Protein AF-0000000076650455 (afdb_homodimer)

pLDDT: mean 88.96, std 13.29, range [21.72, 98.88]

Nearest PDB structures (foldseek):
  3hbx-assembly1_E  TM=9.247E-01  e=4.577E-44  Arabidopsis thaliana
  5gp4-assembly1_A  TM=9.483E-01  e=1.034E-40  Levilactobacillus brevis
  1xey-assembly1_B  TM=9.179E-01  e=3.571E-39  Escherichia coli
  7x51-assembly1_D  TM=9.325E-01  e=7.750E-38  Bacteroides thetaiotaomicron VPI-5482
  2dgl-assembly1_E  TM=9.317E-01  e=2.122E-36  Escherichia coli

InterPro domains:
  IPR002129 Pyridoxal phosphate-dependent decarboxylase, major domain [PF00282] (63-373)
  IPR010107 Glutamate decarboxylase [PTHR43321] (23-439)
  IPR015421 Pyridoxal phosphate-dependent transferase, major domain [G3DSA:3.40.640.10] (55-348)
  IPR015424 Pyridoxal phosphate-dependent transferase [SSF53383] (16-439)

Structure (mmCIF, N/CA/C/O backbone):
data_AF-0000000076650455-model_v1
#
loop_
_entity.id
_entity.type
_entity.pdbx_description
1 polymer 'glutamate decarboxylase'
#
loop_
_atom_site.group_PDB
_atom_site.id
_atom_site.type_symbol
_atom_site.label_atom_id
_atom_site.label_alt_id
_atom_site.label_comp_id
_atom_site.label_asym_id
_atom_site.label_entity_id
_atom_site.label_seq_id
_atom_site.pdbx_PDB_ins_code
_atom_site.Cartn_x
_atom_site.Cartn_y
_atom_site.Cartn_z
_atom_site.occupancy
_atom_site.B_iso_or_equiv
_atom_site.auth_seq_id
_atom_site.auth_comp_id
_atom_site.auth_asym_id
_atom_site.auth_atom_id
_atom_site.pdbx_PDB_model_num
ATOM 1 N N . MET A 1 1 ? 2.299 28.578 -38.406 1 21.72 1 MET A N 1
ATOM 2 C CA . MET A 1 1 ? 2.998 27.344 -38.031 1 21.72 1 MET A CA 1
ATOM 3 C C . MET A 1 1 ? 3.658 27.469 -36.688 1 21.72 1 MET A C 1
ATOM 5 O O . MET A 1 1 ? 4.5 28.344 -36.469 1 21.72 1 MET A O 1
ATOM 9 N N . ASP A 1 2 ? 3.059 27.141 -35.5 1 27.44 2 ASP A N 1
ATOM 10 C CA . ASP A 1 2 ? 3.389 27.672 -34.188 1 27.44 2 ASP A CA 1
ATOM 11 C C . ASP A 1 2 ? 4.789 27.25 -33.75 1 27.44 2 ASP A C 1
ATOM 13 O O . ASP A 1 2 ? 5.141 26.078 -33.844 1 27.44 2 ASP A O 1
ATOM 17 N N . PRO A 1 3 ? 5.766 27.984 -33.781 1 31.8 3 PRO A N 1
ATOM 18 C CA . PRO A 1 3 ? 7.203 27.719 -33.656 1 31.8 3 PRO A CA 1
ATOM 19 C C . PRO A 1 3 ? 7.531 26.75 -32.531 1 31.8 3 PRO A C 1
ATOM 21 O O . PRO A 1 3 ? 8.625 26.172 -32.5 1 31.8 3 PRO A O 1
ATOM 24 N N . ASP A 1 4 ? 6.887 26.859 -31.406 1 34.94 4 ASP A N 1
ATOM 25 C CA . ASP A 1 4 ? 7.125 26.078 -30.203 1 34.94 4 ASP A CA 1
ATOM 26 C C . ASP A 1 4 ? 6.93 24.578 -30.469 1 34.94 4 ASP A C 1
ATOM 28 O O . ASP A 1 4 ? 7.02 23.766 -29.547 1 34.94 4 ASP A O 1
ATOM 32 N N . SER A 1 5 ? 6.492 24.094 -31.641 1 39.56 5 SER A N 1
ATOM 33 C CA . SER A 1 5 ? 6.184 22.797 -32.25 1 39.56 5 SER A CA 1
ATOM 34 C C . SER A 1 5 ? 7.453 21.984 -32.469 1 39.56 5 SER A C 1
ATOM 36 O O . SER A 1 5 ? 7.391 20.766 -32.625 1 39.56 5 SER A O 1
ATOM 38 N N . TYR A 1 6 ? 8.594 22.594 -33.031 1 38 6 TYR A N 1
ATOM 39 C CA . TYR A 1 6 ? 9.664 21.797 -33.625 1 38 6 TYR A CA 1
ATOM 40 C C . TYR A 1 6 ? 10.789 21.562 -32.625 1 38 6 TYR A C 1
ATOM 42 O O . TYR A 1 6 ? 11.969 21.594 -33 1 38 6 TYR A O 1
ATOM 50 N N . GLN A 1 7 ? 10.648 21.812 -31.359 1 46.34 7 GLN A N 1
ATOM 51 C CA . GLN A 1 7 ? 11.82 21.406 -30.594 1 46.34 7 GLN A CA 1
ATOM 52 C C . GLN A 1 7 ? 12.094 19.922 -30.75 1 46.34 7 GLN A C 1
ATOM 54 O O . GLN A 1 7 ? 11.188 19.094 -30.641 1 46.34 7 GLN A O 1
ATOM 59 N N . SER A 1 8 ? 13.281 19.469 -31.266 1 50.91 8 SER A N 1
ATOM 60 C CA . SER A 1 8 ? 13.688 18.078 -31.484 1 50.91 8 SER A CA 1
ATOM 61 C C . SER A 1 8 ? 13.523 17.266 -30.203 1 50.91 8 SER A C 1
ATOM 63 O O . SER A 1 8 ? 13.562 17.812 -29.109 1 50.91 8 SER A O 1
ATOM 65 N N . SER A 1 9 ? 12.914 15.984 -30.359 1 54.88 9 SER A N 1
ATOM 66 C CA . SER A 1 9 ? 12.805 15.008 -29.281 1 54.88 9 SER A CA 1
ATOM 67 C C . SER A 1 9 ? 14.016 15.047 -28.375 1 54.88 9 SER A C 1
ATOM 69 O O . SER A 1 9 ? 13.891 14.906 -27.156 1 54.88 9 SER A O 1
ATOM 71 N N . GLU A 1 10 ? 15.133 15.344 -28.953 1 58.38 10 GLU A N 1
ATOM 72 C CA . GLU A 1 10 ? 16.391 15.352 -28.203 1 58.38 10 GLU A CA 1
ATOM 73 C C . GLU A 1 10 ? 16.469 16.562 -27.281 1 58.38 10 GLU A C 1
ATOM 75 O O . GLU A 1 10 ? 16.938 16.469 -26.156 1 58.38 10 GLU A O 1
ATOM 80 N N . GLU A 1 11 ? 16.094 17.625 -27.812 1 56.72 11 GLU A N 1
ATOM 81 C CA . GLU A 1 11 ? 16.141 18.844 -27.0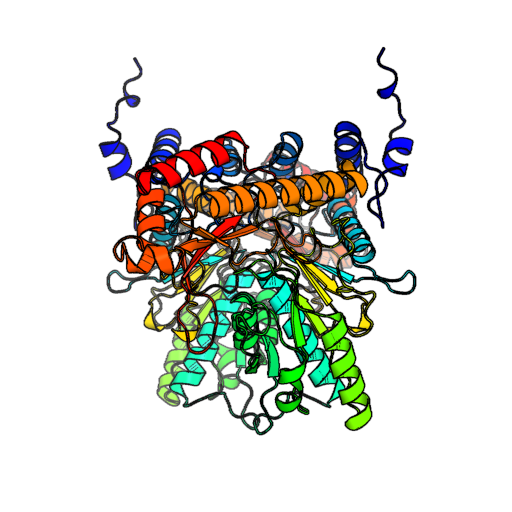31 1 56.72 11 GLU A CA 1
ATOM 82 C C . GLU A 1 11 ? 15.133 18.797 -25.875 1 56.72 11 GLU A C 1
ATOM 84 O O . GLU A 1 11 ? 15.422 19.25 -24.781 1 56.72 11 GLU A O 1
ATOM 89 N N . ILE A 1 12 ? 14.055 18.25 -26.203 1 60.34 12 ILE A N 1
ATOM 90 C CA . ILE A 1 12 ? 13.008 18.094 -25.188 1 60.34 12 ILE A CA 1
ATOM 91 C C . ILE A 1 12 ? 13.523 17.219 -24.047 1 60.34 12 ILE A C 1
ATOM 93 O O . ILE A 1 12 ? 13.328 17.547 -22.875 1 60.34 12 ILE A O 1
ATOM 97 N N . PHE A 1 13 ? 14.188 16.156 -24.469 1 67.69 13 PHE A N 1
ATOM 98 C CA . PHE A 1 13 ? 14.656 15.195 -23.484 1 67.69 13 PHE A CA 1
ATOM 99 C C . PHE A 1 13 ? 15.75 15.797 -22.609 1 67.69 13 PHE A C 1
ATOM 101 O O . PHE A 1 13 ? 15.781 15.562 -21.406 1 67.69 13 PHE A O 1
ATOM 108 N N . ALA A 1 14 ? 16.5 16.656 -23.297 1 71.25 14 ALA A N 1
ATOM 109 C CA . ALA A 1 14 ? 17.656 17.203 -22.578 1 71.25 14 ALA A CA 1
ATOM 110 C C . ALA A 1 14 ? 17.219 18.188 -21.5 1 71.25 14 ALA A C 1
ATOM 112 O O . ALA A 1 14 ? 17.938 18.422 -20.531 1 71.25 14 ALA A O 1
ATOM 113 N N . GLY A 1 15 ? 16 18.484 -21.516 1 83.75 15 GLY A N 1
ATOM 114 C CA . GLY A 1 15 ? 15.555 19.5 -20.578 1 83.75 15 GLY A CA 1
ATOM 115 C C . GLY A 1 15 ? 14.781 18.938 -19.391 1 83.75 15 GLY A C 1
ATOM 116 O O . GLY A 1 15 ? 14.539 19.641 -18.406 1 83.75 15 GLY A O 1
ATOM 117 N N . LEU A 1 16 ? 14.445 17.609 -19.469 1 93.12 16 LEU A N 1
ATOM 118 C CA . LEU A 1 16 ? 13.695 17 -18.375 1 93.12 16 LEU A CA 1
ATOM 119 C C . LEU A 1 16 ? 14.562 16.875 -17.125 1 93.12 16 LEU A C 1
ATOM 121 O O . LEU A 1 16 ? 15.719 16.453 -17.219 1 93.12 16 LEU A O 1
ATOM 125 N N . PRO A 1 17 ? 14.031 17.281 -16 1 94.81 17 PRO A N 1
ATOM 126 C CA . PRO A 1 17 ? 14.836 17.203 -14.781 1 94.81 17 PRO A CA 1
ATOM 127 C C . PRO A 1 17 ? 15.234 15.781 -14.414 1 94.81 17 PRO A C 1
ATOM 129 O O . PRO A 1 17 ? 14.43 14.859 -14.562 1 94.81 17 PRO A O 1
ATOM 132 N N . THR A 1 18 ? 16.469 15.594 -13.945 1 93.06 18 THR A N 1
ATOM 133 C CA . THR A 1 18 ? 17 14.281 -13.562 1 93.06 18 THR A CA 1
ATOM 134 C C . THR A 1 18 ? 17.359 14.258 -12.086 1 93.06 18 THR A C 1
ATOM 136 O O . THR A 1 18 ? 17.125 13.258 -11.398 1 93.06 18 THR A O 1
ATOM 139 N N . ASP A 1 19 ? 17.922 15.414 -11.578 1 91.25 19 ASP A N 1
ATOM 140 C CA . ASP A 1 19 ? 18.438 15.375 -10.219 1 91.25 19 ASP A CA 1
ATOM 141 C C . ASP A 1 19 ? 18.109 16.672 -9.469 1 91.25 19 ASP A C 1
ATOM 143 O O . ASP A 1 19 ? 18.5 16.844 -8.312 1 91.25 19 ASP A O 1
ATOM 147 N N . ASN A 1 20 ? 17.453 17.531 -10.141 1 91.44 20 ASN A N 1
ATOM 148 C CA . ASN A 1 20 ? 16.969 18.781 -9.547 1 91.44 20 ASN A CA 1
ATOM 149 C C . ASN A 1 20 ? 15.68 19.25 -10.195 1 91.44 20 ASN A C 1
ATOM 151 O O . ASN A 1 20 ? 15.266 18.719 -11.227 1 91.44 20 ASN A O 1
ATOM 155 N N . LEU A 1 21 ? 14.781 20.156 -9.664 1 90.81 21 LEU A N 1
ATOM 156 C CA . LEU A 1 21 ? 13.461 20.562 -10.133 1 90.81 21 LEU A CA 1
ATOM 157 C C . LEU A 1 21 ? 13.578 21.484 -11.344 1 90.81 21 LEU A C 1
ATOM 159 O O . LEU A 1 21 ? 12.664 21.562 -12.164 1 90.81 21 LEU A O 1
ATOM 163 N N . GLY A 1 22 ? 14.633 22.094 -11.57 1 87.94 22 GLY A N 1
ATOM 164 C CA . GLY A 1 22 ? 14.766 23.062 -12.648 1 87.94 22 GLY A CA 1
ATOM 165 C C . GLY A 1 22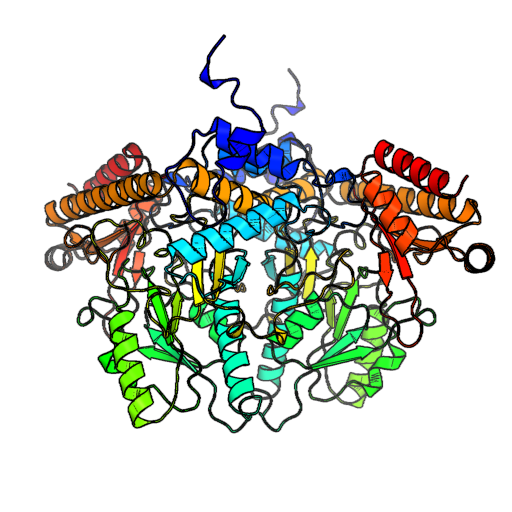 ? 13.766 24.188 -12.562 1 87.94 22 GLY A C 1
ATOM 166 O O . GLY A 1 22 ? 13.273 24.516 -11.477 1 87.94 22 GLY A O 1
ATOM 167 N N . ASN A 1 23 ? 13.398 24.875 -13.789 1 89.56 23 ASN A N 1
ATOM 168 C CA . ASN A 1 23 ? 12.594 26.094 -13.812 1 89.56 23 ASN A CA 1
ATOM 169 C C . ASN A 1 23 ? 11.172 25.797 -14.312 1 89.56 23 ASN A C 1
ATOM 171 O O . ASN A 1 23 ? 10.398 26.734 -14.555 1 89.56 23 ASN A O 1
ATOM 175 N N . GLY A 1 24 ? 10.867 24.578 -14.414 1 93.5 24 GLY A N 1
ATOM 176 C CA . GLY A 1 24 ? 9.555 24.25 -14.945 1 93.5 24 GLY A CA 1
ATOM 177 C C . GLY A 1 24 ? 9.531 24.141 -16.453 1 93.5 24 GLY A C 1
ATOM 178 O O . GLY A 1 24 ? 10.359 24.75 -17.141 1 93.5 24 GLY A O 1
ATOM 179 N N . LEU A 1 25 ? 8.672 23.297 -17 1 94.25 25 LEU A N 1
ATOM 180 C CA . LEU A 1 25 ? 8.516 23.047 -18.422 1 94.25 25 LEU A CA 1
ATOM 181 C C . LEU A 1 25 ? 7.039 23.031 -18.812 1 94.25 25 LEU A C 1
ATOM 183 O O . LEU A 1 25 ? 6.18 22.734 -17.984 1 94.25 25 LEU A O 1
ATOM 187 N N . PRO A 1 26 ? 6.746 23.469 -20.047 1 93.31 26 PRO A N 1
ATOM 188 C CA . PRO A 1 26 ? 5.355 23.359 -20.5 1 93.31 26 PRO A CA 1
ATOM 189 C C . PRO A 1 26 ? 4.812 21.938 -20.391 1 93.31 26 PRO A C 1
ATOM 191 O O . PRO A 1 26 ? 5.543 20.984 -20.641 1 93.31 26 PRO A O 1
ATOM 194 N N . ALA A 1 27 ? 3.51 21.859 -20.125 1 93.69 27 ALA A N 1
ATOM 195 C CA . ALA A 1 27 ? 2.842 20.578 -19.875 1 93.69 27 ALA A CA 1
ATOM 196 C C . ALA A 1 27 ? 3.049 19.625 -21.047 1 93.69 27 ALA A C 1
ATOM 198 O O . ALA A 1 27 ? 3.346 18.453 -20.859 1 93.69 27 ALA A O 1
ATOM 199 N N . SER A 1 28 ? 2.906 20.062 -22.219 1 91.88 28 SER A N 1
ATOM 200 C CA . SER A 1 28 ? 2.992 19.219 -23.422 1 91.88 28 SER A CA 1
ATOM 201 C C . SER A 1 28 ? 4.398 18.656 -23.594 1 91.88 28 SER A C 1
ATOM 203 O O . SER A 1 28 ? 4.566 17.531 -24.031 1 91.88 28 SER A O 1
ATOM 205 N N . ILE A 1 29 ? 5.387 19.453 -23.219 1 93.12 29 ILE A N 1
ATOM 206 C CA . ILE A 1 29 ? 6.777 19.031 -23.328 1 93.12 29 ILE A CA 1
ATOM 207 C C . ILE A 1 29 ? 7.066 17.938 -22.312 1 93.12 29 ILE A C 1
ATOM 209 O O . ILE A 1 29 ? 7.703 16.922 -22.641 1 93.12 29 ILE A O 1
ATOM 213 N N . VAL A 1 30 ? 6.582 18.172 -21.141 1 95.75 30 VAL A N 1
ATOM 214 C CA . VAL A 1 30 ? 6.812 17.172 -20.078 1 95.75 30 VAL A CA 1
ATOM 215 C C . VAL A 1 30 ? 6.105 15.875 -20.438 1 95.75 30 VAL A C 1
ATOM 217 O O . VAL A 1 30 ? 6.684 14.789 -20.312 1 95.75 30 VAL A O 1
ATOM 220 N N . LYS A 1 31 ? 4.797 15.953 -20.906 1 95.44 31 LYS A N 1
ATOM 221 C CA . LYS A 1 31 ? 4.051 14.758 -21.297 1 95.44 31 LYS A CA 1
ATOM 222 C C . LYS A 1 31 ? 4.762 14 -22.406 1 95.44 31 LYS A C 1
ATOM 224 O O . LYS A 1 31 ? 4.883 12.773 -22.359 1 95.44 31 LYS A O 1
ATOM 229 N N . SER A 1 32 ? 5.281 14.703 -23.422 1 94.12 32 SER A N 1
ATOM 230 C CA . SER A 1 32 ? 6.02 14.086 -24.516 1 94.12 32 SER A CA 1
ATOM 231 C C . SER A 1 32 ? 7.309 13.445 -24.016 1 94.12 32 SER A C 1
ATOM 233 O O . SER A 1 32 ? 7.707 12.383 -24.5 1 94.12 32 SER A O 1
ATOM 235 N N . GLY A 1 33 ? 7.961 14.164 -23.125 1 94.94 33 GLY A N 1
ATOM 236 C CA . GLY A 1 33 ? 9.164 13.617 -22.531 1 94.94 33 GLY A CA 1
ATOM 237 C C . GLY A 1 33 ? 8.922 12.32 -21.781 1 94.94 33 GLY A C 1
ATOM 238 O O . GLY A 1 33 ? 9.703 11.375 -21.906 1 94.94 33 GLY A O 1
ATOM 239 N N . ILE A 1 34 ? 7.875 12.242 -21 1 96.5 34 ILE A N 1
ATOM 240 C CA . ILE A 1 34 ? 7.508 11.031 -20.266 1 96.5 34 ILE A CA 1
ATOM 241 C C . ILE A 1 34 ? 7.219 9.898 -21.25 1 96.5 34 ILE A C 1
ATOM 243 O O . ILE A 1 34 ? 7.691 8.773 -21.062 1 96.5 34 ILE A O 1
ATOM 247 N N . ASP A 1 35 ? 6.465 10.211 -22.312 1 95.19 35 ASP A N 1
ATOM 248 C CA . ASP A 1 35 ? 6.168 9.211 -23.328 1 95.19 35 ASP A CA 1
ATOM 249 C C . ASP A 1 35 ? 7.449 8.656 -23.938 1 95.19 35 ASP A C 1
ATOM 251 O O . ASP A 1 35 ? 7.547 7.453 -24.203 1 95.19 35 ASP A O 1
ATOM 255 N N . HIS A 1 36 ? 8.398 9.516 -24.172 1 94.5 36 HIS A N 1
ATOM 256 C CA . HIS A 1 36 ? 9.68 9.102 -24.734 1 94.5 36 HIS A CA 1
ATOM 257 C C . HIS A 1 36 ? 10.43 8.18 -23.781 1 94.5 36 HIS A C 1
ATOM 259 O O . HIS A 1 36 ? 11.008 7.18 -24.203 1 94.5 36 HIS A O 1
ATOM 265 N N . LEU A 1 37 ? 10.469 8.555 -22.531 1 94.94 37 LEU A N 1
ATOM 266 C CA . LEU A 1 37 ? 11.141 7.734 -21.516 1 94.94 37 LEU A CA 1
ATOM 267 C C . LEU A 1 37 ? 10.516 6.344 -21.453 1 94.94 37 LEU A C 1
ATOM 269 O O . LEU A 1 37 ? 11.211 5.359 -21.188 1 94.94 37 LEU A O 1
ATOM 273 N N . LEU A 1 38 ? 9.172 6.254 -21.75 1 96 38 LEU A N 1
ATOM 274 C CA . LEU A 1 38 ? 8.445 5 -21.594 1 96 38 LEU A CA 1
ATOM 275 C C . LEU A 1 38 ? 8.484 4.188 -22.891 1 96 38 LEU A C 1
ATOM 277 O O . LEU A 1 38 ? 7.957 3.074 -22.938 1 96 38 LEU A O 1
ATOM 281 N N . GLU A 1 39 ? 9.117 4.695 -23.906 1 93.44 39 GLU A N 1
ATOM 282 C CA . GLU A 1 39 ? 9.062 4.141 -25.25 1 93.44 39 GLU A CA 1
ATOM 283 C C . GLU A 1 39 ? 9.594 2.709 -25.281 1 93.44 39 GLU A C 1
ATOM 285 O O . GLU A 1 39 ? 9.117 1.879 -26.047 1 93.44 39 GLU A O 1
ATOM 290 N N . HIS A 1 40 ? 10.547 2.428 -24.406 1 92.62 40 HIS A N 1
ATOM 291 C CA . HIS A 1 40 ? 11.188 1.12 -24.469 1 92.62 40 HIS A CA 1
ATOM 292 C C . HIS A 1 40 ? 10.609 0.166 -23.438 1 92.62 40 HIS A C 1
ATOM 294 O O . HIS A 1 40 ? 11.086 -0.963 -23.297 1 92.62 40 HIS A O 1
ATOM 300 N N . ASP A 1 41 ? 9.648 0.579 -22.703 1 95.19 41 ASP A N 1
ATOM 301 C CA . ASP A 1 41 ? 8.938 -0.335 -21.812 1 95.19 41 ASP A CA 1
ATOM 302 C C . ASP A 1 41 ? 8.203 -1.415 -22.609 1 95.19 41 ASP A C 1
ATOM 304 O O . ASP A 1 41 ? 7.652 -1.142 -23.672 1 95.19 41 ASP A O 1
ATOM 308 N N . ILE A 1 42 ? 8.203 -2.664 -22.047 1 94.31 42 ILE A N 1
ATOM 309 C CA . ILE A 1 42 ? 7.406 -3.736 -22.641 1 94.31 42 ILE A CA 1
ATOM 310 C C . ILE A 1 42 ? 5.922 -3.393 -22.531 1 94.31 42 ILE A C 1
ATOM 312 O O . ILE A 1 42 ? 5.477 -2.852 -21.516 1 94.31 42 ILE A O 1
ATOM 316 N N . GLU A 1 43 ? 5.195 -3.613 -23.672 1 93.31 43 GLU A N 1
ATOM 317 C CA . GLU A 1 43 ? 3.748 -3.48 -23.562 1 93.31 43 GLU A CA 1
ATOM 318 C C . GLU A 1 43 ? 3.188 -4.406 -22.5 1 93.31 43 GLU A C 1
ATOM 320 O O . GLU A 1 43 ? 3.535 -5.59 -22.438 1 93.31 43 GLU A O 1
ATOM 325 N N . PRO A 1 44 ? 2.371 -3.83 -21.625 1 92 44 PRO A N 1
ATOM 326 C CA . PRO A 1 44 ? 1.875 -4.633 -20.5 1 92 44 PRO A CA 1
ATOM 327 C C . PRO A 1 44 ? 1.28 -5.969 -20.953 1 92 44 PRO A C 1
ATOM 329 O O . PRO A 1 44 ? 1.443 -6.98 -20.266 1 92 44 PRO A O 1
ATOM 332 N N . GLU A 1 45 ? 0.662 -6.039 -22.047 1 91.44 45 GLU A N 1
ATOM 333 C CA . GLU A 1 45 ? 0.068 -7.273 -22.562 1 91.44 45 GLU A CA 1
ATOM 334 C C . GLU A 1 45 ? 1.143 -8.281 -22.938 1 91.44 45 GLU A C 1
ATOM 336 O O . GLU A 1 45 ? 0.879 -9.484 -23 1 91.44 45 GLU A O 1
ATOM 341 N N . HIS A 1 46 ? 2.342 -7.793 -23.234 1 95.12 46 HIS A N 1
ATOM 342 C CA . HIS A 1 46 ? 3.443 -8.648 -23.656 1 95.12 46 HIS A CA 1
ATOM 343 C C . HIS A 1 46 ? 4.281 -9.094 -22.469 1 95.12 46 HIS A C 1
ATOM 345 O O . HIS A 1 46 ? 5.219 -9.875 -22.609 1 95.12 46 HIS A O 1
ATOM 351 N N . ASN A 1 47 ? 3.986 -8.562 -21.328 1 94.19 47 ASN A N 1
ATOM 352 C CA . ASN A 1 47 ? 4.578 -9.086 -20.094 1 94.19 47 ASN A CA 1
ATOM 353 C C . ASN A 1 47 ? 3.92 -10.391 -19.656 1 94.19 47 ASN A C 1
ATOM 355 O O . ASN A 1 47 ? 3.102 -10.398 -18.734 1 94.19 47 ASN A O 1
ATOM 359 N N . LEU A 1 48 ? 4.355 -11.508 -20.203 1 95.19 48 LEU A N 1
ATOM 360 C CA . LEU A 1 48 ? 3.635 -12.773 -20.141 1 95.19 48 LEU A CA 1
ATOM 361 C C . LEU A 1 48 ? 3.896 -13.477 -18.812 1 95.19 48 LEU A C 1
ATOM 363 O O . LEU A 1 48 ? 3.197 -14.43 -18.469 1 95.19 48 LEU A O 1
ATOM 367 N N . GLY A 1 49 ? 4.887 -13.023 -18.062 1 92.69 49 GLY A N 1
ATOM 368 C CA . GLY A 1 49 ? 5.199 -13.633 -16.781 1 92.69 49 GLY A CA 1
ATOM 369 C C . GLY A 1 49 ? 4.422 -13.031 -15.625 1 92.69 49 GLY A C 1
ATOM 370 O O . GLY A 1 49 ? 4.379 -13.609 -14.531 1 92.69 49 GLY A O 1
ATOM 371 N N . SER A 1 50 ? 3.758 -11.953 -15.844 1 90.75 50 SER A N 1
ATOM 372 C CA . SER A 1 50 ? 3.094 -11.219 -14.766 1 90.75 50 SER A CA 1
ATOM 373 C C . SER A 1 50 ? 1.732 -11.828 -14.445 1 90.75 50 SER A C 1
ATOM 375 O O . SER A 1 50 ? 0.987 -12.211 -15.344 1 90.75 50 SER A O 1
ATOM 377 N N . PHE A 1 51 ? 1.44 -11.938 -13.109 1 91.31 51 PHE A N 1
ATOM 378 C CA . PHE A 1 51 ? 0.119 -12.352 -12.656 1 91.31 51 PHE A CA 1
ATOM 379 C C . PHE A 1 51 ? -0.843 -11.164 -12.633 1 91.31 51 PHE A C 1
ATOM 381 O O . PHE A 1 51 ? -2.059 -11.352 -12.555 1 91.31 51 PHE A O 1
ATOM 388 N N . VAL A 1 52 ? -0.305 -9.953 -12.648 1 87.25 52 VAL A N 1
ATOM 389 C CA . VAL A 1 52 ? -1.09 -8.742 -12.445 1 87.25 52 VAL A CA 1
ATOM 390 C C . VAL A 1 52 ? -1.956 -8.469 -13.672 1 87.25 52 VAL A C 1
ATOM 392 O O . VAL A 1 52 ? -1.491 -8.602 -14.812 1 87.25 52 VAL A O 1
ATOM 395 N N . SER A 1 53 ? -3.154 -8.086 -13.328 1 79.12 53 SER A N 1
ATOM 396 C CA . SER A 1 53 ? -4.078 -7.734 -14.398 1 79.12 53 SER A CA 1
ATOM 397 C C . SER A 1 53 ? -3.615 -6.488 -15.141 1 79.12 53 SER A C 1
ATOM 399 O O . SER A 1 53 ? -3.215 -5.5 -14.523 1 79.12 53 SER A O 1
ATOM 401 N N . THR A 1 54 ? -3.711 -6.551 -16.406 1 72.25 54 THR A N 1
ATOM 402 C CA . THR A 1 54 ? -3.174 -5.453 -17.203 1 72.25 54 THR A CA 1
ATOM 403 C C . THR A 1 54 ? -4.289 -4.754 -17.984 1 72.25 54 THR A C 1
ATOM 405 O O . THR A 1 54 ? -4.035 -4.125 -19 1 72.25 54 THR A O 1
ATOM 408 N N . GLY A 1 55 ? -5.492 -4.941 -17.438 1 79.5 55 GLY A N 1
ATOM 409 C CA . GLY A 1 55 ? -6.535 -4.227 -18.156 1 79.5 55 GLY A CA 1
ATOM 410 C C . GLY A 1 55 ? -7.852 -4.184 -17.391 1 79.5 55 GLY A C 1
ATOM 411 O O . GLY A 1 55 ? -8.156 -5.094 -16.625 1 79.5 55 GLY A O 1
ATOM 412 N N . LEU A 1 56 ? -8.531 -3.045 -17.609 1 86.81 56 LEU A N 1
ATOM 413 C CA . LEU A 1 56 ? -9.906 -2.861 -17.141 1 86.81 56 LEU A CA 1
ATOM 414 C C . LEU A 1 56 ? -10.852 -2.658 -18.312 1 86.81 56 LEU A C 1
ATOM 416 O O . LEU A 1 56 ? -10.422 -2.248 -19.406 1 86.81 56 LEU A O 1
ATOM 420 N N . ASN A 1 57 ? -12.078 -3.105 -18.188 1 89.56 57 ASN A N 1
ATOM 421 C CA . ASN A 1 57 ? -13.07 -2.717 -19.188 1 89.56 57 ASN A CA 1
ATOM 422 C C . ASN A 1 57 ? -13.461 -1.248 -19.047 1 89.56 57 ASN A C 1
ATOM 424 O O . ASN A 1 57 ? -12.945 -0.546 -18.172 1 89.56 57 ASN A O 1
ATOM 428 N N . ASP A 1 58 ? -14.32 -0.793 -19.875 1 92 58 ASP A N 1
ATOM 429 C CA . ASP A 1 58 ? -14.688 0.619 -19.922 1 92 58 ASP A CA 1
ATOM 430 C C . ASP A 1 58 ? -15.258 1.087 -18.594 1 92 58 ASP A C 1
ATOM 432 O O . ASP A 1 58 ? -14.914 2.166 -18.109 1 92 58 ASP A O 1
ATOM 436 N N . ILE A 1 59 ? -16.141 0.304 -18.031 1 93.88 59 ILE A N 1
ATOM 437 C CA . ILE A 1 59 ? -16.75 0.68 -16.766 1 93.88 59 ILE A CA 1
ATOM 438 C C . ILE A 1 59 ? -15.703 0.673 -15.648 1 93.88 59 ILE A C 1
ATOM 440 O O . ILE A 1 59 ? -15.727 1.528 -14.766 1 93.88 59 ILE A O 1
ATOM 444 N N . GLY A 1 60 ? -14.805 -0.329 -15.695 1 92.81 60 GLY A N 1
ATOM 445 C CA . GLY A 1 60 ? -13.695 -0.353 -14.75 1 92.81 60 GLY A CA 1
ATOM 446 C C . GLY A 1 60 ? -12.844 0.898 -14.797 1 92.81 60 GLY A C 1
ATOM 447 O O . GLY A 1 60 ? -12.484 1.459 -13.758 1 92.81 60 GLY A O 1
ATOM 448 N N . GLU A 1 61 ? -12.5 1.376 -15.992 1 93.56 61 GLU A N 1
ATOM 449 C CA . GLU A 1 61 ? -11.695 2.582 -16.141 1 93.56 61 GLU A CA 1
ATOM 450 C C . GLU A 1 61 ? -12.461 3.824 -15.703 1 93.56 61 GLU A C 1
ATOM 452 O O . GLU A 1 61 ? -11.883 4.754 -15.141 1 93.56 61 GLU A O 1
ATOM 457 N N . ARG A 1 62 ? -13.727 3.854 -15.969 1 94.56 62 ARG A N 1
ATOM 458 C CA . ARG A 1 62 ? -14.57 4.953 -15.5 1 94.56 62 ARG A CA 1
ATOM 459 C C . ARG A 1 62 ? -14.594 5.016 -13.977 1 94.56 62 ARG A C 1
ATOM 461 O O . ARG A 1 62 ? -14.492 6.098 -13.398 1 94.56 62 ARG A O 1
ATOM 468 N N . LEU A 1 63 ? -14.781 3.83 -13.359 1 95.31 63 LEU A N 1
ATOM 469 C CA . LEU A 1 63 ? -14.789 3.777 -11.898 1 95.31 63 LEU A CA 1
ATOM 470 C C . LEU A 1 63 ? -13.453 4.242 -11.336 1 95.31 63 LEU A C 1
ATOM 472 O O . LEU A 1 63 ? -13.406 4.879 -10.281 1 95.31 63 LEU A O 1
ATOM 476 N N . LEU A 1 64 ? -12.383 3.877 -12.055 1 93.69 64 LEU A N 1
ATOM 477 C CA . LEU A 1 64 ? -11.055 4.312 -11.648 1 93.69 64 LEU A CA 1
ATOM 478 C C . LEU A 1 64 ? -10.969 5.836 -11.594 1 93.69 64 LEU A C 1
ATOM 480 O O . LEU A 1 64 ? -10.562 6.402 -10.586 1 93.69 64 LEU A O 1
ATOM 484 N N . ILE A 1 65 ? -11.438 6.523 -12.562 1 92.62 65 ILE A N 1
ATOM 485 C CA . ILE A 1 65 ? -11.344 7.973 -12.711 1 92.62 65 ILE A CA 1
ATOM 486 C C . ILE A 1 65 ? -12.297 8.656 -11.734 1 92.62 65 ILE A C 1
ATOM 488 O O . ILE A 1 65 ? -11.969 9.695 -11.156 1 92.62 65 ILE A O 1
ATOM 492 N N . GLU A 1 66 ? -13.406 8.047 -11.523 1 92.44 66 GLU A N 1
ATOM 493 C CA . GLU A 1 66 ? -14.445 8.68 -10.719 1 92.44 66 GLU A CA 1
ATOM 494 C C . GLU A 1 66 ? -14.125 8.578 -9.227 1 92.44 66 GLU A C 1
ATOM 496 O O . GLU A 1 66 ? -14.609 9.383 -8.43 1 92.44 66 GLU A O 1
ATOM 501 N N . SER A 1 67 ? -13.281 7.656 -8.867 1 92.69 67 SER A N 1
ATOM 502 C CA . SER A 1 67 ? -13.25 7.355 -7.438 1 92.69 67 SER A CA 1
ATOM 503 C C . SER A 1 67 ? -11.828 7.473 -6.883 1 92.69 67 SER A C 1
ATOM 505 O O . SER A 1 67 ? -11.617 7.297 -5.684 1 92.69 67 SER A O 1
ATOM 507 N N . TYR A 1 68 ? -10.828 7.809 -7.723 1 91.56 68 TYR A N 1
ATOM 508 C CA . TYR A 1 68 ? -9.461 7.887 -7.227 1 91.56 68 TYR A CA 1
ATOM 509 C C . TYR A 1 68 ? -9.328 8.977 -6.168 1 91.56 68 TYR A C 1
ATOM 511 O O . TYR A 1 68 ? -8.391 8.953 -5.367 1 91.56 68 TYR A O 1
ATOM 519 N N . LYS A 1 69 ? -10.32 9.891 -6.051 1 90.75 69 LYS A N 1
ATOM 520 C CA . LYS A 1 69 ? -10.266 11.023 -5.133 1 90.75 69 LYS A CA 1
ATOM 521 C C . LYS A 1 69 ? -10.742 10.617 -3.738 1 90.75 69 LYS A C 1
ATOM 523 O O . LYS A 1 69 ? -10.539 11.359 -2.771 1 90.75 69 LYS A O 1
ATOM 528 N N . LYS A 1 70 ? -11.344 9.531 -3.633 1 92.56 70 LYS A N 1
ATOM 529 C CA . LYS A 1 70 ? -11.891 9.102 -2.35 1 92.56 70 LYS A CA 1
ATOM 530 C C . LYS A 1 70 ? -10.93 8.164 -1.625 1 92.56 70 LYS A C 1
ATOM 532 O O . LYS A 1 70 ? -10.656 7.059 -2.098 1 92.56 70 LYS A O 1
ATOM 537 N N . ASN A 1 71 ? -10.461 8.641 -0.519 1 90.56 71 ASN A N 1
ATOM 538 C CA . ASN A 1 71 ? -9.57 7.863 0.332 1 90.56 71 ASN A CA 1
ATOM 539 C C . ASN A 1 71 ? -10.336 6.812 1.131 1 90.56 71 ASN A C 1
ATOM 541 O O . ASN A 1 71 ? -11.25 7.145 1.883 1 90.56 71 ASN A O 1
ATOM 545 N N . LEU A 1 72 ? -9.938 5.586 1.012 1 90.06 72 LEU A N 1
ATOM 546 C CA . LEU A 1 72 ? -10.617 4.469 1.668 1 90.06 72 LEU A CA 1
ATOM 547 C C . LEU A 1 72 ? -10.633 4.66 3.182 1 90.06 72 LEU A C 1
ATOM 549 O O . LEU A 1 72 ? -11.586 4.246 3.85 1 90.06 72 LEU A O 1
ATOM 553 N N . ALA A 1 73 ? -9.68 5.332 3.689 1 85.19 73 ALA A N 1
ATOM 554 C CA . ALA A 1 73 ? -9.531 5.516 5.129 1 85.19 73 ALA A CA 1
ATOM 555 C C . ALA A 1 73 ? -10.602 6.453 5.68 1 85.19 73 ALA A C 1
ATOM 557 O O . ALA A 1 73 ? -10.875 6.457 6.883 1 85.19 73 ALA A O 1
ATOM 558 N N . CYS A 1 74 ? -11.156 7.305 4.84 1 87.38 74 CYS A N 1
ATOM 559 C CA . CYS A 1 74 ? -12.148 8.289 5.27 1 87.38 74 CYS A CA 1
ATOM 560 C C . CYS A 1 74 ? -13.531 7.66 5.355 1 87.38 74 CYS A C 1
ATOM 562 O O . CYS A 1 74 ? -14.461 8.109 4.68 1 87.38 74 CYS A O 1
ATOM 564 N N . GLN A 1 75 ? -13.719 6.773 6.258 1 86.56 75 GLN A N 1
ATOM 565 C CA . GLN A 1 75 ? -14.914 5.941 6.344 1 86.56 75 GLN A CA 1
ATOM 566 C C . GLN A 1 75 ? -16.141 6.762 6.75 1 86.56 75 GLN A C 1
ATOM 568 O O . GLN A 1 75 ? -17.266 6.461 6.344 1 86.56 75 GLN A O 1
ATOM 573 N N . ASN A 1 76 ? -15.906 7.781 7.516 1 87.38 76 ASN A N 1
ATOM 574 C CA . ASN A 1 76 ? -17.016 8.625 7.926 1 87.38 76 ASN A CA 1
ATOM 575 C C . ASN A 1 76 ? -17.516 9.508 6.781 1 87.38 76 ASN A C 1
ATOM 577 O O . ASN A 1 76 ? -18.719 9.719 6.629 1 87.38 76 ASN A O 1
ATOM 581 N N . GLU A 1 77 ? -16.594 10.023 6.059 1 92.06 77 GLU A N 1
ATOM 582 C CA . GLU A 1 77 ? -16.922 10.922 4.957 1 92.06 77 GLU A CA 1
ATOM 583 C C . GLU A 1 77 ? -17.469 10.156 3.76 1 92.06 77 GLU A C 1
ATOM 585 O O . GLU A 1 77 ? -18.25 10.703 2.971 1 92.06 77 GLU A O 1
ATOM 590 N N . TYR A 1 78 ? -17.047 8.867 3.688 1 93.44 78 TYR A N 1
ATOM 591 C CA . TYR A 1 78 ? -17.453 8.062 2.539 1 93.44 78 TYR A CA 1
ATOM 592 C C . TYR A 1 78 ? -18.125 6.773 2.988 1 93.44 78 TYR A C 1
ATOM 594 O O . TYR A 1 78 ? -17.641 5.676 2.721 1 93.44 78 TYR A O 1
ATOM 602 N N . PRO A 1 79 ? -19.344 6.91 3.576 1 94.06 79 PRO A N 1
ATOM 603 C CA . PRO A 1 79 ? -20.047 5.734 4.078 1 94.06 79 PRO A CA 1
ATOM 604 C C . PRO A 1 79 ? -20.422 4.746 2.969 1 94.06 79 PRO A C 1
ATOM 606 O O . PRO A 1 79 ? -20.484 3.539 3.213 1 94.06 79 PRO A O 1
ATOM 609 N N . GLY A 1 80 ? -20.703 5.223 1.743 1 96.5 80 GLY A N 1
ATOM 610 C CA . GLY A 1 80 ? -20.969 4.34 0.616 1 96.5 80 GLY A CA 1
ATOM 611 C C . GLY A 1 80 ? -19.766 3.467 0.262 1 96.5 80 GLY A C 1
ATOM 612 O O . GLY A 1 80 ? -19.938 2.275 -0.012 1 96.5 80 GLY A O 1
ATOM 613 N N . VAL A 1 81 ? -18.594 4.07 0.235 1 96.06 81 VAL A N 1
ATOM 614 C CA . VAL A 1 81 ? -17.359 3.322 -0.01 1 96.06 81 VAL A CA 1
ATOM 615 C C . VAL A 1 81 ? -17.188 2.254 1.066 1 96.06 81 VAL A C 1
ATOM 617 O O . VAL A 1 81 ? -16.844 1.11 0.764 1 96.06 81 VAL A O 1
ATOM 620 N N . ARG A 1 82 ? -17.422 2.637 2.293 1 93.69 82 ARG A N 1
ATOM 621 C CA . ARG A 1 82 ? -17.312 1.699 3.406 1 93.69 82 ARG A CA 1
ATOM 622 C C . ARG A 1 82 ? -18.266 0.521 3.227 1 93.69 82 ARG A C 1
ATOM 624 O O . ARG A 1 82 ? -17.891 -0.63 3.443 1 93.69 82 ARG A O 1
ATOM 631 N N . GLU A 1 83 ? -19.453 0.833 2.848 1 95.75 83 GLU A N 1
ATOM 632 C CA . GLU A 1 83 ? -20.438 -0.215 2.629 1 95.75 83 GLU A CA 1
ATOM 633 C C . GLU A 1 83 ? -19.984 -1.185 1.541 1 95.75 83 GLU A C 1
ATOM 635 O O . GLU A 1 83 ? -20.109 -2.402 1.697 1 95.75 83 GLU A O 1
ATOM 640 N N . ILE A 1 84 ? -19.5 -0.676 0.512 1 97.25 84 ILE A N 1
ATOM 641 C CA . ILE A 1 84 ? -19.047 -1.499 -0.601 1 97.25 84 ILE A CA 1
ATOM 642 C C . ILE A 1 84 ? -17.859 -2.355 -0.153 1 97.25 84 ILE A C 1
ATOM 644 O O . ILE A 1 84 ? -17.781 -3.541 -0.488 1 97.25 84 ILE A O 1
ATOM 648 N N . HIS A 1 85 ? -16.922 -1.728 0.59 1 96 85 HIS A N 1
ATOM 649 C CA . HIS A 1 85 ? -15.812 -2.463 1.174 1 96 85 HIS A CA 1
ATOM 650 C C . HIS A 1 85 ? -16.312 -3.641 2.01 1 96 85 HIS A C 1
ATOM 652 O O . HIS A 1 85 ? -15.828 -4.766 1.849 1 96 85 HIS A O 1
ATOM 658 N N . ASP A 1 86 ? -17.25 -3.402 2.861 1 94.56 86 ASP A N 1
ATOM 659 C CA . ASP A 1 86 ? -17.766 -4.426 3.768 1 94.56 86 ASP A CA 1
ATOM 660 C C . ASP A 1 86 ? -18.469 -5.543 2.996 1 94.56 86 ASP A C 1
ATOM 662 O O . ASP A 1 86 ? -18.359 -6.715 3.367 1 94.56 86 ASP A O 1
ATOM 666 N N . ARG A 1 87 ? -19.172 -5.172 1.952 1 96.25 87 ARG A N 1
ATOM 667 C CA . ARG A 1 87 ? -19.812 -6.172 1.094 1 96.25 87 ARG A CA 1
ATOM 668 C C . ARG A 1 87 ? -18.766 -7.086 0.464 1 96.25 87 ARG A C 1
ATOM 670 O O . ARG A 1 87 ? -18.953 -8.297 0.387 1 96.25 87 ARG A O 1
ATOM 677 N N . CYS A 1 88 ? -17.672 -6.512 0.018 1 97.69 88 CYS A N 1
ATOM 678 C CA . CYS A 1 88 ? -16.609 -7.32 -0.566 1 97.69 88 CYS A CA 1
ATOM 679 C C . CYS A 1 88 ? -16.062 -8.32 0.448 1 97.69 88 CYS A C 1
ATOM 681 O O . CYS A 1 88 ? -15.844 -9.484 0.119 1 97.69 88 CYS A O 1
ATOM 683 N N . VAL A 1 89 ? -15.828 -7.863 1.679 1 95.88 89 VAL A N 1
ATOM 684 C CA . VAL A 1 89 ? -15.297 -8.719 2.736 1 95.88 89 VAL A CA 1
ATOM 685 C C . VAL A 1 89 ? -16.25 -9.883 2.986 1 95.88 89 VAL A C 1
ATOM 687 O O . VAL A 1 89 ? -15.82 -11.039 3.055 1 95.88 89 VAL A O 1
ATOM 690 N N . GLU A 1 90 ? -17.5 -9.609 3.051 1 95.62 90 GLU A N 1
ATOM 691 C CA . GLU A 1 90 ? -18.5 -10.633 3.318 1 95.62 90 GLU A CA 1
ATOM 692 C C . GLU A 1 90 ? -18.609 -11.617 2.156 1 95.62 90 GLU A C 1
ATOM 694 O O . GLU A 1 90 ? -18.672 -12.828 2.367 1 95.62 90 GLU A O 1
ATOM 699 N N . ILE A 1 91 ? -18.641 -11.102 0.997 1 97.06 91 ILE A N 1
ATOM 700 C CA . ILE A 1 91 ? -18.766 -11.938 -0.194 1 97.06 91 ILE A CA 1
ATOM 701 C C . ILE A 1 91 ? -17.578 -12.883 -0.29 1 97.06 91 ILE A C 1
ATOM 703 O O . ILE A 1 91 ? -17.734 -14.086 -0.48 1 97.06 91 ILE A O 1
ATOM 707 N N . LEU A 1 92 ? -16.375 -12.359 -0.146 1 97.94 92 LEU A N 1
ATOM 708 C CA . LEU A 1 92 ? -15.172 -13.18 -0.247 1 97.94 92 LEU A CA 1
ATOM 709 C C . LEU A 1 92 ? -15.102 -14.188 0.894 1 97.94 92 LEU A C 1
ATOM 711 O O . LEU A 1 92 ? -14.672 -15.328 0.696 1 97.94 92 LEU A O 1
ATOM 715 N N . GLY A 1 93 ? -15.461 -13.703 2.119 1 96.69 93 GLY A N 1
ATOM 716 C CA . GLY A 1 93 ? -15.547 -14.648 3.221 1 96.69 93 GLY A CA 1
ATOM 717 C C . GLY A 1 93 ? -16.422 -15.852 2.906 1 96.69 93 GLY A C 1
ATOM 718 O O . GLY A 1 93 ? -16.016 -16.984 3.156 1 96.69 93 GLY A O 1
ATOM 719 N N . THR A 1 94 ? -17.516 -15.594 2.303 1 95.62 94 THR A N 1
ATOM 720 C CA . THR A 1 94 ? -18.438 -16.656 1.93 1 95.62 94 THR A CA 1
ATOM 721 C C . THR A 1 94 ? -17.875 -17.516 0.806 1 95.62 94 THR A C 1
ATOM 723 O O . THR A 1 94 ? -17.938 -18.734 0.855 1 95.62 94 THR A O 1
ATOM 726 N N . VAL A 1 95 ? -17.328 -16.859 -0.142 1 96.5 95 VAL A N 1
ATOM 727 C CA . VAL A 1 95 ? -16.719 -17.547 -1.275 1 96.5 95 VAL A CA 1
ATOM 728 C C . VAL A 1 95 ? -15.617 -18.484 -0.782 1 96.5 95 VAL A C 1
ATOM 730 O O . VAL A 1 95 ? -15.422 -19.562 -1.334 1 96.5 95 VAL A O 1
ATOM 733 N N . TRP A 1 96 ? -14.922 -18.047 0.282 1 97.56 96 TRP A N 1
ATOM 734 C CA . TRP A 1 96 ? -13.812 -18.828 0.817 1 97.56 96 TRP A CA 1
ATOM 735 C C . TRP A 1 96 ? -14.273 -19.734 1.948 1 97.56 96 TRP A C 1
ATOM 737 O O . TRP A 1 96 ? -13.492 -20.094 2.83 1 97.56 96 TRP A O 1
ATOM 747 N N . GLY A 1 97 ? -15.508 -20.016 2.082 1 95.38 97 GLY A N 1
ATOM 748 C CA . GLY A 1 97 ? -16.031 -21.141 2.85 1 95.38 97 GLY A CA 1
ATOM 749 C C . GLY A 1 97 ? -16.344 -20.781 4.293 1 95.38 97 GLY A C 1
ATOM 750 O O . GLY A 1 97 ? -16.453 -21.656 5.145 1 95.38 97 GLY A O 1
ATOM 751 N N . ALA A 1 98 ? -16.359 -19.5 4.613 1 92.88 98 ALA A N 1
ATOM 752 C CA . ALA A 1 98 ? -16.766 -19.156 5.969 1 92.88 98 ALA A CA 1
ATOM 753 C C . ALA A 1 98 ? -18.203 -19.625 6.254 1 92.88 98 ALA A C 1
ATOM 755 O O . ALA A 1 98 ? -19.078 -19.516 5.391 1 92.88 98 ALA A O 1
ATOM 756 N N . SER A 1 99 ? -18.438 -20.203 7.445 1 88.06 99 SER A N 1
ATOM 757 C CA . SER A 1 99 ? -19.75 -20.703 7.801 1 88.06 99 SER A CA 1
ATOM 758 C C . SER A 1 99 ? -20.688 -19.578 8.203 1 88.06 99 SER A C 1
ATOM 760 O O . SER A 1 99 ? -20.25 -18.453 8.445 1 88.06 99 SER A O 1
ATOM 762 N N . CYS A 1 100 ? -21.922 -19.891 8.266 1 81.06 100 CYS A N 1
ATOM 763 C CA . CYS A 1 100 ? -22.938 -18.906 8.609 1 81.06 100 CYS A CA 1
ATOM 764 C C . CYS A 1 100 ? -22.766 -18.438 10.055 1 81.06 100 CYS A C 1
ATOM 766 O O . CYS A 1 100 ? -23.219 -17.344 10.422 1 81.06 100 CYS A O 1
ATOM 768 N N . ASN A 1 101 ? -22.125 -19.25 10.859 1 84.19 101 ASN A N 1
ATOM 769 C CA . ASN A 1 101 ? -21.938 -18.906 12.273 1 84.19 101 ASN A CA 1
ATOM 770 C C . ASN A 1 101 ? -20.688 -18.062 12.484 1 84.19 101 ASN A C 1
ATOM 772 O O . ASN A 1 101 ? -20.438 -17.578 13.594 1 84.19 101 ASN A O 1
ATOM 776 N N . GLU A 1 102 ? -19.969 -18.062 11.477 1 85.25 102 GLU A N 1
ATOM 777 C CA . GLU A 1 102 ? -18.766 -17.234 11.539 1 85.25 102 GLU A CA 1
ATOM 778 C C . GLU A 1 102 ? -18.984 -15.875 10.898 1 85.25 102 GLU A C 1
ATOM 780 O O . GLU A 1 102 ? -19.797 -15.742 9.984 1 85.25 102 GLU A O 1
ATOM 785 N N . LYS A 1 103 ? -18.453 -14.867 11.469 1 88.38 103 LYS A N 1
ATOM 786 C CA . LYS A 1 103 ? -18.484 -13.531 10.883 1 88.38 103 LYS A CA 1
ATOM 787 C C . LYS A 1 103 ? -17.094 -13.117 10.398 1 88.38 103 LYS A C 1
ATOM 789 O O . LYS A 1 103 ? -16.328 -12.523 11.141 1 88.38 103 LYS A O 1
ATOM 794 N N . PRO A 1 104 ? -16.891 -13.469 9.062 1 91.81 104 PRO A N 1
ATOM 795 C CA . PRO A 1 104 ? -15.578 -13.102 8.516 1 91.81 104 PRO A CA 1
ATOM 796 C C . PRO A 1 104 ? -15.25 -11.625 8.703 1 91.81 104 PRO A C 1
ATOM 798 O O . PRO A 1 104 ? -16.141 -10.773 8.586 1 91.81 104 PRO A O 1
ATOM 801 N N . THR A 1 105 ? -14.094 -11.336 9.102 1 92 105 THR A N 1
ATOM 802 C CA . THR A 1 105 ? -13.57 -9.984 9.266 1 92 105 THR A CA 1
ATOM 803 C C . THR A 1 105 ? -12.32 -9.773 8.406 1 92 105 THR A C 1
ATOM 805 O O . THR A 1 105 ? -11.477 -10.672 8.305 1 92 105 THR A O 1
ATOM 808 N N . GLY A 1 106 ? -12.328 -8.703 7.75 1 92.88 106 GLY A N 1
ATOM 809 C CA . GLY A 1 106 ? -11.188 -8.5 6.871 1 92.88 106 GLY A CA 1
ATOM 810 C C . GLY A 1 106 ? -11.039 -7.066 6.395 1 92.88 106 GLY A C 1
ATOM 811 O O . GLY A 1 106 ? -11.758 -6.18 6.859 1 92.88 106 GLY A O 1
ATOM 812 N N . TRP A 1 107 ? -10.055 -6.875 5.523 1 92.31 107 TRP A N 1
ATOM 813 C CA . TRP A 1 107 ? -9.766 -5.531 5.043 1 92.31 107 TRP A CA 1
ATOM 814 C C . TRP A 1 107 ? -9.055 -5.574 3.695 1 92.31 107 TRP A C 1
ATOM 816 O O . TRP A 1 107 ? -8.383 -6.555 3.371 1 92.31 107 TRP A O 1
ATOM 826 N N . ALA A 1 108 ? -9.344 -4.484 2.951 1 94.06 108 ALA A N 1
ATOM 827 C CA . ALA A 1 108 ? -8.594 -4.25 1.718 1 94.06 108 ALA A CA 1
ATOM 828 C C . ALA A 1 108 ? -7.184 -3.762 2.014 1 94.06 108 ALA A C 1
ATOM 830 O O . ALA A 1 108 ? -6.988 -2.889 2.863 1 94.06 108 ALA A O 1
ATOM 831 N N . THR A 1 109 ? -6.188 -4.41 1.367 1 92.56 109 THR A N 1
ATOM 832 C CA . THR A 1 109 ? -4.785 -4.031 1.529 1 92.56 109 THR A CA 1
ATOM 833 C C . THR A 1 109 ? -4.172 -3.637 0.189 1 92.56 109 THR A C 1
ATOM 835 O O . THR A 1 109 ? -4.789 -3.828 -0.862 1 92.56 109 THR A O 1
ATOM 838 N N . SER A 1 110 ? -3.006 -3.01 0.253 1 88.25 110 SER A N 1
ATOM 839 C CA . SER A 1 110 ? -2.295 -2.637 -0.967 1 88.25 110 SER A CA 1
ATOM 840 C C . SER A 1 110 ? -1.552 -3.83 -1.56 1 88.25 110 SER A C 1
ATOM 842 O O . SER A 1 110 ? -0.339 -3.77 -1.771 1 88.25 110 SER A O 1
ATOM 844 N N . GLY A 1 111 ? -2.277 -4.914 -1.782 1 91.06 111 GLY A N 1
ATOM 845 C CA . GLY A 1 111 ? -1.716 -6.148 -2.312 1 91.06 111 GLY A CA 1
ATOM 846 C C . GLY A 1 111 ? -1.595 -7.246 -1.271 1 91.06 111 GLY A C 1
ATOM 847 O O . GLY A 1 111 ? -1.808 -7.004 -0.08 1 91.06 111 GLY A O 1
ATOM 848 N N . SER A 1 11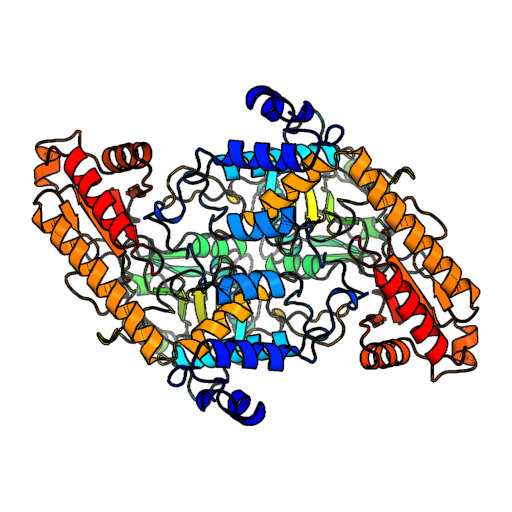2 ? -1.203 -8.398 -1.719 1 94.12 112 SER A N 1
ATOM 849 C CA . SER A 1 112 ? -1.104 -9.555 -0.834 1 94.12 112 SER A CA 1
ATOM 850 C C . SER A 1 112 ? 0.133 -9.469 0.052 1 94.12 112 SER A C 1
ATOM 852 O O . SER A 1 112 ? 0.177 -10.07 1.125 1 94.12 112 SER A O 1
ATOM 854 N N . SER A 1 113 ? 1.165 -8.742 -0.389 1 91.75 113 SER A N 1
ATOM 855 C CA . SER A 1 113 ? 2.346 -8.594 0.456 1 91.75 113 SER A CA 1
ATOM 856 C C . SER A 1 113 ? 1.982 -8.008 1.814 1 91.75 113 SER A C 1
ATOM 858 O O . SER A 1 113 ? 2.404 -8.516 2.852 1 91.75 113 SER A O 1
ATOM 860 N N . GLU A 1 114 ? 1.181 -6.969 1.771 1 90.81 114 GLU A N 1
ATOM 861 C CA . GLU A 1 114 ? 0.721 -6.375 3.023 1 90.81 114 GLU A CA 1
ATOM 862 C C . GLU A 1 114 ? -0.198 -7.328 3.781 1 90.81 114 GLU A C 1
ATOM 864 O O . GLU A 1 114 ? -0.126 -7.426 5.008 1 90.81 114 GLU A O 1
ATOM 869 N N . ALA A 1 115 ? -1.061 -7.996 3.088 1 94.44 115 ALA A N 1
ATOM 870 C CA . ALA A 1 115 ? -2 -8.93 3.701 1 94.44 115 ALA A CA 1
ATOM 871 C C . ALA A 1 115 ? -1.263 -10.031 4.449 1 94.44 115 ALA A C 1
ATOM 873 O O . ALA A 1 115 ? -1.64 -10.391 5.57 1 94.44 115 ALA A O 1
ATOM 874 N N . ILE A 1 116 ? -0.217 -10.555 3.834 1 95.69 116 ILE A N 1
ATOM 875 C CA . ILE A 1 116 ? 0.585 -11.617 4.434 1 95.69 116 ILE A CA 1
ATOM 876 C C . ILE A 1 116 ? 1.266 -11.094 5.699 1 95.69 116 ILE A C 1
ATOM 878 O O . ILE A 1 116 ? 1.313 -11.789 6.719 1 95.69 116 ILE A O 1
ATOM 882 N N . PHE A 1 117 ? 1.812 -9.898 5.664 1 91.56 117 PHE A N 1
ATOM 883 C CA . PHE A 1 117 ? 2.438 -9.281 6.824 1 91.56 117 PHE A CA 1
ATOM 884 C C . PHE A 1 117 ? 1.465 -9.227 8 1 91.56 117 PHE A C 1
ATOM 886 O O . PHE A 1 117 ? 1.817 -9.594 9.125 1 91.56 117 PHE A O 1
ATOM 893 N N . LEU A 1 118 ? 0.243 -8.75 7.699 1 91.69 118 LEU A N 1
ATOM 894 C CA . LEU A 1 118 ? -0.771 -8.609 8.734 1 91.69 118 LEU A CA 1
ATOM 895 C C . LEU A 1 118 ? -1.17 -9.977 9.289 1 91.69 118 LEU A C 1
ATOM 897 O O . LEU A 1 118 ? -1.426 -10.117 10.484 1 91.69 118 LEU A O 1
ATOM 901 N N . ALA A 1 119 ? -1.283 -10.953 8.43 1 95.38 119 ALA A N 1
ATOM 902 C CA . ALA A 1 119 ? -1.633 -12.305 8.859 1 95.38 119 ALA A CA 1
ATOM 903 C C . ALA A 1 119 ? -0.588 -12.859 9.828 1 95.38 119 ALA A C 1
ATOM 905 O O . ALA A 1 119 ? -0.932 -13.422 10.867 1 95.38 119 ALA A O 1
ATOM 906 N N . ILE A 1 120 ? 0.675 -12.703 9.477 1 94.25 120 ILE A N 1
ATOM 907 C CA . ILE A 1 120 ? 1.766 -13.219 10.297 1 94.25 120 ILE A CA 1
ATOM 908 C C . ILE A 1 120 ? 1.83 -12.438 11.609 1 94.25 120 ILE A C 1
ATOM 910 O O . ILE A 1 120 ? 2.018 -13.031 12.68 1 94.25 120 ILE A O 1
ATOM 914 N N . LEU A 1 121 ? 1.668 -11.133 11.5 1 90.38 121 LEU A N 1
ATOM 915 C CA . LEU A 1 121 ? 1.626 -10.312 12.711 1 90.38 121 LEU A CA 1
ATOM 916 C C . LEU A 1 121 ? 0.508 -10.773 13.641 1 90.38 121 LEU A C 1
ATOM 918 O O . LEU A 1 121 ? 0.7 -10.859 14.852 1 90.38 121 LEU A O 1
ATOM 922 N N . ALA A 1 122 ? -0.666 -11.031 13.102 1 91.94 122 ALA A N 1
ATOM 923 C CA . ALA A 1 122 ? -1.805 -11.484 13.898 1 91.94 122 ALA A CA 1
ATOM 924 C C . ALA A 1 122 ? -1.504 -12.82 14.57 1 91.94 122 ALA A C 1
ATOM 926 O O . ALA A 1 122 ? -1.842 -13.023 15.742 1 91.94 122 ALA A O 1
ATOM 927 N N . MET A 1 123 ? -0.892 -13.758 13.859 1 94.69 123 MET A N 1
ATOM 928 C CA . MET A 1 123 ? -0.527 -15.047 14.43 1 94.69 123 MET A CA 1
ATOM 929 C C . MET A 1 123 ? 0.489 -14.875 15.555 1 94.69 123 MET A C 1
ATOM 931 O O . MET A 1 123 ? 0.408 -15.555 16.578 1 94.69 123 MET A O 1
ATOM 935 N N . LYS A 1 124 ? 1.479 -13.984 15.32 1 91.75 124 LYS A N 1
ATOM 936 C CA . LYS A 1 124 ? 2.473 -13.688 16.344 1 91.75 124 LYS A CA 1
ATOM 937 C C . LYS A 1 124 ? 1.807 -13.18 17.625 1 91.75 124 LYS A C 1
ATOM 939 O O . LYS A 1 124 ? 2.07 -13.695 18.719 1 91.75 124 LYS A O 1
ATOM 944 N N . ARG A 1 125 ? 0.957 -12.164 17.469 1 87.94 125 ARG A N 1
ATOM 945 C CA . ARG A 1 125 ? 0.295 -11.547 18.609 1 87.94 125 ARG A CA 1
ATOM 946 C C . ARG A 1 125 ? -0.607 -12.547 19.328 1 87.94 125 ARG A C 1
ATOM 948 O O . ARG A 1 125 ? -0.683 -12.555 20.562 1 87.94 125 ARG A O 1
ATOM 955 N N . LYS A 1 126 ? -1.356 -13.312 18.578 1 89.44 126 LYS A N 1
ATOM 956 C CA . LYS A 1 126 ? -2.203 -14.352 19.172 1 89.44 126 LYS A CA 1
ATOM 957 C C . LYS A 1 126 ? -1.38 -15.328 20 1 89.44 126 LYS A C 1
ATOM 959 O O . LYS A 1 126 ? -1.758 -15.656 21.125 1 89.44 126 LYS A O 1
ATOM 964 N N . TRP A 1 127 ? -0.27 -15.82 19.453 1 91.5 127 TRP A N 1
ATOM 965 C CA . TRP A 1 127 ? 0.61 -16.734 20.156 1 91.5 127 TRP A CA 1
ATOM 966 C C . TRP A 1 127 ? 1.128 -16.109 21.453 1 91.5 127 TRP A C 1
ATOM 968 O O . TRP A 1 127 ? 1.146 -16.75 22.5 1 91.5 127 TRP A O 1
ATOM 978 N N . GLN A 1 128 ? 1.531 -14.836 21.359 1 86.69 128 GLN A N 1
ATOM 979 C CA . GLN A 1 128 ? 2.062 -14.125 22.516 1 86.69 128 GLN A CA 1
ATOM 980 C C . GLN A 1 128 ? 1.007 -13.984 23.609 1 86.69 128 GLN A C 1
ATOM 982 O O . GLN A 1 128 ? 1.309 -14.133 24.781 1 86.69 128 GLN A O 1
ATOM 987 N N . THR A 1 129 ? -0.173 -13.68 23.219 1 84.44 129 THR A N 1
ATOM 988 C CA . THR A 1 129 ? -1.269 -13.523 24.172 1 84.44 129 THR A CA 1
ATOM 989 C C . THR A 1 129 ? -1.579 -14.852 24.859 1 84.44 129 THR A C 1
ATOM 991 O O . THR A 1 129 ? -1.803 -14.891 26.062 1 84.44 129 THR A O 1
ATOM 994 N N . GLU A 1 130 ? -1.574 -15.93 24.141 1 86.19 130 GLU A N 1
ATOM 995 C CA . GLU A 1 130 ? -1.946 -17.25 24.656 1 86.19 130 GLU A CA 1
ATOM 996 C C . GLU A 1 130 ? -0.821 -17.844 25.484 1 86.19 130 GLU A C 1
ATOM 998 O O . GLU A 1 130 ? -1.064 -18.703 26.344 1 86.19 130 GLU A O 1
ATOM 1003 N N . ASN A 1 131 ? 0.396 -17.438 25.297 1 83.44 131 ASN A N 1
ATOM 1004 C CA . ASN A 1 131 ? 1.533 -18.078 25.938 1 83.44 131 ASN A CA 1
ATOM 1005 C C . ASN A 1 131 ? 2.258 -17.109 26.875 1 83.44 131 ASN A C 1
ATOM 1007 O O . ASN A 1 131 ? 3.393 -17.375 27.281 1 83.44 131 ASN A O 1
ATOM 1011 N N . GLY A 1 132 ? 1.419 -16.125 27.422 1 67.44 132 GLY A N 1
ATOM 1012 C CA . GLY A 1 132 ? 1.836 -15.266 28.516 1 67.44 132 GLY A CA 1
ATOM 1013 C C . GLY A 1 132 ? 2.906 -14.266 28.109 1 67.44 132 GLY A C 1
ATOM 1014 O O . GLY A 1 132 ? 3.709 -13.844 28.953 1 67.44 132 GLY A O 1
ATOM 1015 N N . GLY A 1 133 ? 3.043 -13.867 26.938 1 61.28 133 GLY A N 1
ATOM 1016 C CA . GLY A 1 133 ? 3.867 -12.688 26.703 1 61.28 133 GLY A CA 1
ATOM 1017 C C . GLY A 1 133 ? 4.812 -12.844 25.516 1 61.28 133 GLY A C 1
ATOM 1018 O O . GLY A 1 133 ? 4.684 -13.789 24.734 1 61.28 133 GLY A O 1
ATOM 1019 N N . VAL A 1 134 ? 5.574 -11.664 25.312 1 55.41 134 VAL A N 1
ATOM 1020 C CA . VAL A 1 134 ? 6.574 -11.578 24.266 1 55.41 134 VAL A CA 1
ATOM 1021 C C . VAL A 1 134 ? 7.633 -12.664 24.453 1 55.41 134 VAL A C 1
ATOM 1023 O O . VAL A 1 134 ? 8.07 -12.906 25.578 1 55.41 134 VAL A O 1
ATOM 1026 N N . ALA A 1 135 ? 7.504 -13.758 23.453 1 46.66 135 ALA A N 1
ATOM 1027 C CA . ALA A 1 135 ? 8.539 -14.789 23.531 1 46.66 135 ALA A CA 1
ATOM 1028 C C . ALA A 1 135 ? 9.836 -14.227 24.109 1 46.66 135 ALA A C 1
ATOM 1030 O O . ALA A 1 135 ? 10.227 -13.102 23.781 1 46.66 135 ALA A O 1
ATOM 1031 N N . SER A 1 136 ? 10.234 -14.688 25.234 1 43 136 SER A N 1
ATOM 1032 C CA . SER A 1 136 ? 11.414 -14.305 26 1 43 136 SER A CA 1
ATOM 1033 C C . SER A 1 136 ? 12.641 -14.188 25.109 1 43 136 SER A C 1
ATOM 1035 O O . SER A 1 136 ? 12.75 -14.898 24.109 1 43 136 SER A O 1
ATOM 1037 N N . PHE A 1 137 ? 13.359 -13.094 25.172 1 41.22 137 PHE A N 1
ATOM 1038 C CA . PHE A 1 137 ? 14.633 -12.844 24.5 1 41.22 137 PHE A CA 1
ATOM 1039 C C . PHE A 1 137 ? 15.492 -14.102 24.5 1 41.22 137 PHE A C 1
ATOM 1041 O O . PHE A 1 137 ? 16.219 -14.359 23.531 1 41.22 137 PHE A O 1
ATOM 1048 N N . ASN A 1 138 ? 15.461 -14.859 25.641 1 42.38 138 ASN A N 1
ATOM 1049 C CA . ASN A 1 138 ? 16.234 -16.094 25.75 1 42.38 138 ASN A CA 1
ATOM 1050 C C . ASN A 1 138 ? 15.445 -17.297 25.234 1 42.38 138 ASN A C 1
ATOM 1052 O O . ASN A 1 138 ? 15.891 -18.438 25.359 1 42.38 138 ASN A O 1
ATOM 1056 N N . GLY A 1 139 ? 14.328 -16.953 24.906 1 50.44 139 GLY A N 1
ATOM 1057 C CA . GLY A 1 139 ? 13.523 -18.078 24.469 1 50.44 139 GLY A CA 1
ATOM 1058 C C . GLY A 1 139 ? 13.586 -18.312 22.969 1 50.44 139 GLY A C 1
ATOM 1059 O O . GLY A 1 139 ? 14.242 -17.562 22.25 1 50.44 139 GLY A O 1
ATOM 1060 N N . PRO A 1 140 ? 13.148 -19.422 22.641 1 57.69 140 PRO A N 1
ATOM 1061 C CA . PRO A 1 140 ? 13.188 -19.797 21.234 1 57.69 140 PRO A CA 1
ATOM 1062 C C . PRO A 1 140 ? 12.484 -18.781 20.328 1 57.69 140 PRO A C 1
ATOM 1064 O O . PRO A 1 140 ? 11.469 -18.203 20.719 1 57.69 140 PRO A O 1
ATOM 1067 N N . THR A 1 141 ? 13.125 -18.359 19.406 1 82.31 141 THR A N 1
ATOM 1068 C CA . THR A 1 141 ? 12.625 -17.484 18.359 1 82.31 141 THR A CA 1
ATOM 1069 C C . THR A 1 141 ? 11.336 -18.047 17.766 1 82.31 141 THR A C 1
ATOM 1071 O O . THR A 1 141 ? 11.25 -19.234 17.453 1 82.31 141 THR A O 1
ATOM 1074 N N . LEU A 1 142 ? 10.273 -17.234 17.891 1 92.69 142 LEU A N 1
ATOM 1075 C CA . LEU A 1 142 ? 9.039 -17.641 17.219 1 92.69 142 LEU A CA 1
ATOM 1076 C C . LEU A 1 142 ? 9.305 -17.984 15.766 1 92.69 142 LEU A C 1
ATOM 1078 O O . LEU A 1 142 ? 10.227 -17.438 15.148 1 92.69 142 LEU A O 1
ATOM 1082 N N . ASN A 1 143 ? 8.602 -18.938 15.32 1 96.62 143 ASN A N 1
ATOM 1083 C CA . ASN A 1 143 ? 8.852 -19.375 13.945 1 96.62 143 ASN A CA 1
ATOM 1084 C C . ASN A 1 143 ? 7.555 -19.688 13.211 1 96.62 143 ASN A C 1
ATOM 1086 O O . ASN A 1 143 ? 6.516 -19.906 13.844 1 96.62 143 ASN A O 1
ATOM 1090 N N . ILE A 1 144 ? 7.602 -19.656 11.914 1 98.06 144 ILE A N 1
ATOM 1091 C CA . ILE A 1 144 ? 6.551 -20.172 11.039 1 98.06 144 ILE A CA 1
ATOM 1092 C C . ILE A 1 144 ? 7.121 -21.266 10.133 1 98.06 144 ILE A C 1
ATOM 1094 O O . ILE A 1 144 ? 8.32 -21.25 9.82 1 98.06 144 ILE A O 1
ATOM 1098 N N . ILE A 1 145 ? 6.27 -22.203 9.781 1 98.44 145 ILE A N 1
ATOM 1099 C CA . ILE A 1 145 ? 6.629 -23.25 8.828 1 98.44 145 ILE A CA 1
ATOM 1100 C C . ILE A 1 145 ? 6.02 -22.938 7.461 1 98.44 145 ILE A C 1
ATOM 1102 O O . ILE A 1 145 ? 4.848 -22.562 7.371 1 98.44 145 ILE A O 1
ATOM 1106 N N . THR A 1 146 ? 6.781 -22.969 6.43 1 98.12 146 THR A N 1
ATOM 1107 C CA . THR A 1 146 ? 6.312 -22.797 5.059 1 98.12 146 THR A CA 1
ATOM 1108 C C . THR A 1 146 ? 7.18 -23.594 4.086 1 98.12 146 THR A C 1
ATOM 1110 O O . THR A 1 146 ? 8.07 -24.344 4.504 1 98.12 146 THR A O 1
ATOM 1113 N N . GLY A 1 147 ? 6.824 -23.641 2.85 1 96.81 147 GLY A N 1
ATOM 1114 C CA . GLY A 1 147 ? 7.652 -24.281 1.84 1 96.81 147 GLY A CA 1
ATOM 1115 C C . GLY A 1 147 ? 8.711 -23.359 1.264 1 96.81 147 GLY A C 1
ATOM 1116 O O . GLY A 1 147 ? 8.57 -22.141 1.316 1 96.81 147 GLY A O 1
ATOM 1117 N N . SER A 1 148 ? 9.781 -23.984 0.733 1 94.5 148 SER A N 1
ATOM 1118 C CA . SER A 1 148 ? 10.836 -23.188 0.108 1 94.5 148 SER A CA 1
ATOM 1119 C C . SER A 1 148 ? 10.312 -22.422 -1.1 1 94.5 148 SER A C 1
ATOM 1121 O O . SER A 1 148 ? 10.953 -21.484 -1.568 1 94.5 148 SER A O 1
ATOM 1123 N N . HIS A 1 149 ? 9.141 -22.797 -1.536 1 94.12 149 HIS A N 1
ATOM 1124 C CA . HIS A 1 149 ? 8.547 -22.141 -2.701 1 94.12 149 HIS A CA 1
ATOM 1125 C C . HIS A 1 149 ? 7.715 -20.938 -2.293 1 94.12 149 HIS A C 1
ATOM 1127 O O . HIS A 1 149 ? 7.105 -20.281 -3.143 1 94.12 149 HIS A O 1
ATOM 1133 N N . ALA A 1 150 ? 7.602 -20.656 -0.966 1 94.69 150 ALA A N 1
ATOM 1134 C CA . ALA A 1 150 ? 6.816 -19.5 -0.518 1 94.69 150 ALA A CA 1
ATOM 1135 C C . ALA A 1 150 ? 7.305 -18.219 -1.177 1 94.69 150 ALA A C 1
ATOM 1137 O O . ALA A 1 150 ? 8.508 -18.031 -1.384 1 94.69 150 ALA A O 1
ATOM 1138 N N . HIS A 1 151 ? 6.352 -17.422 -1.551 1 91.38 151 HIS A N 1
ATOM 1139 C CA . HIS A 1 151 ? 6.688 -16.109 -2.125 1 91.38 151 HIS A CA 1
ATOM 1140 C C . HIS A 1 151 ? 7.57 -15.305 -1.179 1 91.38 151 HIS A C 1
ATOM 1142 O O . HIS A 1 151 ? 7.445 -15.422 0.043 1 91.38 151 HIS A O 1
ATOM 1148 N N . VAL A 1 152 ? 8.375 -14.445 -1.709 1 87.94 152 VAL A N 1
ATOM 1149 C CA . VAL A 1 152 ? 9.344 -13.656 -0.953 1 87.94 152 VAL A CA 1
ATOM 1150 C C . VAL A 1 152 ? 8.609 -12.766 0.05 1 87.94 152 VAL A C 1
ATOM 1152 O O . VAL A 1 152 ? 9.148 -12.445 1.114 1 87.94 152 VAL A O 1
ATOM 1155 N N . ALA A 1 153 ? 7.355 -12.391 -0.253 1 90.06 153 ALA A N 1
ATOM 1156 C CA . ALA A 1 153 ? 6.559 -11.594 0.673 1 90.06 153 ALA A CA 1
ATOM 1157 C C . ALA A 1 153 ? 6.418 -12.289 2.021 1 90.06 153 ALA A C 1
ATOM 1159 O O . ALA A 1 153 ? 6.359 -11.633 3.064 1 90.06 153 ALA A O 1
ATOM 1160 N N . VAL A 1 154 ? 6.367 -13.617 2.027 1 93.38 154 VAL A N 1
ATOM 1161 C CA . VAL A 1 154 ? 6.258 -14.375 3.268 1 93.38 154 VAL A CA 1
ATOM 1162 C C . VAL A 1 154 ? 7.555 -14.266 4.062 1 93.38 154 VAL A C 1
ATOM 1164 O O . VAL A 1 154 ? 7.535 -13.984 5.262 1 93.38 154 VAL A O 1
ATOM 1167 N N . THR A 1 155 ? 8.664 -14.438 3.404 1 89.44 155 THR A N 1
ATOM 1168 C CA . THR A 1 155 ? 9.961 -14.375 4.066 1 89.44 155 THR A CA 1
ATOM 1169 C C . THR A 1 155 ? 10.242 -12.961 4.57 1 89.44 155 THR A C 1
ATOM 1171 O O . THR A 1 155 ? 10.758 -12.773 5.676 1 89.44 155 THR A O 1
ATOM 1174 N N . ASN A 1 156 ? 9.891 -12.023 3.76 1 86.38 156 ASN A N 1
ATOM 1175 C CA . ASN A 1 156 ? 10.078 -10.633 4.16 1 86.38 156 ASN A CA 1
ATOM 1176 C C . ASN A 1 156 ? 9.219 -10.281 5.371 1 86.38 156 ASN A C 1
ATOM 1178 O O . ASN A 1 156 ? 9.68 -9.586 6.281 1 86.38 156 ASN A O 1
ATOM 1182 N N . ALA A 1 157 ? 8.023 -10.664 5.34 1 89.44 157 ALA A N 1
ATOM 1183 C CA . ALA A 1 157 ? 7.117 -10.414 6.457 1 89.44 157 ALA A CA 1
ATOM 1184 C C . ALA A 1 157 ? 7.629 -11.062 7.738 1 89.44 157 ALA A C 1
ATOM 1186 O O . ALA A 1 157 ? 7.566 -10.461 8.812 1 89.44 157 ALA A O 1
ATOM 1187 N N . ALA A 1 158 ? 8.094 -12.281 7.621 1 90.69 158 ALA A N 1
ATOM 1188 C CA . ALA A 1 158 ? 8.633 -12.984 8.781 1 90.69 158 ALA A CA 1
ATOM 1189 C C . ALA A 1 158 ? 9.844 -12.25 9.352 1 90.69 158 ALA A C 1
ATOM 1191 O O . ALA A 1 158 ? 9.945 -12.047 10.562 1 90.69 158 ALA A O 1
ATOM 1192 N N . LYS A 1 159 ? 10.703 -11.859 8.461 1 84.81 159 LYS A N 1
ATOM 1193 C CA . LYS A 1 159 ? 11.898 -11.141 8.883 1 84.81 159 LYS A CA 1
ATOM 1194 C C . LYS A 1 159 ? 11.539 -9.82 9.562 1 84.81 159 LYS A C 1
ATOM 1196 O O . LYS A 1 159 ? 12.109 -9.477 10.602 1 84.81 159 LYS A O 1
ATOM 1201 N N . ALA A 1 160 ? 10.625 -9.156 8.977 1 81.31 160 ALA A N 1
ATOM 1202 C CA . ALA A 1 160 ? 10.203 -7.871 9.531 1 81.31 160 ALA A CA 1
ATOM 1203 C C . ALA A 1 160 ? 9.562 -8.047 10.898 1 81.31 160 ALA A C 1
ATOM 1205 O O . ALA A 1 160 ? 9.648 -7.152 11.75 1 81.31 160 ALA A O 1
ATOM 1206 N N . ASN A 1 161 ? 8.969 -9.18 11.188 1 83 161 ASN A N 1
ATOM 1207 C CA . ASN A 1 161 ? 8.289 -9.461 12.453 1 83 161 ASN A CA 1
ATOM 1208 C C . ASN A 1 161 ? 9.188 -10.25 13.406 1 83 161 ASN A C 1
ATOM 1210 O O . ASN A 1 161 ? 8.719 -10.734 14.438 1 83 161 ASN A O 1
ATOM 1214 N N . ASP A 1 162 ? 10.445 -10.43 13.086 1 83.69 162 ASP A N 1
ATOM 1215 C CA . ASP A 1 162 ? 11.414 -11.164 13.891 1 83.69 162 ASP A CA 1
ATOM 1216 C C . ASP A 1 162 ? 10.961 -12.609 14.109 1 83.69 162 ASP A C 1
ATOM 1218 O O . ASP A 1 162 ? 10.992 -13.109 15.234 1 83.69 162 ASP A O 1
ATOM 1222 N N . ILE A 1 163 ? 10.445 -13.148 13.094 1 91.38 163 ILE A N 1
ATOM 1223 C CA . ILE A 1 163 ? 9.992 -14.531 13.094 1 91.38 163 ILE A CA 1
ATOM 1224 C C . ILE A 1 163 ? 10.938 -15.383 12.242 1 91.38 163 ILE A C 1
ATOM 1226 O O . ILE A 1 163 ? 11.297 -15 11.133 1 91.38 163 ILE A O 1
ATOM 1230 N N . GLU A 1 164 ? 11.367 -16.453 12.781 1 94.12 164 GLU A N 1
ATOM 1231 C CA . GLU A 1 164 ? 12.195 -17.406 12.039 1 94.12 164 GLU A CA 1
ATOM 1232 C C . GLU A 1 164 ? 11.367 -18.188 11.031 1 94.12 164 GLU A C 1
ATOM 1234 O O . GLU A 1 164 ? 10.25 -18.609 11.336 1 94.12 164 GLU A O 1
ATOM 1239 N N . ILE A 1 165 ? 11.938 -18.406 9.859 1 95.12 165 ILE A N 1
ATOM 1240 C CA . ILE A 1 165 ? 11.289 -19.234 8.859 1 95.12 165 ILE A CA 1
ATOM 1241 C C . ILE A 1 165 ? 11.906 -20.641 8.875 1 95.12 165 ILE A C 1
ATOM 1243 O O . ILE A 1 165 ? 13.125 -20.781 8.75 1 95.12 165 ILE A O 1
ATOM 1247 N N . ARG A 1 166 ? 11.156 -21.578 9.109 1 97 166 ARG A N 1
ATOM 1248 C CA . ARG A 1 166 ? 11.523 -22.969 8.914 1 97 166 ARG A CA 1
ATOM 1249 C C . ARG A 1 166 ? 10.875 -23.547 7.66 1 97 166 ARG A C 1
ATOM 1251 O O . ARG A 1 166 ? 9.648 -23.703 7.602 1 97 166 ARG A O 1
ATOM 1258 N N . SER A 1 167 ? 11.664 -23.906 6.691 1 95.38 167 SER A N 1
ATOM 1259 C CA . SER A 1 167 ? 11.164 -24.219 5.355 1 95.38 167 SER A CA 1
ATOM 1260 C C . SER A 1 167 ? 11.25 -25.703 5.062 1 95.38 167 SER A C 1
ATOM 1262 O O . SER A 1 167 ? 12.266 -26.344 5.34 1 95.38 167 SER A O 1
ATOM 1264 N N . VAL A 1 168 ? 10.18 -26.266 4.578 1 96.25 168 VAL A N 1
ATOM 1265 C CA . VAL A 1 168 ? 10.188 -27.578 3.949 1 96.25 168 VAL A CA 1
ATOM 1266 C C . VAL A 1 168 ? 10.633 -27.453 2.492 1 96.25 168 VAL A C 1
ATOM 1268 O O . VAL A 1 168 ? 10.008 -26.719 1.71 1 96.25 168 VAL A O 1
ATOM 1271 N N . ASP A 1 169 ? 11.656 -28.141 2.156 1 93.38 169 ASP A N 1
ATOM 1272 C CA . ASP A 1 169 ? 12.141 -28.078 0.78 1 93.38 169 ASP A CA 1
ATOM 1273 C C . ASP A 1 169 ? 11.148 -28.734 -0.178 1 93.38 169 ASP A C 1
ATOM 1275 O O . ASP A 1 169 ? 10.672 -29.844 0.078 1 93.38 169 ASP A O 1
ATOM 1279 N N . VAL A 1 170 ? 10.867 -28.016 -1.235 1 93.38 170 VAL A N 1
ATOM 1280 C CA . VAL A 1 170 ? 9.984 -28.578 -2.256 1 93.38 170 VAL A CA 1
ATOM 1281 C C . VAL A 1 170 ? 10.812 -29.062 -3.439 1 93.38 170 VAL A C 1
ATOM 1283 O O . VAL A 1 170 ? 11.961 -28.672 -3.609 1 93.38 170 VAL A O 1
ATOM 1286 N N . GLY A 1 171 ? 10.273 -29.984 -4.199 1 90.38 171 GLY A N 1
ATOM 1287 C CA . GLY A 1 171 ? 10.945 -30.547 -5.359 1 90.38 171 GLY A CA 1
ATOM 1288 C C . GLY A 1 171 ? 10.047 -31.438 -6.203 1 90.38 171 GLY A C 1
ATOM 1289 O O . GLY A 1 171 ? 8.828 -31.438 -6.016 1 90.38 171 GLY A O 1
ATOM 1290 N N . PRO A 1 172 ? 10.711 -32.094 -7.18 1 88.56 172 PRO A N 1
ATOM 1291 C CA . PRO A 1 172 ? 9.93 -32.969 -8.055 1 88.56 172 PRO A CA 1
ATOM 1292 C C . PRO A 1 172 ? 9.18 -34.031 -7.285 1 88.56 172 PRO A C 1
ATOM 1294 O O . PRO A 1 172 ? 8.086 -34.438 -7.684 1 88.56 172 PRO A O 1
ATOM 1297 N N . GLU A 1 173 ? 9.742 -34.469 -6.156 1 88.94 173 GLU A N 1
ATOM 1298 C CA . GLU A 1 173 ? 9.148 -35.562 -5.379 1 88.94 173 GLU A CA 1
ATOM 1299 C C . GLU A 1 173 ? 7.848 -35.125 -4.715 1 88.94 173 GLU A C 1
ATOM 1301 O O . GLU A 1 173 ? 6.969 -35.938 -4.441 1 88.94 173 GLU A O 1
ATOM 1306 N N . SER A 1 174 ? 7.699 -33.875 -4.43 1 90.12 174 SER A N 1
ATOM 1307 C CA . SER A 1 174 ? 6.488 -33.344 -3.816 1 90.12 174 SER A CA 1
ATOM 1308 C C . SER A 1 174 ? 5.668 -32.531 -4.824 1 90.12 174 SER A C 1
ATOM 1310 O O . SER A 1 174 ? 4.855 -31.703 -4.441 1 90.12 174 SER A O 1
ATOM 1312 N N . ASN A 1 175 ? 5.992 -32.75 -6.164 1 88.25 175 ASN A N 1
ATOM 1313 C CA . ASN A 1 175 ? 5.352 -31.969 -7.227 1 88.25 175 ASN A CA 1
ATOM 1314 C C . ASN A 1 175 ? 5.504 -30.469 -7.004 1 88.25 175 ASN A C 1
ATOM 1316 O O . ASN A 1 175 ? 4.551 -29.719 -7.195 1 88.25 175 ASN A O 1
ATOM 1320 N N . TYR A 1 176 ? 6.641 -30.094 -6.434 1 90.62 176 TYR A N 1
ATOM 1321 C CA . TYR A 1 176 ? 7.051 -28.703 -6.215 1 90.62 176 TYR A CA 1
ATOM 1322 C C . TYR A 1 176 ? 6.082 -28 -5.273 1 90.62 176 TYR A C 1
ATOM 1324 O O . TYR A 1 176 ? 5.848 -26.797 -5.402 1 90.62 176 TYR A O 1
ATOM 1332 N N . SER A 1 177 ? 5.395 -28.75 -4.469 1 93.44 177 SER A N 1
ATOM 1333 C CA . SER A 1 177 ? 4.484 -28.203 -3.461 1 93.44 177 SER A CA 1
ATOM 1334 C C . SER A 1 177 ? 4.902 -28.641 -2.057 1 93.44 177 SER A C 1
ATOM 1336 O O . SER A 1 177 ? 5.848 -29.406 -1.894 1 93.44 177 SER A O 1
ATOM 1338 N N . PHE A 1 178 ? 4.242 -28.094 -1.102 1 96.88 178 PHE A N 1
ATOM 1339 C CA . PHE A 1 178 ? 4.547 -28.359 0.298 1 96.88 178 PHE A CA 1
ATOM 1340 C C . PHE A 1 178 ? 4.336 -29.828 0.625 1 96.88 178 PHE A C 1
ATOM 1342 O O . PHE A 1 178 ? 3.314 -30.406 0.252 1 96.88 178 PHE A O 1
ATOM 1349 N N . ASP A 1 179 ? 5.305 -30.484 1.277 1 96.5 179 ASP A N 1
ATOM 1350 C CA . ASP A 1 179 ? 5.207 -31.859 1.711 1 96.5 179 ASP A CA 1
ATOM 1351 C C . ASP A 1 179 ? 4.883 -31.953 3.201 1 96.5 179 ASP A C 1
ATOM 1353 O O . ASP A 1 179 ? 5.77 -31.828 4.043 1 96.5 179 ASP A O 1
ATOM 1357 N N . PRO A 1 180 ? 3.646 -32.281 3.525 1 97 180 PRO A N 1
ATOM 1358 C CA . PRO A 1 180 ? 3.246 -32.312 4.934 1 97 180 PRO A CA 1
ATOM 1359 C C . PRO A 1 180 ? 4.051 -33.312 5.75 1 97 180 PRO A C 1
ATOM 1361 O O . PRO A 1 180 ? 4.234 -33.156 6.957 1 97 180 PRO A O 1
ATOM 1364 N N . SER A 1 181 ? 4.566 -34.375 5.152 1 95.12 181 SER A N 1
ATOM 1365 C CA . SER A 1 181 ? 5.27 -35.438 5.867 1 95.12 181 SER A CA 1
ATOM 1366 C C . SER A 1 181 ? 6.605 -34.938 6.41 1 95.12 181 SER A C 1
ATOM 1368 O O . SER A 1 181 ? 7.168 -35.531 7.328 1 95.12 181 SER A O 1
ATOM 1370 N N . LYS A 1 182 ? 7.051 -33.875 5.922 1 95.25 182 LYS A N 1
ATOM 1371 C CA . LYS A 1 182 ? 8.375 -33.375 6.289 1 95.25 182 LYS A CA 1
ATOM 1372 C C . LYS A 1 182 ? 8.273 -32.25 7.312 1 95.25 182 LYS A C 1
ATOM 1374 O O . LYS A 1 182 ? 9.289 -31.688 7.727 1 95.25 182 LYS A O 1
ATOM 1379 N N . MET A 1 183 ? 7.086 -31.938 7.793 1 95.56 183 MET A N 1
ATOM 1380 C CA . MET A 1 183 ? 6.941 -30.734 8.602 1 95.56 183 MET A CA 1
ATOM 1381 C C . MET A 1 183 ? 7 -31.062 10.086 1 95.56 183 MET A C 1
ATOM 1383 O O . MET A 1 183 ? 7.234 -30.188 10.914 1 95.56 183 MET A O 1
ATOM 1387 N N . GLN A 1 184 ? 6.805 -32.344 10.492 1 91.81 184 GLN A N 1
ATOM 1388 C CA . GLN A 1 184 ? 6.641 -32.719 11.898 1 91.81 184 GLN A CA 1
ATOM 1389 C C . GLN A 1 184 ? 7.879 -32.344 12.711 1 91.81 184 GLN A C 1
ATOM 1391 O O . GLN A 1 184 ? 7.766 -31.812 13.812 1 91.81 184 GLN A O 1
ATOM 1396 N N . GLY A 1 185 ? 9.023 -32.625 12.18 1 93.25 185 GLY A N 1
ATOM 1397 C CA . GLY A 1 185 ? 10.266 -32.344 12.891 1 93.25 185 GLY A CA 1
ATOM 1398 C C . GLY A 1 185 ? 10.57 -30.875 13.031 1 93.25 185 GLY A C 1
ATOM 1399 O O . GLY A 1 185 ? 11.43 -30.484 13.828 1 93.25 185 GLY A O 1
ATOM 1400 N N . LEU A 1 186 ? 9.852 -30.062 12.344 1 96.38 186 LEU A N 1
ATOM 1401 C CA . LEU A 1 186 ? 10.102 -28.625 12.352 1 96.38 186 LEU A CA 1
ATOM 1402 C C . LEU A 1 186 ? 9.203 -27.922 13.367 1 96.38 186 LEU A C 1
ATOM 1404 O O . LEU A 1 186 ? 9.438 -26.766 13.711 1 96.38 186 LEU A O 1
ATOM 1408 N N . LEU A 1 187 ? 8.211 -28.578 13.875 1 96.38 187 LEU A N 1
ATOM 1409 C CA . LEU A 1 187 ? 7.234 -28 14.789 1 96.38 187 LEU A CA 1
ATOM 1410 C C . LEU A 1 187 ? 7.762 -28 16.219 1 96.38 187 LEU A C 1
ATOM 1412 O O . LEU A 1 187 ? 8.461 -28.938 16.625 1 96.38 187 LEU A O 1
ATOM 1416 N N . ASP A 1 188 ? 7.52 -26.953 16.938 1 94.25 188 ASP A N 1
ATOM 1417 C CA . ASP A 1 188 ? 7.82 -26.906 18.359 1 94.25 188 ASP A CA 1
ATOM 1418 C C . ASP A 1 188 ? 6.895 -25.922 19.078 1 94.25 188 ASP A C 1
ATOM 1420 O O . ASP A 1 188 ? 5.859 -25.531 18.531 1 94.25 188 ASP A O 1
ATOM 1424 N N . ASN A 1 189 ? 7.227 -25.578 20.297 1 92.12 189 ASN A N 1
ATOM 1425 C CA . ASN A 1 189 ? 6.355 -24.75 21.125 1 92.12 189 ASN A CA 1
ATOM 1426 C C . ASN A 1 189 ? 6.355 -23.297 20.656 1 92.12 189 ASN A C 1
ATOM 1428 O O . ASN A 1 189 ? 5.465 -22.531 21.016 1 92.12 189 ASN A O 1
ATOM 1432 N N . SER A 1 190 ? 7.363 -22.953 19.859 1 93.44 190 SER A N 1
ATOM 1433 C CA . SER A 1 190 ? 7.492 -21.562 19.406 1 93.44 190 SER A CA 1
ATOM 1434 C C . SER A 1 190 ? 6.949 -21.391 18 1 93.44 190 SER A C 1
ATOM 1436 O O . SER A 1 190 ? 7.07 -20.312 17.406 1 93.44 190 SER A O 1
ATOM 1438 N N . THR A 1 191 ? 6.316 -22.453 17.469 1 96.5 191 THR A N 1
ATOM 1439 C CA . THR A 1 191 ? 5.707 -22.328 16.156 1 96.5 191 THR A CA 1
ATOM 1440 C C . THR A 1 191 ? 4.371 -21.594 16.234 1 96.5 191 THR A C 1
ATOM 1442 O O . THR A 1 191 ? 3.438 -22.062 16.891 1 96.5 191 THR A O 1
ATOM 1445 N N . ILE A 1 192 ? 4.277 -20.469 15.539 1 96.44 192 ILE A N 1
ATOM 1446 C CA . ILE A 1 192 ? 3.098 -19.625 15.688 1 96.44 192 ILE A CA 1
ATOM 1447 C C . ILE A 1 192 ? 2.064 -19.984 14.625 1 96.44 192 ILE A C 1
ATOM 1449 O O . ILE A 1 192 ? 0.901 -19.578 14.719 1 96.44 192 ILE A O 1
ATOM 1453 N N . GLY A 1 193 ? 2.48 -20.688 13.57 1 98.19 193 GLY A N 1
ATOM 1454 C CA . GLY A 1 193 ? 1.569 -21.062 12.5 1 98.19 193 GLY A CA 1
ATOM 1455 C C . GLY A 1 193 ? 2.273 -21.672 11.297 1 98.19 193 GLY A C 1
ATOM 1456 O O . GLY A 1 193 ? 3.506 -21.719 11.25 1 98.19 193 GLY A O 1
ATOM 1457 N N . VAL A 1 194 ? 1.51 -22.25 10.398 1 98.69 194 VAL A N 1
ATOM 1458 C CA . VAL A 1 194 ? 1.975 -22.75 9.109 1 98.69 194 VAL A CA 1
ATOM 1459 C C . VAL A 1 194 ? 1.396 -21.891 7.98 1 98.69 194 VAL A C 1
ATOM 1461 O O . VAL A 1 194 ? 0.195 -21.609 7.961 1 98.69 194 VAL A O 1
ATOM 1464 N N . VAL A 1 195 ? 2.229 -21.422 7.102 1 98.75 195 VAL A N 1
ATOM 1465 C CA . VAL A 1 195 ? 1.803 -20.625 5.949 1 98.75 195 VAL A CA 1
ATOM 1466 C C . VAL A 1 195 ? 1.881 -21.484 4.688 1 98.75 195 VAL A C 1
ATOM 1468 O O . VAL A 1 195 ? 2.963 -21.938 4.297 1 98.75 195 VAL A O 1
ATOM 1471 N N . LEU A 1 196 ? 0.769 -21.734 4.094 1 98.75 196 LEU A N 1
ATOM 1472 C CA . LEU A 1 196 ? 0.69 -22.562 2.893 1 98.75 196 LEU A CA 1
ATOM 1473 C C . LEU A 1 196 ? 0.266 -21.734 1.687 1 98.75 196 LEU A C 1
ATOM 1475 O O . LEU A 1 196 ? -0.413 -20.719 1.835 1 98.75 196 LEU A O 1
ATOM 1479 N N . VAL A 1 197 ? 0.686 -22.156 0.516 1 98.12 197 VAL A N 1
ATOM 1480 C CA . VAL A 1 197 ? 0.497 -21.359 -0.693 1 98.12 197 VAL A CA 1
ATOM 1481 C C . VAL A 1 197 ? -0.526 -22.047 -1.602 1 98.12 197 VAL A C 1
ATOM 1483 O O . VAL A 1 197 ? -0.385 -23.219 -1.938 1 98.12 197 VAL A O 1
ATOM 1486 N N . LEU A 1 198 ? -1.558 -21.344 -1.927 1 97.75 198 LEU A N 1
ATOM 1487 C CA . LEU A 1 198 ? -2.543 -21.812 -2.895 1 97.75 198 LEU A CA 1
ATOM 1488 C C . LEU A 1 198 ? -2.246 -21.25 -4.285 1 97.75 198 LEU A C 1
ATOM 1490 O O . LEU A 1 198 ? -2.846 -20.266 -4.703 1 97.75 198 LEU A O 1
ATOM 1494 N N . GLY A 1 199 ? -1.435 -22 -5.059 1 95.19 199 GLY A N 1
ATOM 1495 C CA . GLY A 1 199 ? -0.964 -21.516 -6.348 1 95.19 199 GLY A CA 1
ATOM 1496 C C . GLY A 1 199 ? 0.373 -20.812 -6.262 1 95.19 199 GLY A C 1
ATOM 1497 O O . GLY A 1 199 ? 0.437 -19.578 -6.355 1 95.19 199 GLY A O 1
ATOM 1498 N N . ASN A 1 200 ? 1.438 -21.578 -6.109 1 91.44 200 ASN A N 1
ATOM 1499 C CA . ASN A 1 200 ? 2.74 -20.953 -5.91 1 91.44 200 ASN A CA 1
ATOM 1500 C C . ASN A 1 200 ? 3.229 -20.266 -7.184 1 91.44 200 ASN A C 1
ATOM 1502 O O . ASN A 1 200 ? 2.916 -20.703 -8.289 1 91.44 200 ASN A O 1
ATOM 1506 N N . THR A 1 201 ? 3.955 -19.266 -7.023 1 89.81 201 THR A N 1
ATOM 1507 C CA . THR A 1 201 ? 4.363 -18.344 -8.078 1 89.81 201 THR A CA 1
ATOM 1508 C C . THR A 1 201 ? 5.285 -19.031 -9.078 1 89.81 201 THR A C 1
ATOM 1510 O O . THR A 1 201 ? 5.367 -18.625 -10.234 1 89.81 201 THR A O 1
ATOM 1513 N N . TYR A 1 202 ? 5.902 -20.047 -8.758 1 91.81 202 TYR A N 1
ATOM 1514 C CA . TYR A 1 202 ? 6.902 -20.703 -9.602 1 91.81 202 TYR A CA 1
ATOM 1515 C C . TYR A 1 202 ? 6.242 -21.672 -10.57 1 91.81 202 TYR A C 1
ATOM 1517 O O . TYR A 1 202 ? 6.539 -21.656 -11.773 1 91.81 202 TYR A O 1
ATOM 1525 N N . THR A 1 203 ? 5.32 -22.5 -9.992 1 93.19 203 THR A N 1
ATOM 1526 C CA . THR A 1 203 ? 4.852 -23.609 -10.82 1 93.19 203 THR A CA 1
ATOM 1527 C C . THR A 1 203 ? 3.326 -23.609 -10.898 1 93.19 203 THR A C 1
ATOM 1529 O O . THR A 1 203 ? 2.744 -24.359 -11.688 1 93.19 203 THR A O 1
ATOM 1532 N N . GLY A 1 204 ? 2.682 -22.844 -10.094 1 94.19 204 GLY A N 1
ATOM 1533 C CA . GLY A 1 204 ? 1.232 -22.734 -10.156 1 94.19 204 GLY A CA 1
ATOM 1534 C C . GLY A 1 204 ? 0.518 -23.781 -9.32 1 94.19 204 GLY A C 1
ATOM 1535 O O . GLY A 1 204 ? -0.706 -23.734 -9.172 1 94.19 204 GLY A O 1
ATOM 1536 N N . HIS A 1 205 ? 1.202 -24.688 -8.664 1 94.25 205 HIS A N 1
ATOM 1537 C CA . HIS A 1 205 ? 0.625 -25.781 -7.902 1 94.25 205 HIS A CA 1
ATOM 1538 C C . HIS A 1 205 ? 0.039 -25.297 -6.582 1 94.25 205 HIS A C 1
ATOM 1540 O O . HIS A 1 205 ? 0.491 -24.281 -6.035 1 94.25 205 HIS A O 1
ATOM 1546 N N . PHE A 1 206 ? -1.008 -26 -6.09 1 95.94 206 PHE A N 1
ATOM 1547 C CA . PHE A 1 206 ? -1.603 -25.734 -4.785 1 95.94 206 PHE A CA 1
ATOM 1548 C C . PHE A 1 206 ? -0.96 -26.594 -3.709 1 95.94 206 PHE A C 1
ATOM 1550 O O . PHE A 1 206 ? -0.715 -27.797 -3.928 1 95.94 206 PHE A O 1
ATOM 1557 N N . ASP A 1 207 ? -0.596 -26 -2.584 1 97.12 207 ASP A N 1
ATOM 1558 C CA . ASP A 1 207 ? -0.213 -26.812 -1.434 1 97.12 207 ASP A CA 1
ATOM 1559 C C . ASP A 1 207 ? -1.381 -27.672 -0.955 1 97.12 207 ASP A C 1
ATOM 1561 O O . ASP A 1 207 ? -2.543 -27.297 -1.104 1 97.12 207 ASP A O 1
ATOM 1565 N N . PRO A 1 208 ? -1.094 -28.875 -0.437 1 96.69 208 PRO A N 1
ATOM 1566 C CA . PRO A 1 208 ? -2.148 -29.75 0.087 1 96.69 208 PRO A CA 1
ATOM 1567 C C . PRO A 1 208 ? -2.604 -29.344 1.488 1 96.69 208 PRO A C 1
ATOM 1569 O O . PRO A 1 208 ? -2.301 -30.031 2.463 1 96.69 208 PRO A O 1
ATOM 1572 N N . ILE A 1 209 ? -3.412 -28.328 1.647 1 98.06 209 ILE A N 1
ATOM 1573 C CA . ILE A 1 209 ? -3.779 -27.688 2.902 1 98.06 209 ILE A CA 1
ATOM 1574 C C . ILE A 1 209 ? -4.539 -28.672 3.789 1 98.06 209 ILE A C 1
ATOM 1576 O O . ILE A 1 209 ? -4.316 -28.719 5 1 98.06 209 ILE A O 1
ATOM 1580 N N . GLU A 1 210 ? -5.438 -29.453 3.227 1 97.25 210 GLU A N 1
ATOM 1581 C CA . GLU A 1 210 ? -6.199 -30.438 3.988 1 97.25 210 GLU A CA 1
ATOM 1582 C C . GLU A 1 210 ? -5.277 -31.484 4.625 1 97.25 210 GLU A C 1
ATOM 1584 O O . GLU A 1 210 ? -5.48 -31.875 5.773 1 97.25 210 GLU A O 1
ATOM 1589 N N . ASN A 1 211 ? -4.324 -31.953 3.852 1 97 211 ASN A N 1
ATOM 1590 C CA . ASN A 1 211 ? -3.359 -32.906 4.383 1 97 211 ASN A CA 1
ATOM 1591 C C . ASN A 1 211 ? -2.545 -32.312 5.523 1 97 211 ASN A C 1
ATOM 1593 O O . ASN A 1 211 ? -2.234 -33 6.5 1 97 211 ASN A O 1
ATOM 1597 N N . VAL A 1 212 ? -2.141 -31.062 5.371 1 98.19 212 VAL A N 1
ATOM 1598 C CA . VAL A 1 212 ? -1.399 -30.375 6.43 1 98.19 212 VAL A CA 1
ATOM 1599 C C . VAL A 1 212 ? -2.264 -30.281 7.688 1 98.19 212 VAL A C 1
ATOM 1601 O O . VAL A 1 212 ? -1.778 -30.484 8.797 1 98.19 212 VAL A O 1
ATOM 1604 N N . ASN A 1 213 ? -3.512 -29.906 7.508 1 98 213 ASN A N 1
ATOM 1605 C CA . ASN A 1 213 ? -4.457 -29.891 8.617 1 98 213 ASN A CA 1
ATOM 1606 C C . ASN A 1 213 ? -4.453 -31.203 9.383 1 98 213 ASN A C 1
ATOM 1608 O O . ASN A 1 213 ? -4.418 -31.219 10.617 1 98 213 ASN A O 1
ATOM 1612 N N . THR A 1 214 ? -4.473 -32.344 8.703 1 97 214 THR A N 1
ATOM 1613 C CA . THR A 1 214 ? -4.492 -33.656 9.312 1 97 214 THR A CA 1
ATOM 1614 C C . THR A 1 214 ? -3.23 -33.875 10.133 1 97 214 THR A C 1
ATOM 1616 O O . THR A 1 214 ? -3.301 -34.406 11.258 1 97 214 THR A O 1
ATOM 1619 N N . VAL A 1 215 ? -2.121 -33.531 9.547 1 97.12 215 VAL A N 1
ATOM 1620 C CA . VAL A 1 215 ? -0.853 -33.688 10.258 1 97.12 215 VAL A CA 1
ATOM 1621 C C . VAL A 1 215 ? -0.866 -32.875 11.539 1 97.12 215 VAL A C 1
ATOM 1623 O O . VAL A 1 215 ? -0.399 -33.312 12.586 1 97.12 215 VAL A O 1
ATOM 1626 N N . LEU A 1 216 ? -1.375 -31.641 11.484 1 97.94 216 LEU A N 1
ATOM 1627 C CA . LEU A 1 216 ? -1.407 -30.734 12.641 1 97.94 216 LEU A CA 1
ATOM 1628 C C . LEU A 1 216 ? -2.4 -31.234 13.688 1 97.94 216 LEU A C 1
ATOM 1630 O O . LEU A 1 216 ? -2.188 -31.047 14.883 1 97.94 216 LEU A O 1
ATOM 1634 N N . ASP A 1 217 ? -3.473 -31.906 13.258 1 97.31 217 ASP A N 1
ATOM 1635 C CA . ASP A 1 217 ? -4.402 -32.562 14.188 1 97.31 217 ASP A CA 1
ATOM 1636 C C . ASP A 1 217 ? -3.707 -33.625 15 1 97.31 217 ASP A C 1
ATOM 1638 O O . ASP A 1 217 ? -3.879 -33.719 16.219 1 97.31 217 ASP A O 1
ATOM 1642 N N . ASN A 1 218 ? -3.016 -34.438 14.281 1 96.56 218 ASN A N 1
ATOM 1643 C CA . ASN A 1 218 ? -2.262 -35.5 14.953 1 96.56 218 ASN A CA 1
ATOM 1644 C C . ASN A 1 218 ? -1.247 -34.906 15.938 1 96.56 218 ASN A C 1
ATOM 1646 O O . ASN A 1 218 ? -1.082 -35.438 17.047 1 96.56 218 ASN A O 1
ATOM 1650 N N . TYR A 1 219 ? -0.557 -33.875 15.492 1 96.62 219 TYR A N 1
ATOM 1651 C CA . TYR A 1 219 ? 0.416 -33.219 16.344 1 96.62 219 TYR A CA 1
ATOM 1652 C C . TYR A 1 219 ? -0.247 -32.688 17.609 1 96.62 219 TYR A C 1
ATOM 1654 O O . TYR A 1 219 ? 0.313 -32.781 18.703 1 96.62 219 TYR A O 1
ATOM 1662 N N . GLU A 1 220 ? -1.387 -32.094 17.484 1 96.75 220 GLU A N 1
ATOM 1663 C CA . GLU A 1 220 ? -2.125 -31.562 18.625 1 96.75 220 GLU A CA 1
ATOM 1664 C C . GLU A 1 220 ? -2.539 -32.656 19.578 1 96.75 220 GLU A C 1
ATOM 1666 O O . GLU A 1 220 ? -2.516 -32.5 20.797 1 96.75 220 GLU A O 1
ATOM 1671 N N . GLN A 1 221 ? -2.914 -33.75 19.078 1 96.56 221 GLN A N 1
ATOM 1672 C CA . GLN A 1 221 ? -3.285 -34.906 19.906 1 96.56 221 GLN A CA 1
ATOM 1673 C C . GLN A 1 221 ? -2.102 -35.375 20.734 1 96.56 221 GLN A C 1
ATOM 1675 O O . GLN A 1 221 ? -2.268 -35.781 21.891 1 96.56 221 GLN A O 1
ATOM 1680 N N . LEU A 1 222 ? -0.996 -35.312 20.156 1 95.56 222 LEU A N 1
ATOM 1681 C CA . LEU A 1 222 ? 0.203 -35.844 20.797 1 95.56 222 LEU A CA 1
ATOM 1682 C C . LEU A 1 222 ? 0.796 -34.844 21.766 1 95.56 222 LEU A C 1
ATOM 1684 O O . LEU A 1 222 ? 1.304 -35.188 22.828 1 95.56 222 LEU A O 1
ATOM 1688 N N . TYR A 1 223 ? 0.746 -33.531 21.375 1 94.31 223 TYR A N 1
ATOM 1689 C CA . TYR A 1 223 ? 1.528 -32.562 22.109 1 94.31 223 TYR A CA 1
ATOM 1690 C C . TYR A 1 223 ? 0.632 -31.469 22.688 1 94.31 223 TYR A C 1
ATOM 1692 O O . TYR A 1 223 ? 1.094 -30.609 23.453 1 94.31 223 TYR A O 1
ATOM 1700 N N . GLY A 1 224 ? -0.642 -31.422 22.297 1 93.75 224 GLY A N 1
ATOM 1701 C CA . GLY A 1 224 ? -1.611 -30.5 22.875 1 93.75 224 GLY A CA 1
ATOM 1702 C C . GLY A 1 224 ? -1.491 -29.094 22.328 1 93.75 224 GLY A C 1
ATOM 1703 O O . GLY A 1 224 ? -1.97 -28.141 22.953 1 93.75 224 GLY A O 1
ATOM 1704 N N . ARG A 1 225 ? -0.844 -28.969 21.219 1 93.12 225 ARG A N 1
ATOM 1705 C CA . ARG A 1 225 ? -0.621 -27.641 20.672 1 93.12 225 ARG A CA 1
ATOM 1706 C C . ARG A 1 225 ? -1.476 -27.406 19.438 1 93.12 225 ARG A C 1
ATOM 1708 O O . ARG A 1 225 ? -1.398 -28.172 18.469 1 93.12 225 ARG A O 1
ATOM 1715 N N . ASN A 1 226 ? -2.305 -26.406 19.531 1 95 226 ASN A N 1
ATOM 1716 C CA . ASN A 1 226 ? -3.135 -26.016 18.391 1 95 226 ASN A CA 1
ATOM 1717 C C . ASN A 1 226 ? -2.432 -25 17.516 1 95 226 ASN A C 1
ATOM 1719 O O . ASN A 1 226 ? -2.41 -23.797 17.828 1 95 226 ASN A O 1
ATOM 1723 N N . ILE A 1 227 ? -1.86 -25.375 16.406 1 97.44 227 ILE A N 1
ATOM 1724 C CA . ILE A 1 227 ? -1.115 -24.531 15.484 1 97.44 227 ILE A CA 1
ATOM 1725 C C . ILE A 1 227 ? -2.002 -24.141 14.305 1 97.44 227 ILE A C 1
ATOM 1727 O O . ILE A 1 227 ? -2.51 -25.016 13.594 1 97.44 227 ILE A O 1
ATOM 1731 N N . PRO A 1 228 ? -2.248 -22.828 14.062 1 98.12 228 PRO A N 1
ATOM 1732 C CA . PRO A 1 228 ? -3.139 -22.391 12.984 1 98.12 228 PRO A CA 1
ATOM 1733 C C . PRO A 1 228 ? -2.467 -22.422 11.609 1 98.12 228 PRO A C 1
ATOM 1735 O O . PRO A 1 228 ? -1.242 -22.562 11.523 1 98.12 228 PRO A O 1
ATOM 1738 N N . ILE A 1 229 ? -3.32 -22.359 10.562 1 98.75 229 ILE A N 1
ATOM 1739 C CA . ILE A 1 229 ? -2.863 -22.297 9.18 1 98.75 229 ILE A CA 1
ATOM 1740 C C . ILE A 1 229 ? -3.297 -20.969 8.562 1 98.75 229 ILE A C 1
ATOM 1742 O O . ILE A 1 229 ? -4.453 -20.562 8.695 1 98.75 229 ILE A O 1
ATOM 1746 N N . HIS A 1 230 ? -2.404 -20.25 8 1 98.81 230 HIS A N 1
ATOM 1747 C CA . HIS A 1 230 ? -2.703 -19.156 7.074 1 98.81 230 HIS A CA 1
ATOM 1748 C C . HIS A 1 230 ? -2.521 -19.609 5.625 1 98.81 230 HIS A C 1
ATOM 1750 O O . HIS A 1 230 ? -1.519 -20.25 5.289 1 98.81 230 HIS A O 1
ATOM 1756 N N . VAL A 1 231 ? -3.457 -19.281 4.785 1 98.88 231 VAL A N 1
ATOM 1757 C CA . VAL A 1 231 ? -3.365 -19.656 3.373 1 98.88 231 VAL A CA 1
ATOM 1758 C C . VAL A 1 231 ? -3.055 -18.406 2.539 1 98.88 231 VAL A C 1
ATOM 1760 O O . VAL A 1 231 ? -3.867 -17.484 2.463 1 98.88 231 VAL A O 1
ATOM 1763 N N . ASP A 1 232 ? -1.848 -18.391 1.992 1 98.69 232 ASP A N 1
ATOM 1764 C CA . ASP A 1 232 ? -1.519 -17.391 0.977 1 98.69 232 ASP A CA 1
ATOM 1765 C C . ASP A 1 232 ? -2.127 -17.766 -0.374 1 98.69 232 ASP A C 1
ATOM 1767 O O . ASP A 1 232 ? -1.505 -18.484 -1.165 1 98.69 232 ASP A O 1
ATOM 1771 N N . ALA A 1 233 ? -3.258 -17.203 -0.642 1 98.5 233 ALA A N 1
ATOM 1772 C CA . ALA A 1 233 ? -3.98 -17.453 -1.886 1 98.5 233 ALA A CA 1
ATOM 1773 C C . ALA A 1 233 ? -3.908 -16.234 -2.816 1 98.5 233 ALA A C 1
ATOM 1775 O O . ALA A 1 233 ? -4.887 -15.914 -3.492 1 98.5 233 ALA A O 1
ATOM 1776 N N . ALA A 1 234 ? -2.746 -15.586 -2.83 1 97.31 234 ALA A N 1
ATOM 1777 C CA . ALA A 1 234 ? -2.584 -14.398 -3.666 1 97.31 234 ALA A CA 1
ATOM 1778 C C . ALA A 1 234 ? -3.07 -14.656 -5.09 1 97.31 234 ALA A C 1
ATOM 1780 O O . ALA A 1 234 ? -3.793 -13.844 -5.664 1 97.31 234 ALA A O 1
ATOM 1781 N N . SER A 1 235 ? -2.705 -15.789 -5.641 1 96.06 235 SER A N 1
ATOM 1782 C CA . SER A 1 235 ? -3.105 -16.141 -7 1 96.06 235 SER A CA 1
ATOM 1783 C C . SER A 1 235 ? -4.273 -17.109 -7 1 96.06 235 SER A C 1
ATOM 1785 O O . SER A 1 235 ? -5.145 -17.062 -7.875 1 96.06 235 SER A O 1
ATOM 1787 N N . GLY A 1 236 ? -4.355 -17.922 -6.035 1 97.06 236 GLY A N 1
ATOM 1788 C CA . GLY A 1 236 ? -5.312 -19.016 -6.066 1 97.06 236 GLY A CA 1
ATOM 1789 C C . GLY A 1 236 ? -6.668 -18.641 -5.5 1 97.06 236 GLY A C 1
ATOM 1790 O O . GLY A 1 236 ? -7.656 -19.344 -5.723 1 97.06 236 GLY A O 1
ATOM 1791 N N . GLY A 1 237 ? -6.789 -17.578 -4.742 1 97.75 237 GLY A N 1
ATOM 1792 C CA . GLY A 1 237 ? -8 -17.203 -4.035 1 97.75 237 GLY A CA 1
ATOM 1793 C C . GLY A 1 237 ? -9.156 -16.859 -4.965 1 97.75 237 GLY A C 1
ATOM 1794 O O . GLY A 1 237 ? -10.32 -16.891 -4.559 1 97.75 237 GLY A O 1
ATOM 1795 N N . PHE A 1 238 ? -8.859 -16.484 -6.203 1 97.06 238 PHE A N 1
ATOM 1796 C CA . PHE A 1 238 ? -9.891 -16.188 -7.188 1 97.06 238 PHE A CA 1
ATOM 1797 C C . PHE A 1 238 ? -9.898 -17.234 -8.289 1 97.06 238 PHE A C 1
ATOM 1799 O O . PHE A 1 238 ? -10.555 -17.062 -9.32 1 97.06 238 PHE A O 1
ATOM 1806 N N . VAL A 1 239 ? -9.164 -18.312 -8.102 1 96.5 239 VAL A N 1
ATOM 1807 C CA . VAL A 1 239 ? -9.125 -19.391 -9.086 1 96.5 239 VAL A CA 1
ATOM 1808 C C . VAL A 1 239 ? -9.758 -20.656 -8.5 1 96.5 239 VAL A C 1
ATOM 1810 O O . VAL A 1 239 ? -10.734 -21.172 -9.055 1 96.5 239 VAL A O 1
ATOM 1813 N N . ALA A 1 240 ? -9.32 -21.016 -7.352 1 96.75 240 ALA A N 1
ATOM 1814 C CA . ALA A 1 240 ? -9.719 -22.297 -6.746 1 96.75 240 ALA A CA 1
ATOM 1815 C C . ALA A 1 240 ? -11.219 -22.344 -6.512 1 96.75 240 ALA A C 1
ATOM 1817 O O . ALA A 1 240 ? -11.867 -23.359 -6.809 1 96.75 240 ALA A O 1
ATOM 1818 N N . PRO A 1 241 ? -11.859 -21.25 -5.98 1 96.25 241 PRO A N 1
ATOM 1819 C CA . PRO A 1 241 ? -13.297 -21.344 -5.715 1 96.25 241 PRO A CA 1
ATOM 1820 C C . PRO A 1 241 ? -14.125 -21.484 -6.988 1 96.25 241 PRO A C 1
ATOM 1822 O O . PRO A 1 241 ? -15.289 -21.906 -6.934 1 96.25 241 PRO A O 1
ATOM 1825 N N . PHE A 1 242 ? -13.523 -21.125 -8.109 1 95.62 242 PHE A N 1
ATOM 1826 C CA . PHE A 1 242 ? -14.289 -21.047 -9.344 1 95.62 242 PHE A CA 1
ATOM 1827 C C . PHE A 1 242 ? -13.828 -22.125 -10.336 1 95.62 242 PHE A C 1
ATOM 1829 O O . PHE A 1 242 ? -14.211 -22.094 -11.5 1 95.62 242 PHE A O 1
ATOM 1836 N N . ASN A 1 243 ? -12.914 -22.891 -9.875 1 92.69 243 ASN A N 1
ATOM 1837 C CA . ASN A 1 243 ? -12.477 -24.047 -10.656 1 92.69 243 ASN A CA 1
ATOM 1838 C C . ASN A 1 243 ? -13.477 -25.188 -10.57 1 92.69 243 ASN A C 1
ATOM 1840 O O . ASN A 1 243 ? -13.68 -25.766 -9.5 1 92.69 243 ASN A O 1
ATOM 1844 N N . CYS A 1 244 ? -14.031 -25.578 -11.586 1 80.81 244 CYS A N 1
ATOM 1845 C CA . CYS A 1 244 ? -15.094 -26.578 -11.617 1 80.81 244 CYS A CA 1
ATOM 1846 C C . CYS A 1 244 ? -14.516 -27.984 -11.547 1 80.81 244 CYS A C 1
ATOM 1848 O O . CYS A 1 244 ? -15.258 -28.969 -11.5 1 80.81 244 CYS A O 1
ATOM 1850 N N . GLY A 1 245 ? -13.258 -28.125 -11.5 1 77.75 245 GLY A N 1
ATOM 1851 C CA . GLY A 1 245 ? -12.609 -29.422 -11.438 1 77.75 245 GLY A CA 1
ATOM 1852 C C . GLY A 1 245 ? -12.516 -29.984 -10.031 1 77.75 245 GLY A C 1
ATOM 1853 O O . GLY A 1 245 ? -11.781 -30.938 -9.789 1 77.75 245 GLY A O 1
ATOM 1854 N N . ASN A 1 246 ? -13.172 -29.375 -9.117 1 78.56 246 ASN A N 1
ATOM 1855 C CA . ASN A 1 246 ? -13.266 -29.812 -7.727 1 78.56 246 ASN A CA 1
ATOM 1856 C C . ASN A 1 246 ? -11.906 -29.797 -7.035 1 78.56 246 ASN A C 1
ATOM 1858 O O . ASN A 1 246 ? -11.398 -30.828 -6.629 1 78.56 246 ASN A O 1
ATOM 1862 N N . PRO A 1 247 ? -11.383 -28.781 -6.844 1 83.69 247 PRO A N 1
ATOM 1863 C CA . PRO A 1 247 ? -10.117 -28.688 -6.109 1 83.69 247 PRO A CA 1
ATOM 1864 C C . PRO A 1 247 ? -10.211 -29.25 -4.695 1 83.69 247 PRO A C 1
ATOM 1866 O O . PRO A 1 247 ? -11.312 -29.391 -4.152 1 83.69 247 PRO A O 1
ATOM 1869 N N . SER A 1 248 ? -9.047 -29.703 -4.133 1 89 248 SER A N 1
ATOM 1870 C CA . SER A 1 248 ? -8.992 -30.094 -2.729 1 89 248 SER A CA 1
ATOM 1871 C C . SER A 1 248 ? -9.398 -28.938 -1.813 1 89 248 SER A C 1
ATOM 1873 O O . SER A 1 248 ? -9.305 -27.781 -2.195 1 89 248 SER A O 1
ATOM 1875 N N . ARG A 1 249 ? -9.898 -29.406 -0.597 1 95.06 249 ARG A N 1
ATOM 1876 C CA . ARG A 1 249 ? -10.273 -28.391 0.383 1 95.06 249 ARG A CA 1
ATOM 1877 C C . ARG A 1 249 ? -9.07 -27.531 0.762 1 95.06 249 ARG A C 1
ATOM 1879 O O . ARG A 1 249 ? -7.965 -28.031 0.927 1 95.06 249 ARG A O 1
ATOM 1886 N N . TRP A 1 250 ? -9.258 -26.188 0.872 1 97.75 250 TRP A N 1
ATOM 1887 C CA . TRP A 1 250 ? -8.125 -25.297 1.095 1 97.75 250 TRP A CA 1
ATOM 1888 C C . TRP A 1 250 ? -8.516 -24.125 1.987 1 97.75 250 TRP A C 1
ATOM 1890 O O . TRP A 1 250 ? -7.652 -23.422 2.518 1 97.75 250 TRP A O 1
ATOM 1900 N N . ASP A 1 251 ? -9.734 -23.906 2.199 1 97.81 251 ASP A N 1
ATOM 1901 C CA . ASP A 1 251 ? -10.25 -22.625 2.67 1 97.81 251 ASP A CA 1
ATOM 1902 C C . ASP A 1 251 ? -10.82 -22.75 4.082 1 97.81 251 ASP A C 1
ATOM 1904 O O . ASP A 1 251 ? -10.391 -23.609 4.859 1 97.81 251 ASP A O 1
ATOM 1908 N N . PHE A 1 252 ? -11.781 -21.844 4.465 1 97.81 252 PHE A N 1
ATOM 1909 C CA . PHE A 1 252 ? -12.258 -21.75 5.84 1 97.81 252 PHE A CA 1
ATOM 1910 C C . PHE A 1 252 ? -13.086 -22.984 6.211 1 97.81 252 PHE A C 1
ATOM 1912 O O . PHE A 1 252 ? -13.43 -23.172 7.379 1 97.81 252 PHE A O 1
ATOM 1919 N N . THR A 1 253 ? -13.414 -23.875 5.254 1 96.75 253 THR A N 1
ATOM 1920 C CA . THR A 1 253 ? -14.07 -25.125 5.598 1 96.75 253 THR A CA 1
ATOM 1921 C C . THR A 1 253 ? -13.141 -26.016 6.426 1 96.75 253 THR A C 1
ATOM 1923 O O . THR A 1 253 ? -13.594 -26.938 7.105 1 96.75 253 THR A O 1
ATOM 1926 N N . ILE A 1 254 ? -11.859 -25.812 6.266 1 97.56 254 ILE A N 1
ATOM 1927 C CA . ILE A 1 254 ? -10.875 -26.453 7.121 1 97.56 254 ILE A CA 1
ATOM 1928 C C . ILE A 1 254 ? -10.758 -25.688 8.438 1 97.56 254 ILE A C 1
ATOM 1930 O O . ILE A 1 254 ? -10.398 -24.5 8.453 1 97.56 254 ILE A O 1
ATOM 1934 N N . PRO A 1 255 ? -10.969 -26.297 9.562 1 94.62 255 PRO A N 1
ATOM 1935 C CA . PRO A 1 255 ? -11.062 -25.594 10.844 1 94.62 255 PRO A CA 1
ATOM 1936 C C . PRO A 1 255 ? -9.766 -24.875 11.219 1 94.62 255 PRO A C 1
ATOM 1938 O O . PRO A 1 255 ? -9.797 -23.812 11.844 1 94.62 255 PRO A O 1
ATOM 1941 N N . ARG A 1 256 ? -8.648 -25.375 10.82 1 97.19 256 ARG A N 1
ATOM 1942 C CA . ARG A 1 256 ? -7.371 -24.812 11.242 1 97.19 256 ARG A CA 1
ATOM 1943 C C . ARG A 1 256 ? -7.004 -23.594 10.414 1 97.19 256 ARG A C 1
ATOM 1945 O O . ARG A 1 256 ? -6.113 -22.828 10.789 1 97.19 256 ARG A O 1
ATOM 1952 N N . VAL A 1 257 ? -7.664 -23.391 9.281 1 98.38 257 VAL A N 1
ATOM 1953 C CA . VAL A 1 257 ? -7.414 -22.203 8.484 1 98.38 257 VAL A CA 1
ATOM 1954 C C . VAL A 1 257 ? -8.047 -20.984 9.156 1 98.38 257 VAL A C 1
ATOM 1956 O O . VAL A 1 257 ? -9.273 -20.875 9.219 1 98.38 257 VAL A O 1
ATOM 1959 N N . ILE A 1 258 ? -7.234 -20.047 9.57 1 97.31 258 ILE A N 1
ATOM 1960 C CA . ILE A 1 258 ? -7.785 -18.953 10.375 1 97.31 258 ILE A CA 1
ATOM 1961 C C . ILE A 1 258 ? -7.805 -17.672 9.562 1 97.31 258 ILE A C 1
ATOM 1963 O O . ILE A 1 258 ? -8.531 -16.719 9.891 1 97.31 258 ILE A O 1
ATOM 1967 N N . SER A 1 259 ? -6.977 -17.578 8.547 1 98.12 259 SER A N 1
ATOM 1968 C CA . SER A 1 259 ? -6.926 -16.391 7.695 1 98.12 259 SER A CA 1
ATOM 1969 C C . SER A 1 259 ? -6.504 -16.75 6.273 1 98.12 259 SER A C 1
ATOM 1971 O O . SER A 1 259 ? -5.816 -17.766 6.059 1 98.12 259 SER A O 1
ATOM 1973 N N . ILE A 1 260 ? -7.012 -16.031 5.324 1 98.75 260 ILE A N 1
ATOM 1974 C CA . ILE A 1 260 ? -6.723 -16.172 3.904 1 98.75 260 ILE A CA 1
ATOM 1975 C C . ILE A 1 260 ? -6.469 -14.805 3.279 1 98.75 260 ILE A C 1
ATOM 1977 O O . ILE A 1 260 ? -7.168 -13.844 3.582 1 98.75 260 ILE A O 1
ATOM 1981 N N . ASN A 1 261 ? -5.418 -14.68 2.496 1 98.38 261 ASN A N 1
ATOM 1982 C CA . ASN A 1 261 ? -5.246 -13.477 1.696 1 98.38 261 ASN A CA 1
ATOM 1983 C C . ASN A 1 261 ? -5.367 -13.766 0.203 1 98.38 261 ASN A C 1
ATOM 1985 O O . ASN A 1 261 ? -5.168 -14.906 -0.227 1 98.38 261 ASN A O 1
ATOM 1989 N N . ALA A 1 262 ? -5.707 -12.766 -0.586 1 98.12 262 ALA A N 1
ATOM 1990 C CA . ALA A 1 262 ? -5.734 -12.867 -2.043 1 98.12 262 ALA A CA 1
ATOM 1991 C C . ALA A 1 262 ? -5.461 -11.523 -2.697 1 98.12 262 ALA A C 1
ATOM 1993 O O . ALA A 1 262 ? -5.719 -10.469 -2.102 1 98.12 262 ALA A O 1
ATOM 1994 N N . SER A 1 263 ? -4.867 -11.602 -3.873 1 96.62 263 SER A N 1
ATOM 1995 C CA . SER A 1 263 ? -4.68 -10.398 -4.676 1 96.62 263 SER A CA 1
ATOM 1996 C C . SER A 1 263 ? -5.859 -10.172 -5.613 1 96.62 263 SER A C 1
ATOM 1998 O O . SER A 1 263 ? -6.051 -10.922 -6.57 1 96.62 263 SER A O 1
ATOM 2000 N N . GLY A 1 264 ? -6.574 -9.086 -5.332 1 96.06 264 GLY A N 1
ATOM 2001 C CA . GLY A 1 264 ? -7.664 -8.727 -6.23 1 96.06 264 GLY A CA 1
ATOM 2002 C C . GLY A 1 264 ? -7.188 -8.328 -7.613 1 96.06 264 GLY A C 1
ATOM 2003 O O . GLY A 1 264 ? -7.922 -8.484 -8.594 1 96.06 264 GLY A O 1
ATOM 2004 N N . HIS A 1 265 ? -5.973 -7.863 -7.75 1 93.69 265 HIS A N 1
ATOM 2005 C CA . HIS A 1 265 ? -5.457 -7.332 -9.008 1 93.69 265 HIS A CA 1
ATOM 2006 C C . HIS A 1 265 ? -4.809 -8.43 -9.844 1 93.69 265 HIS A C 1
ATOM 2008 O O . HIS A 1 265 ? -4.098 -8.133 -10.805 1 93.69 265 HIS A O 1
ATOM 2014 N N . LYS A 1 266 ? -4.918 -9.672 -9.484 1 94.94 266 LYS A N 1
ATOM 2015 C CA . LYS A 1 266 ? -4.543 -10.82 -10.305 1 94.94 266 LYS A CA 1
ATOM 2016 C C . LYS A 1 266 ? -5.766 -11.438 -10.984 1 94.94 266 LYS A C 1
ATOM 2018 O O . LYS A 1 266 ? -6.41 -10.789 -11.812 1 94.94 266 LYS A O 1
ATOM 2023 N N . PHE A 1 267 ? -6.262 -12.547 -10.5 1 96.12 267 PHE A N 1
ATOM 2024 C CA . PHE A 1 267 ? -7.398 -13.203 -11.141 1 96.12 267 PHE A CA 1
ATOM 2025 C C . PHE A 1 267 ? -8.711 -12.648 -10.602 1 96.12 267 PHE A C 1
ATOM 2027 O O . PHE A 1 267 ? -9.789 -13.094 -11 1 96.12 267 PHE A O 1
ATOM 2034 N N . GLY A 1 268 ? -8.625 -11.641 -9.664 1 95.31 268 GLY A N 1
ATOM 2035 C CA . GLY A 1 268 ? -9.797 -10.93 -9.188 1 95.31 268 GLY A CA 1
ATOM 2036 C C . GLY A 1 268 ? -10.242 -9.82 -10.117 1 95.31 268 GLY A C 1
ATOM 2037 O O . GLY A 1 268 ? -11.273 -9.188 -9.891 1 95.31 268 GLY A O 1
ATOM 2038 N N . LEU A 1 269 ? -9.508 -9.508 -11.094 1 93.56 269 LEU A N 1
ATOM 2039 C CA . LEU A 1 269 ? -9.875 -8.719 -12.266 1 93.56 269 LEU A CA 1
ATOM 2040 C C . LEU A 1 269 ? -9.891 -7.23 -11.938 1 93.56 269 LEU A C 1
ATOM 2042 O O . LEU A 1 269 ? -10.562 -6.449 -12.609 1 93.56 269 LEU A O 1
ATOM 2046 N N . THR A 1 270 ? -9.234 -6.812 -10.914 1 92.56 270 THR A N 1
ATOM 2047 C CA . THR A 1 270 ? -9.148 -5.391 -10.586 1 92.56 270 THR A CA 1
ATOM 2048 C C . THR A 1 270 ? -7.762 -4.848 -10.922 1 92.56 270 THR A C 1
ATOM 2050 O O . THR A 1 270 ? -6.891 -5.59 -11.383 1 92.56 270 THR A O 1
ATOM 2053 N N . ALA A 1 271 ? -7.641 -3.547 -10.812 1 86.31 271 ALA A N 1
ATOM 2054 C CA . ALA A 1 271 ? -6.367 -2.889 -11.094 1 86.31 271 ALA A CA 1
ATOM 2055 C C . ALA A 1 271 ? -5.422 -2.998 -9.898 1 86.31 271 ALA A C 1
ATOM 2057 O O . ALA A 1 271 ? -5.871 -3.094 -8.75 1 86.31 271 ALA A O 1
ATOM 2058 N N . ALA A 1 272 ? -4.117 -3.023 -10.234 1 83.88 272 ALA A N 1
ATOM 2059 C CA . ALA A 1 272 ? -3.135 -2.955 -9.156 1 83.88 272 ALA A CA 1
ATOM 2060 C C . ALA A 1 272 ? -3.154 -1.586 -8.484 1 83.88 272 ALA A C 1
ATOM 2062 O O . ALA A 1 272 ? -3.346 -0.563 -9.148 1 83.88 272 ALA A O 1
ATOM 2063 N N . ALA A 1 273 ? -3.115 -1.559 -7.137 1 87.81 273 ALA A N 1
ATOM 2064 C CA . ALA A 1 273 ? -2.816 -2.664 -6.23 1 87.81 273 ALA A CA 1
ATOM 2065 C C . ALA A 1 273 ? -3.963 -2.898 -5.254 1 87.81 273 ALA A C 1
ATOM 2067 O O . ALA A 1 273 ? -4.438 -1.96 -4.609 1 87.81 273 ALA A O 1
ATOM 2068 N N . LEU A 1 274 ? -4.512 -4.09 -5.215 1 94.19 274 LEU A N 1
ATOM 2069 C CA . LEU A 1 274 ? -5.52 -4.48 -4.234 1 94.19 274 LEU A CA 1
ATOM 2070 C C . LEU A 1 274 ? -5.25 -5.883 -3.699 1 94.19 274 LEU A C 1
ATOM 2072 O O . LEU A 1 274 ? -5.047 -6.816 -4.477 1 94.19 274 LEU A O 1
ATOM 2076 N N . GLY A 1 275 ? -5.141 -5.977 -2.432 1 95 275 GLY A N 1
ATOM 2077 C CA . GLY A 1 275 ? -5.137 -7.246 -1.723 1 95 275 GLY A CA 1
ATOM 2078 C C . GLY A 1 275 ? -6.25 -7.359 -0.7 1 95 275 GLY A C 1
ATOM 2079 O O . GLY A 1 275 ? -6.863 -6.355 -0.325 1 95 275 GLY A O 1
ATOM 2080 N N . TRP A 1 276 ? -6.629 -8.531 -0.351 1 96.88 276 TRP A N 1
ATOM 2081 C CA . TRP A 1 276 ? -7.594 -8.812 0.707 1 96.88 276 TRP A CA 1
ATOM 2082 C C . TRP A 1 276 ? -6.98 -9.703 1.785 1 96.88 276 TRP A C 1
ATOM 2084 O O . TRP A 1 276 ? -6.262 -10.656 1.477 1 96.88 276 TRP A O 1
ATOM 2094 N N . ILE A 1 277 ? -7.148 -9.352 3 1 97 277 ILE A N 1
ATOM 2095 C CA . ILE A 1 277 ? -6.914 -10.242 4.129 1 97 277 ILE A CA 1
ATOM 2096 C C . ILE A 1 277 ? -8.227 -10.5 4.863 1 97 277 ILE A C 1
ATOM 2098 O O . ILE A 1 277 ? -8.93 -9.555 5.238 1 97 277 ILE A O 1
ATOM 2102 N N . ILE A 1 278 ? -8.617 -11.719 5.008 1 97 278 ILE A N 1
ATOM 2103 C CA . ILE A 1 278 ? -9.852 -12.086 5.691 1 97 278 ILE A CA 1
ATOM 2104 C C . ILE A 1 278 ? -9.555 -13.117 6.773 1 97 278 ILE A C 1
ATOM 2106 O O . ILE A 1 278 ? -8.867 -14.109 6.52 1 97 278 ILE A O 1
ATOM 2110 N N . TRP A 1 279 ? -9.898 -12.82 7.992 1 95.94 279 TRP A N 1
ATOM 2111 C CA . TRP A 1 279 ? -9.93 -13.789 9.086 1 95.94 279 TRP A CA 1
ATOM 2112 C C . TRP A 1 279 ? -11.297 -14.445 9.195 1 95.94 279 TRP A C 1
ATOM 2114 O O . TRP A 1 279 ? -12.328 -13.789 9.008 1 95.94 279 TRP A O 1
ATOM 2124 N N . ARG A 1 280 ? -11.312 -15.734 9.469 1 94 280 ARG A N 1
ATOM 2125 C CA . ARG A 1 280 ? -12.562 -16.484 9.539 1 94 280 ARG A CA 1
ATOM 2126 C C . ARG A 1 280 ? -13.516 -15.859 10.562 1 94 280 ARG A C 1
ATOM 2128 O O . ARG A 1 280 ? -14.734 -15.969 10.422 1 94 280 ARG A O 1
ATOM 2135 N N . ASP A 1 281 ? -12.836 -15.352 11.617 1 89.5 281 ASP A N 1
ATOM 2136 C CA . ASP A 1 281 ? -13.594 -14.727 12.703 1 89.5 281 ASP A CA 1
ATOM 2137 C C . ASP A 1 281 ? -12.766 -13.648 13.398 1 89.5 281 ASP A C 1
ATOM 2139 O O . ASP A 1 281 ? -11.531 -13.641 13.305 1 89.5 281 ASP A O 1
ATOM 2143 N N . GLN A 1 282 ? -13.516 -12.711 14.086 1 86.06 282 GLN A N 1
ATOM 2144 C CA . GLN A 1 282 ? -12.867 -11.602 14.773 1 86.06 282 GLN A CA 1
ATOM 2145 C C . GLN A 1 282 ? -11.922 -12.109 15.859 1 86.06 282 GLN A C 1
ATOM 2147 O O . GLN A 1 282 ? -10.922 -11.453 16.188 1 86.06 282 GLN A O 1
ATOM 2152 N N . ARG A 1 283 ? -12.156 -13.312 16.453 1 86.56 283 ARG A N 1
ATOM 2153 C CA . ARG A 1 283 ? -11.359 -13.867 17.547 1 86.56 283 ARG A CA 1
ATOM 2154 C C . ARG A 1 283 ? -9.914 -14.078 17.125 1 86.56 283 ARG A C 1
ATOM 2156 O O . ARG A 1 283 ? -9.023 -14.203 17.969 1 86.56 283 ARG A O 1
ATOM 2163 N N . PHE A 1 284 ? -9.641 -14.102 15.789 1 86.81 284 PHE A N 1
ATOM 2164 C CA . PHE A 1 284 ? -8.297 -14.375 15.297 1 86.81 284 PHE A CA 1
ATOM 2165 C C . PHE A 1 284 ? -7.582 -13.078 14.93 1 86.81 284 PHE A C 1
ATOM 2167 O O . PHE A 1 284 ? -6.434 -13.102 14.477 1 86.81 284 PHE A O 1
ATOM 2174 N N . LEU A 1 285 ? -8.227 -11.969 15.039 1 85.12 285 LEU A N 1
ATOM 2175 C CA . LEU A 1 285 ? -7.629 -10.648 14.867 1 85.12 285 LEU A CA 1
ATOM 2176 C C . LEU A 1 285 ? -7.426 -9.969 16.219 1 85.12 285 LEU A C 1
ATOM 2178 O O . LEU A 1 285 ? -8.383 -9.477 16.828 1 85.12 285 LEU A O 1
ATOM 2182 N N . PRO A 1 286 ? -6.199 -9.93 16.609 1 79.56 286 PRO A N 1
ATOM 2183 C CA . PRO A 1 286 ? -5.949 -9.312 17.922 1 79.56 286 PRO A CA 1
ATOM 2184 C C . PRO A 1 286 ? -6.379 -7.852 17.969 1 79.56 286 PRO A C 1
ATOM 2186 O O . PRO A 1 286 ? -6.195 -7.113 17 1 79.56 286 PRO A O 1
ATOM 2189 N N . SER A 1 287 ? -6.859 -7.461 19.125 1 71.56 287 SER A N 1
ATOM 2190 C CA . SER A 1 287 ? -7.41 -6.121 19.312 1 71.56 287 SER A CA 1
ATOM 2191 C C . SER A 1 287 ? -6.324 -5.055 19.188 1 71.56 287 SER A C 1
ATOM 2193 O O . SER A 1 287 ? -6.602 -3.924 18.781 1 71.56 287 SER A O 1
ATOM 2195 N N . ASP A 1 288 ? -5.168 -5.453 19.516 1 70.06 288 ASP A N 1
ATOM 2196 C CA . ASP A 1 288 ? -4.082 -4.48 19.5 1 70.06 288 ASP A CA 1
ATOM 2197 C C . ASP A 1 288 ? -3.68 -4.133 18.078 1 70.06 288 ASP A C 1
ATOM 2199 O O . ASP A 1 288 ? -2.961 -3.158 17.844 1 70.06 288 ASP A O 1
ATOM 2203 N N . MET A 1 289 ? -4.176 -4.906 17.188 1 70.81 289 MET A N 1
ATOM 2204 C CA . MET A 1 289 ? -3.902 -4.598 15.789 1 70.81 289 MET A CA 1
ATOM 2205 C C . MET A 1 289 ? -4.938 -3.623 15.234 1 70.81 289 MET A C 1
ATOM 2207 O O . MET A 1 289 ? -4.762 -3.084 14.141 1 70.81 289 MET A O 1
ATOM 2211 N N . LEU A 1 290 ? -5.914 -3.465 16 1 60.72 290 LEU A N 1
ATOM 2212 C CA . LEU A 1 290 ? -6.961 -2.531 15.609 1 60.72 290 LEU A CA 1
ATOM 2213 C C . LEU A 1 290 ? -6.645 -1.122 16.094 1 60.72 290 LEU A C 1
ATOM 2215 O O . LEU A 1 290 ? -6.418 -0.913 17.297 1 60.72 290 LEU A O 1
ATOM 2219 N N . HIS A 1 291 ? -6.371 -0.327 15.133 1 60.41 291 HIS A N 1
ATOM 2220 C CA . HIS A 1 291 ? -5.949 1.024 15.484 1 60.41 291 HIS A CA 1
ATOM 2221 C C . HIS A 1 291 ? -7.121 1.998 15.43 1 60.41 291 HIS A C 1
ATOM 2223 O O . HIS A 1 291 ? -7.992 1.883 14.562 1 60.41 291 HIS A O 1
ATOM 2229 N N . GLN A 1 292 ? -7.207 2.684 16.609 1 54 292 GLN A N 1
ATOM 2230 C CA . GLN A 1 292 ? -8.219 3.736 16.656 1 54 292 GLN A CA 1
ATOM 2231 C C . GLN A 1 292 ? -7.625 5.086 16.266 1 54 292 GLN A C 1
ATOM 2233 O O . GLN A 1 292 ? -6.516 5.43 16.672 1 54 292 GLN A O 1
ATOM 2238 N N . SER A 1 293 ? -8.164 5.668 15.164 1 52.09 293 SER A N 1
ATOM 2239 C CA . SER A 1 293 ? -7.703 7.004 14.805 1 52.09 293 SER A CA 1
ATOM 2240 C C . SER A 1 293 ? -8.516 8.078 15.516 1 52.09 293 SER A C 1
ATOM 2242 O O . SER A 1 293 ? -9.742 8.117 15.406 1 52.09 293 SER A O 1
ATOM 2244 N N . SER A 1 294 ? -7.898 8.852 16.375 1 49.41 294 SER A N 1
ATOM 2245 C CA . SER A 1 294 ? -8.57 9.938 17.062 1 49.41 294 SER A CA 1
ATOM 2246 C C . SER A 1 294 ? -8.766 11.148 16.156 1 49.41 294 SER A C 1
ATOM 2248 O O . SER A 1 294 ? -9.578 12.023 16.453 1 49.41 294 SER A O 1
ATOM 2250 N N . TYR A 1 295 ? -7.984 11.148 15.062 1 47.16 295 TYR A N 1
ATOM 2251 C CA . TYR A 1 295 ? -8.031 12.391 14.297 1 47.16 295 TYR A CA 1
ATOM 2252 C C . TYR A 1 295 ? -9.086 12.312 13.195 1 47.16 295 TYR A C 1
ATOM 2254 O O . TYR A 1 295 ? -9.477 13.336 12.633 1 47.16 295 TYR A O 1
ATOM 2262 N N . LEU A 1 296 ? -9.43 11.055 12.844 1 46.88 296 LEU A N 1
ATOM 2263 C CA . LEU A 1 296 ? -10.492 10.922 11.844 1 46.88 296 LEU A CA 1
ATOM 2264 C C . LEU A 1 296 ? -11.859 10.953 12.508 1 46.88 296 LEU A C 1
ATOM 2266 O O . LEU A 1 296 ? -12.008 10.547 13.664 1 46.88 296 LEU A O 1
ATOM 2270 N N . SER A 1 297 ? -12.703 11.688 11.82 1 47.31 297 SER A N 1
ATOM 2271 C CA . SER A 1 297 ? -14.078 11.68 12.32 1 47.31 297 SER A CA 1
ATOM 2272 C C . SER A 1 297 ? -14.617 10.266 12.461 1 47.31 297 SER A C 1
ATOM 2274 O O . SER A 1 297 ? -14.492 9.453 11.539 1 47.31 297 SER A O 1
ATOM 2276 N N . GLY A 1 298 ? -14.93 9.781 13.641 1 47.03 298 GLY A N 1
ATOM 2277 C CA . GLY A 1 298 ? -15.539 8.484 13.914 1 47.03 298 GLY A CA 1
ATOM 2278 C C . GLY A 1 298 ? -14.539 7.449 14.391 1 47.03 298 GLY A C 1
ATOM 2279 O O . GLY A 1 298 ? -13.328 7.656 14.297 1 47.03 298 GLY A O 1
ATOM 2280 N N . HIS A 1 299 ? -14.852 6.656 15.375 1 47.47 299 HIS A N 1
ATOM 2281 C CA . HIS A 1 299 ? -14.023 5.609 15.953 1 47.47 299 HIS A CA 1
ATOM 2282 C C . HIS A 1 299 ? -13.898 4.418 15.008 1 47.47 299 HIS A C 1
ATOM 2284 O O . HIS A 1 299 ? -14.859 3.68 14.797 1 47.47 299 HIS A O 1
ATOM 2290 N N . HIS A 1 300 ? -13.047 4.59 13.961 1 54.19 300 HIS A N 1
ATOM 2291 C CA . HIS A 1 300 ? -12.922 3.383 13.148 1 54.19 300 HIS A CA 1
ATOM 2292 C C . HIS A 1 300 ? -11.633 2.629 13.477 1 54.19 300 HIS A C 1
ATOM 2294 O O . HIS A 1 300 ? -10.594 3.242 13.695 1 54.19 300 HIS A O 1
ATOM 2300 N N . GLU A 1 301 ? -11.844 1.405 13.906 1 58.44 301 GLU A N 1
ATOM 2301 C CA . GLU A 1 301 ? -10.711 0.512 14.141 1 58.44 301 GLU A CA 1
ATOM 2302 C C . GLU A 1 301 ? -10.258 -0.162 12.852 1 58.44 301 GLU A C 1
ATOM 2304 O O . GLU A 1 301 ? -11.07 -0.747 12.133 1 58.44 301 GLU A O 1
ATOM 2309 N N . LEU A 1 302 ? -9.148 0.28 12.406 1 59.97 302 LEU A N 1
ATOM 2310 C CA . LEU A 1 302 ? -8.641 -0.358 11.195 1 59.97 302 LEU A CA 1
ATOM 2311 C C . LEU A 1 302 ? -7.465 -1.276 11.523 1 59.97 302 LEU A C 1
ATOM 2313 O O . LEU A 1 302 ? -6.562 -0.898 12.273 1 59.97 302 LEU A O 1
ATOM 2317 N N . PRO A 1 303 ? -7.566 -2.443 11.039 1 56.22 303 PRO A N 1
ATOM 2318 C CA . PRO A 1 303 ? -6.465 -3.375 11.281 1 56.22 303 PRO A CA 1
ATOM 2319 C C . PRO A 1 303 ? -5.258 -3.105 10.383 1 56.22 303 PRO A C 1
ATOM 2321 O O . PRO A 1 303 ? -4.379 -3.961 10.258 1 56.22 303 PRO A O 1
ATOM 2324 N N . THR A 1 304 ? -5.176 -1.936 9.852 1 62.09 304 THR A N 1
ATOM 2325 C CA . THR A 1 304 ? -4.156 -1.773 8.82 1 62.09 304 THR A CA 1
ATOM 2326 C C . THR A 1 304 ? -3.027 -0.874 9.32 1 62.09 304 THR A C 1
ATOM 2328 O O . THR A 1 304 ? -3.213 -0.1 10.258 1 62.09 304 THR A O 1
ATOM 2331 N N . LEU A 1 305 ? -1.871 -1.183 8.688 1 68.12 305 LEU A N 1
ATOM 2332 C CA . LEU A 1 305 ? -0.698 -0.35 8.93 1 68.12 305 LEU A CA 1
ATOM 2333 C C . LEU A 1 305 ? -0.705 0.876 8.023 1 68.12 305 LEU A C 1
ATOM 2335 O O . LEU A 1 305 ? 0.08 1.806 8.227 1 68.12 305 LEU A O 1
ATOM 2339 N N . ARG A 1 306 ? -1.741 0.883 7.176 1 74.69 306 ARG A N 1
ATOM 2340 C CA . ARG A 1 306 ? -1.761 1.968 6.199 1 74.69 306 ARG A CA 1
ATOM 2341 C C . ARG A 1 306 ? -3.08 2.73 6.258 1 74.69 306 ARG A C 1
ATOM 2343 O O . ARG A 1 306 ? -4.137 2.141 6.488 1 74.69 306 ARG A O 1
ATOM 2350 N N . TYR A 1 307 ? -2.928 3.988 5.902 1 70.56 307 TYR A N 1
ATOM 2351 C CA . TYR A 1 307 ? -4.129 4.809 6.004 1 70.56 307 TYR A CA 1
ATOM 2352 C C . TYR A 1 307 ? -4.598 5.266 4.625 1 70.56 307 TYR A C 1
ATOM 2354 O O . TYR A 1 307 ? -5.707 4.938 4.199 1 70.56 307 TYR A O 1
ATOM 2362 N N . SER A 1 308 ? -3.686 5.773 3.893 1 80 308 SER A N 1
ATOM 2363 C CA . SER A 1 308 ? -4.133 6.281 2.598 1 80 308 SER A CA 1
ATOM 2364 C C . SER A 1 308 ? -4.168 5.172 1.552 1 80 308 SER A C 1
ATOM 2366 O O . SER A 1 308 ? -3.182 4.453 1.365 1 80 308 SER A O 1
ATOM 2368 N N . GLN A 1 309 ? -5.289 4.961 0.977 1 86.44 309 GLN A N 1
ATOM 2369 C CA . GLN A 1 309 ? -5.52 4.027 -0.123 1 86.44 309 GLN A CA 1
ATOM 2370 C C . GLN A 1 309 ? -6.699 4.469 -0.981 1 86.44 309 GLN A C 1
ATOM 2372 O O . GLN A 1 309 ? -7.742 4.871 -0.455 1 86.44 309 GLN A O 1
ATOM 2377 N N . SER A 1 310 ? -6.488 4.465 -2.273 1 89.25 310 SER A N 1
ATOM 2378 C CA . SER A 1 310 ? -7.598 4.801 -3.162 1 89.25 310 SER A CA 1
ATOM 2379 C C . SER A 1 310 ? -8.734 3.795 -3.033 1 89.25 310 SER A C 1
ATOM 2381 O O . SER A 1 310 ? -8.5 2.594 -2.902 1 89.25 310 SER A O 1
ATOM 2383 N N . SER A 1 311 ? -9.977 4.301 -3.146 1 93.44 311 SER A N 1
ATOM 2384 C CA . SER A 1 311 ? -11.141 3.432 -3.066 1 93.44 311 SER A CA 1
ATOM 2385 C C . SER A 1 311 ? -11.43 2.76 -4.406 1 93.44 311 SER A C 1
ATOM 2387 O O . SER A 1 311 ? -12.266 1.857 -4.488 1 93.44 311 SER A O 1
ATOM 2389 N N . SER A 1 312 ? -10.727 3.148 -5.48 1 93.81 312 SER A N 1
ATOM 2390 C CA . SER A 1 312 ? -11.055 2.736 -6.84 1 93.81 312 SER A CA 1
ATOM 2391 C C . SER A 1 312 ? -11.016 1.218 -6.984 1 93.81 312 SER A C 1
ATOM 2393 O O . SER A 1 312 ? -11.938 0.618 -7.543 1 93.81 312 SER A O 1
ATOM 2395 N N . SER A 1 313 ? -9.961 0.637 -6.484 1 93.94 313 SER A N 1
ATOM 2396 C CA . SER A 1 313 ? -9.789 -0.797 -6.691 1 93.94 313 SER A CA 1
ATOM 2397 C C . SER A 1 313 ? -10.859 -1.597 -5.957 1 93.94 313 SER A C 1
ATOM 2399 O O . SER A 1 313 ? -11.273 -2.66 -6.422 1 93.94 313 SER A O 1
ATOM 2401 N N . VAL A 1 314 ? -11.312 -1.091 -4.789 1 96.5 314 VAL A N 1
ATOM 2402 C CA . VAL A 1 314 ? -12.367 -1.746 -4.027 1 96.5 314 VAL A CA 1
ATOM 2403 C C . VAL A 1 314 ? -13.688 -1.667 -4.797 1 96.5 314 VAL A C 1
ATOM 2405 O O . VAL A 1 314 ? -14.414 -2.656 -4.891 1 96.5 314 VAL A O 1
ATOM 2408 N N . LEU A 1 315 ? -13.984 -0.485 -5.363 1 97.5 315 LEU A N 1
ATOM 2409 C CA . LEU A 1 315 ? -15.203 -0.307 -6.137 1 97.5 315 LEU A CA 1
ATOM 2410 C C . LEU A 1 315 ? -15.188 -1.179 -7.387 1 97.5 315 LEU A C 1
ATOM 2412 O O . LEU A 1 315 ? -16.203 -1.78 -7.742 1 97.5 315 LEU A O 1
ATOM 2416 N N . ILE A 1 316 ? -14.055 -1.249 -8.023 1 96.94 316 ILE A N 1
ATOM 2417 C CA . ILE A 1 316 ? -13.922 -2.057 -9.227 1 96.94 316 ILE A CA 1
ATOM 2418 C C . ILE A 1 316 ? -14.078 -3.535 -8.883 1 96.94 316 ILE A C 1
ATOM 2420 O O . ILE A 1 316 ? -14.711 -4.289 -9.625 1 96.94 316 ILE A O 1
ATOM 2424 N N . GLN A 1 317 ? -13.469 -3.98 -7.77 1 97.44 317 GLN A N 1
ATOM 2425 C CA . GLN A 1 317 ? -13.633 -5.363 -7.328 1 97.44 317 GLN A CA 1
ATOM 2426 C C . GLN A 1 317 ? -15.109 -5.695 -7.129 1 97.44 317 GLN A C 1
ATOM 2428 O O . GLN A 1 317 ? -15.594 -6.723 -7.613 1 97.44 317 GLN A O 1
ATOM 2433 N N . TYR A 1 318 ? -15.828 -4.824 -6.406 1 97.56 318 TYR A N 1
ATOM 2434 C CA . TYR A 1 318 ? -17.25 -5.062 -6.16 1 97.56 318 TYR A CA 1
ATOM 2435 C C . TYR A 1 318 ? -18.016 -5.121 -7.473 1 97.56 318 TYR A C 1
ATOM 2437 O O . TYR A 1 318 ? -18.922 -5.949 -7.633 1 97.56 318 TYR A O 1
ATOM 2445 N N . TYR A 1 319 ? -17.688 -4.234 -8.375 1 97.44 319 TYR A N 1
ATOM 2446 C CA . TYR A 1 319 ? -18.312 -4.23 -9.695 1 97.44 319 TYR A CA 1
ATOM 2447 C C . TYR A 1 319 ? -18.203 -5.598 -10.359 1 97.44 319 TYR A C 1
ATOM 2449 O O . TYR A 1 319 ? -19.188 -6.141 -10.844 1 97.44 319 TYR A O 1
ATOM 2457 N N . HIS A 1 320 ? -17.031 -6.184 -10.352 1 96.75 320 HIS A N 1
ATOM 2458 C CA . HIS A 1 320 ? -16.812 -7.473 -11.008 1 96.75 320 HIS A CA 1
ATOM 2459 C C . HIS A 1 320 ? -17.531 -8.594 -10.25 1 96.75 320 HIS A C 1
ATOM 2461 O O . HIS A 1 320 ? -18.078 -9.508 -10.867 1 96.75 320 HIS A O 1
ATOM 2467 N N . LEU A 1 321 ? -17.453 -8.516 -8.898 1 97.62 321 LEU A N 1
ATOM 2468 C CA . LEU A 1 321 ? -18.141 -9.531 -8.109 1 97.62 321 LEU A CA 1
ATOM 2469 C C . LEU A 1 321 ? -19.641 -9.531 -8.43 1 97.62 321 LEU A C 1
ATOM 2471 O O . LEU A 1 321 ? -20.219 -10.594 -8.641 1 97.62 321 LEU A O 1
ATOM 2475 N N . ALA A 1 322 ? -20.188 -8.344 -8.5 1 96.62 322 ALA A N 1
ATOM 2476 C CA . ALA A 1 322 ? -21.625 -8.211 -8.719 1 96.62 322 ALA A CA 1
ATOM 2477 C C . ALA A 1 322 ? -21.984 -8.539 -10.164 1 96.62 322 ALA A C 1
ATOM 2479 O O . ALA A 1 322 ? -23 -9.203 -10.422 1 96.62 322 ALA A O 1
ATOM 2480 N N . ARG A 1 323 ? -21.266 -8.078 -11.094 1 95.88 323 ARG A N 1
ATOM 2481 C CA . ARG A 1 323 ? -21.547 -8.227 -12.523 1 95.88 323 ARG A CA 1
ATOM 2482 C C . ARG A 1 323 ? -21.422 -9.68 -12.961 1 95.88 323 ARG A C 1
ATOM 2484 O O . ARG A 1 323 ? -22.266 -10.18 -13.711 1 95.88 323 ARG A O 1
ATOM 2491 N N . LEU A 1 324 ? -20.359 -10.375 -12.531 1 96.06 324 LEU A N 1
ATOM 2492 C CA . LEU A 1 324 ? -20.047 -11.719 -13.016 1 96.06 324 LEU A CA 1
ATOM 2493 C C . LEU A 1 324 ? -20.812 -12.773 -12.219 1 96.06 324 LEU A C 1
ATOM 2495 O O . LEU A 1 324 ? -21.234 -13.781 -12.773 1 96.06 324 LEU A O 1
ATOM 2499 N N . GLY A 1 325 ? -20.953 -12.477 -10.867 1 96.31 325 GLY A N 1
ATOM 2500 C CA . GLY A 1 325 ? -21.484 -13.539 -10.031 1 96.31 325 GLY A CA 1
ATOM 2501 C C . GLY A 1 325 ? -20.641 -14.805 -10.055 1 96.31 325 GLY A C 1
ATOM 2502 O O . GLY A 1 325 ? -19.5 -14.789 -10.523 1 96.31 325 GLY A O 1
ATOM 2503 N N . ARG A 1 326 ? -21.203 -15.859 -9.492 1 95.88 326 ARG A N 1
ATOM 2504 C CA . ARG A 1 326 ? -20.469 -17.125 -9.422 1 95.88 326 ARG A CA 1
ATOM 2505 C C . ARG A 1 326 ? -20.234 -17.703 -10.812 1 95.88 326 ARG A C 1
ATOM 2507 O O . ARG A 1 326 ? -19.094 -18.047 -11.156 1 95.88 326 ARG A O 1
ATOM 2514 N N . GLN A 1 327 ? -21.219 -17.75 -11.578 1 96.06 327 GLN A N 1
ATOM 2515 C CA . GLN A 1 327 ? -21.141 -18.359 -12.898 1 96.06 327 GLN A CA 1
ATOM 2516 C C . GLN A 1 327 ? -20.172 -17.594 -13.805 1 96.06 327 GLN A C 1
ATOM 2518 O O . GLN A 1 327 ? -19.438 -18.203 -14.586 1 96.06 327 GLN A O 1
ATOM 2523 N N . GLY A 1 328 ? -20.266 -16.281 -13.734 1 96.44 328 GLY A N 1
ATOM 2524 C CA . GLY A 1 328 ? -19.375 -15.477 -14.539 1 96.44 328 GLY A CA 1
ATOM 2525 C C . GLY A 1 328 ? -17.906 -15.734 -14.227 1 96.44 328 GLY A C 1
ATOM 2526 O O . GLY A 1 328 ? -17.094 -15.875 -15.141 1 96.44 328 GLY A O 1
ATOM 2527 N N . PHE A 1 329 ? -17.578 -15.828 -12.961 1 96.69 329 PHE A N 1
ATOM 2528 C CA . PHE A 1 329 ? -16.203 -16.125 -12.562 1 96.69 329 PHE A CA 1
ATOM 2529 C C . PHE A 1 329 ? -15.82 -17.531 -12.992 1 96.69 329 PHE A C 1
ATOM 2531 O O . PHE A 1 329 ? -14.703 -17.75 -13.484 1 96.69 329 PHE A O 1
ATOM 2538 N N . GLU A 1 330 ? -16.719 -18.484 -12.82 1 96.25 330 GLU A N 1
ATOM 2539 C CA . GLU A 1 330 ? -16.453 -19.844 -13.234 1 96.25 330 GLU A CA 1
ATOM 2540 C C . GLU A 1 330 ? -16.141 -19.922 -14.727 1 96.25 330 GLU A C 1
ATOM 2542 O O . GLU A 1 330 ? -15.219 -20.625 -15.141 1 96.25 330 GLU A O 1
ATOM 2547 N N . ASN A 1 331 ? -16.922 -19.234 -15.531 1 96.31 331 ASN A N 1
ATOM 2548 C CA . ASN A 1 331 ? -16.703 -19.203 -16.969 1 96.31 331 ASN A CA 1
ATOM 2549 C C . ASN A 1 331 ? -15.312 -18.672 -17.328 1 96.31 331 ASN A C 1
ATOM 2551 O O . ASN A 1 331 ? -14.625 -19.219 -18.172 1 96.31 331 ASN A O 1
ATOM 2555 N N . ILE A 1 332 ? -14.945 -17.625 -16.703 1 95.69 332 ILE A N 1
ATOM 2556 C CA . ILE A 1 332 ? -13.664 -16.984 -16.969 1 95.69 332 ILE A CA 1
ATOM 2557 C C . ILE A 1 332 ? -12.523 -17.922 -16.594 1 95.69 332 ILE A C 1
ATOM 2559 O O . ILE A 1 332 ? -11.609 -18.156 -17.391 1 95.69 332 ILE A O 1
ATOM 2563 N N . ILE A 1 333 ? -12.57 -18.484 -15.391 1 95.5 333 ILE A N 1
ATOM 2564 C CA . ILE A 1 333 ? -11.484 -19.312 -14.883 1 95.5 333 ILE A CA 1
ATOM 2565 C C . ILE A 1 333 ? -11.383 -20.594 -15.719 1 95.5 333 ILE A C 1
ATOM 2567 O O . ILE A 1 333 ? -10.281 -21.047 -16.047 1 95.5 333 ILE A O 1
ATOM 2571 N N . GLN A 1 334 ? -12.508 -21.156 -16.109 1 94.88 334 GLN A N 1
ATOM 2572 C CA . GLN A 1 334 ? -12.492 -22.328 -16.953 1 94.88 334 GLN A CA 1
ATOM 2573 C C . GLN A 1 334 ? -11.836 -22.031 -18.297 1 94.88 334 GLN A C 1
ATOM 2575 O O . GLN A 1 334 ? -11.047 -22.844 -18.812 1 94.88 334 GLN A O 1
ATOM 2580 N N . ASP A 1 335 ? -12.211 -20.922 -18.828 1 95 335 ASP A N 1
ATOM 2581 C CA . ASP A 1 335 ? -11.609 -20.516 -20.094 1 95 335 ASP A CA 1
ATOM 2582 C C . ASP A 1 335 ? -10.094 -20.375 -19.969 1 95 335 ASP A C 1
ATOM 2584 O O . ASP A 1 335 ? -9.344 -20.828 -20.844 1 95 335 ASP A O 1
ATOM 2588 N N . LEU A 1 336 ? -9.641 -19.766 -18.938 1 95.38 336 LEU A N 1
ATOM 2589 C CA . LEU A 1 336 ? -8.211 -19.562 -18.703 1 95.38 336 LEU A CA 1
ATOM 2590 C C . LEU A 1 336 ? -7.492 -20.891 -18.547 1 95.38 336 LEU A C 1
ATOM 2592 O O . LEU A 1 336 ? -6.395 -21.078 -19.078 1 95.38 336 LEU A O 1
ATOM 2596 N N . LEU A 1 337 ? -8.055 -21.781 -17.797 1 94.88 337 LEU A N 1
ATOM 2597 C CA . LEU A 1 337 ? -7.465 -23.109 -17.578 1 94.88 337 LEU A CA 1
ATOM 2598 C C . LEU A 1 337 ? -7.395 -23.891 -18.891 1 94.88 337 LEU A C 1
ATOM 2600 O O . LEU A 1 337 ? -6.41 -24.578 -19.141 1 94.88 337 LEU A O 1
ATOM 2604 N N . GLN A 1 338 ? -8.406 -23.75 -19.703 1 94.56 338 GLN A N 1
ATOM 2605 C CA . GLN A 1 338 ? -8.406 -24.406 -21.016 1 94.56 338 GLN A CA 1
ATOM 2606 C C . GLN A 1 338 ? -7.305 -23.859 -21.906 1 94.56 338 GLN A C 1
ATOM 2608 O O . GLN A 1 338 ? -6.617 -24.625 -22.594 1 94.56 338 GLN A O 1
ATOM 2613 N N . ARG A 1 339 ? -7.172 -22.562 -21.922 1 95.06 339 ARG A N 1
ATOM 2614 C CA . ARG A 1 339 ? -6.133 -21.922 -22.719 1 95.06 339 ARG A CA 1
ATOM 2615 C C . ARG A 1 339 ? -4.742 -22.328 -22.25 1 95.06 339 ARG A C 1
ATOM 2617 O O . ARG A 1 339 ? -3.85 -22.578 -23.062 1 95.06 339 ARG A O 1
ATOM 2624 N N . SER A 1 340 ? -4.57 -22.344 -20.969 1 95.94 340 SER A N 1
ATOM 2625 C CA . SER A 1 340 ? -3.287 -22.781 -20.422 1 95.94 340 SER A CA 1
ATOM 2626 C C . SER A 1 340 ? -2.992 -24.234 -20.781 1 95.94 340 SER A C 1
ATOM 2628 O O . SER A 1 340 ? -1.854 -24.578 -21.094 1 95.94 340 SER A O 1
ATOM 2630 N N . SER A 1 341 ? -4.027 -25.062 -20.672 1 95.38 341 SER A N 1
ATOM 2631 C CA . SER A 1 341 ? -3.902 -26.453 -21.062 1 95.38 341 SER A CA 1
ATOM 2632 C C . SER A 1 341 ? -3.496 -26.594 -22.531 1 95.38 341 SER A C 1
ATOM 2634 O O . SER A 1 341 ? -2.607 -27.391 -22.859 1 95.38 341 SER A O 1
ATOM 2636 N N . ALA A 1 342 ? -4.137 -25.828 -23.344 1 95.56 342 ALA A N 1
ATOM 2637 C CA . ALA A 1 342 ? -3.85 -25.875 -24.766 1 95.56 342 ALA A CA 1
ATOM 2638 C C . ALA A 1 342 ? -2.41 -25.453 -25.047 1 95.56 342 ALA A C 1
ATOM 2640 O O . ALA A 1 342 ? -1.732 -26.062 -25.891 1 95.56 342 ALA A O 1
ATOM 2641 N N . LEU A 1 343 ? -1.963 -24.438 -24.422 1 96.44 343 LEU A N 1
ATOM 2642 C CA . LEU A 1 343 ? -0.589 -23.984 -24.609 1 96.44 343 LEU A CA 1
ATOM 2643 C C . LEU A 1 343 ? 0.403 -25.047 -24.156 1 96.44 343 LEU A C 1
ATOM 2645 O O . LEU A 1 343 ? 1.407 -25.297 -24.828 1 96.44 343 LEU A O 1
ATOM 2649 N N . GLY A 1 344 ? 0.147 -25.625 -22.984 1 96.31 344 GLY A N 1
ATOM 2650 C CA . GLY A 1 344 ? 1.005 -26.688 -22.5 1 96.31 344 GLY A CA 1
ATOM 2651 C C . GLY A 1 344 ? 1.123 -27.844 -23.484 1 96.31 344 GLY A C 1
ATOM 2652 O O . GLY A 1 344 ? 2.225 -28.344 -23.734 1 96.31 344 GLY A O 1
ATOM 2653 N N . LYS A 1 345 ? 0.006 -28.234 -24.047 1 96.19 345 LYS A N 1
ATOM 2654 C CA . LYS A 1 345 ? -0.012 -29.328 -25.031 1 96.19 345 LYS A CA 1
ATOM 2655 C C . LYS A 1 345 ? 0.775 -28.938 -26.281 1 96.19 345 LYS A C 1
ATOM 2657 O O . LYS A 1 345 ? 1.508 -29.766 -26.844 1 96.19 345 LYS A O 1
ATOM 2662 N N . THR A 1 346 ? 0.574 -27.734 -26.672 1 95.19 346 THR A N 1
ATOM 2663 C CA . THR A 1 346 ? 1.282 -27.25 -27.859 1 95.19 346 THR A CA 1
ATOM 2664 C C . THR A 1 346 ? 2.791 -27.281 -27.625 1 95.19 346 THR A C 1
ATOM 2666 O O . THR A 1 346 ? 3.541 -27.75 -28.484 1 95.19 346 THR A O 1
ATOM 2669 N N . LEU A 1 347 ? 3.232 -26.797 -26.547 1 95.94 347 LEU A N 1
ATOM 2670 C CA . LEU A 1 347 ? 4.656 -26.75 -26.234 1 95.94 347 LEU A CA 1
ATOM 2671 C C . LEU A 1 347 ? 5.242 -28.156 -26.141 1 95.94 347 LEU A C 1
ATOM 2673 O O . LEU A 1 347 ? 6.293 -28.438 -26.734 1 95.94 347 LEU A O 1
ATOM 2677 N N . GLU A 1 348 ? 4.574 -29.047 -25.484 1 95.62 348 GLU A N 1
ATOM 2678 C CA . GLU A 1 348 ? 5.062 -30.422 -25.375 1 95.62 348 GLU A CA 1
ATOM 2679 C C . GLU A 1 348 ? 5.012 -31.141 -26.719 1 95.62 348 GLU A C 1
ATOM 2681 O O . GLU A 1 348 ? 5.844 -32 -27 1 95.62 348 GLU A O 1
ATOM 2686 N N . GLY A 1 349 ? 4.055 -30.75 -27.438 1 94.25 349 GLY A N 1
ATOM 2687 C CA . GLY A 1 349 ? 3.895 -31.344 -28.766 1 94.25 349 GLY A CA 1
ATOM 2688 C C . GLY A 1 349 ? 5.059 -31.047 -29.688 1 94.25 349 GLY A C 1
ATOM 2689 O O . GLY A 1 349 ? 5.309 -31.812 -30.641 1 94.25 349 GLY A O 1
ATOM 2690 N N . THR A 1 350 ? 5.801 -30.031 -29.438 1 93.5 350 THR A N 1
ATOM 2691 C CA . THR A 1 350 ? 6.961 -29.688 -30.25 1 93.5 350 THR A CA 1
ATOM 2692 C C . THR A 1 350 ? 8.078 -30.703 -30.047 1 93.5 350 THR A C 1
ATOM 2694 O O . THR A 1 350 ? 8.992 -30.812 -30.875 1 93.5 350 THR A O 1
ATOM 2697 N N . GLY A 1 351 ? 8.047 -31.359 -28.906 1 93.56 351 GLY A N 1
ATOM 2698 C CA . GLY A 1 351 ? 9.141 -32.25 -28.531 1 93.56 351 GLY A CA 1
ATOM 2699 C C . GLY A 1 351 ? 10.344 -31.516 -27.969 1 93.56 351 GLY A C 1
ATOM 2700 O O . GLY A 1 351 ? 11.266 -32.125 -27.453 1 93.56 351 GLY A O 1
ATOM 2701 N N . ILE A 1 352 ? 10.328 -30.266 -28 1 94.69 352 ILE A N 1
ATOM 2702 C CA . ILE A 1 352 ? 11.453 -29.422 -27.594 1 94.69 352 ILE A CA 1
ATOM 2703 C C . ILE A 1 352 ? 11.312 -29.047 -26.125 1 94.69 352 ILE A C 1
ATOM 2705 O O . ILE A 1 352 ? 12.312 -28.906 -25.422 1 94.69 352 ILE A O 1
ATOM 2709 N N . PHE A 1 353 ? 10.07 -28.953 -25.734 1 96.25 353 PHE A N 1
ATOM 2710 C CA . PHE A 1 353 ? 9.828 -28.469 -24.375 1 96.25 353 PHE A CA 1
ATOM 2711 C C . PHE A 1 353 ? 9.117 -29.516 -23.531 1 96.25 353 PHE A C 1
ATOM 2713 O O . PHE A 1 353 ? 8.438 -30.391 -24.078 1 96.25 353 PHE A O 1
ATOM 2720 N N . THR A 1 354 ? 9.359 -29.453 -22.266 1 95.62 354 THR A N 1
ATOM 2721 C CA . THR A 1 354 ? 8.609 -30.203 -21.25 1 95.62 354 THR A CA 1
ATOM 2722 C C . THR A 1 354 ? 7.984 -29.25 -20.234 1 95.62 354 THR A C 1
ATOM 2724 O O . THR A 1 354 ? 8.602 -28.25 -19.844 1 95.62 354 THR A O 1
ATOM 2727 N N . CYS A 1 355 ? 6.793 -29.547 -19.844 1 95.56 355 CYS A N 1
ATOM 2728 C CA . CYS A 1 355 ? 6.074 -28.688 -18.891 1 95.56 355 CYS A CA 1
ATOM 2729 C C . CYS A 1 355 ? 6.223 -29.203 -17.469 1 95.56 355 CYS A C 1
ATOM 2731 O O . CYS A 1 355 ? 6.203 -30.422 -17.234 1 95.56 355 CYS A O 1
ATOM 2733 N N . ILE A 1 356 ? 6.465 -28.266 -16.562 1 93.75 356 ILE A N 1
ATOM 2734 C CA . ILE A 1 356 ? 6.453 -28.547 -15.133 1 93.75 356 ILE A CA 1
ATOM 2735 C C . ILE A 1 356 ? 5.043 -28.344 -14.578 1 93.75 356 ILE A C 1
ATOM 2737 O O . ILE A 1 356 ? 4.598 -29.109 -13.711 1 93.75 356 ILE A O 1
ATOM 2741 N N . SER A 1 357 ? 4.395 -27.25 -15.055 1 91.44 357 SER A N 1
ATOM 2742 C CA . SER A 1 357 ? 3.01 -27 -14.672 1 91.44 357 SER A CA 1
ATOM 2743 C C . SER A 1 357 ? 2.1 -28.141 -15.102 1 91.44 357 SER A C 1
ATOM 2745 O O . SER A 1 357 ? 2.441 -28.906 -16.016 1 91.44 357 SER A O 1
ATOM 2747 N N . GLU A 1 358 ? 0.91 -28.234 -14.453 1 85.75 358 GLU A N 1
ATOM 2748 C CA . GLU A 1 358 ? 0.092 -29.422 -14.68 1 85.75 358 GLU A CA 1
ATOM 2749 C C . GLU A 1 358 ? -1.272 -29.047 -15.25 1 85.75 358 GLU A C 1
ATOM 2751 O O . GLU A 1 358 ? -2.176 -29.891 -15.305 1 85.75 358 GLU A O 1
ATOM 2756 N N . SER A 1 359 ? -1.391 -27.859 -15.633 1 80.5 359 SER A N 1
ATOM 2757 C CA . SER A 1 359 ? -2.705 -27.438 -16.094 1 80.5 359 SER A CA 1
ATOM 2758 C C . SER A 1 359 ? -3.199 -28.312 -17.25 1 80.5 359 SER A C 1
ATOM 2760 O O . SER A 1 359 ? -4.406 -28.484 -17.422 1 80.5 359 SER A O 1
ATOM 2762 N N . HIS A 1 360 ? -2.328 -28.859 -18.047 1 84.38 360 HIS A N 1
ATOM 2763 C CA . HIS A 1 360 ? -2.717 -29.672 -19.188 1 84.38 360 HIS A CA 1
ATOM 2764 C C . HIS A 1 360 ? -2.961 -31.125 -18.781 1 84.38 360 HIS A C 1
ATOM 2766 O O . HIS A 1 360 ? -3.514 -31.906 -19.547 1 84.38 360 HIS A O 1
ATOM 2772 N N . ARG A 1 361 ? -2.568 -31.469 -17.641 1 84.06 361 ARG A N 1
ATOM 2773 C CA . ARG A 1 361 ? -2.756 -32.812 -17.141 1 84.06 361 ARG A CA 1
ATOM 2774 C C . ARG A 1 361 ? -3.906 -32.875 -16.141 1 84.06 361 ARG A C 1
ATOM 2776 O O . ARG A 1 361 ? -4.75 -33.781 -16.219 1 84.06 361 ARG A O 1
ATOM 2783 N N . ALA A 1 362 ? -3.855 -32.031 -15.188 1 78.69 362 ALA A N 1
ATOM 2784 C CA . ALA A 1 362 ? -4.867 -31.922 -14.141 1 78.69 362 ALA A CA 1
ATOM 2785 C C . ALA A 1 362 ? -5.25 -30.469 -13.883 1 78.69 362 ALA A C 1
ATOM 2787 O O . ALA A 1 362 ? -4.395 -29.641 -13.539 1 78.69 362 ALA A O 1
ATOM 2788 N N . THR A 1 363 ? -6.492 -30.297 -13.961 1 77.38 363 THR A N 1
ATOM 2789 C CA . THR A 1 363 ? -6.91 -28.891 -13.914 1 77.38 363 THR A CA 1
ATOM 2790 C C . THR A 1 363 ? -7.395 -28.531 -12.508 1 77.38 363 THR A C 1
ATOM 2792 O O . THR A 1 363 ? -7.551 -27.344 -12.195 1 77.38 363 THR A O 1
ATOM 2795 N N . ALA A 1 364 ? -7.465 -29.406 -11.656 1 83.06 364 ALA A N 1
ATOM 2796 C CA . ALA A 1 364 ? -8.164 -29.141 -10.406 1 83.06 364 ALA A CA 1
ATOM 2797 C C . ALA A 1 364 ? -7.297 -28.312 -9.453 1 83.06 364 ALA A C 1
ATOM 2799 O O . ALA A 1 364 ? -7.789 -27.406 -8.789 1 83.06 364 ALA A O 1
ATOM 2800 N N . ASN A 1 365 ? -6.035 -28.562 -9.375 1 89.19 365 ASN A N 1
ATOM 2801 C CA . ASN A 1 365 ? -5.203 -27.969 -8.336 1 89.19 365 ASN A CA 1
ATOM 2802 C C . ASN A 1 365 ? -4.051 -27.156 -8.938 1 89.19 365 ASN A C 1
ATOM 2804 O O . ASN A 1 365 ? -2.893 -27.359 -8.562 1 89.19 365 ASN A O 1
ATOM 2808 N N . THR A 1 366 ? -4.434 -26.312 -9.852 1 91.38 366 THR A N 1
ATOM 2809 C CA . THR A 1 366 ? -3.387 -25.531 -10.5 1 91.38 366 THR A CA 1
ATOM 2810 C C . THR A 1 366 ? -3.912 -24.156 -10.906 1 91.38 366 THR A C 1
ATOM 2812 O O . THR A 1 366 ? -5.125 -23.938 -10.953 1 91.38 366 THR A O 1
ATOM 2815 N N . LEU A 1 367 ? -3.039 -23.234 -11.062 1 95.38 367 LEU A N 1
ATOM 2816 C CA . LEU A 1 367 ? -3.322 -21.922 -11.656 1 95.38 367 LEU A CA 1
ATOM 2817 C C . LEU A 1 367 ? -3.281 -22 -13.18 1 95.38 367 LEU A C 1
ATOM 2819 O O . LEU A 1 367 ? -2.725 -22.938 -13.742 1 95.38 367 LEU A O 1
ATOM 2823 N N . PRO A 1 368 ? -3.938 -21.109 -13.875 1 95.38 368 PRO A N 1
ATOM 2824 C CA . PRO A 1 368 ? -3.789 -21.047 -15.336 1 95.38 368 PRO A CA 1
ATOM 2825 C C . PRO A 1 368 ? -2.428 -20.5 -15.758 1 95.38 368 PRO A C 1
ATOM 2827 O O . PRO A 1 368 ? -2.346 -19.438 -16.375 1 95.38 368 PRO A O 1
ATOM 2830 N N . VAL A 1 369 ? -1.411 -21.219 -15.547 1 96.19 369 VAL A N 1
ATOM 2831 C CA . VAL A 1 369 ? -0.04 -20.875 -15.914 1 96.19 369 VAL A CA 1
ATOM 2832 C C . VAL A 1 369 ? 0.613 -22.047 -16.641 1 96.19 369 VAL A C 1
ATOM 2834 O O . VAL A 1 369 ? 0.189 -23.188 -16.484 1 96.19 369 VAL A O 1
ATOM 2837 N N . VAL A 1 370 ? 1.497 -21.75 -17.469 1 97.12 370 VAL A N 1
ATOM 2838 C CA . VAL A 1 370 ? 2.312 -22.75 -18.141 1 97.12 370 VAL A CA 1
ATOM 2839 C C . VAL A 1 370 ? 3.787 -22.531 -17.812 1 97.12 370 VAL A C 1
ATOM 2841 O O . VAL A 1 370 ? 4.352 -21.484 -18.156 1 97.12 370 VAL A O 1
ATOM 2844 N N . VAL A 1 371 ? 4.328 -23.422 -17.062 1 97 371 VAL A N 1
ATOM 2845 C CA . VAL A 1 371 ? 5.742 -23.422 -16.719 1 97 371 VAL A CA 1
ATOM 2846 C C . VAL A 1 371 ? 6.469 -24.531 -17.453 1 97 371 VAL A C 1
ATOM 2848 O O . VAL A 1 371 ? 6.113 -25.703 -17.328 1 97 371 VAL A O 1
ATOM 2851 N N . PHE A 1 372 ? 7.48 -24.141 -18.219 1 97.12 372 PHE A N 1
ATOM 2852 C CA . PHE A 1 372 ? 8.102 -25.109 -19.094 1 97.12 372 PHE A CA 1
ATOM 2853 C C . PHE A 1 372 ? 9.609 -24.891 -19.188 1 97.12 372 PHE A C 1
ATOM 2855 O O . PHE A 1 372 ? 10.109 -23.859 -18.734 1 97.12 372 PHE A O 1
ATOM 2862 N N . ARG A 1 373 ? 10.281 -25.859 -19.609 1 96.38 373 ARG A N 1
ATOM 2863 C CA . ARG A 1 373 ? 11.727 -25.812 -19.828 1 96.38 373 ARG A CA 1
ATOM 2864 C C . ARG A 1 373 ? 12.125 -26.625 -21.047 1 96.38 373 ARG A C 1
ATOM 2866 O O . ARG A 1 373 ? 11.305 -27.359 -21.609 1 96.38 373 ARG A O 1
ATOM 2873 N N . VAL A 1 374 ? 13.352 -26.438 -21.484 1 96 374 VAL A N 1
ATOM 2874 C CA . VAL A 1 374 ? 13.859 -27.203 -22.609 1 96 374 VAL A CA 1
ATOM 2875 C C . VAL A 1 374 ? 14 -28.672 -22.219 1 96 374 VAL A C 1
ATOM 2877 O O . VAL A 1 374 ? 14.508 -28.984 -21.141 1 96 374 VAL A O 1
ATOM 2880 N N . ASN A 1 375 ? 13.43 -29.516 -23.047 1 95.25 375 ASN A N 1
ATOM 2881 C CA . ASN A 1 375 ? 13.594 -30.938 -22.844 1 95.25 375 ASN A CA 1
ATOM 2882 C C . ASN A 1 375 ? 15.062 -31.312 -22.656 1 95.25 375 ASN A C 1
ATOM 2884 O O . ASN A 1 375 ? 15.914 -30.938 -23.453 1 95.25 375 ASN A O 1
ATOM 2888 N N . PRO A 1 376 ? 15.336 -32.062 -21.578 1 91.88 376 PRO A N 1
ATOM 2889 C CA . PRO A 1 376 ? 16.734 -32.406 -21.312 1 91.88 376 PRO A CA 1
ATOM 2890 C C . PRO A 1 376 ? 17.406 -33.094 -22.5 1 91.88 376 PRO A C 1
ATOM 2892 O O . PRO A 1 376 ? 18.594 -32.844 -22.766 1 91.88 376 PRO A O 1
ATOM 2895 N N . ALA A 1 377 ? 16.703 -33.875 -23.203 1 92.75 377 ALA A N 1
ATOM 2896 C CA . ALA A 1 377 ? 17.266 -34.562 -24.375 1 92.75 377 ALA A CA 1
ATOM 2897 C C . ALA A 1 377 ? 17.656 -33.562 -25.453 1 92.75 377 ALA A C 1
ATOM 2899 O O . ALA A 1 377 ? 18.672 -33.75 -26.141 1 92.75 377 ALA A O 1
ATOM 2900 N N . VAL A 1 378 ? 16.859 -32.625 -25.594 1 92.38 378 VAL A N 1
ATOM 2901 C CA . VAL A 1 378 ? 17.125 -31.594 -26.562 1 92.38 378 VAL A CA 1
ATOM 2902 C C . VAL A 1 378 ? 18.266 -30.703 -26.078 1 92.38 378 VAL A C 1
ATOM 2904 O O . VAL A 1 378 ? 19.141 -30.312 -26.859 1 92.38 378 VAL A O 1
ATOM 2907 N N . GLN A 1 379 ? 18.266 -30.375 -24.812 1 91.12 379 GLN A N 1
ATOM 2908 C CA . GLN A 1 379 ? 19.312 -29.531 -24.219 1 91.12 379 GLN A CA 1
ATOM 2909 C C . GLN A 1 379 ? 20.688 -30.172 -24.375 1 91.12 379 GLN A C 1
ATOM 2911 O O . GLN A 1 379 ? 21.688 -29.484 -24.562 1 91.12 379 GLN A O 1
ATOM 2916 N N . ASP A 1 380 ? 20.781 -31.484 -24.312 1 92.44 380 ASP A N 1
ATOM 2917 C CA . ASP A 1 380 ? 22.016 -32.219 -24.484 1 92.44 380 ASP A CA 1
ATOM 2918 C C . ASP A 1 380 ? 22.562 -32.062 -25.906 1 92.44 380 ASP A C 1
ATOM 2920 O O . ASP A 1 380 ? 23.781 -31.984 -26.109 1 92.44 380 ASP A O 1
ATOM 2924 N N . GLN A 1 381 ? 21.688 -32.031 -26.859 1 92.31 381 GLN A N 1
ATOM 2925 C CA . GLN A 1 381 ? 22.062 -31.922 -28.266 1 92.31 381 GLN A CA 1
ATOM 2926 C C . GLN A 1 381 ? 22.375 -30.484 -28.641 1 92.31 381 GLN A C 1
ATOM 2928 O O . GLN A 1 381 ? 23.203 -30.234 -29.516 1 92.31 381 GLN A O 1
ATOM 2933 N N . ARG A 1 382 ? 21.719 -29.562 -27.969 1 91.5 382 ARG A N 1
ATOM 2934 C CA . ARG A 1 382 ? 21.859 -28.141 -28.234 1 91.5 382 ARG A CA 1
ATOM 2935 C C . ARG A 1 382 ? 22.047 -27.344 -26.953 1 91.5 382 ARG A C 1
ATOM 2937 O O . ARG A 1 382 ? 21.156 -26.594 -26.547 1 91.5 382 ARG A O 1
ATOM 2944 N N . PRO A 1 383 ? 23.203 -27.344 -26.375 1 91.25 383 PRO A N 1
ATOM 2945 C CA . PRO A 1 383 ? 23.453 -26.75 -25.062 1 91.25 383 PRO A CA 1
ATOM 2946 C C . PRO A 1 383 ? 23.297 -25.234 -25.078 1 91.25 383 PRO A C 1
ATOM 2948 O O . PRO A 1 383 ? 23.141 -24.609 -24.016 1 91.25 383 PRO A O 1
ATOM 2951 N N . GLU A 1 384 ? 23.266 -24.609 -26.234 1 89.25 384 GLU A N 1
ATOM 2952 C CA . GLU A 1 384 ? 23.125 -23.156 -26.344 1 89.25 384 GLU A CA 1
ATOM 2953 C C . GLU A 1 384 ? 21.688 -22.719 -26.062 1 89.25 384 GLU A C 1
ATOM 2955 O O . GLU A 1 384 ? 21.438 -21.562 -25.719 1 89.25 384 GLU A O 1
ATOM 2960 N N . PHE A 1 385 ? 20.75 -23.656 -26.234 1 91.19 385 PHE A N 1
ATOM 2961 C CA . PHE A 1 385 ? 19.328 -23.359 -26.031 1 91.19 385 PHE A CA 1
ATOM 2962 C C . PHE A 1 385 ? 18.953 -23.484 -24.562 1 91.19 385 PHE A C 1
ATOM 2964 O O . PHE A 1 385 ? 18.219 -24.375 -24.172 1 91.19 385 PHE A O 1
ATOM 2971 N N . THR A 1 386 ? 19.438 -22.484 -23.797 1 94 386 THR A N 1
ATOM 2972 C CA . THR A 1 386 ? 19.094 -22.453 -22.375 1 94 386 THR A CA 1
ATOM 2973 C C . THR A 1 386 ? 17.812 -21.641 -22.156 1 94 386 THR A C 1
ATOM 2975 O O . THR A 1 386 ? 17.422 -20.844 -23.016 1 94 386 THR A O 1
ATOM 2978 N N . GLU A 1 387 ? 17.172 -21.875 -21.016 1 96.06 387 GLU A N 1
ATOM 2979 C CA . GLU A 1 387 ? 15.984 -21.094 -20.656 1 96.06 387 GLU A CA 1
ATOM 2980 C C . GLU A 1 387 ? 16.281 -19.594 -20.641 1 96.06 387 GLU A C 1
ATOM 2982 O O . GLU A 1 387 ? 15.5 -18.797 -21.141 1 96.06 387 GLU A O 1
ATOM 2987 N N . GLN A 1 388 ? 17.453 -19.25 -20.078 1 94.56 388 GLN A N 1
ATOM 2988 C CA . GLN A 1 388 ? 17.859 -17.844 -20.016 1 94.56 388 GLN A CA 1
ATOM 2989 C C . GLN A 1 388 ? 18.047 -17.266 -21.422 1 94.56 388 GLN A C 1
ATOM 2991 O O . GLN A 1 388 ? 17.641 -16.125 -21.688 1 94.56 388 GLN A O 1
ATOM 2996 N N . TRP A 1 389 ? 18.719 -18 -22.219 1 94.94 389 TRP A N 1
ATOM 2997 C CA . TRP A 1 389 ? 18.906 -17.547 -23.594 1 94.94 389 TRP A CA 1
ATOM 2998 C C . TRP A 1 389 ? 17.578 -17.297 -24.281 1 94.94 389 TRP A C 1
ATOM 3000 O O . TRP A 1 389 ? 17.391 -16.281 -24.953 1 94.94 389 TRP A O 1
ATOM 3010 N N . ILE A 1 390 ? 16.656 -18.234 -24.172 1 96.25 390 ILE A N 1
ATOM 3011 C CA . ILE A 1 390 ? 15.328 -18.109 -24.781 1 96.25 390 ILE A CA 1
ATOM 3012 C C . ILE A 1 390 ? 14.633 -16.859 -24.234 1 96.25 390 ILE A C 1
ATOM 3014 O O . ILE A 1 390 ? 14.062 -16.078 -25 1 96.25 390 ILE A O 1
ATOM 3018 N N . SER A 1 391 ? 14.648 -16.703 -22.906 1 96.19 391 SER A N 1
ATOM 3019 C CA . SER A 1 391 ? 14.055 -15.531 -22.266 1 96.19 391 SER A CA 1
ATOM 3020 C C . SER A 1 391 ? 14.617 -14.242 -22.844 1 96.19 391 SER A C 1
ATOM 3022 O O . SER A 1 391 ? 13.867 -13.32 -23.172 1 96.19 391 SER A O 1
ATOM 3024 N N . ASP A 1 392 ? 15.922 -14.18 -23.016 1 94.88 392 ASP A N 1
ATOM 3025 C CA . ASP A 1 392 ? 16.594 -13 -23.531 1 94.88 392 ASP A CA 1
ATOM 3026 C C . ASP A 1 392 ? 16.172 -12.711 -24.969 1 94.88 392 ASP A C 1
ATOM 3028 O O . ASP A 1 392 ? 15.922 -11.562 -25.328 1 94.88 392 ASP A O 1
ATOM 3032 N N . GLN A 1 393 ? 16.125 -13.734 -25.766 1 95.75 393 GLN A N 1
ATOM 3033 C CA . GLN A 1 393 ? 15.75 -13.578 -27.156 1 95.75 393 GLN A CA 1
ATOM 3034 C C . GLN A 1 393 ? 14.312 -13.078 -27.297 1 95.75 393 GLN A C 1
ATOM 3036 O O . GLN A 1 393 ? 14.023 -12.219 -28.125 1 95.75 393 GLN A O 1
ATOM 3041 N N . LEU A 1 394 ? 13.461 -13.648 -26.531 1 96.25 394 LEU A N 1
ATOM 3042 C CA . LEU A 1 394 ? 12.062 -13.227 -26.547 1 96.25 394 LEU A CA 1
ATOM 3043 C C . LEU A 1 394 ? 11.93 -11.773 -26.094 1 96.25 394 LEU A C 1
ATOM 3045 O O . LEU A 1 394 ? 11.109 -11.023 -26.641 1 96.25 394 LEU A O 1
ATOM 3049 N N . PHE A 1 395 ? 12.719 -11.414 -25.094 1 94.81 395 PHE A N 1
ATOM 3050 C CA . PHE A 1 395 ? 12.711 -10.039 -24.594 1 94.81 395 PHE A CA 1
ATOM 3051 C C . PHE A 1 395 ? 13.094 -9.062 -25.688 1 94.81 395 PHE A C 1
ATOM 3053 O O . PHE A 1 395 ? 12.484 -8 -25.828 1 94.81 395 PHE A O 1
ATOM 3060 N N . ASP A 1 396 ? 14.055 -9.391 -26.469 1 93.81 396 ASP A N 1
ATOM 3061 C CA . ASP A 1 396 ? 14.492 -8.562 -27.578 1 93.81 396 ASP A CA 1
ATOM 3062 C C . ASP A 1 396 ? 13.391 -8.414 -28.625 1 93.81 396 ASP A C 1
ATOM 3064 O O . ASP A 1 396 ? 13.352 -7.422 -29.359 1 93.81 396 ASP A O 1
ATO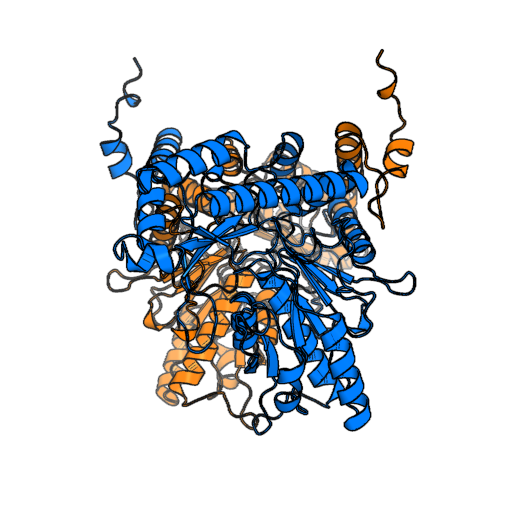M 3068 N N . LYS A 1 397 ? 12.531 -9.391 -28.625 1 94.69 397 LYS A N 1
ATOM 3069 C CA . LYS A 1 397 ? 11.422 -9.367 -29.578 1 94.69 397 LYS A CA 1
ATOM 3070 C C . LYS A 1 397 ? 10.195 -8.703 -28.969 1 94.69 397 LYS A C 1
ATOM 3072 O O . LYS A 1 397 ? 9.117 -8.711 -29.578 1 94.69 397 LYS A O 1
ATOM 3077 N N . GLY A 1 398 ? 10.273 -8.273 -27.734 1 94 398 GLY A N 1
ATOM 3078 C CA . GLY A 1 398 ? 9.211 -7.484 -27.141 1 94 398 GLY A CA 1
ATOM 3079 C C . GLY A 1 398 ? 8.32 -8.297 -26.203 1 94 398 GLY A C 1
ATOM 3080 O O . GLY A 1 398 ? 7.262 -7.828 -25.797 1 94 398 GLY A O 1
ATOM 3081 N N . TYR A 1 399 ? 8.719 -9.578 -25.922 1 95.75 399 TYR A N 1
ATOM 3082 C CA . TYR A 1 399 ? 7.969 -10.414 -25 1 95.75 399 TYR A CA 1
ATOM 3083 C C . TYR A 1 399 ? 8.766 -10.656 -23.719 1 95.75 399 TYR A C 1
ATOM 3085 O O . TYR A 1 399 ? 9.945 -11.016 -23.781 1 95.75 399 TYR A O 1
ATOM 3093 N N . SER A 1 400 ? 8.141 -10.367 -22.625 1 95.44 400 SER A N 1
ATOM 3094 C CA . SER A 1 400 ? 8.781 -10.727 -21.359 1 95.44 400 SER A CA 1
ATOM 3095 C C . SER A 1 400 ? 8.289 -12.078 -20.859 1 95.44 400 SER A C 1
ATOM 3097 O O . SER A 1 400 ? 7.129 -12.203 -20.453 1 95.44 400 SER A O 1
ATOM 3099 N N . VAL A 1 401 ? 9.086 -13.062 -20.953 1 96.12 401 VAL A N 1
ATOM 3100 C CA . VAL A 1 401 ? 8.883 -14.398 -20.391 1 96.12 401 VAL A CA 1
ATOM 3101 C C . VAL A 1 401 ? 9.992 -14.711 -19.391 1 96.12 401 VAL A C 1
ATOM 3103 O O . VAL A 1 401 ? 11.07 -15.188 -19.766 1 96.12 401 VAL A O 1
ATOM 3106 N N . PRO A 1 402 ? 9.695 -14.555 -18.156 1 93.62 402 PRO A N 1
ATOM 3107 C CA . PRO A 1 402 ? 10.766 -14.648 -17.156 1 93.62 402 PRO A CA 1
ATOM 3108 C C . PRO A 1 402 ? 11.359 -16.047 -17.047 1 93.62 402 PRO A C 1
ATOM 3110 O O . PRO A 1 402 ? 10.633 -17.047 -17.141 1 93.62 402 PRO A O 1
ATOM 3113 N N . CYS A 1 403 ? 12.68 -16.078 -16.953 1 93.94 403 CYS A N 1
ATOM 3114 C CA . CYS A 1 403 ? 13.438 -17.266 -16.578 1 93.94 403 CYS A CA 1
ATOM 3115 C C . CYS A 1 403 ? 13.766 -17.281 -15.094 1 93.94 403 CYS A C 1
ATOM 3117 O O . CYS A 1 403 ? 14.32 -16.297 -14.578 1 93.94 403 CYS A O 1
ATOM 3119 N N . SER A 1 404 ? 13.344 -18.297 -14.445 1 90.38 404 SER A N 1
ATOM 3120 C CA . SER A 1 404 ? 13.609 -18.344 -13.008 1 90.38 404 SER A CA 1
ATOM 3121 C C . SER A 1 404 ? 14.086 -19.734 -12.586 1 90.38 404 SER A C 1
ATOM 3123 O O . SER A 1 404 ? 13.773 -20.734 -13.242 1 90.38 404 SER A O 1
ATOM 3125 N N . LYS A 1 405 ? 14.875 -19.672 -11.531 1 90.75 405 LYS A N 1
ATOM 3126 C CA . LYS A 1 405 ? 15.297 -20.922 -10.914 1 90.75 405 LYS A CA 1
ATOM 3127 C C . LYS A 1 405 ? 14.258 -21.422 -9.906 1 90.75 405 LYS A C 1
ATOM 3129 O O . LYS A 1 405 ? 13.781 -20.641 -9.07 1 90.75 405 LYS A O 1
ATOM 3134 N N . LEU A 1 406 ? 13.828 -22.641 -10.055 1 91.62 406 LEU A N 1
ATOM 3135 C CA . LEU A 1 406 ? 12.883 -23.203 -9.086 1 91.62 406 LEU A CA 1
ATOM 3136 C C . LEU A 1 406 ? 13.516 -23.312 -7.703 1 91.62 406 LEU A C 1
ATOM 3138 O O . LEU A 1 406 ? 14.727 -23.531 -7.586 1 91.62 406 LEU A O 1
ATOM 3142 N N . PRO A 1 407 ? 12.727 -23.016 -6.672 1 88.38 407 PRO A N 1
ATOM 3143 C CA . PRO A 1 407 ? 13.242 -23.016 -5.301 1 88.38 407 PRO A CA 1
ATOM 3144 C C . PRO A 1 407 ? 13.43 -24.438 -4.742 1 88.38 407 PRO A C 1
ATOM 3146 O O . PRO A 1 407 ? 12.852 -24.766 -3.703 1 88.38 407 PRO A O 1
ATOM 3149 N N . THR A 1 408 ? 14.227 -25.234 -5.348 1 84.62 408 THR A N 1
ATOM 3150 C CA . THR A 1 408 ? 14.508 -26.609 -4.957 1 84.62 408 THR A CA 1
ATOM 3151 C C . THR A 1 408 ? 15.891 -26.719 -4.336 1 84.62 408 THR A C 1
ATOM 3153 O O . THR A 1 408 ? 16.734 -25.828 -4.504 1 84.62 408 THR A O 1
ATOM 3156 N N . HIS A 1 409 ? 15.961 -27.656 -3.396 1 78.06 409 HIS A N 1
ATOM 3157 C CA . HIS A 1 409 ? 17.281 -27.922 -2.824 1 78.06 409 HIS A CA 1
ATOM 3158 C C . HIS A 1 409 ? 18.078 -28.875 -3.693 1 78.06 409 HIS A C 1
ATOM 3160 O O . HIS A 1 409 ? 17.531 -29.891 -4.168 1 78.06 409 HIS A O 1
ATOM 3166 N N . GLY A 1 410 ? 19.328 -28.578 -4.105 1 68.06 410 GLY A N 1
ATOM 3167 C CA . GLY A 1 410 ? 20.266 -29.484 -4.766 1 68.06 410 GLY A CA 1
ATOM 3168 C C . GLY A 1 410 ? 20.391 -29.219 -6.254 1 68.06 410 GLY A C 1
ATOM 3169 O O . GLY A 1 410 ? 21.5 -29.188 -6.793 1 68.06 410 GLY A O 1
ATOM 3170 N N . GLU A 1 411 ? 19.219 -29.219 -6.93 1 72.81 411 GLU A N 1
ATOM 3171 C CA . GLU A 1 411 ? 19.281 -29.078 -8.383 1 72.81 411 GLU A CA 1
ATOM 3172 C C . GLU A 1 411 ? 18.812 -27.703 -8.828 1 72.81 411 GLU A C 1
ATOM 3174 O O . GLU A 1 411 ? 17.828 -27.172 -8.328 1 72.81 411 GLU A O 1
ATOM 3179 N N . ASP A 1 412 ? 19.672 -27.156 -9.656 1 84.81 412 ASP A N 1
ATOM 3180 C CA . ASP A 1 412 ? 19.281 -25.906 -10.289 1 84.81 412 ASP A CA 1
ATOM 3181 C C . ASP A 1 412 ? 18.391 -26.156 -11.508 1 84.81 412 ASP A C 1
ATOM 3183 O O . ASP A 1 412 ? 18.875 -26.656 -12.531 1 84.81 412 ASP A O 1
ATOM 3187 N N . ILE A 1 413 ? 17.141 -25.969 -11.359 1 89.75 413 ILE A N 1
ATOM 3188 C CA . ILE A 1 413 ? 16.188 -26.125 -12.461 1 89.75 413 ILE A CA 1
ATOM 3189 C C . ILE A 1 413 ? 15.68 -24.766 -12.906 1 89.75 413 ILE A C 1
ATOM 3191 O O . ILE A 1 413 ? 15.023 -24.062 -12.125 1 89.75 413 ILE A O 1
ATOM 3195 N N . GLU A 1 414 ? 16.047 -24.375 -14.117 1 93.25 414 GLU A N 1
ATOM 3196 C CA . GLU A 1 414 ? 15.555 -23.125 -14.688 1 93.25 414 GLU A CA 1
ATOM 3197 C C . GLU A 1 414 ? 14.312 -23.359 -15.531 1 93.25 414 GLU A C 1
ATOM 3199 O O . GLU A 1 414 ? 14.219 -24.359 -16.25 1 93.25 414 GLU A O 1
ATOM 3204 N N . VAL A 1 415 ? 13.422 -22.484 -15.375 1 95.5 415 VAL A N 1
ATOM 3205 C CA . VAL A 1 415 ? 12.164 -22.656 -16.094 1 95.5 415 VAL A CA 1
ATOM 3206 C C . VAL A 1 415 ? 11.727 -21.312 -16.703 1 95.5 415 VAL A C 1
ATOM 3208 O O . VAL A 1 415 ? 12.258 -20.266 -16.328 1 95.5 415 VAL A O 1
ATOM 3211 N N . LEU A 1 416 ? 10.883 -21.406 -17.703 1 96.5 416 LEU A N 1
ATOM 3212 C CA . LEU A 1 416 ? 10.156 -20.281 -18.25 1 96.5 416 LEU A CA 1
ATOM 3213 C C . LEU A 1 416 ? 8.688 -20.328 -17.844 1 96.5 416 LEU A C 1
ATOM 3215 O O . LEU A 1 416 ? 8.109 -21.406 -17.688 1 96.5 416 LEU A O 1
ATOM 3219 N N . ARG A 1 417 ? 8.109 -19.156 -17.672 1 96.38 417 ARG A N 1
ATOM 3220 C CA . ARG A 1 417 ? 6.723 -19.141 -17.203 1 96.38 417 ARG A CA 1
ATOM 3221 C C . ARG A 1 417 ? 5.879 -18.172 -18.031 1 96.38 417 ARG A C 1
ATOM 3223 O O . ARG A 1 417 ? 6.309 -17.047 -18.297 1 96.38 417 ARG A O 1
ATOM 3230 N N . VAL A 1 418 ? 4.699 -18.625 -18.406 1 96.75 418 VAL A N 1
ATOM 3231 C CA . VAL A 1 418 ? 3.666 -17.812 -19.047 1 96.75 418 VAL A CA 1
ATOM 3232 C C . VAL A 1 418 ? 2.379 -17.875 -18.219 1 96.75 418 VAL A C 1
ATOM 3234 O O . VAL A 1 418 ? 1.885 -18.969 -17.922 1 96.75 418 VAL A O 1
ATOM 3237 N N . VAL A 1 419 ? 1.88 -16.75 -17.812 1 96.25 419 VAL A N 1
ATOM 3238 C CA . VAL A 1 419 ? 0.626 -16.672 -17.078 1 96.25 419 VAL A CA 1
ATOM 3239 C C . VAL A 1 419 ? -0.517 -16.328 -18.016 1 96.25 419 VAL A C 1
ATOM 3241 O O . VAL A 1 419 ? -0.456 -15.32 -18.734 1 96.25 419 VAL A O 1
ATOM 3244 N N . ILE A 1 420 ? -1.546 -17.156 -18.031 1 95.75 420 ILE A N 1
ATOM 3245 C CA . ILE A 1 420 ? -2.717 -16.891 -18.859 1 95.75 420 ILE A CA 1
ATOM 3246 C C . ILE A 1 420 ? -3.719 -16.031 -18.078 1 95.75 420 ILE A C 1
ATOM 3248 O O . ILE A 1 420 ? -4.535 -16.562 -17.328 1 95.75 420 ILE A O 1
ATOM 3252 N N . ARG A 1 421 ? -3.703 -14.758 -18.297 1 92.94 421 ARG A N 1
ATOM 3253 C CA . ARG A 1 421 ? -4.586 -13.812 -17.625 1 92.94 421 ARG A CA 1
ATOM 3254 C C . ARG A 1 421 ? -5.801 -13.492 -18.484 1 92.94 421 ARG A C 1
ATOM 3256 O O . ARG A 1 421 ? -5.762 -13.664 -19.703 1 92.94 421 ARG A O 1
ATOM 3263 N N . PRO A 1 422 ? -6.836 -12.977 -17.875 1 87.31 422 PRO A N 1
ATOM 3264 C CA . PRO A 1 422 ? -8.016 -12.617 -18.656 1 87.31 422 PRO A CA 1
ATOM 3265 C C . PRO A 1 422 ? -7.73 -11.547 -19.703 1 87.31 422 PRO A C 1
ATOM 3267 O O . PRO A 1 422 ? -8.336 -11.555 -20.781 1 87.31 422 PRO A O 1
ATOM 3270 N N . SER A 1 423 ? -6.824 -10.719 -19.438 1 86.12 423 SER A N 1
ATOM 3271 C CA . SER A 1 423 ? -6.547 -9.594 -20.328 1 86.12 423 SER A CA 1
ATOM 3272 C C . SER A 1 423 ? -5.625 -10 -21.469 1 86.12 423 SER A C 1
ATOM 3274 O O . SER A 1 423 ? -5.406 -9.234 -22.406 1 86.12 423 SER A O 1
ATOM 3276 N N . LEU A 1 424 ? -5.016 -11.211 -21.438 1 91.38 424 LEU A N 1
ATOM 3277 C CA . LEU A 1 424 ? -4.109 -11.672 -22.484 1 91.38 424 LEU A CA 1
ATOM 3278 C C . LEU A 1 424 ? -4.883 -12.055 -23.734 1 91.38 424 LEU A C 1
ATOM 3280 O O . LEU A 1 424 ? -5.629 -13.031 -23.75 1 91.38 424 LEU A O 1
ATOM 3284 N N . LYS A 1 425 ? -4.734 -11.328 -24.781 1 89.56 425 LYS A N 1
ATOM 3285 C CA . LYS A 1 425 ? -5.426 -11.57 -26.047 1 89.56 425 LYS A CA 1
ATOM 3286 C C . LYS A 1 425 ? -4.883 -12.82 -26.734 1 89.56 425 LYS A C 1
ATOM 3288 O O . LYS A 1 425 ? -3.68 -13.078 -26.703 1 89.56 425 LYS A O 1
ATOM 3293 N N . PRO A 1 426 ? -5.781 -13.547 -27.312 1 91.81 426 PRO A N 1
ATOM 3294 C CA . PRO A 1 426 ? -5.348 -14.742 -28.047 1 91.81 426 PRO A CA 1
ATOM 3295 C C . PRO A 1 426 ? -4.32 -14.43 -29.125 1 91.81 426 PRO A C 1
ATOM 3297 O O . PRO A 1 426 ? -3.404 -15.227 -29.375 1 91.81 426 PRO A O 1
ATOM 3300 N N . THR A 1 427 ? -4.414 -13.258 -29.719 1 94.62 427 THR A N 1
ATOM 3301 C CA . THR A 1 427 ? -3.504 -12.883 -30.797 1 94.62 427 THR A CA 1
ATOM 3302 C C . THR A 1 427 ? -2.084 -12.711 -30.266 1 94.62 427 THR A C 1
ATOM 3304 O O . THR A 1 427 ? -1.115 -13.031 -30.969 1 94.62 427 THR A O 1
ATOM 3307 N N . VAL A 1 428 ? -2.006 -12.195 -29.094 1 94.12 428 VAL A N 1
ATOM 3308 C CA . VAL A 1 428 ? -0.697 -12.016 -28.469 1 94.12 428 VAL A CA 1
ATOM 3309 C C . VAL A 1 428 ? -0.087 -13.375 -28.141 1 94.12 428 VAL A C 1
ATOM 3311 O O . VAL A 1 428 ? 1.105 -13.594 -28.359 1 94.12 428 VAL A O 1
ATOM 3314 N N . LEU A 1 429 ? -0.897 -14.273 -27.641 1 94.56 429 LEU A N 1
ATOM 3315 C CA . LEU A 1 429 ? -0.433 -15.625 -27.312 1 94.56 429 LEU A CA 1
ATOM 3316 C C . LEU A 1 429 ? 0.044 -16.344 -28.578 1 94.56 429 LEU A C 1
ATOM 3318 O O . LEU A 1 429 ? 1.082 -17.016 -28.547 1 94.56 429 LEU A O 1
ATOM 3322 N N . ASP A 1 430 ? -0.678 -16.188 -29.656 1 95.19 430 ASP A N 1
ATOM 3323 C CA . ASP A 1 430 ? -0.31 -16.812 -30.922 1 95.19 430 ASP A CA 1
ATOM 3324 C C . ASP A 1 430 ? 1.011 -16.25 -31.453 1 95.19 430 ASP A C 1
ATOM 3326 O O . ASP A 1 430 ? 1.865 -17 -31.922 1 95.19 430 ASP A O 1
ATOM 3330 N N . SER A 1 431 ? 1.071 -14.945 -31.406 1 96.06 431 SER A N 1
ATOM 3331 C CA . SER A 1 431 ? 2.299 -14.297 -31.844 1 96.06 431 SER A CA 1
ATOM 3332 C C . SER A 1 431 ? 3.494 -14.734 -31.016 1 96.06 431 SER A C 1
ATOM 3334 O O . SER A 1 431 ? 4.586 -14.945 -31.547 1 96.06 431 SER A O 1
ATOM 3336 N N . PHE A 1 432 ? 3.303 -14.852 -29.75 1 96 432 PHE A N 1
ATOM 3337 C CA . PHE A 1 432 ? 4.344 -15.336 -28.859 1 96 432 PHE A CA 1
ATOM 3338 C C . PHE A 1 432 ? 4.805 -16.734 -29.266 1 96 432 PHE A C 1
ATOM 3340 O O . PHE A 1 432 ? 6.008 -16.984 -29.375 1 96 432 PHE A O 1
ATOM 3347 N N . ILE A 1 433 ? 3.869 -17.625 -29.516 1 95.44 433 ILE A N 1
ATOM 3348 C CA . ILE A 1 433 ? 4.18 -19 -29.875 1 95.44 433 ILE A CA 1
ATOM 3349 C C . ILE A 1 433 ? 4.98 -19.016 -31.172 1 95.44 433 ILE A C 1
ATOM 3351 O O . ILE A 1 433 ? 5.965 -19.75 -31.297 1 95.44 433 ILE A O 1
ATOM 3355 N N . THR A 1 434 ? 4.562 -18.219 -32.094 1 95.44 434 THR A N 1
ATOM 3356 C CA . THR A 1 434 ? 5.246 -18.125 -33.375 1 95.44 434 THR A CA 1
ATOM 3357 C C . THR A 1 434 ? 6.691 -17.672 -33.188 1 95.44 434 THR A C 1
ATOM 3359 O O . THR A 1 434 ? 7.613 -18.25 -33.75 1 95.44 434 THR A O 1
ATOM 3362 N N . GLU A 1 435 ? 6.871 -16.656 -32.375 1 95.75 435 GLU A N 1
ATOM 3363 C CA . GLU A 1 435 ? 8.211 -16.141 -32.125 1 95.75 435 GLU A CA 1
ATOM 3364 C C . GLU A 1 435 ? 9.07 -17.172 -31.391 1 95.75 435 GLU A C 1
ATOM 3366 O O . GLU A 1 435 ? 10.258 -17.312 -31.688 1 95.75 435 GLU A O 1
ATOM 3371 N N . LEU A 1 436 ? 8.477 -17.828 -30.422 1 96 436 LEU A N 1
ATOM 3372 C CA . LEU A 1 436 ? 9.18 -18.859 -29.672 1 96 436 LEU A CA 1
ATOM 3373 C C . LEU A 1 436 ? 9.672 -19.969 -30.578 1 96 436 LEU A C 1
ATOM 3375 O O . LEU A 1 436 ? 10.836 -20.375 -30.5 1 96 436 LEU A O 1
ATOM 3379 N N . LEU A 1 437 ? 8.828 -20.375 -31.438 1 92.69 437 LEU A N 1
ATOM 3380 C CA . LEU A 1 437 ? 9.164 -21.484 -32.312 1 92.69 437 LEU A CA 1
ATOM 3381 C C . LEU A 1 437 ? 10.172 -21.031 -33.375 1 92.69 437 LEU A C 1
ATOM 3383 O O . LEU A 1 437 ? 11.016 -21.828 -33.812 1 92.69 437 LEU A O 1
ATOM 3387 N N . SER A 1 438 ? 10.109 -19.812 -33.75 1 92.94 438 SER A N 1
ATOM 3388 C CA . SER A 1 438 ? 11.062 -19.281 -34.719 1 92.94 438 SER A CA 1
ATOM 3389 C C . SER A 1 438 ? 12.477 -19.266 -34.156 1 92.94 438 SER A C 1
ATOM 3391 O O . SER A 1 438 ? 13.453 -19.359 -34.906 1 92.94 438 SER A O 1
ATOM 3393 N N . LEU A 1 439 ? 12.617 -18.984 -32.875 1 90.69 439 LEU A N 1
ATOM 3394 C CA . LEU A 1 439 ? 13.922 -19 -32.219 1 90.69 439 LEU A CA 1
ATOM 3395 C C . LEU A 1 439 ? 14.586 -20.359 -32.344 1 90.69 439 LEU A C 1
ATOM 3397 O O . LEU A 1 439 ? 15.82 -20.453 -32.375 1 90.69 439 LEU A O 1
ATOM 3401 N N . LEU A 1 440 ? 13.82 -21.359 -32.406 1 82.75 440 LEU A N 1
ATOM 3402 C CA . LEU A 1 440 ? 14.352 -22.719 -32.375 1 82.75 440 LEU A CA 1
ATOM 3403 C C . LEU A 1 440 ? 14.367 -23.328 -33.781 1 82.75 440 LEU A C 1
ATOM 3405 O O . LEU A 1 440 ? 14.719 -24.5 -33.938 1 82.75 440 LEU A O 1
ATOM 3409 N N . ASN A 1 441 ? 14.359 -22.531 -34.719 1 76.75 441 ASN A N 1
ATOM 3410 C CA . ASN A 1 441 ? 14.367 -22.906 -36.125 1 76.75 441 ASN A CA 1
ATOM 3411 C C . ASN A 1 441 ? 13.234 -23.891 -36.438 1 76.75 441 ASN A C 1
ATOM 3413 O O . ASN A 1 441 ? 13.461 -24.906 -37.094 1 76.75 441 ASN A O 1
ATOM 3417 N N . LEU A 1 442 ? 12.281 -23.641 -35.656 1 61.28 442 LEU A N 1
ATOM 3418 C CA . LEU A 1 442 ? 11.078 -24.406 -35.969 1 61.28 442 LEU A CA 1
ATOM 3419 C C . LEU A 1 442 ? 10.086 -23.578 -36.781 1 61.28 442 LEU A C 1
ATOM 3421 O O . LEU A 1 442 ? 10.023 -22.344 -36.594 1 61.28 442 LEU A O 1
ATOM 3425 N N . MET B 1 1 ? -39.031 2.977 -26.328 1 23.16 1 MET B N 1
ATOM 3426 C CA . MET B 1 1 ? -38.781 3.119 -24.906 1 23.16 1 MET B CA 1
ATOM 3427 C C . MET B 1 1 ? -38.281 1.812 -24.297 1 23.16 1 MET B C 1
ATOM 3429 O O . MET B 1 1 ? -38.969 0.797 -24.328 1 23.16 1 MET B O 1
ATOM 3433 N N . ASP B 1 2 ? -36.969 1.473 -24.172 1 27.12 2 ASP B N 1
ATOM 3434 C CA . ASP B 1 2 ? -36.406 0.141 -24 1 27.12 2 ASP B CA 1
ATOM 3435 C C . ASP B 1 2 ? -36.781 -0.456 -22.656 1 27.12 2 ASP B C 1
ATOM 3437 O O . ASP B 1 2 ? -36.688 0.212 -21.625 1 27.12 2 ASP B O 1
ATOM 3441 N N . PRO B 1 3 ? -37.531 -1.318 -22.5 1 32.72 3 PRO B N 1
ATOM 3442 C CA . PRO B 1 3 ? -38.219 -1.81 -21.297 1 32.72 3 PRO B CA 1
ATOM 3443 C C . PRO B 1 3 ? -37.281 -2.004 -20.125 1 32.72 3 PRO B C 1
ATOM 3445 O O . PRO B 1 3 ? -37.719 -2.066 -18.969 1 32.72 3 PRO B O 1
ATOM 3448 N N . ASP B 1 4 ? -36.125 -2.582 -20.312 1 36.09 4 ASP B N 1
ATOM 3449 C CA . ASP B 1 4 ? -35.125 -2.934 -19.312 1 36.09 4 ASP B CA 1
ATOM 3450 C C . ASP B 1 4 ? -34.625 -1.693 -18.578 1 36.09 4 ASP B C 1
ATOM 3452 O O . ASP B 1 4 ? -33.719 -1.779 -17.75 1 36.09 4 ASP B O 1
ATOM 3456 N N . SER B 1 5 ? -35.031 -0.45 -18.891 1 39.38 5 SER B N 1
ATOM 3457 C CA . SER B 1 5 ? -34.781 0.935 -18.5 1 39.38 5 SER B CA 1
ATOM 3458 C C . SER B 1 5 ? -35.375 1.241 -17.141 1 39.38 5 SER B C 1
ATOM 3460 O O . SER B 1 5 ? -35 2.215 -16.484 1 39.38 5 SER B O 1
ATOM 3462 N N . TYR B 1 6 ? -36.656 0.71 -16.781 1 38.22 6 TYR B N 1
ATOM 3463 C CA . TYR B 1 6 ? -37.406 1.297 -15.672 1 38.22 6 TYR B CA 1
ATOM 3464 C C . TYR B 1 6 ? -37.281 0.455 -14.406 1 38.22 6 TYR B C 1
ATOM 3466 O O . TYR B 1 6 ? -38.25 0.262 -13.664 1 38.22 6 TYR B O 1
ATOM 3474 N N . GLN B 1 7 ? -36.344 -0.454 -14.297 1 47.78 7 GLN B N 1
ATOM 3475 C CA . GLN B 1 7 ? -36.344 -1.057 -12.969 1 47.78 7 GLN B CA 1
ATOM 3476 C C . GLN B 1 7 ? -36.125 -0.001 -11.891 1 47.78 7 GLN B C 1
ATOM 3478 O O . GLN B 1 7 ? -35.219 0.848 -12.008 1 47.78 7 GLN B O 1
ATOM 3483 N N . SER B 1 8 ? -37.031 0.166 -10.906 1 51.59 8 SER B N 1
ATOM 3484 C CA . SER B 1 8 ? -36.969 1.131 -9.812 1 51.59 8 SER B CA 1
ATOM 3485 C C . SER B 1 8 ? -35.625 0.999 -9.055 1 51.59 8 SER B C 1
ATOM 3487 O O . SER B 1 8 ? -35.031 -0.071 -9.039 1 51.59 8 SER B O 1
ATOM 3489 N N . SER B 1 9 ? -34.938 2.215 -8.773 1 55.44 9 SER B N 1
ATOM 3490 C CA . SER B 1 9 ? -33.75 2.293 -7.938 1 55.44 9 SER B CA 1
ATOM 3491 C C . SER B 1 9 ? -33.812 1.269 -6.809 1 55.44 9 SER B C 1
ATOM 3493 O O . SER B 1 9 ? -32.781 0.672 -6.465 1 55.44 9 SER B O 1
ATOM 3495 N N . GLU B 1 10 ? -35 1 -6.371 1 59.12 10 GLU B N 1
ATOM 3496 C CA . GLU B 1 10 ? -35.156 0.086 -5.246 1 59.12 10 GLU B CA 1
ATOM 3497 C C . GLU B 1 10 ? -34.938 -1.361 -5.668 1 59.12 10 GLU B C 1
ATOM 3499 O O . GLU B 1 10 ? -34.344 -2.145 -4.926 1 59.12 10 GLU B O 1
ATOM 3504 N N . GLU B 1 11 ? -35.438 -1.672 -6.77 1 57.53 11 GLU B N 1
ATOM 3505 C CA . GLU B 1 11 ? -35.281 -3.035 -7.266 1 57.53 11 GLU B CA 1
ATOM 3506 C C . GLU B 1 11 ? -33.844 -3.328 -7.625 1 57.53 11 GLU B C 1
ATOM 3508 O O . GLU B 1 11 ? -33.344 -4.426 -7.367 1 57.53 11 GLU B O 1
ATOM 3513 N N . ILE B 1 12 ? -33.25 -2.361 -8.156 1 60.94 12 ILE B N 1
ATOM 3514 C CA . ILE B 1 12 ? -31.844 -2.475 -8.531 1 60.94 12 ILE B CA 1
ATOM 3515 C C . ILE B 1 12 ? -31 -2.73 -7.281 1 60.94 12 ILE B C 1
ATOM 3517 O O . ILE B 1 12 ? -30.141 -3.613 -7.277 1 60.94 12 ILE B O 1
ATOM 3521 N N . PHE B 1 13 ? -31.328 -1.987 -6.262 1 67.5 13 PHE B N 1
ATOM 3522 C CA . PHE B 1 13 ? -30.547 -2.064 -5.027 1 67.5 13 PHE B CA 1
ATOM 3523 C C . PHE B 1 13 ? -30.734 -3.418 -4.355 1 67.5 13 PHE B C 1
ATOM 3525 O O . PHE B 1 13 ? -29.766 -3.994 -3.834 1 67.5 13 PHE B O 1
ATOM 3532 N N . ALA B 1 14 ? -31.938 -3.85 -4.527 1 70.69 14 ALA B N 1
ATOM 3533 C CA . ALA B 1 14 ? -32.281 -5.09 -3.83 1 70.69 14 ALA B CA 1
ATOM 3534 C C . ALA B 1 14 ? -31.562 -6.281 -4.465 1 70.69 14 ALA B C 1
ATOM 3536 O O . ALA B 1 14 ? -31.344 -7.305 -3.812 1 70.69 14 ALA B O 1
ATOM 3537 N N . GLY B 1 15 ? -31.016 -6.059 -5.547 1 84.5 15 GLY B N 1
ATOM 3538 C CA . GLY B 1 15 ? -30.422 -7.188 -6.234 1 84.5 15 GLY B CA 1
ATOM 3539 C C . GLY B 1 15 ? -28.906 -7.215 -6.129 1 84.5 15 GLY B C 1
ATOM 3540 O O . GLY B 1 15 ? -28.266 -8.219 -6.453 1 84.5 15 GLY B O 1
ATOM 3541 N N . LEU B 1 16 ? -28.312 -6.133 -5.613 1 93.31 16 LEU B N 1
ATOM 3542 C CA . LEU B 1 16 ? -26.859 -6.086 -5.496 1 93.31 16 LEU B CA 1
ATOM 3543 C C . LEU B 1 16 ? -26.375 -7.035 -4.406 1 93.31 16 LEU B C 1
ATOM 3545 O O . LEU B 1 16 ? -26.938 -7.086 -3.316 1 93.31 16 LEU B O 1
ATOM 3549 N N . PRO B 1 17 ? -25.359 -7.812 -4.73 1 94.94 17 PRO B N 1
ATOM 3550 C CA . PRO B 1 17 ? -24.875 -8.773 -3.738 1 94.94 17 PRO B CA 1
ATOM 3551 C C . PRO B 1 17 ? -24.328 -8.102 -2.48 1 94.94 17 PRO B C 1
ATOM 3553 O O . PRO B 1 17 ? -23.672 -7.066 -2.57 1 94.94 17 PRO B O 1
ATOM 3556 N N . THR B 1 18 ? -24.609 -8.672 -1.306 1 93.19 18 THR B N 1
ATOM 3557 C CA . THR B 1 18 ? -24.156 -8.133 -0.026 1 93.19 18 THR B CA 1
ATOM 3558 C C . THR B 1 18 ? -23.25 -9.125 0.69 1 93.19 18 THR B C 1
ATOM 3560 O O . THR B 1 18 ? -22.25 -8.734 1.298 1 93.19 18 THR B O 1
ATOM 3563 N N . ASP B 1 19 ? -23.562 -10.461 0.568 1 91.44 19 ASP B N 1
ATOM 3564 C CA . ASP B 1 19 ? -22.828 -11.43 1.367 1 91.44 19 ASP B CA 1
ATOM 3565 C C . ASP B 1 19 ? -22.531 -12.695 0.568 1 91.44 19 ASP B C 1
ATOM 3567 O O . ASP B 1 19 ? -21.938 -13.641 1.084 1 91.44 19 ASP B O 1
ATOM 3571 N N . ASN B 1 20 ? -22.984 -12.688 -0.642 1 91.69 20 ASN B N 1
ATOM 3572 C CA . ASN B 1 20 ? -22.703 -13.773 -1.571 1 91.69 20 ASN B CA 1
ATOM 3573 C C . ASN B 1 20 ? -22.625 -13.273 -3.012 1 91.69 20 ASN B C 1
ATOM 3575 O O . ASN B 1 20 ? -22.984 -12.133 -3.297 1 91.69 20 ASN B O 1
ATOM 3579 N N . LEU B 1 21 ? -22.031 -13.938 -4.059 1 91.06 21 LEU B N 1
ATOM 3580 C CA . LEU B 1 21 ? -21.781 -13.492 -5.426 1 91.06 21 LEU B CA 1
ATOM 3581 C C . LEU B 1 21 ? -23.062 -13.469 -6.234 1 91.06 21 LEU B C 1
ATOM 3583 O O . LEU B 1 21 ? -23.188 -12.695 -7.188 1 91.06 21 LEU B O 1
ATOM 3587 N N . GLY B 1 22 ? -24.047 -14.156 -5.887 1 88.44 22 GLY B N 1
ATOM 3588 C CA . GLY B 1 22 ? -25.266 -14.25 -6.676 1 88.44 22 GLY B CA 1
ATOM 3589 C C . GLY B 1 22 ? -25.031 -14.781 -8.078 1 88.44 22 GLY B C 1
ATOM 3590 O O . GLY B 1 22 ? -24.062 -15.5 -8.32 1 88.44 22 GLY B O 1
ATOM 3591 N N . ASN B 1 23 ? -25.969 -14.398 -9.109 1 90.06 23 ASN B N 1
ATOM 3592 C CA . ASN B 1 23 ? -25.953 -14.984 -10.445 1 90.06 23 ASN B CA 1
ATOM 3593 C C . ASN B 1 23 ? -25.438 -13.992 -11.484 1 90.06 23 ASN B C 1
ATOM 3595 O O . ASN B 1 23 ? -25.5 -14.25 -12.688 1 90.06 23 ASN B O 1
ATOM 3599 N N . GLY B 1 24 ? -24.906 -12.945 -11.016 1 93.69 24 GLY B N 1
ATOM 3600 C CA . GLY B 1 24 ? -24.453 -11.93 -11.953 1 93.69 24 GLY B CA 1
ATOM 3601 C C . GLY B 1 24 ? -25.531 -10.938 -12.336 1 93.69 24 GLY B C 1
ATOM 3602 O O . GLY B 1 24 ? -26.719 -11.258 -12.273 1 93.69 24 GLY B O 1
ATOM 3603 N N . LEU B 1 25 ? -25.156 -9.719 -12.633 1 94.38 25 LEU B N 1
ATOM 3604 C CA . LEU B 1 25 ? -26.062 -8.633 -13.023 1 94.38 25 LEU B CA 1
ATOM 3605 C C . LEU B 1 25 ? -25.5 -7.875 -14.227 1 94.38 25 LEU B C 1
ATOM 3607 O O . LEU B 1 25 ? -24.297 -7.859 -14.453 1 94.38 25 LEU B O 1
ATOM 3611 N N . PRO B 1 26 ? -26.422 -7.344 -15.062 1 93.38 26 PRO B N 1
ATOM 3612 C CA . PRO B 1 26 ? -25.938 -6.52 -16.172 1 93.38 26 PRO B CA 1
ATOM 3613 C C . PRO B 1 26 ? -25.062 -5.359 -15.695 1 93.38 26 PRO B C 1
ATOM 3615 O O . PRO B 1 26 ? -25.328 -4.77 -14.648 1 93.38 26 PRO B O 1
ATOM 3618 N N . ALA B 1 27 ? -24.094 -5.027 -16.531 1 93.81 27 ALA B N 1
ATOM 3619 C CA . ALA B 1 27 ? -23.094 -4.016 -16.203 1 93.81 27 ALA B CA 1
ATOM 3620 C C . ALA B 1 27 ? -23.75 -2.695 -15.82 1 93.81 27 ALA B C 1
ATOM 3622 O O . ALA B 1 27 ? -23.359 -2.064 -14.836 1 93.81 27 ALA B O 1
ATOM 3623 N N . SER B 1 28 ? -24.703 -2.244 -16.516 1 91.94 28 SER B N 1
ATOM 3624 C CA . SER B 1 28 ? -25.344 -0.955 -16.297 1 91.94 28 SER B CA 1
ATOM 3625 C C . SER B 1 28 ? -26.078 -0.93 -14.961 1 91.94 28 SER B C 1
ATOM 3627 O O . SER B 1 28 ? -26.109 0.097 -14.281 1 91.94 28 SER B O 1
ATOM 3629 N N . ILE B 1 29 ? -26.641 -2.08 -14.586 1 93.12 29 ILE B N 1
ATOM 3630 C CA . ILE B 1 29 ? -27.359 -2.189 -13.32 1 93.12 29 ILE B CA 1
ATOM 3631 C C . ILE B 1 29 ? -26.375 -2.096 -12.156 1 93.12 29 ILE B C 1
ATOM 3633 O O . ILE B 1 29 ? -26.641 -1.396 -11.172 1 93.12 29 ILE B O 1
ATOM 3637 N N . VAL B 1 30 ? -25.297 -2.799 -12.312 1 95.81 30 VAL B N 1
ATOM 3638 C CA . VAL B 1 30 ? -24.312 -2.795 -11.25 1 95.81 30 VAL B CA 1
ATOM 3639 C C . VAL B 1 30 ? -23.719 -1.393 -11.102 1 95.81 30 VAL B C 1
ATOM 3641 O O . VAL B 1 30 ? -23.578 -0.891 -9.984 1 95.81 30 VAL B O 1
ATOM 3644 N N . LYS B 1 31 ? -23.359 -0.719 -12.266 1 95.44 31 LYS B N 1
ATOM 3645 C CA . LYS B 1 31 ? -22.797 0.632 -12.219 1 95.44 31 LYS B CA 1
ATOM 3646 C C . LYS B 1 31 ? -23.781 1.601 -11.555 1 95.44 31 LYS B C 1
ATOM 3648 O O . LYS B 1 31 ? -23.375 2.412 -10.719 1 95.44 31 LYS B O 1
ATOM 3653 N N . SER B 1 32 ? -25.078 1.517 -11.883 1 94.19 32 SER B N 1
ATOM 3654 C CA . SER B 1 32 ? -26.094 2.361 -11.273 1 94.19 32 SER B CA 1
ATOM 3655 C C . SER B 1 32 ? -26.234 2.082 -9.781 1 94.19 32 SER B C 1
ATOM 3657 O O . SER B 1 32 ? -26.453 3 -8.992 1 94.19 32 SER B O 1
ATOM 3659 N N . GLY B 1 33 ? -26.188 0.805 -9.477 1 95 33 GLY B N 1
ATOM 3660 C CA . GLY B 1 33 ? -26.219 0.425 -8.07 1 95 33 GLY B CA 1
ATOM 3661 C C . GLY B 1 33 ? -25.078 1 -7.262 1 95 33 GLY B C 1
ATOM 3662 O O . GLY B 1 33 ? -25.281 1.483 -6.145 1 95 33 GLY B O 1
ATOM 3663 N N . ILE B 1 34 ? -23.859 0.937 -7.77 1 96.5 34 ILE B N 1
ATOM 3664 C CA . ILE B 1 34 ? -22.688 1.501 -7.113 1 96.5 34 ILE B CA 1
ATOM 3665 C C . ILE B 1 34 ? -22.875 3.006 -6.934 1 96.5 34 ILE B C 1
ATOM 3667 O O . ILE B 1 34 ? -22.609 3.547 -5.855 1 96.5 34 ILE B O 1
ATOM 3671 N N . ASP B 1 35 ? -23.344 3.686 -7.988 1 95.19 35 ASP B N 1
ATOM 3672 C CA . ASP B 1 35 ? -23.594 5.121 -7.902 1 95.19 35 ASP B CA 1
ATOM 3673 C C . ASP B 1 35 ? -24.594 5.445 -6.789 1 95.19 35 ASP B C 1
ATOM 3675 O O . ASP B 1 35 ? -24.422 6.434 -6.07 1 95.19 35 ASP B O 1
ATOM 3679 N N . HIS B 1 36 ? -25.594 4.625 -6.656 1 94.5 36 HIS B N 1
ATOM 3680 C CA . HIS B 1 36 ? -26.609 4.82 -5.617 1 94.5 36 HIS B CA 1
ATOM 3681 C C . HIS B 1 36 ? -26 4.648 -4.227 1 94.5 36 HIS B C 1
ATOM 3683 O O . HIS B 1 36 ? -26.297 5.43 -3.318 1 94.5 36 HIS B O 1
ATOM 3689 N N . LEU B 1 37 ? -25.203 3.615 -4.059 1 95 37 LEU B N 1
ATOM 3690 C CA . LEU B 1 37 ? -24.547 3.377 -2.777 1 95 37 LEU B CA 1
ATOM 3691 C C . LEU B 1 37 ? -23.656 4.559 -2.393 1 95 37 LEU B C 1
ATOM 3693 O O . LEU B 1 37 ? -23.516 4.867 -1.209 1 95 37 LEU B O 1
ATOM 3697 N N . LEU B 1 38 ? -23.094 5.262 -3.438 1 96 38 LEU B N 1
ATOM 3698 C CA . LEU B 1 38 ? -22.141 6.328 -3.186 1 96 38 LEU B CA 1
ATOM 3699 C C . LEU B 1 38 ? -22.844 7.672 -3.041 1 96 38 LEU B C 1
ATOM 3701 O O . LEU B 1 38 ? -22.203 8.695 -2.781 1 96 38 LEU B O 1
ATOM 3705 N N . GLU B 1 39 ? -24.125 7.695 -3.154 1 93.44 39 GLU B N 1
ATOM 3706 C CA . GLU B 1 39 ? -24.906 8.922 -3.246 1 93.44 39 GLU B CA 1
ATOM 3707 C C . GLU B 1 39 ? -24.734 9.789 -2 1 93.44 39 GLU B C 1
ATOM 3709 O O . GLU B 1 39 ? -24.75 11.016 -2.084 1 93.44 39 GLU B O 1
ATOM 3714 N N . HIS B 1 40 ? -24.516 9.141 -0.87 1 92.75 40 HIS B N 1
ATOM 3715 C CA . HIS B 1 40 ? -24.484 9.898 0.375 1 92.75 40 HIS B CA 1
ATOM 3716 C C . HIS B 1 40 ? -23.047 10.172 0.81 1 92.75 40 HIS B C 1
ATOM 3718 O O . HIS B 1 40 ? -22.812 10.734 1.881 1 92.75 40 HIS B O 1
ATOM 3724 N N . ASP B 1 41 ? -22.094 9.766 0.048 1 95.25 41 ASP B N 1
ATOM 3725 C CA . ASP B 1 41 ? -20.703 10.141 0.315 1 95.25 41 ASP B CA 1
ATOM 3726 C C . ASP B 1 41 ? -20.516 11.648 0.183 1 95.25 41 ASP B C 1
ATOM 3728 O O . ASP B 1 41 ? -21.094 12.281 -0.705 1 95.25 41 ASP B O 1
ATOM 3732 N N . ILE B 1 42 ? -19.672 12.234 1.088 1 94.31 42 ILE B N 1
ATOM 3733 C CA . ILE B 1 42 ? -19.281 13.641 0.962 1 94.31 42 ILE B CA 1
ATOM 3734 C C . ILE B 1 42 ? -18.484 13.836 -0.323 1 94.31 42 ILE B C 1
ATOM 3736 O O . ILE B 1 42 ? -17.656 13 -0.687 1 94.31 42 ILE B O 1
ATOM 3740 N N . GLU B 1 43 ? -18.844 14.938 -1.056 1 93.31 43 GLU B N 1
ATOM 3741 C CA . GLU B 1 43 ? -18 15.281 -2.191 1 93.31 43 GLU B CA 1
ATOM 3742 C C . GLU B 1 43 ? -16.547 15.5 -1.75 1 93.31 43 GLU B C 1
ATOM 3744 O O . GLU B 1 43 ? -16.297 16.203 -0.771 1 93.31 43 GLU B O 1
ATOM 3749 N N . PRO B 1 44 ? -15.641 14.844 -2.459 1 92 44 PRO B N 1
ATOM 3750 C CA . PRO B 1 44 ? -14.242 14.93 -2.029 1 92 44 PRO B CA 1
ATOM 3751 C C . PRO B 1 44 ? -13.781 16.375 -1.814 1 92 44 PRO B C 1
ATOM 3753 O O . PRO B 1 44 ? -13.008 16.641 -0.892 1 92 44 PRO B O 1
ATOM 3756 N N . GLU B 1 45 ? -14.234 17.297 -2.557 1 91.44 45 GLU B N 1
ATOM 3757 C CA . GLU B 1 45 ? -13.852 18.703 -2.41 1 91.44 45 GLU B CA 1
ATOM 3758 C C . GLU B 1 45 ? -14.391 19.281 -1.112 1 91.44 45 GLU B C 1
ATOM 3760 O O . GLU B 1 45 ? -13.867 20.281 -0.612 1 91.44 45 GLU B O 1
ATOM 3765 N N . HIS B 1 46 ? -15.453 18.688 -0.588 1 95.06 46 HIS B N 1
ATOM 3766 C CA . HIS B 1 46 ? -16.094 19.172 0.63 1 95.06 46 HIS B CA 1
ATOM 3767 C C . HIS B 1 46 ? -15.516 18.5 1.865 1 95.06 46 HIS B C 1
ATOM 3769 O O . HIS B 1 46 ? -15.898 18.812 2.992 1 95.06 46 HIS B O 1
ATOM 3775 N N . ASN B 1 47 ? -14.672 17.531 1.657 1 94.12 47 ASN B N 1
ATOM 3776 C CA . ASN B 1 47 ? -13.914 16.969 2.764 1 94.12 47 ASN B CA 1
ATOM 3777 C C . ASN B 1 47 ? -12.758 17.875 3.178 1 94.12 47 ASN B C 1
ATOM 3779 O O . ASN B 1 47 ? -11.602 17.609 2.848 1 94.12 47 ASN B O 1
ATOM 3783 N N . LEU B 1 48 ? -13.031 18.859 3.994 1 95.19 48 LEU B N 1
ATOM 3784 C CA . LEU B 1 48 ? -12.141 19.984 4.23 1 95.19 48 LEU B CA 1
ATOM 3785 C C . LEU B 1 48 ? -11.047 19.625 5.227 1 95.19 48 LEU B C 1
ATOM 3787 O O . LEU B 1 48 ? -10.055 20.344 5.371 1 95.19 48 LEU B O 1
ATOM 3791 N N . GLY B 1 49 ? -11.203 18.5 5.93 1 92.75 49 GLY B N 1
ATOM 3792 C CA . GLY B 1 49 ? -10.203 18.078 6.898 1 92.75 49 GLY B CA 1
ATOM 3793 C C . GLY B 1 49 ? -9.109 17.219 6.293 1 92.75 49 GLY B C 1
ATOM 3794 O O . GLY B 1 49 ? -8.07 17 6.914 1 92.75 49 GLY B O 1
ATOM 3795 N N . SER B 1 50 ? -9.273 16.781 5.09 1 90.75 50 SER B N 1
ATOM 3796 C CA . SER B 1 50 ? -8.352 15.844 4.469 1 90.75 50 SER B CA 1
ATOM 3797 C C . SER B 1 50 ? -7.133 16.547 3.898 1 90.75 50 SER B C 1
ATOM 3799 O O . SER B 1 50 ? -7.254 17.625 3.303 1 90.75 50 SER B O 1
ATOM 3801 N N . PHE B 1 51 ? -5.934 15.938 4.129 1 91.31 51 PHE B N 1
ATOM 3802 C CA . PHE B 1 51 ? -4.703 16.422 3.518 1 91.31 51 PHE B CA 1
ATOM 3803 C C . PHE B 1 51 ? -4.555 15.883 2.1 1 91.31 51 PHE B C 1
ATOM 3805 O O . PHE B 1 51 ? -3.744 16.391 1.32 1 91.31 51 PHE B O 1
ATOM 3812 N N . VAL B 1 52 ? -5.297 14.82 1.768 1 87.5 52 VAL B N 1
ATOM 3813 C CA . VAL B 1 52 ? -5.121 14.094 0.518 1 87.5 52 VAL B CA 1
ATOM 3814 C C . VAL B 1 52 ? -5.641 14.93 -0.648 1 87.5 52 VAL B C 1
ATOM 3816 O O . VAL B 1 52 ? -6.699 15.547 -0.547 1 87.5 52 VAL B O 1
ATOM 3819 N N . SER B 1 53 ? -4.84 14.852 -1.691 1 79.5 53 SER B N 1
ATOM 3820 C CA . SER B 1 53 ? -5.242 15.555 -2.906 1 79.5 53 SER B CA 1
ATOM 3821 C C . SER B 1 53 ? -6.496 14.938 -3.512 1 79.5 53 SER B C 1
ATOM 3823 O O . SER B 1 53 ? -6.609 13.719 -3.613 1 79.5 53 SER B O 1
ATOM 3825 N N . THR B 1 54 ? -7.363 15.773 -3.898 1 72.19 54 THR B N 1
ATOM 3826 C CA . THR B 1 54 ? -8.648 15.273 -4.379 1 72.19 54 THR B CA 1
ATOM 3827 C C . THR B 1 54 ? -8.844 15.617 -5.852 1 72.19 54 THR B C 1
ATOM 3829 O O . THR B 1 54 ? -9.977 15.68 -6.336 1 72.19 54 THR B O 1
ATOM 3832 N N . GLY B 1 55 ? -7.707 15.859 -6.484 1 79.88 55 GLY B N 1
ATOM 3833 C CA . GLY B 1 55 ? -7.898 16.125 -7.902 1 79.88 55 GLY B CA 1
ATOM 3834 C C . GLY B 1 55 ? -6.605 16.109 -8.695 1 79.88 55 GLY B C 1
ATOM 3835 O O . GLY B 1 55 ? -5.539 16.406 -8.156 1 79.88 55 GLY B O 1
ATOM 3836 N N . LEU B 1 56 ? -6.77 15.656 -9.945 1 86.88 56 LEU B N 1
ATOM 3837 C CA . LEU B 1 56 ? -5.715 15.727 -10.953 1 86.88 56 LEU B CA 1
ATOM 3838 C C . LEU B 1 56 ? -6.137 16.609 -12.125 1 86.88 56 LEU B C 1
ATOM 3840 O O . LEU B 1 56 ? -7.332 16.797 -12.359 1 86.88 56 LEU B O 1
ATOM 3844 N N . ASN B 1 57 ? -5.188 17.281 -12.742 1 89.75 57 ASN B N 1
ATOM 3845 C CA . ASN B 1 57 ? -5.508 17.938 -14 1 89.75 57 ASN B CA 1
ATOM 3846 C C . ASN B 1 57 ? -5.688 16.922 -15.133 1 89.75 57 ASN B C 1
ATOM 3848 O O . ASN B 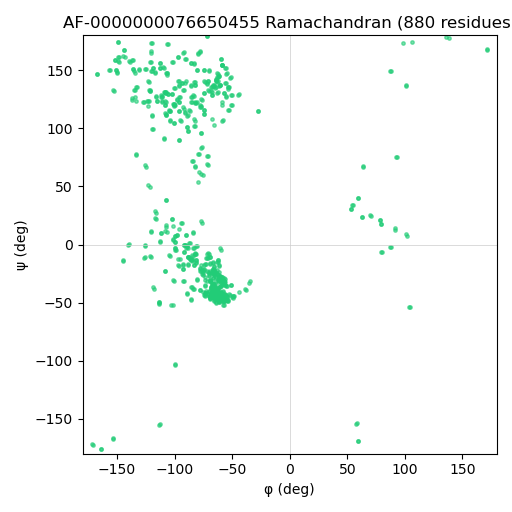1 57 ? -5.57 15.719 -14.914 1 89.75 57 ASN B O 1
ATOM 3852 N N . ASP B 1 58 ? -5.988 17.406 -16.281 1 92.19 58 ASP B N 1
ATOM 3853 C CA . ASP B 1 58 ? -6.305 16.531 -17.422 1 92.19 58 ASP B CA 1
ATOM 3854 C C . ASP B 1 58 ? -5.141 15.602 -17.734 1 92.19 58 ASP B C 1
ATOM 3856 O O . ASP B 1 58 ? -5.348 14.406 -17.984 1 92.19 58 ASP B O 1
ATOM 3860 N N . ILE B 1 59 ? -3.955 16.125 -17.766 1 94 59 ILE B N 1
ATOM 3861 C CA . ILE B 1 59 ? -2.787 15.32 -18.094 1 94 59 ILE B CA 1
ATOM 3862 C C . ILE B 1 59 ? -2.547 14.297 -16.984 1 94 59 ILE B C 1
ATOM 3864 O O . ILE B 1 59 ? -2.166 13.156 -17.25 1 94 59 ILE B O 1
ATOM 3868 N N . GLY B 1 60 ? -2.734 14.727 -15.719 1 92.88 60 GLY B N 1
ATOM 3869 C CA . GLY B 1 60 ? -2.643 13.797 -14.609 1 92.88 60 GLY B CA 1
ATOM 3870 C C . GLY B 1 60 ? -3.6 12.625 -14.727 1 92.88 60 GLY B C 1
ATOM 3871 O O . GLY B 1 60 ? -3.215 11.477 -14.508 1 92.88 60 GLY B O 1
ATOM 3872 N N . GLU B 1 61 ? -4.852 12.875 -15.102 1 93.69 61 GLU B N 1
ATOM 3873 C CA . GLU B 1 61 ? -5.84 11.812 -15.266 1 93.69 61 GLU B CA 1
ATOM 3874 C C . GLU B 1 61 ? -5.504 10.922 -16.453 1 93.69 61 GLU B C 1
ATOM 3876 O O . GLU B 1 61 ? -5.734 9.711 -16.422 1 93.69 61 GLU B O 1
ATOM 3881 N N . ARG B 1 62 ? -5 11.5 -17.5 1 94.69 62 ARG B N 1
ATOM 3882 C CA . ARG B 1 62 ? -4.559 10.719 -18.656 1 94.69 62 ARG B CA 1
ATOM 3883 C C . ARG B 1 62 ? -3.424 9.773 -18.266 1 94.69 62 ARG B C 1
ATOM 3885 O O . ARG B 1 62 ? -3.418 8.609 -18.672 1 94.69 62 ARG B O 1
ATOM 3892 N N . LEU B 1 63 ? -2.439 10.328 -17.531 1 95.38 63 LEU B N 1
ATOM 3893 C CA . LEU B 1 63 ? -1.324 9.5 -17.078 1 95.38 63 LEU B CA 1
ATOM 3894 C C . LEU B 1 63 ? -1.815 8.359 -16.188 1 95.38 63 LEU B C 1
ATOM 3896 O O . LEU B 1 63 ? -1.273 7.254 -16.234 1 95.38 63 LEU B O 1
ATOM 3900 N N . LEU B 1 64 ? -2.832 8.68 -15.391 1 93.69 64 LEU B N 1
ATOM 3901 C CA . LEU B 1 64 ? -3.428 7.66 -14.531 1 93.69 64 LEU B CA 1
ATOM 3902 C C . LEU B 1 64 ? -3.965 6.5 -15.367 1 93.69 64 LEU B C 1
ATOM 3904 O O . LEU B 1 64 ? -3.635 5.34 -15.109 1 93.69 64 LEU B O 1
ATOM 3908 N N . ILE B 1 65 ? -4.668 6.746 -16.406 1 92.62 65 ILE B N 1
ATOM 3909 C CA . ILE B 1 65 ? -5.332 5.75 -17.234 1 92.62 65 ILE B CA 1
ATOM 3910 C C . ILE B 1 65 ? -4.301 5.008 -18.078 1 92.62 65 ILE B C 1
ATOM 3912 O O . ILE B 1 65 ? -4.418 3.799 -18.297 1 92.62 65 ILE B O 1
ATOM 3916 N N . GLU B 1 66 ? -3.309 5.699 -18.484 1 92.5 66 GLU B N 1
ATOM 3917 C CA . GLU B 1 66 ? -2.334 5.125 -19.406 1 92.5 66 GLU B CA 1
ATOM 3918 C C . GLU B 1 66 ? -1.366 4.195 -18.688 1 92.5 66 GLU B C 1
ATOM 3920 O O . GLU B 1 66 ? -0.777 3.303 -19.297 1 92.5 66 GLU B O 1
ATOM 3925 N N . SER B 1 67 ? -1.254 4.355 -17.406 1 92.62 67 SER B N 1
ATOM 3926 C CA . SER B 1 67 ? -0.1 3.707 -16.781 1 92.62 67 SER B CA 1
ATOM 3927 C C . SER B 1 67 ? -0.523 2.803 -15.633 1 92.62 67 SER B C 1
ATOM 3929 O O . SER B 1 67 ? 0.314 2.139 -15.016 1 92.62 67 SER B O 1
ATOM 3931 N N . TYR B 1 68 ? -1.841 2.715 -15.32 1 91.56 68 TYR B N 1
ATOM 3932 C CA . TYR B 1 68 ? -2.27 1.89 -14.203 1 91.56 68 TYR B CA 1
ATOM 3933 C C . TYR B 1 68 ? -1.932 0.423 -14.438 1 91.56 68 TYR B C 1
ATOM 3935 O O . TYR B 1 68 ? -1.859 -0.366 -13.492 1 91.56 68 TYR B O 1
ATOM 3943 N N . LYS B 1 69 ? -1.597 0.038 -15.695 1 90.88 69 LYS B N 1
ATOM 3944 C CA . LYS B 1 69 ? -1.333 -1.35 -16.062 1 90.88 69 LYS B CA 1
ATOM 3945 C C . LYS B 1 69 ? 0.12 -1.726 -15.789 1 90.88 69 LYS B C 1
ATOM 3947 O O . LYS B 1 69 ? 0.474 -2.906 -15.797 1 90.88 69 LYS B O 1
ATOM 3952 N N . LYS B 1 70 ? 0.911 -0.793 -15.562 1 92.5 70 LYS B N 1
ATOM 3953 C CA . LYS B 1 70 ? 2.33 -1.058 -15.344 1 92.5 70 LYS B CA 1
ATOM 3954 C C . LYS B 1 70 ? 2.652 -1.152 -13.859 1 92.5 70 LYS B C 1
ATOM 3956 O O . LYS B 1 70 ? 2.533 -0.167 -13.125 1 92.5 70 LYS B O 1
ATOM 3961 N N . ASN B 1 71 ? 3.047 -2.33 -13.469 1 90.5 71 ASN B N 1
ATOM 3962 C CA . ASN B 1 71 ? 3.453 -2.582 -12.094 1 90.5 71 ASN B CA 1
ATOM 3963 C C . ASN B 1 71 ? 4.848 -2.035 -11.812 1 90.5 71 ASN B C 1
ATOM 3965 O O . ASN B 1 71 ? 5.812 -2.408 -12.484 1 90.5 71 ASN B O 1
ATOM 3969 N N . LEU B 1 72 ? 4.969 -1.203 -10.828 1 89.94 72 LEU B N 1
ATOM 3970 C CA . LEU B 1 72 ? 6.227 -0.553 -10.484 1 89.94 72 LEU B CA 1
ATOM 3971 C C . LEU B 1 72 ? 7.305 -1.586 -10.172 1 89.94 72 LEU B C 1
ATOM 3973 O O . LEU B 1 72 ? 8.484 -1.354 -10.445 1 89.94 72 LEU B O 1
ATOM 3977 N N . ALA B 1 73 ? 6.91 -2.713 -9.711 1 85 73 ALA B N 1
ATOM 3978 C CA . ALA B 1 73 ? 7.844 -3.756 -9.289 1 85 73 ALA B CA 1
ATOM 3979 C C . ALA B 1 73 ? 8.531 -4.391 -10.492 1 85 73 ALA B C 1
ATOM 3981 O O . ALA B 1 73 ? 9.594 -5.008 -10.352 1 85 73 ALA B O 1
ATOM 3982 N N . CYS B 1 74 ? 7.926 -4.309 -11.656 1 87.38 74 CYS B N 1
ATOM 3983 C CA . CYS B 1 74 ? 8.461 -4.926 -12.867 1 87.38 74 CYS B CA 1
ATOM 3984 C C . CYS B 1 74 ? 9.523 -4.043 -13.508 1 87.38 74 CYS B C 1
ATOM 3986 O O . CYS B 1 74 ? 9.391 -3.641 -14.664 1 87.38 74 CYS B O 1
ATOM 3988 N N . GLN B 1 75 ? 10.617 -3.879 -12.852 1 86.38 75 GLN B N 1
ATOM 3989 C CA . GLN B 1 75 ? 11.641 -2.908 -13.227 1 86.38 75 GLN B CA 1
ATOM 3990 C C . GLN B 1 75 ? 12.344 -3.322 -14.516 1 86.38 75 GLN B C 1
ATOM 3992 O O . GLN B 1 75 ? 12.781 -2.471 -15.297 1 86.38 75 GLN B O 1
ATOM 3997 N N . ASN B 1 76 ? 12.438 -4.59 -14.742 1 87.25 76 ASN B N 1
ATOM 3998 C CA . ASN B 1 76 ? 13.086 -5.062 -15.961 1 87.25 76 ASN B CA 1
ATOM 3999 C C . ASN B 1 76 ? 12.195 -4.84 -17.188 1 87.25 76 ASN B C 1
ATOM 4001 O O . ASN B 1 76 ? 12.688 -4.484 -18.266 1 87.25 76 ASN B O 1
ATOM 4005 N N . GLU B 1 77 ? 10.953 -5.105 -17.016 1 92.06 77 GLU B N 1
ATOM 4006 C CA . GLU B 1 77 ? 9.992 -4.984 -18.094 1 92.06 77 GLU B CA 1
ATOM 4007 C C . GLU B 1 77 ? 9.68 -3.521 -18.406 1 92.06 77 GLU B C 1
ATOM 4009 O O . GLU B 1 77 ? 9.336 -3.176 -19.531 1 92.06 77 GLU B O 1
ATOM 4014 N N . TYR B 1 78 ? 9.836 -2.691 -17.344 1 93.38 78 TYR B N 1
ATOM 4015 C CA . TYR B 1 78 ? 9.484 -1.285 -17.484 1 93.38 78 TYR B CA 1
ATOM 4016 C C . TYR B 1 78 ? 10.648 -0.386 -17.109 1 93.38 78 TYR B C 1
ATOM 4018 O O . TYR B 1 78 ? 10.547 0.4 -16.156 1 93.38 78 TYR B O 1
ATOM 4026 N N . PRO B 1 79 ? 11.734 -0.419 -17.906 1 93.94 79 PRO B N 1
ATOM 4027 C CA . PRO B 1 79 ? 12.922 0.381 -17.594 1 93.94 79 PRO B CA 1
ATOM 4028 C C . PRO B 1 79 ? 12.633 1.882 -17.609 1 93.94 79 PRO B C 1
ATOM 4030 O O . PRO B 1 79 ? 13.273 2.635 -16.859 1 93.94 79 PRO B O 1
ATOM 4033 N N . GLY B 1 80 ? 11.711 2.365 -18.453 1 96.44 80 GLY B N 1
ATOM 4034 C CA . GLY B 1 80 ? 11.32 3.766 -18.453 1 96.44 80 GLY B CA 1
ATOM 4035 C C . GLY B 1 80 ? 10.688 4.195 -17.141 1 96.44 80 GLY B C 1
ATOM 4036 O O . GLY B 1 80 ? 10.992 5.277 -16.625 1 96.44 80 GLY B O 1
ATOM 4037 N N . VAL B 1 81 ? 9.789 3.365 -16.609 1 96 81 VAL B N 1
ATOM 4038 C CA . VAL B 1 81 ? 9.172 3.627 -15.32 1 96 81 VAL B CA 1
ATOM 4039 C C . VAL B 1 81 ? 10.25 3.693 -14.242 1 96 81 VAL B C 1
ATOM 4041 O O . VAL B 1 81 ? 10.227 4.578 -13.383 1 96 81 VAL B O 1
ATOM 4044 N N . ARG B 1 82 ? 11.18 2.764 -14.305 1 93.56 82 ARG B N 1
ATOM 4045 C CA . ARG B 1 82 ? 12.281 2.738 -13.336 1 93.56 82 ARG B CA 1
ATOM 4046 C C . ARG B 1 82 ? 13.086 4.027 -13.398 1 93.56 82 ARG B C 1
ATOM 4048 O O . ARG B 1 82 ? 13.438 4.598 -12.367 1 93.56 82 ARG B O 1
ATOM 4055 N N . GLU B 1 83 ? 13.367 4.449 -14.578 1 95.62 83 GLU B N 1
ATOM 4056 C CA . GLU B 1 83 ? 14.125 5.68 -14.758 1 95.62 83 GLU B CA 1
ATOM 4057 C C . GLU B 1 83 ? 13.391 6.875 -14.148 1 95.62 83 GLU B C 1
ATOM 4059 O O . GLU B 1 83 ? 14 7.703 -13.469 1 95.62 83 GLU B O 1
ATOM 4064 N N . ILE B 1 84 ? 12.164 6.945 -14.383 1 97.19 84 ILE B N 1
ATOM 4065 C CA . ILE B 1 84 ? 11.359 8.047 -13.867 1 97.19 84 ILE B CA 1
ATOM 4066 C C . ILE B 1 84 ? 11.32 7.988 -12.336 1 97.19 84 ILE B C 1
ATOM 4068 O O . ILE B 1 84 ? 11.438 9.016 -11.672 1 97.19 84 ILE B O 1
ATOM 4072 N N . HIS B 1 85 ? 11.141 6.762 -11.805 1 95.88 85 HIS B N 1
ATOM 4073 C CA . HIS B 1 85 ? 11.203 6.559 -10.359 1 95.88 85 HIS B CA 1
ATOM 4074 C C . HIS B 1 85 ? 12.516 7.082 -9.789 1 95.88 85 HIS B C 1
ATOM 4076 O O . HIS B 1 85 ? 12.516 7.828 -8.805 1 95.88 85 HIS B O 1
ATOM 4082 N N . ASP B 1 86 ? 13.602 6.73 -10.391 1 94.38 86 ASP B N 1
ATOM 4083 C CA . ASP B 1 86 ? 14.922 7.109 -9.898 1 94.38 86 ASP B CA 1
ATOM 4084 C C . ASP B 1 86 ? 15.125 8.617 -9.984 1 94.38 86 ASP B C 1
ATOM 4086 O O . ASP B 1 86 ? 15.758 9.211 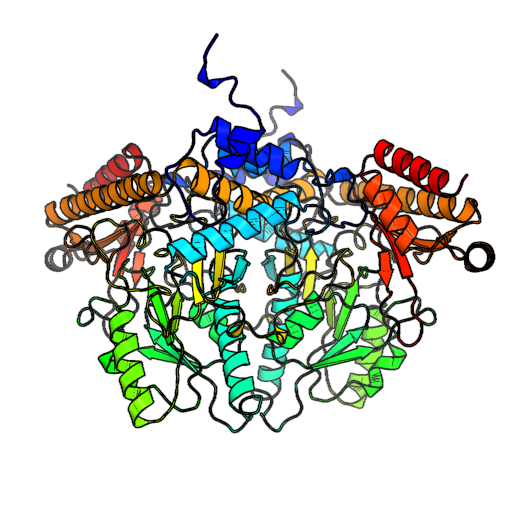-9.102 1 94.38 86 ASP B O 1
ATOM 4090 N N . ARG B 1 87 ? 14.617 9.219 -11.039 1 96.19 87 ARG B N 1
ATOM 4091 C CA . ARG B 1 87 ? 14.68 10.672 -11.156 1 96.19 87 ARG B CA 1
ATOM 4092 C C . ARG B 1 87 ? 13.938 11.352 -10.008 1 96.19 87 ARG B C 1
ATOM 4094 O O . ARG B 1 87 ? 14.414 12.344 -9.453 1 96.19 87 ARG B O 1
ATOM 4101 N N . CYS B 1 88 ? 12.789 10.82 -9.672 1 97.62 88 CYS B N 1
ATOM 4102 C CA . CYS B 1 88 ? 12.031 11.383 -8.555 1 97.62 88 CYS B CA 1
ATOM 4103 C C . CYS B 1 88 ? 12.828 11.305 -7.262 1 97.62 88 CYS B C 1
ATOM 4105 O O . CYS B 1 88 ? 12.867 12.266 -6.492 1 97.62 88 CYS B O 1
ATOM 4107 N N . VAL B 1 89 ? 13.461 10.164 -7.004 1 95.75 89 VAL B N 1
ATOM 4108 C CA . VAL B 1 89 ? 14.25 9.961 -5.793 1 95.75 89 VAL B CA 1
ATOM 4109 C C . VAL B 1 89 ? 15.383 10.992 -5.734 1 95.75 89 VAL B C 1
ATOM 4111 O O . VAL B 1 89 ? 15.594 11.633 -4.703 1 95.75 89 VAL B O 1
ATOM 4114 N N . GLU B 1 90 ? 16.047 11.188 -6.812 1 95.44 90 GLU B N 1
ATOM 4115 C CA . GLU B 1 90 ? 17.172 12.117 -6.871 1 95.44 90 GLU B CA 1
ATOM 4116 C C . GLU B 1 90 ? 16.703 13.562 -6.699 1 95.44 90 GLU B C 1
ATOM 4118 O O . GLU B 1 90 ? 17.312 14.328 -5.961 1 95.44 90 GLU B O 1
ATOM 4123 N N . ILE B 1 91 ? 15.672 13.891 -7.363 1 97.06 91 ILE B N 1
ATOM 4124 C CA . ILE B 1 91 ? 15.141 15.25 -7.301 1 97.06 91 ILE B CA 1
ATOM 4125 C C . ILE B 1 91 ? 14.719 15.57 -5.867 1 97.06 91 ILE B C 1
ATOM 4127 O O . ILE B 1 91 ? 15.094 16.625 -5.328 1 97.06 91 ILE B O 1
ATOM 4131 N N . LEU B 1 92 ? 13.969 14.695 -5.25 1 97.94 92 LEU B N 1
ATOM 4132 C CA . LEU B 1 92 ? 13.5 14.922 -3.889 1 97.94 92 LEU B CA 1
ATOM 4133 C C . LEU B 1 92 ? 14.672 14.953 -2.908 1 97.94 92 LEU B C 1
ATOM 4135 O O . LEU B 1 92 ? 14.672 15.742 -1.96 1 97.94 92 LEU B O 1
ATOM 4139 N N . GLY B 1 93 ? 15.625 13.992 -3.119 1 96.62 93 GLY B N 1
ATOM 4140 C CA . GLY B 1 93 ? 16.828 14.039 -2.303 1 96.62 93 GLY B CA 1
ATOM 4141 C C . GLY B 1 93 ? 17.5 15.398 -2.322 1 96.62 93 GLY B C 1
ATOM 4142 O O . GLY B 1 93 ? 17.859 15.93 -1.271 1 96.62 93 GLY B O 1
ATOM 4143 N N . THR B 1 94 ? 17.578 15.961 -3.469 1 95.62 94 THR B N 1
ATOM 4144 C CA . THR B 1 94 ? 18.188 17.281 -3.639 1 95.62 94 THR B CA 1
ATOM 4145 C C . THR B 1 94 ? 17.328 18.359 -3.016 1 95.62 94 THR B C 1
ATOM 4147 O O . THR B 1 94 ? 17.828 19.25 -2.32 1 95.62 94 THR B O 1
ATOM 4150 N N . VAL B 1 95 ? 16.078 18.266 -3.266 1 96.5 95 VAL B N 1
ATOM 4151 C CA . VAL B 1 95 ? 15.133 19.234 -2.725 1 96.5 95 VAL B CA 1
ATOM 4152 C C . VAL B 1 95 ? 15.203 19.234 -1.199 1 96.5 95 VAL B C 1
ATOM 4154 O O . VAL B 1 95 ? 15.055 20.281 -0.561 1 96.5 95 VAL B O 1
ATOM 4157 N N . TRP B 1 96 ? 15.461 18.047 -0.641 1 97.56 96 TRP B N 1
ATOM 4158 C CA . TRP B 1 96 ? 15.5 17.906 0.81 1 97.56 96 TRP B CA 1
ATOM 4159 C C . TRP B 1 96 ? 16.922 18.047 1.334 1 97.56 96 TRP B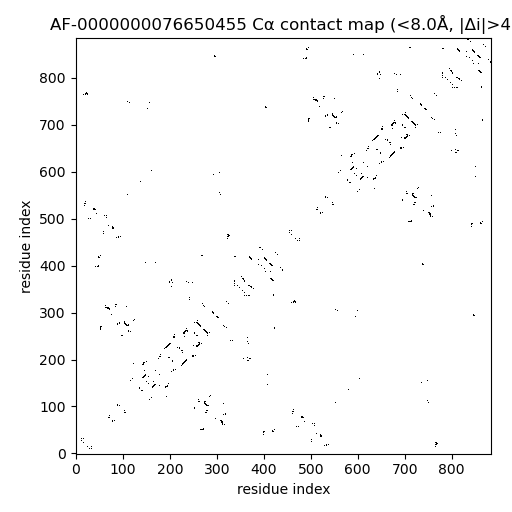 C 1
ATOM 4161 O O . TRP B 1 96 ? 17.266 17.516 2.395 1 97.56 96 TRP B O 1
ATOM 4171 N N . GLY B 1 97 ? 17.812 18.594 0.617 1 95.38 97 GLY B N 1
ATOM 4172 C CA . GLY B 1 97 ? 19.078 19.125 1.111 1 95.38 97 GLY B CA 1
ATOM 4173 C C . GLY B 1 97 ? 20.203 18.109 1.081 1 95.38 97 GLY B C 1
ATOM 4174 O O . GLY B 1 97 ? 21.219 18.281 1.763 1 95.38 97 GLY B O 1
ATOM 4175 N N . ALA B 1 98 ? 20.016 17.016 0.383 1 92.88 98 ALA B N 1
ATOM 4176 C CA . ALA B 1 98 ? 21.141 16.078 0.255 1 92.88 98 ALA B CA 1
ATOM 4177 C C . ALA B 1 98 ? 22.328 16.75 -0.449 1 92.88 98 ALA B C 1
ATOM 4179 O O . ALA B 1 98 ? 22.141 17.5 -1.407 1 92.88 98 ALA B O 1
ATOM 4180 N N . SER B 1 99 ? 23.547 16.531 0.063 1 88.19 99 SER B N 1
ATOM 4181 C CA . SER B 1 99 ? 24.734 17.141 -0.521 1 88.19 99 SER B CA 1
ATOM 4182 C C . SER B 1 99 ? 25.172 16.406 -1.785 1 88.19 99 SER B C 1
ATOM 4184 O O . SER B 1 99 ? 24.719 15.297 -2.051 1 88.19 99 SER B O 1
ATOM 4186 N N . CYS B 1 100 ? 26.016 17.031 -2.502 1 81.19 100 CYS B N 1
ATOM 4187 C CA . CYS B 1 100 ? 26.5 16.453 -3.752 1 81.19 100 CYS B CA 1
ATOM 4188 C C . CYS B 1 100 ? 27.328 15.203 -3.49 1 81.19 100 CYS B C 1
ATOM 4190 O O . CYS B 1 100 ? 27.469 14.359 -4.371 1 81.19 100 CYS B O 1
ATOM 4192 N N . ASN B 1 101 ? 27.859 15.086 -2.285 1 84.19 101 ASN B N 1
ATOM 4193 C CA . ASN B 1 101 ? 28.688 13.938 -1.938 1 84.19 101 ASN B CA 1
ATOM 4194 C C . ASN B 1 101 ? 27.844 12.766 -1.442 1 84.19 101 ASN B C 1
ATOM 4196 O O . ASN B 1 101 ? 28.359 11.664 -1.236 1 84.19 101 ASN B O 1
ATOM 4200 N N . GLU B 1 102 ? 26.688 13.109 -1.209 1 85.19 102 GLU B N 1
ATOM 4201 C CA . GLU B 1 102 ? 25.766 12.062 -0.772 1 85.19 102 GLU B CA 1
ATOM 4202 C C . GLU B 1 102 ? 24.938 11.531 -1.939 1 85.19 102 GLU B C 1
ATOM 4204 O O . GLU B 1 102 ? 24.688 12.258 -2.906 1 85.19 102 GLU B O 1
ATOM 4209 N N . LYS B 1 103 ? 24.719 10.289 -1.965 1 88.31 103 LYS B N 1
ATOM 4210 C CA . LYS B 1 103 ? 23.828 9.672 -2.949 1 88.31 103 LYS B CA 1
ATOM 4211 C C . LYS B 1 103 ? 22.531 9.188 -2.301 1 88.31 103 LYS B C 1
ATOM 4213 O O . LYS B 1 103 ? 22.453 8.039 -1.868 1 88.31 103 LYS B O 1
ATOM 4218 N N . PRO B 1 104 ? 21.547 10.164 -2.326 1 91.62 104 PRO B N 1
ATOM 4219 C CA . PRO B 1 104 ? 20.266 9.773 -1.716 1 91.62 104 PRO B CA 1
ATOM 4220 C C . PRO B 1 104 ? 19.703 8.477 -2.299 1 91.62 104 PRO B C 1
ATOM 4222 O O . PRO B 1 104 ? 19.812 8.242 -3.506 1 91.62 104 PRO B O 1
ATOM 4225 N N . THR B 1 105 ? 19.25 7.633 -1.496 1 91.81 105 THR B N 1
ATOM 4226 C CA . THR B 1 105 ? 18.609 6.375 -1.868 1 91.81 105 THR B CA 1
ATOM 4227 C C . THR B 1 105 ? 17.203 6.301 -1.3 1 91.81 105 THR B C 1
ATOM 4229 O O . THR B 1 105 ? 16.969 6.711 -0.162 1 91.81 105 THR B O 1
ATOM 4232 N N . GLY B 1 106 ? 16.328 5.926 -2.141 1 92.75 106 GLY B N 1
ATOM 4233 C CA . GLY B 1 106 ? 14.953 5.91 -1.657 1 92.75 106 GLY B CA 1
ATOM 4234 C C . GLY B 1 106 ? 14.016 5.109 -2.541 1 92.75 106 GLY B C 1
ATOM 4235 O O . GLY B 1 106 ? 14.461 4.438 -3.477 1 92.75 106 GLY B O 1
ATOM 4236 N N . TRP B 1 107 ? 12.742 5.148 -2.164 1 92.19 107 TRP B N 1
ATOM 4237 C CA . TRP B 1 107 ? 11.75 4.359 -2.887 1 92.19 107 TRP B CA 1
ATOM 4238 C C . TRP B 1 107 ? 10.352 4.953 -2.717 1 92.19 107 TRP B C 1
ATOM 4240 O O . TRP B 1 107 ? 10.078 5.625 -1.72 1 92.19 107 TRP B O 1
ATOM 4250 N N . ALA B 1 108 ? 9.578 4.707 -3.799 1 94 108 ALA B N 1
ATOM 4251 C CA . ALA B 1 108 ? 8.156 5.02 -3.734 1 94 108 ALA B CA 1
ATOM 4252 C C . ALA B 1 108 ? 7.406 4 -2.877 1 94 108 ALA B C 1
ATOM 4254 O O . ALA B 1 108 ? 7.629 2.793 -3.002 1 94 108 ALA B O 1
ATOM 4255 N N . THR B 1 109 ? 6.59 4.504 -1.932 1 92.5 109 THR B N 1
ATOM 4256 C CA . THR B 1 109 ? 5.801 3.652 -1.048 1 92.5 109 THR B CA 1
ATOM 4257 C C . THR B 1 109 ? 4.312 3.949 -1.197 1 92.5 109 THR B C 1
ATOM 4259 O O . THR B 1 109 ? 3.932 4.93 -1.841 1 92.5 109 THR B O 1
ATOM 4262 N N . SER B 1 110 ? 3.494 3.037 -0.686 1 88.44 110 SER B N 1
ATOM 4263 C CA . SER B 1 110 ? 2.051 3.262 -0.687 1 88.44 110 SER B CA 1
ATOM 4264 C C . SER B 1 110 ? 1.637 4.199 0.441 1 88.44 110 SER B C 1
ATOM 4266 O O . SER B 1 110 ? 0.909 3.801 1.352 1 88.44 110 SER B O 1
ATOM 4268 N N . GLY B 1 111 ? 2.135 5.422 0.393 1 91.06 111 GLY B N 1
ATOM 4269 C CA . GLY B 1 111 ? 1.871 6.43 1.408 1 91.06 111 GLY B CA 1
ATOM 4270 C C . GLY B 1 111 ? 2.982 6.547 2.434 1 91.06 111 GLY B C 1
ATOM 4271 O O . GLY B 1 111 ? 3.904 5.73 2.455 1 91.06 111 GLY B O 1
ATOM 4272 N N . SER B 1 112 ? 2.855 7.516 3.283 1 94.25 112 SER B N 1
ATOM 4273 C CA . SER B 1 112 ? 3.875 7.781 4.293 1 94.25 112 SER B CA 1
ATOM 4274 C C . SER B 1 112 ? 3.812 6.758 5.422 1 94.25 112 SER B C 1
ATOM 4276 O O . SER B 1 112 ? 4.805 6.535 6.121 1 94.25 112 SER B O 1
ATOM 4278 N N . SER B 1 113 ? 2.65 6.137 5.637 1 91.81 113 SER B N 1
ATOM 4279 C CA . SER B 1 113 ? 2.562 5.113 6.676 1 91.81 113 SER B CA 1
ATOM 4280 C C . SER B 1 113 ? 3.578 4 6.441 1 91.81 113 SER B C 1
ATOM 4282 O O . SER B 1 113 ? 4.293 3.602 7.363 1 91.81 113 SER B O 1
ATOM 4284 N N . GLU B 1 114 ? 3.641 3.557 5.207 1 90.81 114 GLU B N 1
ATOM 4285 C CA . GLU B 1 114 ? 4.633 2.539 4.871 1 90.81 114 GLU B CA 1
ATOM 4286 C C . GLU B 1 114 ? 6.051 3.094 4.973 1 90.81 114 GLU B C 1
ATOM 4288 O O . GLU B 1 114 ? 6.957 2.404 5.441 1 90.81 114 GLU B O 1
ATOM 4293 N N . ALA B 1 115 ? 6.25 4.289 4.531 1 94.38 115 ALA B N 1
ATOM 4294 C CA . ALA B 1 115 ? 7.566 4.926 4.562 1 94.38 115 ALA B CA 1
ATOM 4295 C C . ALA B 1 115 ? 8.094 5.02 5.992 1 94.38 115 ALA B C 1
ATOM 4297 O O . ALA B 1 115 ? 9.266 4.738 6.246 1 94.38 115 ALA B O 1
ATOM 4298 N N . ILE B 1 116 ? 7.219 5.398 6.914 1 95.75 116 ILE B N 1
ATOM 4299 C CA . ILE B 1 116 ? 7.582 5.523 8.32 1 95.75 116 ILE B CA 1
ATOM 4300 C C . ILE B 1 116 ? 7.961 4.156 8.883 1 95.75 116 ILE B C 1
ATOM 4302 O O . ILE B 1 116 ? 8.938 4.031 9.625 1 95.75 116 ILE B O 1
ATOM 4306 N N . PHE B 1 117 ? 7.207 3.123 8.555 1 91.56 117 PHE B N 1
ATOM 4307 C CA . PHE B 1 117 ? 7.512 1.765 8.984 1 91.56 117 PHE B CA 1
ATOM 4308 C C . PHE B 1 117 ? 8.914 1.363 8.562 1 91.56 117 PHE B C 1
ATOM 4310 O O . PHE B 1 117 ? 9.688 0.835 9.367 1 91.56 117 PHE B O 1
ATOM 4317 N N . LEU B 1 118 ? 9.227 1.622 7.281 1 91.62 118 LEU B N 1
ATOM 4318 C CA . LEU B 1 118 ? 10.531 1.255 6.742 1 91.62 118 LEU B CA 1
ATOM 4319 C C . LEU B 1 118 ? 11.641 2.049 7.418 1 91.62 118 LEU B C 1
ATOM 4321 O O . LEU B 1 118 ? 12.727 1.521 7.656 1 91.62 118 LEU B O 1
ATOM 4325 N N . ALA B 1 119 ? 11.398 3.311 7.664 1 95.38 119 ALA B N 1
ATOM 4326 C CA . ALA B 1 119 ? 12.391 4.148 8.336 1 95.38 119 ALA B CA 1
ATOM 4327 C C . ALA B 1 119 ? 12.711 3.609 9.727 1 95.38 119 ALA B C 1
ATOM 4329 O O . ALA B 1 119 ? 13.883 3.52 10.109 1 95.38 119 ALA B O 1
ATOM 4330 N N . ILE B 1 120 ? 11.688 3.266 10.477 1 94.25 120 ILE B N 1
ATOM 4331 C CA . ILE B 1 120 ? 11.867 2.768 11.836 1 94.25 120 ILE B CA 1
ATOM 4332 C C . ILE B 1 120 ? 12.539 1.399 11.805 1 94.25 120 ILE B C 1
ATOM 4334 O O . ILE B 1 120 ? 13.438 1.123 12.602 1 94.25 120 ILE B O 1
ATOM 4338 N N . LEU B 1 121 ? 12.094 0.572 10.867 1 90.38 121 LEU B N 1
ATOM 4339 C CA . LEU B 1 121 ? 12.734 -0.726 10.703 1 90.38 121 LEU B CA 1
ATOM 4340 C C . LEU B 1 121 ? 14.227 -0.56 10.406 1 90.38 121 LEU B C 1
ATOM 4342 O O . LEU B 1 121 ? 15.055 -1.293 10.945 1 90.38 121 LEU B O 1
ATOM 4346 N N . ALA B 1 122 ? 14.57 0.349 9.516 1 91.94 122 ALA B N 1
ATOM 4347 C CA . ALA B 1 122 ? 15.969 0.599 9.164 1 91.94 122 ALA B CA 1
ATOM 4348 C C . ALA B 1 122 ? 16.766 1.056 10.383 1 91.94 122 ALA B C 1
ATOM 4350 O O . ALA B 1 122 ? 17.906 0.623 10.578 1 91.94 122 ALA B O 1
ATOM 4351 N N . MET B 1 123 ? 16.219 1.944 11.195 1 94.69 123 MET B N 1
ATOM 4352 C CA . MET B 1 123 ? 16.891 2.406 12.406 1 94.69 123 MET B CA 1
ATOM 4353 C C . MET B 1 123 ? 17.109 1.256 13.383 1 94.69 123 MET B C 1
ATOM 4355 O O . MET B 1 123 ? 18.156 1.16 14.023 1 94.69 123 MET B O 1
ATOM 4359 N N . LYS B 1 124 ? 16.062 0.412 13.523 1 91.81 124 LYS B N 1
ATOM 4360 C CA . LYS B 1 124 ? 16.156 -0.763 14.383 1 91.81 124 LYS B CA 1
ATOM 4361 C C . LYS B 1 124 ? 17.312 -1.66 13.953 1 91.81 124 LYS B C 1
ATOM 4363 O O . LYS B 1 124 ? 18.156 -2.035 14.766 1 91.81 124 LYS B O 1
ATOM 4368 N N . ARG B 1 125 ? 17.328 -1.999 12.664 1 87.94 125 ARG B N 1
ATOM 4369 C CA . ARG B 1 125 ? 18.344 -2.896 12.125 1 87.94 125 ARG B CA 1
ATOM 4370 C C . ARG B 1 125 ? 19.734 -2.285 12.25 1 87.94 125 ARG B C 1
ATOM 4372 O O . ARG B 1 125 ? 20.703 -2.988 12.555 1 87.94 125 ARG B O 1
ATOM 4379 N N . LYS B 1 126 ? 19.859 -1.025 11.938 1 89.38 126 LYS B N 1
ATOM 4380 C CA . LYS B 1 126 ? 21.141 -0.333 12.094 1 89.38 126 LYS B CA 1
ATOM 4381 C C . LYS B 1 126 ? 21.641 -0.417 13.531 1 89.38 126 LYS B C 1
ATOM 4383 O O . LYS B 1 126 ? 22.812 -0.715 13.773 1 89.38 126 LYS B O 1
ATOM 4388 N N . TRP B 1 127 ? 20.766 -0.123 14.5 1 91.5 127 TRP B N 1
ATOM 4389 C CA . TRP B 1 127 ? 21.125 -0.194 15.914 1 91.5 127 TRP B CA 1
ATOM 4390 C C . TRP B 1 127 ? 21.578 -1.601 16.297 1 91.5 127 TRP B C 1
ATOM 4392 O O . TRP B 1 127 ? 22.578 -1.771 17 1 91.5 127 TRP B O 1
ATOM 4402 N N . GLN B 1 128 ? 20.844 -2.598 15.805 1 86.75 128 GLN B N 1
ATOM 4403 C CA . GLN B 1 128 ? 21.156 -3.988 16.109 1 86.75 128 GLN B CA 1
ATOM 4404 C C . GLN B 1 128 ? 22.531 -4.375 15.547 1 86.75 128 GLN B C 1
ATOM 4406 O O . GLN B 1 128 ? 23.297 -5.082 16.203 1 86.75 128 GLN B O 1
ATOM 4411 N N . THR B 1 129 ? 22.797 -3.959 14.359 1 84.5 129 THR B N 1
ATOM 4412 C CA . THR B 1 129 ? 24.062 -4.254 13.719 1 84.5 129 THR B CA 1
ATOM 4413 C C . THR B 1 129 ? 25.219 -3.6 14.477 1 84.5 129 THR B C 1
ATOM 4415 O O . THR B 1 129 ? 26.266 -4.215 14.688 1 84.5 129 THR B O 1
ATOM 4418 N N . GLU B 1 130 ? 25.047 -2.402 14.922 1 86.25 130 GLU B N 1
ATOM 4419 C CA . GLU B 1 130 ? 26.109 -1.63 15.578 1 86.25 130 GLU B CA 1
ATOM 4420 C C . GLU B 1 130 ? 26.297 -2.086 17.016 1 86.25 130 GLU B C 1
ATOM 4422 O O . GLU B 1 130 ? 27.375 -1.899 17.594 1 86.25 130 GLU B O 1
ATOM 4427 N N . ASN B 1 131 ? 25.328 -2.689 17.625 1 83.44 131 ASN B N 1
ATOM 4428 C CA . ASN B 1 131 ? 25.391 -3.021 19.047 1 83.44 131 ASN B CA 1
ATOM 4429 C C . ASN B 1 131 ? 25.359 -4.531 19.281 1 83.44 131 ASN B C 1
ATOM 4431 O O . ASN B 1 131 ? 25.109 -4.988 20.391 1 83.44 131 ASN B O 1
ATOM 4435 N N . GLY B 1 132 ? 25.875 -5.27 18.203 1 67.56 132 GLY B N 1
ATOM 4436 C CA . GLY B 1 132 ? 26.172 -6.691 18.297 1 67.56 132 GLY B CA 1
ATOM 4437 C C . GLY B 1 132 ? 24.922 -7.551 18.391 1 67.56 132 GLY B C 1
ATOM 4438 O O . GLY B 1 132 ? 24.953 -8.641 18.969 1 67.56 132 GLY B O 1
ATOM 4439 N N . GLY B 1 133 ? 23.828 -7.176 17.953 1 61.56 133 GLY B N 1
ATOM 4440 C CA . GLY B 1 133 ? 22.781 -8.18 17.812 1 61.56 133 GLY B CA 1
ATOM 4441 C C . GLY B 1 133 ? 21.422 -7.684 18.266 1 61.56 133 GLY B C 1
ATOM 4442 O O . GLY B 1 133 ? 21.234 -6.488 18.5 1 61.56 133 GLY B O 1
ATOM 4443 N N . VAL B 1 134 ? 20.406 -8.688 18.062 1 55.66 134 VAL B N 1
ATOM 4444 C CA . VAL B 1 134 ? 19.016 -8.461 18.453 1 55.66 134 VAL B CA 1
ATOM 4445 C C . VAL B 1 134 ? 18.938 -8.156 19.953 1 55.66 134 VAL B C 1
ATOM 4447 O O . VAL B 1 134 ? 19.625 -8.805 20.75 1 55.66 134 VAL B O 1
ATOM 4450 N N . ALA B 1 135 ? 18.641 -6.715 20.203 1 46.84 135 ALA B N 1
ATOM 4451 C CA . ALA B 1 135 ? 18.469 -6.375 21.609 1 46.84 135 ALA B CA 1
ATOM 4452 C C . ALA B 1 135 ? 17.969 -7.578 22.406 1 46.84 135 ALA B C 1
ATOM 4454 O O . ALA B 1 135 ? 17.109 -8.328 21.938 1 46.84 135 ALA B O 1
ATOM 4455 N N . SER B 1 136 ? 18.75 -8.062 23.297 1 43.41 136 SER B N 1
ATOM 4456 C CA . SER B 1 136 ? 18.531 -9.211 24.172 1 43.41 136 SER B CA 1
ATOM 4457 C C . SER B 1 136 ? 17.125 -9.195 24.766 1 43.41 136 SER B C 1
ATOM 4459 O O . SER B 1 136 ? 16.547 -8.125 24.984 1 43.41 136 SER B O 1
ATOM 4461 N N . PHE B 1 137 ? 16.391 -10.305 24.672 1 41.34 137 PHE B N 1
ATOM 4462 C CA . PHE B 1 137 ? 15.094 -10.531 25.281 1 41.34 137 PHE B CA 1
ATOM 4463 C C . PHE B 1 137 ? 15.039 -9.914 26.672 1 41.34 137 PHE B C 1
ATOM 4465 O O . PHE B 1 137 ? 13.992 -9.406 27.094 1 41.34 137 PHE B O 1
ATOM 4472 N N . ASN B 1 138 ? 16.172 -10.016 27.422 1 42.72 138 ASN B N 1
ATOM 4473 C CA . ASN B 1 138 ? 16.234 -9.469 28.781 1 42.72 138 ASN B CA 1
ATOM 4474 C C . ASN B 1 138 ? 16.719 -8.023 28.766 1 42.72 138 ASN B C 1
ATOM 4476 O O . ASN B 1 138 ? 16.938 -7.434 29.828 1 42.72 138 ASN B O 1
ATOM 4480 N N . GLY B 1 139 ? 17 -7.676 27.625 1 50.78 139 GLY B N 1
ATOM 4481 C CA . GLY B 1 139 ? 17.516 -6.316 27.578 1 50.78 139 GLY B CA 1
ATOM 4482 C C . GLY B 1 139 ? 16.438 -5.273 27.344 1 50.78 139 GLY B C 1
ATOM 4483 O O . GLY B 1 139 ? 15.266 -5.609 27.188 1 50.78 139 GLY B O 1
ATOM 4484 N N . PRO B 1 140 ? 16.844 -4.141 27.594 1 58.03 140 PRO B N 1
ATOM 4485 C CA . PRO B 1 140 ? 15.891 -3.033 27.453 1 58.03 140 PRO B CA 1
ATOM 4486 C C . PRO B 1 140 ? 15.258 -2.975 26.062 1 58.03 140 PRO B C 1
ATOM 4488 O O . PRO B 1 140 ? 15.922 -3.273 25.062 1 58.03 140 PRO B O 1
ATOM 4491 N N . THR B 1 141 ? 14.07 -2.941 26.031 1 82.31 141 THR B N 1
ATOM 4492 C CA . THR B 1 141 ? 13.258 -2.764 24.828 1 82.31 141 THR B CA 1
ATOM 4493 C C . THR B 1 141 ? 13.742 -1.556 24.031 1 82.31 141 THR B C 1
ATOM 4495 O O . THR B 1 141 ? 13.984 -0.488 24.594 1 82.31 141 THR B O 1
ATOM 4498 N N . LEU B 1 142 ? 14.148 -1.841 22.781 1 92.75 142 LEU B N 1
ATOM 4499 C CA . LEU B 1 142 ? 14.484 -0.722 21.922 1 92.75 142 LEU B CA 1
ATOM 4500 C C . LEU B 1 142 ? 13.359 0.309 21.891 1 92.75 142 LEU B C 1
ATOM 4502 O O . LEU B 1 142 ? 12.195 -0.036 22.094 1 92.75 142 LEU B O 1
ATOM 4506 N N . ASN B 1 143 ? 13.766 1.527 21.828 1 96.62 143 ASN B N 1
ATOM 4507 C CA . ASN B 1 143 ? 12.742 2.566 21.875 1 96.62 143 ASN B CA 1
ATOM 4508 C C . ASN B 1 143 ? 13.039 3.688 20.891 1 96.62 143 ASN B C 1
ATOM 4510 O O . ASN B 1 143 ? 14.172 3.824 20.406 1 96.62 143 ASN B O 1
ATOM 4514 N N . ILE B 1 144 ? 12.016 4.41 20.516 1 98.06 144 ILE B N 1
ATOM 4515 C CA . ILE B 1 144 ? 12.133 5.668 19.797 1 98.06 144 ILE B CA 1
ATOM 4516 C C . ILE B 1 144 ? 11.508 6.797 20.609 1 98.06 144 ILE B C 1
ATOM 4518 O O . ILE B 1 144 ? 10.609 6.562 21.406 1 98.06 144 ILE B O 1
ATOM 4522 N N . ILE B 1 145 ? 12.062 7.996 20.438 1 98.44 145 ILE B N 1
ATOM 4523 C CA . ILE B 1 145 ? 11.508 9.195 21.062 1 98.44 145 ILE B CA 1
ATOM 4524 C C . ILE B 1 145 ? 10.727 10 20.031 1 98.44 145 ILE B C 1
ATOM 4526 O O . ILE B 1 145 ? 11.188 10.195 18.891 1 98.44 145 ILE B O 1
ATOM 4530 N N . THR B 1 146 ? 9.531 10.375 20.312 1 98.19 146 THR B N 1
ATOM 4531 C CA . THR B 1 146 ? 8.719 11.234 19.469 1 98.19 146 THR B CA 1
ATOM 4532 C C . THR B 1 146 ? 7.773 12.086 20.312 1 98.19 146 THR B C 1
ATOM 4534 O O . THR B 1 146 ? 7.848 12.07 21.547 1 98.19 146 THR B O 1
ATOM 4537 N N . GLY B 1 147 ? 7.059 12.984 19.734 1 96.81 147 GLY B N 1
ATOM 4538 C CA . GLY B 1 147 ? 6.059 13.766 20.438 1 96.81 147 GLY B CA 1
ATOM 4539 C C . GLY B 1 147 ? 4.707 13.078 20.516 1 96.81 147 GLY B C 1
ATOM 4540 O O . GLY B 1 147 ? 4.406 12.203 19.703 1 96.81 147 GLY B O 1
ATOM 4541 N N . SER B 1 148 ? 3.922 13.469 21.531 1 94.5 148 SER B N 1
ATOM 4542 C CA . SER B 1 148 ? 2.582 12.906 21.672 1 94.5 148 SER B CA 1
ATOM 4543 C C . SER B 1 148 ? 1.71 13.258 20.469 1 94.5 148 SER B C 1
ATOM 4545 O O . SER B 1 148 ? 0.67 12.633 20.25 1 94.5 148 SER B O 1
ATOM 4547 N N . HIS B 1 149 ? 2.17 14.188 19.688 1 94.12 149 HIS B N 1
ATOM 4548 C CA . HIS B 1 149 ? 1.416 14.633 18.516 1 94.12 149 HIS B CA 1
ATOM 4549 C C . HIS B 1 149 ? 1.77 13.797 17.297 1 94.12 149 HIS B C 1
ATOM 4551 O O . HIS B 1 149 ? 1.254 14.047 16.203 1 94.12 149 HIS B O 1
ATOM 4557 N N . ALA B 1 150 ? 2.719 12.836 17.422 1 94.69 150 ALA B N 1
ATOM 4558 C CA . ALA B 1 150 ? 3.098 12.016 16.281 1 94.69 150 ALA B CA 1
ATOM 4559 C C . ALA B 1 150 ? 1.884 11.305 15.68 1 94.69 150 ALA B C 1
ATOM 4561 O O . ALA B 1 150 ? 0.985 10.883 16.406 1 94.69 150 ALA B O 1
ATOM 4562 N N . HIS B 1 151 ? 1.874 11.281 14.375 1 91.44 151 HIS B N 1
ATOM 4563 C CA . HIS B 1 151 ? 0.802 10.57 13.688 1 91.44 151 HIS B CA 1
ATOM 4564 C C . HIS B 1 151 ? 0.731 9.109 14.141 1 91.44 151 HIS B C 1
ATOM 4566 O O . HIS B 1 151 ? 1.756 8.508 14.461 1 91.44 151 HIS B O 1
ATOM 4572 N N . VAL B 1 152 ? -0.424 8.539 14.086 1 88 152 VAL B N 1
ATOM 4573 C CA . VAL B 1 152 ? -0.68 7.18 14.547 1 88 152 VAL B CA 1
ATOM 4574 C C . VAL B 1 152 ? 0.176 6.191 13.758 1 88 152 VAL B C 1
ATOM 4576 O O . VAL B 1 152 ? 0.557 5.141 14.273 1 88 152 VAL B O 1
ATOM 4579 N N . ALA B 1 153 ? 0.524 6.527 12.508 1 90.19 153 ALA B N 1
ATOM 4580 C CA . ALA B 1 153 ? 1.386 5.668 11.703 1 90.19 153 ALA B CA 1
ATOM 4581 C C . ALA B 1 153 ? 2.719 5.414 12.398 1 90.19 153 ALA B C 1
ATOM 4583 O O . ALA B 1 153 ? 3.303 4.336 12.266 1 90.19 153 ALA B O 1
ATOM 4584 N N . VAL B 1 154 ? 3.215 6.395 13.156 1 93.44 154 VAL B N 1
ATOM 4585 C CA . VAL B 1 154 ? 4.469 6.242 13.883 1 93.44 154 VAL B CA 1
ATOM 4586 C C . VAL B 1 154 ? 4.289 5.234 15.016 1 93.44 154 VAL B C 1
ATOM 4588 O O . VAL B 1 154 ? 5.105 4.324 15.18 1 93.44 154 VAL B O 1
ATOM 4591 N N . THR B 1 155 ? 3.236 5.375 15.758 1 89.56 155 THR B N 1
ATOM 4592 C CA . THR B 1 155 ? 2.977 4.477 16.875 1 89.56 155 THR B CA 1
ATOM 4593 C C . THR B 1 155 ? 2.707 3.059 16.391 1 89.56 155 THR B C 1
ATOM 4595 O O . THR B 1 155 ? 3.178 2.088 16.984 1 89.56 155 THR B O 1
ATOM 4598 N N . ASN B 1 156 ? 1.974 2.988 15.336 1 86.56 156 ASN B N 1
ATOM 4599 C CA . ASN B 1 156 ? 1.684 1.677 14.766 1 86.56 156 ASN B CA 1
ATOM 4600 C C . ASN B 1 156 ? 2.951 0.994 14.258 1 86.56 156 ASN B C 1
ATOM 4602 O O . ASN B 1 156 ? 3.133 -0.21 14.445 1 86.56 156 ASN B O 1
ATOM 4606 N N . ALA B 1 157 ? 3.732 1.705 13.578 1 89.5 157 ALA B N 1
ATOM 4607 C CA . ALA B 1 157 ? 4.992 1.168 13.07 1 89.5 157 ALA B CA 1
ATOM 4608 C C . ALA B 1 157 ? 5.887 0.692 14.203 1 89.5 157 ALA B C 1
ATOM 4610 O O . ALA B 1 157 ? 6.516 -0.364 14.109 1 89.5 157 ALA B O 1
ATOM 4611 N N . ALA B 1 158 ? 5.973 1.491 15.25 1 90.69 158 ALA B N 1
ATOM 4612 C CA . ALA B 1 158 ? 6.777 1.111 16.406 1 90.69 158 ALA B CA 1
ATOM 4613 C C . ALA B 1 158 ? 6.258 -0.178 17.031 1 90.69 158 ALA B C 1
ATOM 4615 O O . ALA B 1 158 ? 7.035 -1.086 17.344 1 90.69 158 ALA B O 1
ATOM 4616 N N . LYS B 1 159 ? 4.973 -0.221 17.203 1 84.88 159 LYS B N 1
ATOM 4617 C CA . LYS B 1 159 ? 4.359 -1.41 17.781 1 84.88 159 LYS B CA 1
ATOM 4618 C C . LYS B 1 159 ? 4.617 -2.641 16.922 1 84.88 159 LYS B C 1
ATOM 4620 O O . LYS B 1 159 ? 4.945 -3.711 17.438 1 84.88 159 LYS B O 1
ATOM 4625 N N . ALA B 1 160 ? 4.457 -2.463 15.672 1 81.44 160 ALA B N 1
ATOM 4626 C CA . ALA B 1 160 ? 4.66 -3.572 14.742 1 81.44 160 ALA B CA 1
ATOM 4627 C C . ALA B 1 160 ? 6.109 -4.047 14.766 1 81.44 160 ALA B C 1
ATOM 4629 O O . ALA B 1 160 ? 6.383 -5.23 14.539 1 81.44 160 ALA B O 1
ATOM 4630 N N . ASN B 1 161 ? 7.062 -3.186 15.078 1 82.88 161 ASN B N 1
ATOM 4631 C CA . ASN B 1 161 ? 8.484 -3.506 15.102 1 82.88 161 ASN B CA 1
ATOM 4632 C C . ASN B 1 161 ? 8.969 -3.818 16.516 1 82.88 161 ASN B C 1
ATOM 4634 O O . ASN B 1 161 ? 10.172 -3.928 16.75 1 82.88 161 ASN B O 1
ATOM 4638 N N . ASP B 1 162 ? 8.07 -3.926 17.469 1 83.62 162 ASP B N 1
ATOM 4639 C CA . ASP B 1 162 ? 8.391 -4.215 18.875 1 83.62 162 ASP B CA 1
ATOM 4640 C C . ASP B 1 162 ? 9.305 -3.148 19.453 1 83.62 162 ASP B C 1
ATOM 4642 O O . ASP B 1 162 ? 10.305 -3.473 20.109 1 83.62 162 ASP B O 1
ATOM 4646 N N . ILE B 1 163 ? 9.023 -1.985 19.094 1 91.38 163 ILE B N 1
ATOM 4647 C CA . ILE B 1 163 ? 9.766 -0.829 19.594 1 91.38 163 ILE B CA 1
ATOM 4648 C C . ILE B 1 163 ? 8.898 -0.032 20.562 1 91.38 163 ILE B C 1
ATOM 4650 O O . ILE B 1 163 ? 7.727 0.236 20.281 1 91.38 163 ILE B O 1
ATOM 4654 N N . GLU B 1 164 ? 9.445 0.278 21.672 1 94.06 164 GLU B N 1
ATOM 4655 C CA . GLU B 1 164 ? 8.75 1.115 22.656 1 94.06 164 GLU B CA 1
ATOM 4656 C C . GLU B 1 164 ? 8.727 2.576 22.203 1 94.06 164 GLU B C 1
ATOM 4658 O O . GLU B 1 164 ? 9.734 3.09 21.703 1 94.06 164 GLU B O 1
ATOM 4663 N N . ILE B 1 165 ? 7.609 3.225 22.438 1 95.12 165 ILE B N 1
ATOM 4664 C CA . ILE B 1 165 ? 7.512 4.652 22.156 1 95.12 165 ILE B CA 1
ATOM 4665 C C . ILE B 1 165 ? 7.66 5.438 23.453 1 95.12 165 ILE B C 1
ATOM 4667 O O . ILE B 1 165 ? 6.93 5.195 24.422 1 95.12 165 ILE B O 1
ATOM 4671 N N . ARG B 1 166 ? 8.586 6.246 23.531 1 97 166 ARG B N 1
ATOM 4672 C CA . ARG B 1 166 ? 8.719 7.242 24.578 1 97 166 ARG B CA 1
ATOM 4673 C C . ARG B 1 166 ? 8.336 8.633 24.078 1 97 166 ARG B C 1
ATOM 4675 O O . ARG B 1 166 ? 9.039 9.203 23.234 1 97 166 ARG B O 1
ATOM 4682 N N . SER B 1 167 ? 7.297 9.195 24.609 1 95.38 167 SER B N 1
ATOM 4683 C CA . SER B 1 167 ? 6.684 10.391 24.031 1 95.38 167 SER B CA 1
ATOM 4684 C C . SER B 1 167 ? 6.934 11.617 24.906 1 95.38 167 SER B C 1
ATOM 4686 O O . SER B 1 167 ? 6.781 11.555 26.125 1 95.38 167 SER B O 1
ATOM 4688 N N . VAL B 1 168 ? 7.371 12.68 24.297 1 96.25 168 VAL B N 1
ATOM 4689 C CA . VAL B 1 168 ? 7.355 14 24.906 1 96.25 168 VAL B CA 1
ATOM 4690 C C . VAL B 1 168 ? 5.969 14.633 24.75 1 96.25 168 VAL B C 1
ATOM 4692 O O . VAL B 1 168 ? 5.48 14.789 23.625 1 96.25 168 VAL B O 1
ATOM 4695 N N . ASP B 1 169 ? 5.367 14.961 25.828 1 93.44 169 ASP B N 1
ATOM 4696 C CA . ASP B 1 169 ? 4.043 15.57 25.766 1 93.44 169 ASP B CA 1
ATOM 4697 C C . ASP B 1 169 ? 4.113 16.969 25.141 1 93.44 169 ASP B C 1
ATOM 4699 O O . ASP B 1 169 ? 4.957 17.781 25.531 1 93.44 169 ASP B O 1
ATOM 4703 N N . VAL B 1 170 ? 3.242 17.172 24.203 1 93.5 170 VAL B N 1
ATOM 4704 C CA . VAL B 1 170 ? 3.17 18.484 23.578 1 93.5 170 VAL B CA 1
ATOM 4705 C C . VAL B 1 170 ? 1.988 19.266 24.156 1 93.5 170 VAL B C 1
ATOM 4707 O O . VAL B 1 170 ? 1.07 18.672 24.734 1 93.5 170 VAL B O 1
ATOM 4710 N N . GLY B 1 171 ? 2.039 20.578 24.078 1 90.44 171 GLY B N 1
ATOM 4711 C CA . GLY B 1 171 ? 0.983 21.453 24.578 1 90.44 171 GLY B CA 1
ATOM 4712 C C . GLY B 1 171 ? 1.166 22.906 24.203 1 90.44 171 GLY B C 1
ATOM 4713 O O . GLY B 1 171 ? 1.995 23.219 23.344 1 90.44 171 GLY B O 1
ATOM 4714 N N . PRO B 1 172 ? 0.282 23.719 24.812 1 88.44 172 PRO B N 1
ATOM 4715 C CA . PRO B 1 172 ? 0.374 25.156 24.5 1 88.44 172 PRO B CA 1
ATOM 4716 C C . PRO B 1 172 ? 1.753 25.734 24.797 1 88.44 172 PRO B C 1
ATOM 4718 O O . PRO B 1 172 ? 2.213 26.641 24.094 1 88.44 172 PRO B O 1
ATOM 4721 N N . GLU B 1 173 ? 2.434 25.172 25.812 1 88.88 173 GLU B N 1
ATOM 4722 C CA . GLU B 1 173 ? 3.729 25.703 26.234 1 88.88 173 GLU B CA 1
ATOM 4723 C C . GLU B 1 173 ? 4.805 25.422 25.188 1 88.88 173 GLU B C 1
ATOM 4725 O O . GLU B 1 173 ? 5.789 26.156 25.094 1 88.88 173 GLU B O 1
ATOM 4730 N N . SER B 1 174 ? 4.668 24.422 24.406 1 90.12 174 SER B N 1
ATOM 4731 C CA . SER B 1 174 ? 5.617 24.078 23.359 1 90.12 174 SER B CA 1
ATOM 4732 C C . SER B 1 174 ? 5.047 24.391 21.984 1 90.12 174 SER B C 1
ATOM 4734 O O . SER B 1 174 ? 5.5 23.828 20.969 1 90.12 174 SER B O 1
ATOM 4736 N N . ASN B 1 175 ? 3.928 25.219 21.953 1 88.06 175 ASN B N 1
ATOM 4737 C CA . ASN B 1 175 ? 3.227 25.516 20.719 1 88.06 175 ASN B CA 1
ATOM 4738 C C . ASN B 1 175 ? 2.785 24.25 19.984 1 88.06 175 ASN B C 1
ATOM 4740 O O . ASN B 1 175 ? 2.91 24.156 18.766 1 88.06 175 ASN B O 1
ATOM 4744 N N . TYR B 1 176 ? 2.449 23.25 20.781 1 90.62 176 TYR B N 1
ATOM 4745 C CA . TYR B 1 176 ? 1.905 21.969 20.328 1 90.62 176 TYR B CA 1
ATOM 4746 C C . TYR B 1 176 ? 2.908 21.234 19.453 1 90.62 176 TYR B C 1
ATOM 4748 O O . TYR B 1 176 ? 2.523 20.531 18.516 1 90.62 176 TYR B O 1
ATOM 4756 N N . SER B 1 177 ? 4.152 21.531 19.609 1 93.5 177 SER B N 1
ATOM 4757 C CA . SER B 1 177 ? 5.234 20.859 18.891 1 93.5 177 SER B CA 1
ATOM 4758 C C . SER B 1 177 ? 6.199 20.188 19.859 1 93.5 177 SER B C 1
ATOM 4760 O O . SER B 1 177 ? 6.055 20.312 21.078 1 93.5 177 SER B O 1
ATOM 4762 N N . PHE B 1 178 ? 7.109 19.453 19.328 1 96.94 178 PHE B N 1
ATOM 4763 C CA . PHE B 1 178 ? 8.078 18.703 20.109 1 96.94 178 PHE B CA 1
ATOM 4764 C C . PHE B 1 178 ? 8.953 19.656 20.922 1 96.94 178 PHE B C 1
ATOM 4766 O O . PHE B 1 178 ? 9.453 20.656 20.406 1 96.94 178 PHE B O 1
ATOM 4773 N N . ASP B 1 179 ? 9.109 19.391 22.234 1 96.56 179 ASP B N 1
ATOM 4774 C CA . ASP B 1 179 ? 9.977 20.172 23.109 1 96.56 179 ASP B CA 1
ATOM 4775 C C . ASP B 1 179 ? 11.305 19.453 23.344 1 96.56 179 ASP B C 1
ATOM 4777 O O . ASP B 1 179 ? 11.391 18.547 24.172 1 96.56 179 ASP B O 1
ATOM 4781 N N . PRO B 1 180 ? 12.352 19.922 22.703 1 97 180 PRO B N 1
ATOM 4782 C CA . PRO B 1 180 ? 13.648 19.234 22.828 1 97 180 PRO B CA 1
ATOM 4783 C C . PRO B 1 180 ? 14.156 19.203 24.281 1 97 180 PRO B C 1
ATOM 4785 O O . PRO B 1 180 ? 14.891 18.281 24.656 1 97 180 PRO B O 1
ATOM 4788 N N . SER B 1 181 ? 13.789 20.141 25.109 1 95.12 181 SER B N 1
ATOM 4789 C CA . SER B 1 181 ? 14.297 20.234 26.469 1 95.12 181 SER B CA 1
ATOM 4790 C C . SER B 1 181 ? 13.781 19.094 27.344 1 95.12 181 SER B C 1
ATOM 4792 O O . SER B 1 181 ? 14.359 18.781 28.391 1 95.12 181 SER B O 1
ATOM 4794 N N . LYS B 1 182 ? 12.789 18.453 26.906 1 95.25 182 LYS B N 1
ATOM 4795 C CA . LYS B 1 182 ? 12.148 17.422 27.703 1 95.25 182 LYS B CA 1
ATOM 4796 C C . LYS B 1 182 ? 12.578 16.031 27.25 1 95.25 182 LYS B C 1
ATOM 4798 O O . LYS B 1 182 ? 12.125 15.016 27.781 1 95.25 182 LYS B O 1
ATOM 4803 N N . MET B 1 183 ? 13.492 15.922 26.297 1 95.62 183 MET B N 1
ATOM 4804 C CA . MET B 1 183 ? 13.766 14.617 25.703 1 95.62 183 MET B CA 1
ATOM 4805 C C . MET B 1 183 ? 14.961 13.953 26.375 1 95.62 183 MET B C 1
ATOM 4807 O O . MET B 1 183 ? 15.141 12.734 26.25 1 95.62 183 MET B O 1
ATOM 4811 N N . GLN B 1 184 ? 15.82 14.695 27.094 1 91.75 184 GLN B N 1
ATOM 4812 C CA . GLN B 1 184 ? 17.094 14.18 27.594 1 91.75 184 GLN B CA 1
ATOM 4813 C C . GLN B 1 184 ? 16.875 13 28.531 1 91.75 184 GLN B C 1
ATOM 4815 O O . GLN B 1 184 ? 17.578 11.992 28.453 1 91.75 184 GLN B O 1
ATOM 4820 N N . GLY B 1 185 ? 15.93 13.125 29.422 1 93.25 185 GLY B N 1
ATOM 4821 C CA . GLY B 1 185 ? 15.672 12.078 30.391 1 93.25 185 GLY B CA 1
ATOM 4822 C C . GLY B 1 185 ? 15.086 10.82 29.766 1 93.25 185 GLY B C 1
ATOM 4823 O O . GLY B 1 185 ? 15.062 9.766 30.406 1 93.25 185 GLY B O 1
ATOM 4824 N N . LEU B 1 186 ? 14.703 10.891 28.547 1 96.38 186 LEU B N 1
ATOM 4825 C CA . LEU B 1 186 ? 14.07 9.758 27.891 1 96.38 186 LEU B CA 1
ATOM 4826 C C . LEU B 1 186 ? 15.086 8.961 27.078 1 96.38 186 LEU B C 1
ATOM 4828 O O . LEU B 1 186 ? 14.812 7.828 26.672 1 96.38 186 LEU B O 1
ATOM 4832 N N . LEU B 1 187 ? 16.25 9.477 26.859 1 96.38 187 LEU B N 1
ATOM 4833 C CA . LEU B 1 187 ? 17.281 8.852 26.047 1 96.38 187 LEU B CA 1
ATOM 4834 C C . LEU B 1 187 ? 18.062 7.812 26.844 1 96.38 187 LEU B C 1
ATOM 4836 O O . LEU B 1 187 ? 18.297 7.996 28.047 1 96.38 187 LEU B O 1
ATOM 4840 N N . ASP B 1 188 ? 18.375 6.715 26.25 1 94.31 188 ASP B N 1
ATOM 4841 C CA . ASP B 1 188 ? 19.25 5.719 26.859 1 94.31 188 ASP B CA 1
ATOM 4842 C C . ASP B 1 188 ? 19.969 4.902 25.781 1 94.31 188 ASP B C 1
ATOM 4844 O O . ASP B 1 188 ? 20 5.297 24.625 1 94.31 188 ASP B O 1
ATOM 4848 N N . ASN B 1 189 ? 20.578 3.812 26.172 1 92.06 189 ASN B N 1
ATOM 4849 C CA . ASN B 1 189 ? 21.391 3.018 25.266 1 92.06 189 ASN B CA 1
ATOM 4850 C C . ASN B 1 189 ? 20.547 2.246 24.266 1 92.06 189 ASN B C 1
ATOM 4852 O O . ASN B 1 189 ? 21.047 1.783 23.234 1 92.06 189 ASN B O 1
ATOM 4856 N N . SER B 1 190 ? 19.25 2.129 24.578 1 93.44 190 SER B N 1
ATOM 4857 C CA . SER B 1 190 ? 18.359 1.349 23.719 1 93.44 190 SER B CA 1
ATOM 4858 C C . SER B 1 190 ? 17.547 2.252 22.797 1 93.44 190 SER B C 1
ATOM 4860 O O . SER B 1 190 ? 16.672 1.78 22.078 1 93.44 190 SER B O 1
ATOM 4862 N N . THR B 1 191 ? 17.875 3.553 22.812 1 96.56 191 THR B N 1
ATOM 4863 C CA . THR B 1 191 ? 17.203 4.469 21.906 1 96.56 191 THR B CA 1
ATOM 4864 C C . THR B 1 191 ? 17.75 4.352 20.5 1 96.56 191 THR B C 1
ATOM 4866 O O . THR B 1 191 ? 18.938 4.625 20.266 1 96.56 191 THR B O 1
ATOM 4869 N N . ILE B 1 192 ? 16.891 3.988 19.562 1 96.44 192 ILE B N 1
ATOM 4870 C CA . ILE B 1 192 ? 17.375 3.697 18.219 1 96.44 192 ILE B CA 1
ATOM 4871 C C . ILE B 1 192 ? 17.297 4.953 17.344 1 96.44 192 ILE B C 1
ATOM 4873 O O . ILE B 1 192 ? 17.875 5.012 16.266 1 96.44 192 ILE B O 1
ATOM 4877 N N . GLY B 1 193 ? 16.5 5.953 17.781 1 98.19 193 GLY B N 1
ATOM 4878 C CA . GLY B 1 193 ? 16.344 7.18 17.016 1 98.19 193 GLY B CA 1
ATOM 4879 C C . GLY B 1 193 ? 15.266 8.086 17.547 1 98.19 193 GLY B C 1
ATOM 4880 O O . GLY B 1 193 ? 14.547 7.719 18.484 1 98.19 193 GLY B O 1
A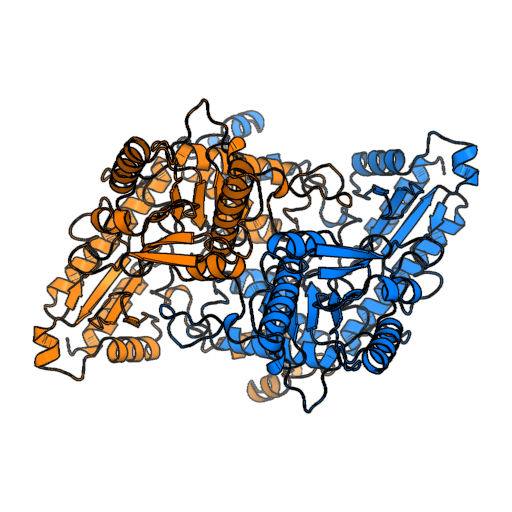TOM 4881 N N . VAL B 1 194 ? 15.219 9.312 17.078 1 98.69 194 VAL B N 1
ATOM 4882 C CA . VAL B 1 194 ? 14.172 10.289 17.359 1 98.69 194 VAL B CA 1
ATOM 4883 C C . VAL B 1 194 ? 13.359 10.547 16.094 1 98.69 194 VAL B C 1
ATOM 4885 O O . VAL B 1 194 ? 13.922 10.773 15.016 1 98.69 194 VAL B O 1
ATOM 4888 N N . VAL B 1 195 ? 12.07 10.438 16.172 1 98.75 195 VAL B N 1
ATOM 4889 C CA . VAL B 1 195 ? 11.172 10.703 15.047 1 98.75 195 VAL B CA 1
ATOM 4890 C C . VAL B 1 195 ? 10.477 12.047 15.258 1 98.75 195 VAL B C 1
ATOM 4892 O O . VAL B 1 195 ? 9.727 12.227 16.219 1 98.75 195 VAL B O 1
ATOM 4895 N N . LEU B 1 196 ? 10.75 12.977 14.406 1 98.75 196 LEU B N 1
ATOM 4896 C CA . LEU B 1 196 ? 10.188 14.312 14.5 1 98.75 196 LEU B CA 1
ATOM 4897 C C . LEU B 1 196 ? 9.227 14.586 13.344 1 98.75 196 LEU B C 1
ATOM 4899 O O . LEU B 1 196 ? 9.367 13.992 12.266 1 98.75 196 LEU B O 1
ATOM 4903 N N . VAL B 1 197 ? 8.266 15.445 13.578 1 98.12 197 VAL B N 1
ATOM 4904 C CA . VAL B 1 197 ? 7.188 15.656 12.617 1 98.12 197 VAL B CA 1
ATOM 4905 C C . VAL B 1 197 ? 7.32 17.047 11.992 1 98.12 197 VAL B C 1
ATOM 4907 O O . VAL B 1 197 ? 7.402 18.047 12.703 1 98.12 197 VAL B O 1
ATOM 4910 N N . LEU B 1 198 ? 7.414 17.094 10.703 1 97.81 198 LEU B N 1
ATOM 4911 C CA . LEU B 1 198 ? 7.406 18.359 9.969 1 97.81 198 LEU B CA 1
ATOM 4912 C C . LEU B 1 198 ? 6.004 18.688 9.461 1 97.81 198 LEU B C 1
ATOM 4914 O O . LEU B 1 198 ? 5.684 18.422 8.297 1 97.81 198 LEU B O 1
ATOM 4918 N N . GLY B 1 199 ? 5.23 19.406 10.297 1 95.25 199 GLY B N 1
ATOM 4919 C CA . GLY B 1 199 ? 3.832 19.656 9.984 1 95.25 199 GLY B CA 1
ATOM 4920 C C . GLY B 1 199 ? 2.891 18.625 10.578 1 95.25 199 GLY B C 1
ATOM 4921 O O . GLY B 1 199 ? 2.361 17.781 9.859 1 95.25 199 GLY B O 1
ATOM 4922 N N . ASN B 1 200 ? 2.674 18.734 11.883 1 91.5 200 ASN B N 1
ATOM 4923 C CA . ASN B 1 200 ? 1.865 17.703 12.531 1 91.5 200 ASN B CA 1
ATOM 4924 C C . ASN B 1 200 ? 0.398 17.797 12.125 1 91.5 200 ASN B C 1
ATOM 4926 O O . ASN B 1 200 ? -0.097 18.891 11.836 1 91.5 200 ASN B O 1
ATOM 4930 N N . THR B 1 201 ? -0.246 16.719 12.117 1 89.94 201 THR B N 1
ATOM 4931 C CA . THR B 1 201 ? -1.587 16.547 11.57 1 89.94 201 THR B CA 1
ATOM 4932 C C . THR B 1 201 ? -2.613 17.328 12.391 1 89.94 201 THR B C 1
ATOM 4934 O O . THR B 1 201 ? -3.672 17.688 11.875 1 89.94 201 THR B O 1
ATOM 4937 N N . TYR B 1 202 ? -2.357 17.656 13.555 1 91.81 202 TYR B N 1
ATOM 4938 C CA . TYR B 1 202 ? -3.326 18.281 14.453 1 91.81 202 TYR B CA 1
ATOM 4939 C C . TYR B 1 202 ? -3.346 19.797 14.258 1 91.81 202 TYR B C 1
ATOM 4941 O O . TYR B 1 202 ? -4.414 20.391 14.117 1 91.81 202 TYR B O 1
ATOM 4949 N N . THR B 1 203 ? -2.102 20.359 14.234 1 93.25 203 THR B N 1
ATOM 4950 C CA . THR B 1 203 ? -2.07 21.812 14.305 1 93.25 203 THR B CA 1
ATOM 4951 C C . THR B 1 203 ? -1.267 22.391 13.148 1 93.25 203 THR B C 1
ATOM 4953 O O . THR B 1 203 ? -1.274 23.609 12.922 1 93.25 203 THR B O 1
ATOM 4956 N N . GLY B 1 204 ? -0.572 21.594 12.43 1 94.25 204 GLY B N 1
ATOM 4957 C CA . GLY B 1 204 ? 0.164 22.047 11.266 1 94.25 204 GLY B CA 1
ATOM 4958 C C . GLY B 1 204 ? 1.557 22.547 11.594 1 94.25 204 GLY B C 1
ATOM 4959 O O . GLY B 1 204 ? 2.344 22.844 10.695 1 94.25 204 GLY B O 1
ATOM 4960 N N . HIS B 1 205 ? 1.969 22.578 12.836 1 94.38 205 HIS B N 1
ATOM 4961 C CA . HIS B 1 205 ? 3.248 23.125 13.289 1 94.38 205 HIS B CA 1
ATOM 4962 C C . HIS B 1 205 ? 4.395 22.172 12.938 1 94.38 205 HIS B C 1
ATOM 4964 O O . HIS B 1 205 ? 4.203 20.969 12.828 1 94.38 205 HIS B O 1
ATOM 4970 N N . PHE B 1 206 ? 5.594 22.75 12.719 1 96 206 PHE B N 1
ATOM 4971 C CA . PHE B 1 206 ? 6.816 21.984 12.492 1 96 206 PHE B CA 1
ATOM 4972 C C . PHE B 1 206 ? 7.559 21.75 13.797 1 96 206 PHE B C 1
ATOM 4974 O O . PHE B 1 206 ? 7.668 22.656 14.633 1 96 206 PHE B O 1
ATOM 4981 N N . ASP B 1 207 ? 7.992 20.516 14.031 1 97.19 207 ASP B N 1
ATOM 4982 C CA . ASP B 1 207 ? 8.922 20.297 15.133 1 97.19 207 ASP B CA 1
ATOM 4983 C C . ASP B 1 207 ? 10.234 21.031 14.906 1 97.19 207 ASP B C 1
ATOM 4985 O O . ASP B 1 207 ? 10.648 21.25 13.766 1 97.19 207 ASP B O 1
ATOM 4989 N N . PRO B 1 208 ? 10.883 21.484 15.992 1 96.69 208 PRO B N 1
ATOM 4990 C CA . PRO B 1 208 ? 12.172 22.172 15.875 1 96.69 208 PRO B CA 1
ATOM 4991 C C . PRO B 1 208 ? 13.344 21.203 15.695 1 96.69 208 PRO B C 1
ATOM 4993 O O . PRO B 1 208 ? 14.141 21.016 16.609 1 96.69 208 PRO B O 1
ATOM 4996 N N . ILE B 1 209 ? 13.57 20.656 14.531 1 98.06 209 ILE B N 1
ATOM 4997 C CA . ILE B 1 209 ? 14.492 19.562 14.227 1 98.06 209 ILE B CA 1
ATOM 4998 C C . ILE B 1 209 ? 15.922 20.016 14.5 1 98.06 209 ILE B C 1
ATOM 5000 O O . ILE B 1 209 ? 16.734 19.25 15.039 1 98.06 209 ILE B O 1
ATOM 5004 N N . GLU B 1 210 ? 16.281 21.219 14.141 1 97.25 210 GLU B N 1
ATOM 5005 C CA . GLU B 1 210 ? 17.625 21.75 14.375 1 97.25 210 GLU B CA 1
ATOM 5006 C C . GLU B 1 210 ? 17.938 21.797 15.867 1 97.25 210 GLU B C 1
ATOM 5008 O O . GLU B 1 210 ? 19.062 21.469 16.281 1 97.25 210 GLU B O 1
ATOM 5013 N N . ASN B 1 211 ? 17 22.266 16.641 1 97.06 211 ASN B N 1
ATOM 5014 C CA . ASN B 1 211 ? 17.172 22.297 18.094 1 97.06 211 ASN B CA 1
ATOM 5015 C C . ASN B 1 211 ? 17.359 20.906 18.672 1 97.06 211 ASN B C 1
ATOM 5017 O O . ASN B 1 211 ? 18.156 20.703 19.594 1 97.06 211 ASN B O 1
ATOM 5021 N N . VAL B 1 212 ? 16.578 19.953 18.172 1 98.19 212 VAL B N 1
ATOM 5022 C CA . VAL B 1 212 ? 16.719 18.562 18.625 1 98.19 212 VAL B CA 1
ATOM 5023 C C . VAL B 1 212 ? 18.109 18.047 18.281 1 98.19 212 VAL B C 1
ATOM 5025 O O . VAL B 1 212 ? 18.75 17.359 19.078 1 98.19 212 VAL B O 1
ATOM 5028 N N . ASN B 1 213 ? 18.547 18.312 17.078 1 98 213 ASN B N 1
ATOM 5029 C CA . ASN B 1 213 ? 19.906 17.969 16.672 1 98 213 ASN B CA 1
ATOM 5030 C C . ASN B 1 213 ? 20.938 18.453 17.688 1 98 213 ASN B C 1
ATOM 5032 O O . ASN B 1 213 ? 21.844 17.719 18.062 1 98 213 ASN B O 1
ATOM 5036 N N . THR B 1 214 ? 20.828 19.688 18.141 1 97 214 THR B N 1
ATOM 5037 C CA . THR B 1 214 ? 21.75 20.281 19.094 1 97 214 THR B CA 1
ATOM 5038 C C . THR B 1 214 ? 21.75 19.516 20.422 1 97 214 THR B C 1
ATOM 5040 O O . THR B 1 214 ? 22.797 19.25 20.984 1 97 214 THR B O 1
ATOM 5043 N N . VAL B 1 215 ? 20.562 19.234 20.875 1 97.12 215 VAL B N 1
ATOM 5044 C CA . VAL B 1 215 ? 20.422 18.484 22.109 1 97.12 215 VAL B CA 1
ATOM 5045 C C . VAL B 1 215 ? 21.109 17.125 21.969 1 97.12 215 VAL B C 1
ATOM 5047 O O . VAL B 1 215 ? 21.781 16.656 22.891 1 97.12 215 VAL B O 1
ATOM 5050 N N . LEU B 1 216 ? 20.922 16.453 20.844 1 97.94 216 LEU B N 1
ATOM 5051 C CA . LEU B 1 216 ? 21.5 15.125 20.609 1 97.94 216 LEU B CA 1
ATOM 5052 C C . LEU B 1 216 ? 23.016 15.203 20.469 1 97.94 216 LEU B C 1
ATOM 5054 O O . LEU B 1 216 ? 23.719 14.281 20.859 1 97.94 216 LEU B O 1
ATOM 5058 N N . ASP B 1 217 ? 23.531 16.312 19.938 1 97.25 217 ASP B N 1
ATOM 5059 C CA . ASP B 1 217 ? 24.969 16.547 19.891 1 97.25 217 ASP B CA 1
ATOM 5060 C C . ASP B 1 217 ? 25.562 16.594 21.297 1 97.25 217 ASP B C 1
ATOM 5062 O O . ASP B 1 217 ? 26.609 15.992 21.562 1 97.25 217 ASP B O 1
ATOM 5066 N N . ASN B 1 218 ? 24.922 17.375 22.078 1 96.5 218 ASN B N 1
ATOM 5067 C CA . ASN B 1 218 ? 25.359 17.469 23.469 1 96.5 218 ASN B CA 1
ATOM 5068 C C . ASN B 1 218 ? 25.328 16.109 24.156 1 96.5 218 ASN B C 1
ATOM 5070 O O . ASN B 1 218 ? 26.234 15.758 24.906 1 96.5 218 ASN B O 1
ATOM 5074 N N . TYR B 1 219 ? 24.25 15.383 23.938 1 96.56 219 TYR B N 1
ATOM 5075 C CA . TYR B 1 219 ? 24.109 14.047 24.5 1 96.56 219 TYR B CA 1
ATOM 5076 C C . TYR B 1 219 ? 25.234 13.133 24.047 1 96.56 219 TYR B C 1
ATOM 5078 O O . TYR B 1 219 ? 25.766 12.359 24.844 1 96.56 219 TYR B O 1
ATOM 5086 N N . GLU B 1 220 ? 25.578 13.195 22.812 1 96.69 220 GLU B N 1
ATOM 5087 C CA . GLU B 1 220 ? 26.656 12.391 22.266 1 96.69 220 GLU B CA 1
ATOM 5088 C C . GLU B 1 220 ? 28 12.766 22.906 1 96.69 220 GLU B C 1
ATOM 5090 O O . GLU B 1 220 ? 28.828 11.891 23.156 1 96.69 220 GLU B O 1
ATOM 5095 N N . GLN B 1 221 ? 28.219 13.977 23.125 1 96.5 221 GLN B N 1
ATOM 5096 C CA . GLN B 1 221 ? 29.438 14.438 23.766 1 96.5 221 GLN B CA 1
ATOM 5097 C C . GLN B 1 221 ? 29.562 13.875 25.172 1 96.5 221 GLN B C 1
ATOM 5099 O O . GLN B 1 221 ? 30.656 13.531 25.625 1 96.5 221 GLN B O 1
ATOM 5104 N N . LEU B 1 222 ? 28.5 13.773 25.812 1 95.5 222 LEU B N 1
ATOM 5105 C CA . LEU B 1 222 ? 28.484 13.352 27.203 1 95.5 222 LEU B CA 1
ATOM 5106 C C . LEU B 1 222 ? 28.516 11.836 27.312 1 95.5 222 LEU B C 1
ATOM 5108 O O . LEU B 1 222 ? 29.156 11.289 28.219 1 95.5 222 LEU B O 1
ATOM 5112 N N . TYR B 1 223 ? 27.797 11.156 26.391 1 94.31 223 TYR B N 1
ATOM 5113 C CA . TYR B 1 223 ? 27.562 9.734 26.609 1 94.31 223 TYR B CA 1
ATOM 5114 C C . TYR B 1 223 ? 28.125 8.914 25.453 1 94.31 223 TYR B C 1
ATOM 5116 O O . TYR B 1 223 ? 28.141 7.68 25.5 1 94.31 223 TYR B O 1
ATOM 5124 N N . GLY B 1 224 ? 28.531 9.562 24.344 1 93.69 224 GLY B N 1
ATOM 5125 C CA . GLY B 1 224 ? 29.188 8.891 23.234 1 93.69 224 GLY B CA 1
ATOM 5126 C C . GLY B 1 224 ? 28.219 8.164 22.328 1 93.69 224 GLY B C 1
ATOM 5127 O O . GLY B 1 224 ? 28.625 7.281 21.562 1 93.69 224 GLY B O 1
ATOM 5128 N N . ARG B 1 225 ? 26.984 8.5 22.422 1 93.06 225 ARG B N 1
ATOM 5129 C CA . ARG B 1 225 ? 25.984 7.785 21.641 1 93.06 225 ARG B CA 1
ATOM 5130 C C . ARG B 1 225 ? 25.453 8.664 20.5 1 93.06 225 ARG B C 1
ATOM 5132 O O . ARG B 1 225 ? 24.953 9.758 20.75 1 93.06 225 ARG B O 1
ATOM 5139 N N . ASN B 1 226 ? 25.656 8.172 19.312 1 94.94 226 ASN B N 1
ATOM 5140 C CA . ASN B 1 226 ? 25.141 8.859 18.141 1 94.94 226 ASN B CA 1
ATOM 5141 C C . ASN B 1 226 ? 23.719 8.398 17.797 1 94.94 226 ASN B C 1
ATOM 5143 O O . ASN B 1 226 ? 23.531 7.344 17.188 1 94.94 226 ASN B O 1
ATOM 5147 N N . ILE B 1 227 ? 22.703 9.148 18.141 1 97.44 227 ILE B N 1
ATOM 5148 C CA . ILE B 1 227 ? 21.312 8.82 17.938 1 97.44 227 ILE B CA 1
ATOM 5149 C C . ILE B 1 227 ? 20.781 9.562 16.703 1 97.44 227 ILE B C 1
ATOM 5151 O O . ILE B 1 227 ? 20.844 10.789 16.641 1 97.44 227 ILE B O 1
ATOM 5155 N N . PRO B 1 228 ? 20.281 8.852 15.664 1 98.12 228 PRO B N 1
ATOM 5156 C CA . PRO B 1 228 ? 19.828 9.492 14.43 1 98.12 228 PRO B CA 1
ATOM 5157 C C . PRO B 1 228 ? 18.438 10.102 14.555 1 98.12 228 PRO B C 1
ATOM 5159 O O . PRO B 1 228 ? 17.719 9.82 15.516 1 98.12 228 PRO B O 1
ATOM 5162 N N . ILE B 1 229 ? 18.109 10.977 13.578 1 98.75 229 ILE B N 1
ATOM 5163 C CA . ILE B 1 229 ? 16.797 11.594 13.477 1 98.75 229 ILE B CA 1
ATOM 5164 C C . ILE B 1 229 ? 16.125 11.156 12.188 1 98.75 229 ILE B C 1
ATOM 5166 O O . ILE B 1 229 ? 16.734 11.18 11.117 1 98.75 229 ILE B O 1
ATOM 5170 N N . HIS B 1 230 ? 14.938 10.664 12.258 1 98.81 230 HIS B N 1
ATOM 5171 C CA . HIS B 1 230 ? 14.031 10.539 11.125 1 98.81 230 HIS B CA 1
ATOM 5172 C C . HIS B 1 230 ? 13.008 11.664 11.109 1 98.81 230 HIS B C 1
ATOM 5174 O O . HIS B 1 230 ? 12.406 11.969 12.148 1 98.81 230 HIS B O 1
ATOM 5180 N N . VAL B 1 231 ? 12.789 12.258 9.977 1 98.88 231 VAL B N 1
ATOM 5181 C CA . VAL B 1 231 ? 11.812 13.328 9.859 1 98.88 231 VAL B CA 1
ATOM 5182 C C . VAL B 1 231 ? 10.578 12.82 9.109 1 98.88 231 VAL B C 1
ATOM 5184 O O . VAL B 1 231 ? 10.656 12.477 7.93 1 98.88 231 VAL B O 1
ATOM 5187 N N . ASP B 1 232 ? 9.484 12.727 9.852 1 98.69 232 ASP B N 1
ATOM 5188 C CA . ASP B 1 232 ? 8.195 12.5 9.219 1 98.69 232 ASP B CA 1
ATOM 5189 C C . ASP B 1 232 ? 7.652 13.781 8.594 1 98.69 232 ASP B C 1
ATOM 5191 O O . ASP B 1 232 ? 6.953 14.555 9.258 1 98.69 232 ASP B O 1
ATOM 5195 N N . ALA B 1 233 ? 7.895 13.93 7.328 1 98.56 233 ALA B N 1
ATOM 5196 C CA . ALA B 1 233 ? 7.457 15.102 6.582 1 98.56 233 ALA B CA 1
ATOM 5197 C C . ALA B 1 233 ? 6.301 14.758 5.648 1 98.56 233 ALA B C 1
ATOM 5199 O O . ALA B 1 233 ? 6.23 15.266 4.523 1 98.56 233 ALA B O 1
ATOM 5200 N N . ALA B 1 234 ? 5.402 13.891 6.121 1 97.31 234 ALA B N 1
ATOM 5201 C CA . ALA B 1 234 ? 4.273 13.477 5.293 1 97.31 234 ALA B CA 1
ATOM 5202 C C . ALA B 1 234 ? 3.574 14.68 4.676 1 97.31 234 ALA B C 1
ATOM 5204 O O . ALA B 1 234 ? 3.268 14.688 3.48 1 97.31 234 ALA B O 1
ATOM 5205 N N . SER B 1 235 ? 3.355 15.711 5.465 1 96.06 235 SER B N 1
ATOM 5206 C CA . SER B 1 235 ? 2.686 16.906 4.98 1 96.06 235 SER B CA 1
ATOM 5207 C C . SER B 1 235 ? 3.688 18.031 4.691 1 96.06 235 SER B C 1
ATOM 5209 O O . SER B 1 235 ? 3.506 18.797 3.752 1 96.06 235 SER B O 1
ATOM 5211 N N . GLY B 1 236 ? 4.734 18.062 5.395 1 97.12 236 GLY B N 1
ATOM 5212 C CA . GLY B 1 236 ? 5.633 19.203 5.324 1 97.12 236 GLY B CA 1
ATOM 5213 C C . GLY B 1 236 ? 6.691 19.062 4.246 1 97.12 236 GLY B C 1
ATOM 5214 O O . GLY B 1 236 ? 7.328 20.047 3.863 1 97.12 236 GLY B O 1
ATOM 5215 N N . GLY B 1 237 ? 6.945 17.875 3.729 1 97.81 237 GLY B N 1
ATOM 5216 C CA . GLY B 1 237 ? 8.031 17.609 2.801 1 97.81 237 GLY B CA 1
ATOM 5217 C C . GLY B 1 237 ? 7.867 18.312 1.467 1 97.81 237 GLY B C 1
ATOM 5218 O O . GLY B 1 237 ? 8.836 18.5 0.732 1 97.81 237 GLY B O 1
ATOM 5219 N N . PHE B 1 238 ? 6.637 18.688 1.117 1 97.12 238 PHE B N 1
ATOM 5220 C CA . PHE B 1 238 ? 6.375 19.422 -0.114 1 97.12 238 PHE B CA 1
ATOM 5221 C C . PHE B 1 238 ? 5.922 20.844 0.19 1 97.12 238 PHE B C 1
ATOM 5223 O O . PHE B 1 238 ? 5.457 21.562 -0.702 1 97.12 238 PHE B O 1
ATOM 5230 N N . VAL B 1 239 ? 6.027 21.25 1.443 1 96.56 239 VAL B N 1
ATOM 5231 C CA . VAL B 1 239 ? 5.645 22.609 1.83 1 96.56 239 VAL B CA 1
ATOM 5232 C C . VAL B 1 239 ? 6.875 23.391 2.275 1 96.56 239 VAL B C 1
ATOM 5234 O O . VAL B 1 239 ? 7.195 24.438 1.706 1 96.56 239 VAL B O 1
ATOM 5237 N N . ALA B 1 240 ? 7.625 22.812 3.148 1 96.81 240 ALA B N 1
ATOM 5238 C CA . ALA B 1 240 ? 8.742 23.5 3.787 1 96.81 240 ALA B CA 1
ATOM 5239 C C . ALA B 1 240 ? 9.781 23.922 2.76 1 96.81 240 ALA B C 1
ATOM 5241 O O . ALA B 1 240 ? 10.273 25.047 2.797 1 96.81 240 ALA B O 1
ATOM 5242 N N . PRO B 1 241 ? 10.164 23.047 1.779 1 96.25 241 PRO B N 1
ATOM 5243 C CA . PRO B 1 241 ? 11.203 23.453 0.833 1 96.25 241 PRO B CA 1
ATOM 5244 C C . PRO B 1 241 ? 10.766 24.609 -0.064 1 96.25 241 PRO B C 1
ATOM 5246 O O . PRO B 1 241 ? 11.609 25.281 -0.663 1 96.25 241 PRO B O 1
ATOM 5249 N N . PHE B 1 242 ? 9.453 24.797 -0.147 1 95.62 242 PHE B N 1
ATOM 5250 C CA . PHE B 1 242 ? 8.945 25.75 -1.117 1 95.62 242 PHE B CA 1
ATOM 5251 C C . PHE B 1 242 ? 8.312 26.953 -0.414 1 95.62 242 PHE B C 1
ATOM 5253 O O . PHE B 1 242 ? 7.648 27.781 -1.052 1 95.62 242 PHE B O 1
ATOM 5260 N N . ASN B 1 243 ? 8.414 26.906 0.858 1 92.69 243 ASN B N 1
ATOM 5261 C CA . ASN B 1 243 ? 7.977 28.062 1.646 1 92.69 243 ASN B CA 1
ATOM 5262 C C . ASN B 1 243 ? 9.008 29.188 1.612 1 92.69 243 ASN B C 1
ATOM 5264 O O . ASN B 1 243 ? 10.125 29.031 2.105 1 92.69 243 ASN B O 1
ATOM 5268 N N . CYS B 1 244 ? 8.68 30.266 1.13 1 80.88 244 CYS B N 1
ATOM 5269 C CA . CYS B 1 244 ? 9.602 31.375 0.928 1 80.88 244 CYS B CA 1
ATOM 5270 C C . CYS B 1 244 ? 9.82 32.156 2.225 1 80.88 244 CYS B C 1
ATOM 5272 O O . CYS B 1 244 ? 10.617 33.094 2.268 1 80.88 244 CYS B O 1
ATOM 5274 N N . GLY B 1 245 ? 9.188 31.797 3.264 1 78.06 245 GLY B N 1
ATOM 5275 C CA . GLY B 1 245 ? 9.32 32.469 4.543 1 78.06 245 GLY B CA 1
ATOM 5276 C C . GLY B 1 245 ? 10.516 31.984 5.348 1 78.06 245 GLY B C 1
ATOM 5277 O O . GLY B 1 245 ? 10.625 32.281 6.543 1 78.06 245 GLY B O 1
ATOM 5278 N N . ASN B 1 246 ? 11.359 31.234 4.758 1 78.94 246 ASN B N 1
ATOM 5279 C CA . ASN B 1 246 ? 12.609 30.75 5.34 1 78.94 246 ASN B CA 1
ATOM 5280 C C . ASN B 1 246 ? 12.352 29.844 6.543 1 78.94 246 ASN B C 1
ATOM 5282 O O . ASN B 1 246 ? 12.734 30.172 7.668 1 78.94 246 ASN B O 1
ATOM 5286 N N . PRO B 1 247 ? 11.852 28.828 6.391 1 84.31 247 PRO B N 1
ATOM 5287 C CA . PRO B 1 247 ? 11.656 27.875 7.496 1 84.31 247 PRO B CA 1
ATOM 5288 C C . PRO B 1 247 ? 12.961 27.469 8.164 1 84.31 247 PRO B C 1
ATOM 5290 O O . PRO B 1 247 ? 14.039 27.625 7.574 1 84.31 247 PRO B O 1
ATOM 5293 N N . SER B 1 248 ? 12.891 27.047 9.461 1 89.25 248 SER B N 1
ATOM 5294 C CA . SER B 1 248 ? 14.039 26.484 10.148 1 89.25 248 SER B CA 1
ATOM 5295 C C . SER B 1 248 ? 14.562 25.25 9.414 1 89.25 248 SER B C 1
ATOM 5297 O O . SER B 1 248 ? 13.82 24.594 8.68 1 89.25 248 SER B O 1
ATOM 5299 N N . ARG B 1 249 ? 15.906 25.031 9.664 1 95.25 249 ARG B N 1
ATOM 5300 C CA . ARG B 1 249 ? 16.5 23.828 9.055 1 95.25 249 ARG B CA 1
ATOM 5301 C C . ARG B 1 249 ? 15.805 22.562 9.555 1 95.25 249 ARG B C 1
ATOM 5303 O O . ARG B 1 249 ? 15.477 22.453 10.734 1 95.25 249 ARG B O 1
ATOM 5310 N N . TRP B 1 250 ? 15.531 21.609 8.641 1 97.81 250 TRP B N 1
ATOM 5311 C CA . TRP B 1 250 ? 14.75 20.438 9.023 1 97.81 250 TRP B CA 1
ATOM 5312 C C . TRP B 1 250 ? 15.234 19.188 8.289 1 97.81 250 TRP B C 1
ATOM 5314 O O . TRP B 1 250 ? 14.898 18.062 8.672 1 97.81 250 TRP B O 1
ATOM 5324 N N . ASP B 1 251 ? 16 19.328 7.305 1 97.81 251 ASP B N 1
ATOM 5325 C CA . ASP B 1 251 ? 16.203 18.297 6.289 1 97.81 251 ASP B CA 1
ATOM 5326 C C . ASP B 1 251 ? 17.625 17.75 6.34 1 97.81 251 ASP B C 1
ATOM 5328 O O . ASP B 1 251 ? 18.266 17.766 7.395 1 97.81 251 ASP B O 1
ATOM 5332 N N . PHE B 1 252 ? 18.141 17.203 5.18 1 97.81 252 PHE B N 1
ATOM 5333 C CA . PHE B 1 252 ? 19.406 16.469 5.16 1 97.81 252 PHE B CA 1
ATOM 5334 C C . PHE B 1 252 ? 20.578 17.422 5.371 1 97.81 252 PHE B C 1
ATOM 5336 O O . PHE B 1 252 ? 21.703 17 5.57 1 97.81 252 PHE B O 1
ATOM 5343 N N . THR B 1 253 ? 20.344 18.75 5.391 1 96.81 253 THR B N 1
ATOM 5344 C CA . THR B 1 253 ? 21.422 19.688 5.754 1 96.81 253 THR B CA 1
ATOM 5345 C C . THR B 1 253 ? 21.812 19.5 7.215 1 96.81 253 THR B C 1
ATOM 5347 O O . THR B 1 253 ? 22.906 19.922 7.621 1 96.81 253 THR B O 1
ATOM 5350 N N . ILE B 1 254 ? 20.906 19 8.008 1 97.56 254 ILE B N 1
ATOM 5351 C CA . ILE B 1 254 ? 21.219 18.609 9.375 1 97.56 254 ILE B CA 1
ATOM 5352 C C . ILE B 1 254 ? 21.875 17.219 9.383 1 97.56 254 ILE B C 1
ATOM 5354 O O . ILE B 1 254 ? 21.266 16.25 8.953 1 97.56 254 ILE B O 1
ATOM 5358 N N . PRO B 1 255 ? 23.062 17.062 9.898 1 94.62 255 PRO B N 1
ATOM 5359 C CA . PRO B 1 255 ? 23.812 15.82 9.773 1 94.62 255 PRO B CA 1
ATOM 5360 C C . PRO B 1 255 ? 23.109 14.633 10.43 1 94.62 255 PRO B C 1
ATOM 5362 O O . PRO B 1 255 ? 23.234 13.5 9.953 1 94.62 255 PRO B O 1
ATOM 5365 N N . ARG B 1 256 ? 22.359 14.852 11.445 1 97.19 256 ARG B N 1
ATOM 5366 C CA . ARG B 1 256 ? 21.766 13.758 12.195 1 97.19 256 ARG B CA 1
ATOM 5367 C C . ARG B 1 256 ? 20.516 13.234 11.508 1 97.19 256 ARG B C 1
ATOM 5369 O O . ARG B 1 256 ? 20.016 12.148 11.828 1 97.19 256 ARG B O 1
ATOM 5376 N N . VAL B 1 257 ? 19.969 13.992 10.57 1 98.38 257 VAL B N 1
ATOM 5377 C CA . VAL B 1 257 ? 18.797 13.523 9.812 1 98.38 257 VAL B CA 1
ATOM 5378 C C . VAL B 1 257 ? 19.234 12.461 8.805 1 98.38 257 VAL B C 1
ATOM 5380 O O . VAL B 1 257 ? 19.938 12.766 7.84 1 98.38 257 VAL B O 1
ATOM 5383 N N . ILE B 1 258 ? 18.766 11.25 8.977 1 97.31 258 ILE B N 1
ATOM 5384 C CA . ILE B 1 258 ? 19.297 10.18 8.148 1 97.31 258 ILE B CA 1
ATOM 5385 C C . ILE B 1 258 ? 18.25 9.742 7.133 1 97.31 258 ILE B C 1
ATOM 5387 O O . ILE B 1 258 ? 18.578 9.109 6.121 1 97.31 258 ILE B O 1
ATOM 5391 N N . SER B 1 259 ? 17 9.992 7.406 1 98.12 259 SER B N 1
ATOM 5392 C CA . SER B 1 259 ? 15.914 9.633 6.492 1 98.12 259 SER B CA 1
ATOM 5393 C C . SER B 1 259 ? 14.742 10.602 6.613 1 98.12 259 SER B C 1
ATOM 5395 O O . SER B 1 259 ? 14.539 11.211 7.664 1 98.12 259 SER B O 1
ATOM 5397 N N . ILE B 1 260 ? 14.062 10.812 5.523 1 98.75 260 ILE B N 1
ATOM 5398 C CA . ILE B 1 260 ? 12.891 11.68 5.422 1 98.75 260 ILE B CA 1
ATOM 5399 C C . ILE B 1 260 ? 11.805 10.977 4.617 1 98.75 260 ILE B C 1
ATOM 5401 O O . ILE B 1 260 ? 12.086 10.336 3.598 1 98.75 260 ILE B O 1
ATOM 5405 N N . ASN B 1 261 ? 10.578 10.984 5.102 1 98.38 261 ASN B N 1
ATOM 5406 C CA . ASN B 1 261 ? 9.461 10.531 4.285 1 98.38 261 ASN B CA 1
ATOM 5407 C C . ASN B 1 261 ? 8.516 11.68 3.941 1 98.38 261 ASN B C 1
ATOM 5409 O O . ASN B 1 261 ? 8.477 12.688 4.645 1 98.38 261 ASN B O 1
ATOM 5413 N N . ALA B 1 262 ? 7.773 11.547 2.852 1 98.12 262 ALA B N 1
ATOM 5414 C CA . ALA B 1 262 ? 6.734 12.508 2.479 1 98.12 262 ALA B CA 1
ATOM 5415 C C . ALA B 1 262 ? 5.617 11.828 1.69 1 98.12 262 ALA B C 1
ATOM 5417 O O . ALA B 1 262 ? 5.844 10.797 1.044 1 98.12 262 ALA B O 1
ATOM 5418 N N . SER B 1 263 ? 4.434 12.375 1.843 1 96.62 263 SER B N 1
ATOM 5419 C CA . SER B 1 263 ? 3.309 11.914 1.034 1 96.62 263 SER B CA 1
ATOM 5420 C C . SER B 1 263 ? 3.189 12.719 -0.255 1 96.62 263 SER B C 1
ATOM 5422 O O . SER B 1 263 ? 2.836 13.906 -0.225 1 96.62 263 SER B O 1
ATOM 5424 N N . GLY B 1 264 ? 3.432 12.023 -1.353 1 96.12 264 GLY B N 1
ATOM 5425 C CA . GLY B 1 264 ? 3.25 12.68 -2.639 1 96.12 264 GLY B CA 1
ATOM 5426 C C . GLY B 1 264 ? 1.807 13.055 -2.92 1 96.12 264 GLY B C 1
ATOM 5427 O O . GLY B 1 264 ? 1.538 14 -3.656 1 96.12 264 GLY B O 1
ATOM 5428 N N . HIS B 1 265 ? 0.859 12.375 -2.322 1 93.88 265 HIS B N 1
ATOM 5429 C CA . HIS B 1 265 ? -0.558 12.562 -2.613 1 93.88 265 HIS B CA 1
ATOM 5430 C C . HIS B 1 265 ? -1.171 13.633 -1.711 1 93.88 265 HIS B C 1
ATOM 5432 O O . HIS B 1 265 ? -2.395 13.742 -1.623 1 93.88 265 HIS B O 1
ATOM 5438 N N . LYS B 1 266 ? -0.411 14.359 -0.942 1 94.94 266 LYS B N 1
ATOM 5439 C CA . LYS B 1 266 ? -0.835 15.547 -0.208 1 94.94 266 LYS B CA 1
ATOM 5440 C C . LYS B 1 266 ? -0.437 16.828 -0.948 1 94.94 266 LYS B C 1
ATOM 5442 O O . LYS B 1 266 ? -0.909 17.078 -2.059 1 94.94 266 LYS B O 1
ATOM 5447 N N . PHE B 1 267 ? 0.59 17.516 -0.517 1 96.12 267 PHE B N 1
ATOM 5448 C CA . PHE B 1 267 ? 0.983 18.766 -1.159 1 96.12 267 PHE B CA 1
ATOM 5449 C C . PHE B 1 267 ? 1.927 18.5 -2.326 1 96.12 267 PHE B C 1
ATOM 5451 O O . PHE B 1 267 ? 2.395 19.438 -2.98 1 96.12 267 PHE B O 1
ATOM 5458 N N . GLY B 1 268 ? 2.232 17.172 -2.592 1 95.31 268 GLY B N 1
ATOM 5459 C CA . GLY B 1 268 ? 3.006 16.781 -3.762 1 95.31 268 GLY B CA 1
ATOM 5460 C C . GLY B 1 268 ? 2.172 16.688 -5.023 1 95.31 268 GLY B C 1
ATOM 5461 O O . GLY B 1 268 ? 2.705 16.453 -6.113 1 95.31 268 GLY B O 1
ATOM 5462 N N . LEU B 1 269 ? 0.924 16.797 -4.945 1 93.56 269 LEU B N 1
ATOM 5463 C CA . LEU B 1 269 ? -0.014 17.047 -6.031 1 93.56 269 LEU B CA 1
ATOM 5464 C C . LEU B 1 269 ? -0.282 15.781 -6.836 1 93.56 269 LEU B C 1
ATOM 5466 O O . LEU B 1 269 ? -0.662 15.852 -8.008 1 93.56 269 LEU B O 1
ATOM 5470 N N . THR B 1 270 ? -0.048 14.641 -6.297 1 92.56 270 THR B N 1
ATOM 5471 C CA . THR B 1 270 ? -0.358 13.391 -6.98 1 92.56 270 THR B CA 1
ATOM 5472 C C . THR B 1 270 ? -1.578 12.719 -6.359 1 92.56 270 THR B C 1
ATOM 5474 O O . THR B 1 270 ? -2.156 13.234 -5.402 1 92.56 270 THR B O 1
ATOM 5477 N N . ALA B 1 271 ? -2.021 11.664 -7.016 1 86.25 271 ALA B N 1
ATOM 5478 C CA . ALA B 1 271 ? -3.174 10.914 -6.527 1 86.25 271 ALA B CA 1
ATOM 5479 C C . ALA B 1 271 ? -2.766 9.945 -5.418 1 86.25 271 ALA B C 1
ATOM 5481 O O . ALA B 1 271 ? -1.621 9.484 -5.379 1 86.25 271 ALA B O 1
ATOM 5482 N N . ALA B 1 272 ? -3.752 9.711 -4.512 1 83.75 272 ALA B N 1
ATOM 5483 C CA . ALA B 1 272 ? -3.52 8.68 -3.506 1 83.75 272 ALA B CA 1
ATOM 5484 C C . ALA B 1 272 ? -3.473 7.293 -4.145 1 83.75 272 ALA B C 1
ATOM 5486 O O . ALA B 1 272 ? -4.211 7.016 -5.09 1 83.75 272 ALA B O 1
ATOM 5487 N N . ALA B 1 273 ? -2.48 6.426 -3.742 1 87.56 273 ALA B N 1
ATOM 5488 C CA . ALA B 1 273 ? -1.6 6.582 -2.586 1 87.56 273 ALA B CA 1
ATOM 5489 C C . ALA B 1 273 ? -0.133 6.562 -3.008 1 87.56 273 ALA B C 1
ATOM 5491 O O . ALA B 1 273 ? 0.315 5.625 -3.672 1 87.56 273 ALA B O 1
ATOM 5492 N N . LEU B 1 274 ? 0.617 7.629 -2.762 1 94.12 274 LEU B N 1
ATOM 5493 C CA . LEU B 1 274 ? 2.055 7.676 -3.006 1 94.12 274 LEU B CA 1
ATOM 5494 C C . LEU B 1 274 ? 2.789 8.281 -1.812 1 94.12 274 LEU B C 1
ATOM 5496 O O . LEU B 1 274 ? 2.424 9.352 -1.329 1 94.12 274 LEU B O 1
ATOM 5500 N N . GLY B 1 275 ? 3.705 7.547 -1.303 1 95 275 GLY B N 1
ATOM 5501 C CA . GLY B 1 275 ? 4.68 8.039 -0.341 1 95 275 GLY B CA 1
ATOM 5502 C C . GLY B 1 275 ? 6.113 7.898 -0.818 1 95 275 GLY B C 1
ATOM 5503 O O . GLY B 1 275 ? 6.387 7.168 -1.772 1 95 275 GLY B O 1
ATOM 5504 N N . TRP B 1 276 ? 6.992 8.672 -0.304 1 96.88 276 TRP B N 1
ATOM 5505 C CA . TRP B 1 276 ? 8.422 8.578 -0.556 1 96.88 276 TRP B CA 1
ATOM 5506 C C . TRP B 1 276 ? 9.195 8.359 0.744 1 96.88 276 TRP B C 1
ATOM 5508 O O . TRP B 1 276 ? 8.891 8.984 1.764 1 96.88 276 TRP B O 1
ATOM 5518 N N . ILE B 1 277 ? 10.078 7.43 0.759 1 96.94 277 ILE B N 1
ATOM 5519 C CA . ILE B 1 277 ? 11.109 7.324 1.793 1 96.94 277 ILE B CA 1
ATOM 5520 C C . ILE B 1 277 ? 12.484 7.523 1.173 1 96.94 277 ILE B C 1
ATOM 5522 O O . ILE B 1 277 ? 12.836 6.867 0.191 1 96.94 277 ILE B O 1
ATOM 5526 N N . ILE B 1 278 ? 13.234 8.461 1.653 1 96.94 278 ILE B N 1
ATOM 5527 C CA . ILE B 1 278 ? 14.57 8.742 1.146 1 96.94 278 ILE B CA 1
ATOM 5528 C C . ILE B 1 278 ? 15.57 8.734 2.299 1 96.94 278 ILE B C 1
ATOM 5530 O O . ILE B 1 278 ? 15.344 9.367 3.332 1 96.94 278 ILE B O 1
ATOM 5534 N N . TRP B 1 279 ? 16.578 7.914 2.217 1 95.88 279 TRP B N 1
ATOM 5535 C CA . TRP B 1 279 ? 17.75 7.961 3.088 1 95.88 279 TRP B CA 1
ATOM 5536 C C . TRP B 1 279 ? 18.844 8.844 2.486 1 95.88 279 TRP B C 1
ATOM 5538 O O . TRP B 1 279 ? 19.047 8.844 1.271 1 95.88 279 TRP B O 1
ATOM 5548 N N . ARG B 1 280 ? 19.484 9.625 3.307 1 94 280 ARG B N 1
ATOM 5549 C CA . ARG B 1 280 ? 20.5 10.562 2.838 1 94 280 ARG B CA 1
ATOM 5550 C C . ARG B 1 280 ? 21.594 9.836 2.053 1 94 280 ARG B C 1
ATOM 5552 O O . ARG B 1 280 ? 22.219 10.414 1.159 1 94 280 ARG B O 1
ATOM 5559 N N . ASP B 1 281 ? 21.828 8.586 2.568 1 89.31 281 ASP B N 1
ATOM 5560 C CA . ASP B 1 281 ? 22.859 7.75 1.942 1 89.31 281 ASP B CA 1
ATOM 5561 C C . ASP B 1 281 ? 22.531 6.27 2.119 1 89.31 281 ASP B C 1
ATOM 5563 O O . ASP B 1 281 ? 21.766 5.895 3.006 1 89.31 281 ASP B O 1
ATOM 5567 N N . GLN B 1 282 ? 23.156 5.441 1.192 1 85.81 282 GLN B N 1
ATOM 5568 C CA . GLN B 1 282 ? 22.906 4 1.213 1 85.81 282 GLN B CA 1
ATOM 5569 C C . GLN B 1 282 ? 23.375 3.389 2.533 1 85.81 282 GLN B C 1
ATOM 5571 O O . GLN B 1 282 ? 22.812 2.383 2.98 1 85.81 282 GLN B O 1
ATOM 5576 N N . ARG B 1 283 ? 24.359 3.988 3.252 1 86.5 283 ARG B N 1
ATOM 5577 C CA . ARG B 1 283 ? 24.922 3.461 4.492 1 86.5 283 ARG B CA 1
ATOM 5578 C C . ARG B 1 283 ? 23.859 3.363 5.578 1 86.5 283 ARG B C 1
ATOM 5580 O O . ARG B 1 283 ? 24.031 2.645 6.562 1 86.5 283 ARG B O 1
ATOM 5587 N N . PHE B 1 284 ? 22.719 4.082 5.414 1 86.94 284 PHE B N 1
ATOM 5588 C CA . PHE B 1 284 ? 21.672 4.109 6.438 1 86.94 284 PHE B CA 1
ATOM 5589 C C . PHE B 1 284 ? 20.547 3.15 6.082 1 86.94 284 PHE B C 1
ATOM 5591 O O . PHE B 1 284 ? 19.562 3.045 6.82 1 86.94 284 PHE B O 1
ATOM 5598 N N . LEU B 1 285 ? 20.609 2.514 4.973 1 85.25 285 LEU B N 1
ATOM 5599 C CA . LEU B 1 285 ? 19.688 1.455 4.582 1 85.25 285 LEU B CA 1
ATOM 5600 C C . LEU B 1 285 ? 20.344 0.085 4.711 1 85.25 285 LEU B C 1
ATOM 5602 O O . LEU B 1 285 ? 21.156 -0.299 3.871 1 85.25 285 LEU B O 1
ATOM 5606 N N . PRO B 1 286 ? 19.922 -0.617 5.711 1 79.56 286 PRO B N 1
ATOM 5607 C CA . PRO B 1 286 ? 20.547 -1.929 5.902 1 79.56 286 PRO B CA 1
ATOM 5608 C C . PRO B 1 286 ? 20.328 -2.869 4.723 1 79.56 286 PRO B C 1
ATOM 5610 O O . PRO B 1 286 ? 19.234 -2.885 4.141 1 79.56 286 PRO B O 1
ATOM 5613 N N . SER B 1 287 ? 21.312 -3.674 4.457 1 71.62 287 SER B N 1
ATOM 5614 C CA . SER B 1 287 ? 21.297 -4.562 3.303 1 71.62 287 SER B CA 1
ATOM 5615 C C . SER B 1 287 ? 20.219 -5.633 3.443 1 71.62 287 SER B C 1
ATOM 5617 O O . SER B 1 287 ? 19.672 -6.117 2.445 1 71.62 287 SER B O 1
ATOM 5619 N N . ASP B 1 288 ? 19.969 -5.938 4.633 1 70.12 288 ASP B N 1
ATOM 5620 C CA . ASP B 1 288 ? 19 -7.008 4.863 1 70.12 288 ASP B CA 1
ATOM 5621 C C . ASP B 1 288 ? 17.578 -6.539 4.543 1 70.12 288 ASP B C 1
ATOM 5623 O O . ASP B 1 288 ? 16.656 -7.355 4.438 1 70.12 288 ASP B O 1
ATOM 5627 N N . MET B 1 289 ? 17.469 -5.277 4.371 1 71.38 289 MET B N 1
ATOM 5628 C CA . MET B 1 289 ? 16.156 -4.754 3.986 1 71.38 289 MET B CA 1
ATOM 5629 C C . MET B 1 289 ? 16 -4.766 2.471 1 71.38 289 MET B C 1
ATOM 5631 O O . MET B 1 289 ? 14.898 -4.551 1.959 1 71.38 289 MET B O 1
ATOM 5635 N N . LEU B 1 290 ? 17.078 -5.008 1.872 1 60.88 290 LEU B N 1
ATOM 5636 C CA . LEU B 1 290 ? 17.047 -5.078 0.416 1 60.88 290 LEU B CA 1
ATOM 5637 C C . LEU B 1 290 ? 16.75 -6.496 -0.056 1 60.88 290 LEU B C 1
ATOM 5639 O O . LEU B 1 290 ? 17.453 -7.438 0.32 1 60.88 290 LEU B O 1
ATOM 5643 N N . HIS B 1 291 ? 15.594 -6.586 -0.585 1 60.34 291 HIS B N 1
ATOM 5644 C CA . HIS B 1 291 ? 15.156 -7.918 -0.98 1 60.34 291 HIS B CA 1
ATOM 5645 C C . HIS B 1 291 ? 15.438 -8.18 -2.455 1 60.34 291 HIS B C 1
ATOM 5647 O O . HIS B 1 291 ? 15.312 -7.277 -3.285 1 60.34 291 HIS B O 1
ATOM 5653 N N . GLN B 1 292 ? 16.141 -9.328 -2.588 1 54.28 292 GLN B N 1
ATOM 5654 C CA . GLN B 1 292 ? 16.406 -9.773 -3.955 1 54.28 292 GLN B CA 1
ATOM 5655 C C . GLN B 1 292 ? 15.305 -10.727 -4.434 1 54.28 292 GLN B C 1
ATOM 5657 O O . GLN B 1 292 ? 14.883 -11.617 -3.693 1 54.28 292 GLN B O 1
ATOM 5662 N N . SER B 1 293 ? 14.562 -10.297 -5.484 1 51.81 293 SER B N 1
ATOM 5663 C CA . SER B 1 293 ? 13.578 -11.219 -6.039 1 51.81 293 SER B CA 1
ATOM 5664 C C . SER B 1 293 ? 14.203 -12.133 -7.082 1 51.81 293 SER B C 1
ATOM 5666 O O . SER B 1 293 ? 14.789 -11.664 -8.055 1 51.81 293 SER B O 1
ATOM 5668 N N . SER B 1 294 ? 14.258 -13.406 -6.82 1 49.09 294 SER B N 1
ATOM 5669 C CA . SER B 1 294 ? 14.781 -14.375 -7.777 1 49.09 294 SER B CA 1
ATOM 5670 C C . SER B 1 294 ? 13.789 -14.633 -8.906 1 49.09 294 SER B C 1
ATOM 5672 O O . SER B 1 294 ? 14.156 -15.156 -9.961 1 49.09 294 SER B O 1
ATOM 5674 N N . TYR B 1 295 ? 12.523 -14.25 -8.633 1 46.97 295 TYR B N 1
ATOM 5675 C CA . TYR B 1 295 ? 11.547 -14.68 -9.625 1 46.97 295 TYR B CA 1
ATOM 5676 C C . TYR B 1 295 ? 11.336 -13.602 -10.68 1 46.97 295 TYR B C 1
ATOM 5678 O O . TYR B 1 295 ? 10.773 -13.867 -11.75 1 46.97 295 TYR B O 1
ATOM 5686 N N . LEU B 1 296 ? 11.695 -12.344 -10.297 1 46.59 296 LEU B N 1
ATOM 5687 C CA . LEU B 1 296 ? 11.586 -11.281 -11.297 1 46.59 296 LEU B CA 1
ATOM 5688 C C . LEU B 1 296 ? 12.844 -11.211 -12.156 1 46.59 296 LEU B C 1
ATOM 5690 O O . LEU B 1 296 ? 13.938 -11.547 -11.695 1 46.59 296 LEU B O 1
ATOM 5694 N N . SER B 1 297 ? 12.547 -11.062 -13.422 1 46.91 297 SER B N 1
ATOM 5695 C CA . SER B 1 297 ? 13.695 -10.875 -14.305 1 46.91 297 SER B CA 1
ATOM 5696 C C . SER B 1 297 ? 14.586 -9.734 -13.82 1 46.91 297 SER B C 1
ATOM 5698 O O . SER B 1 297 ? 14.094 -8.648 -13.516 1 46.91 297 SER B O 1
ATOM 5700 N N . GLY B 1 298 ? 15.828 -9.969 -13.43 1 46.34 298 GLY B N 1
ATOM 5701 C CA . GLY B 1 298 ? 16.812 -8.977 -13.031 1 46.34 298 GLY B CA 1
ATOM 5702 C C . GLY B 1 298 ? 16.969 -8.859 -11.523 1 46.34 298 GLY B C 1
ATOM 5703 O O . GLY B 1 298 ? 16.141 -9.375 -10.766 1 46.34 298 GLY B O 1
ATOM 5704 N N . HIS B 1 299 ? 18.141 -8.773 -11.008 1 46.91 299 HIS B N 1
ATOM 5705 C CA . HIS B 1 299 ? 18.469 -8.648 -9.594 1 46.91 299 HIS B CA 1
ATOM 5706 C C . HIS B 1 299 ? 18.094 -7.273 -9.062 1 46.91 299 HIS B C 1
ATOM 5708 O O . HIS B 1 299 ? 18.719 -6.27 -9.414 1 46.91 299 HIS B O 1
ATOM 5714 N N . HIS B 1 300 ? 16.766 -7.066 -8.828 1 53.69 300 HIS B N 1
ATOM 5715 C CA . HIS B 1 300 ? 16.5 -5.758 -8.25 1 53.69 300 HIS B CA 1
ATOM 5716 C C . HIS B 1 300 ? 16.297 -5.855 -6.742 1 53.69 300 HIS B C 1
ATOM 5718 O O . HIS B 1 300 ? 15.688 -6.812 -6.258 1 53.69 300 HIS B O 1
ATOM 5724 N N . GLU B 1 301 ? 17.172 -5.168 -6.039 1 58.19 301 GLU B N 1
ATOM 5725 C CA . GLU B 1 301 ? 17.031 -5.059 -4.59 1 58.19 301 GLU B CA 1
ATOM 5726 C C . GLU B 1 301 ? 16.047 -3.957 -4.211 1 58.19 301 GLU B C 1
ATOM 5728 O O . GLU B 1 301 ? 16.188 -2.814 -4.656 1 58.19 301 GLU B O 1
ATOM 5733 N N . LEU B 1 302 ? 14.922 -4.406 -3.795 1 60.16 302 LEU B N 1
ATOM 5734 C CA . LEU B 1 302 ? 13.953 -3.398 -3.381 1 60.16 302 LEU B CA 1
ATOM 5735 C C . LEU B 1 302 ? 13.836 -3.346 -1.86 1 60.16 302 LEU B C 1
ATOM 5737 O O . LEU B 1 302 ? 13.758 -4.387 -1.203 1 60.16 302 LEU B O 1
ATOM 5741 N N . PRO B 1 303 ? 13.945 -2.182 -1.371 1 56.5 303 PRO B N 1
ATOM 5742 C CA . PRO B 1 303 ? 13.82 -2.047 0.082 1 56.5 303 PRO B CA 1
ATOM 5743 C C . PRO B 1 303 ? 12.375 -2.137 0.559 1 56.5 303 PRO B C 1
ATOM 5745 O O . PRO B 1 303 ? 12.07 -1.787 1.704 1 56.5 303 PRO B O 1
ATOM 5748 N N . THR B 1 304 ? 11.523 -2.674 -0.247 1 62.16 304 THR B N 1
ATOM 5749 C CA . THR B 1 304 ? 10.125 -2.535 0.129 1 62.16 304 THR B CA 1
ATOM 5750 C C . THR B 1 304 ? 9.547 -3.879 0.57 1 62.16 304 THR B C 1
ATOM 5752 O O . THR B 1 304 ? 10.086 -4.934 0.225 1 62.16 304 THR B O 1
ATOM 5755 N N . LEU B 1 305 ? 8.547 -3.684 1.449 1 67.75 305 LEU B N 1
ATOM 5756 C CA . LEU B 1 305 ? 7.777 -4.84 1.901 1 67.75 305 LEU B CA 1
ATOM 5757 C C . LEU B 1 305 ? 6.676 -5.184 0.907 1 67.75 305 LEU B C 1
ATOM 5759 O O . LEU B 1 305 ? 6.059 -6.246 1.001 1 67.75 305 LEU B O 1
ATOM 5763 N N . ARG B 1 306 ? 6.617 -4.316 -0.111 1 74.5 306 ARG B N 1
ATOM 5764 C CA . ARG B 1 306 ? 5.52 -4.516 -1.053 1 74.5 306 ARG B CA 1
ATOM 5765 C C . ARG B 1 306 ? 6.039 -4.652 -2.479 1 74.5 306 ARG B C 1
ATOM 5767 O O . ARG B 1 306 ? 7.012 -3.998 -2.857 1 74.5 306 ARG B O 1
ATOM 5774 N N . TYR B 1 307 ? 5.25 -5.41 -3.213 1 70.12 307 TYR B N 1
ATOM 5775 C CA . TYR B 1 307 ? 5.711 -5.652 -4.574 1 70.12 307 TYR B CA 1
ATOM 5776 C C . TYR B 1 307 ? 4.785 -4.996 -5.59 1 70.12 307 TYR B C 1
ATOM 5778 O O . TYR B 1 307 ? 5.203 -4.117 -6.348 1 70.12 307 TYR B O 1
ATOM 5786 N N . SER B 1 308 ? 3.551 -5.238 -5.426 1 79.81 308 SER B N 1
ATOM 5787 C CA . SER B 1 308 ? 2.654 -4.676 -6.434 1 79.81 308 SER B CA 1
ATOM 5788 C C . SER B 1 308 ? 2.277 -3.238 -6.098 1 79.81 308 SER B C 1
ATOM 5790 O O . SER B 1 308 ? 1.851 -2.945 -4.98 1 79.81 308 SER B O 1
ATOM 5792 N N . GLN B 1 309 ? 2.539 -2.355 -6.98 1 86.56 309 GLN B N 1
ATOM 5793 C CA . GLN B 1 309 ? 2.164 -0.947 -6.91 1 86.56 309 GLN B CA 1
ATOM 5794 C C . GLN B 1 309 ? 2.035 -0.344 -8.305 1 86.56 309 GLN B C 1
ATOM 5796 O O . GLN B 1 309 ? 2.873 -0.591 -9.172 1 86.56 309 GLN B O 1
ATOM 5801 N N . SER B 1 310 ? 0.961 0.37 -8.508 1 89.25 310 SER B N 1
ATOM 5802 C CA . SER B 1 310 ? 0.803 1.04 -9.797 1 89.25 310 SER B CA 1
ATOM 5803 C C . SER B 1 310 ? 1.894 2.084 -10.016 1 89.25 310 SER B C 1
ATOM 5805 O O . SER B 1 310 ? 2.277 2.793 -9.086 1 89.25 310 SER B O 1
ATOM 5807 N N . SER B 1 311 ? 2.326 2.217 -11.273 1 93.5 311 SER B N 1
ATOM 5808 C CA . SER B 1 311 ? 3.348 3.205 -11.609 1 93.5 311 SER B CA 1
ATOM 5809 C C . SER B 1 311 ? 2.738 4.59 -11.805 1 93.5 311 SER B C 1
ATOM 5811 O O . SER B 1 311 ? 3.459 5.582 -11.914 1 93.5 311 SER B O 1
ATOM 5813 N N . SER B 1 312 ? 1.406 4.707 -11.82 1 93.88 312 SER B N 1
ATOM 5814 C CA . SER B 1 312 ? 0.713 5.934 -12.211 1 93.88 312 SER B CA 1
ATOM 5815 C C . SER B 1 312 ? 1.111 7.102 -11.312 1 93.88 312 SER B C 1
ATOM 5817 O O . SER B 1 312 ? 1.416 8.188 -11.805 1 93.88 312 SER B O 1
ATOM 5819 N N . SER B 1 313 ? 1.1 6.855 -10.039 1 94 313 SER B N 1
ATOM 5820 C CA . SER B 1 313 ? 1.346 7.949 -9.102 1 94 313 SER B CA 1
ATOM 5821 C C . SER B 1 313 ? 2.775 8.461 -9.219 1 94 313 SER B C 1
ATOM 5823 O O . SER B 1 313 ? 3.031 9.656 -9.031 1 94 313 SER B O 1
ATOM 5825 N N . VAL B 1 314 ? 3.73 7.562 -9.523 1 96.5 314 VAL B N 1
ATOM 5826 C CA . VAL B 1 314 ? 5.125 7.949 -9.711 1 96.5 314 VAL B CA 1
ATOM 5827 C C . VAL B 1 314 ? 5.266 8.812 -10.961 1 96.5 314 VAL B C 1
ATOM 5829 O O . VAL B 1 314 ? 5.949 9.836 -10.945 1 96.5 314 VAL B O 1
ATOM 5832 N N . LEU B 1 315 ? 4.594 8.398 -12.047 1 97.56 315 LEU B N 1
ATOM 5833 C CA . LEU B 1 315 ? 4.645 9.164 -13.289 1 97.56 315 LEU B CA 1
ATOM 5834 C C . LEU B 1 315 ? 4 10.531 -13.117 1 97.56 315 LEU B C 1
ATOM 5836 O O . LEU B 1 315 ? 4.516 11.531 -13.617 1 97.56 315 LEU B O 1
ATOM 5840 N N . ILE B 1 316 ? 2.912 10.57 -12.406 1 96.94 316 ILE B N 1
ATOM 5841 C CA . ILE B 1 316 ? 2.209 11.828 -12.172 1 96.94 316 ILE B CA 1
ATOM 5842 C C . ILE B 1 316 ? 3.072 12.742 -11.305 1 96.94 316 ILE B C 1
ATOM 5844 O O . ILE B 1 316 ? 3.129 13.953 -11.539 1 96.94 316 ILE B O 1
ATOM 5848 N N . GLN B 1 317 ? 3.713 12.18 -10.266 1 97.5 317 GLN B N 1
ATOM 5849 C CA . GLN B 1 317 ? 4.617 12.977 -9.438 1 97.5 317 GLN B CA 1
ATOM 5850 C C . GLN B 1 317 ? 5.719 13.609 -10.281 1 97.5 317 GLN B C 1
ATOM 5852 O O . GLN B 1 317 ? 5.988 14.805 -10.164 1 97.5 317 GLN B O 1
ATOM 5857 N N . TYR B 1 318 ? 6.363 12.805 -11.133 1 97.56 318 TYR B N 1
ATOM 5858 C CA . TYR B 1 318 ? 7.426 13.328 -11.984 1 97.56 318 TYR B CA 1
ATOM 5859 C C . TYR B 1 318 ? 6.906 14.422 -12.906 1 97.56 318 TYR B C 1
ATOM 5861 O O . TYR B 1 318 ? 7.582 15.422 -13.125 1 97.56 318 TYR B O 1
ATOM 5869 N N . TYR B 1 319 ? 5.727 14.203 -13.438 1 97.44 319 TYR B N 1
ATOM 5870 C CA . TYR B 1 319 ? 5.098 15.203 -14.289 1 97.44 319 TYR B CA 1
ATOM 5871 C C . TYR B 1 319 ? 5.012 16.547 -13.578 1 97.44 319 TYR B C 1
ATOM 5873 O O . TYR B 1 319 ? 5.395 17.578 -14.141 1 97.44 319 TYR B O 1
ATOM 5881 N N . HIS B 1 320 ? 4.559 16.562 -12.344 1 96.75 320 HIS B N 1
ATOM 5882 C CA . HIS B 1 320 ? 4.398 17.812 -11.609 1 96.75 320 HIS B CA 1
ATOM 5883 C C . HIS B 1 320 ? 5.754 18.406 -11.25 1 96.75 320 HIS B C 1
ATOM 5885 O O . HIS B 1 320 ? 5.922 19.641 -11.289 1 96.75 320 HIS B O 1
ATOM 5891 N N . LEU B 1 321 ? 6.691 17.516 -10.852 1 97.62 321 LEU B N 1
ATOM 5892 C CA . LEU B 1 321 ? 8.031 18.016 -10.539 1 97.62 321 LEU B CA 1
ATOM 5893 C C . LEU B 1 321 ? 8.633 18.734 -11.75 1 97.62 321 LEU B C 1
ATOM 5895 O O . LEU B 1 321 ? 9.18 19.828 -11.617 1 97.62 321 LEU B O 1
ATOM 5899 N N . ALA B 1 322 ? 8.477 18.109 -12.883 1 96.56 322 ALA B N 1
ATOM 5900 C CA . ALA B 1 322 ? 9.078 18.641 -14.109 1 96.56 322 ALA B CA 1
ATOM 5901 C C . ALA B 1 322 ? 8.312 19.859 -14.602 1 96.56 322 ALA B C 1
ATOM 5903 O O . ALA B 1 322 ? 8.922 20.844 -15.039 1 96.56 322 ALA B O 1
ATOM 5904 N N . ARG B 1 323 ? 7.047 19.844 -14.594 1 95.81 323 ARG B N 1
ATOM 5905 C CA . ARG B 1 323 ? 6.191 20.891 -15.133 1 95.81 323 ARG B CA 1
ATOM 5906 C C . ARG B 1 323 ? 6.297 22.172 -14.297 1 95.81 323 ARG B C 1
ATOM 5908 O O . ARG B 1 323 ? 6.387 23.266 -14.844 1 95.81 323 ARG B O 1
ATOM 5915 N N . LEU B 1 324 ? 6.254 22.047 -12.961 1 96 324 LEU B N 1
ATOM 5916 C CA . LEU B 1 324 ? 6.184 23.203 -12.062 1 96 324 LEU B CA 1
ATOM 5917 C C . LEU B 1 324 ? 7.578 23.75 -11.773 1 96 324 LEU B C 1
ATOM 5919 O O . LEU B 1 324 ? 7.762 24.969 -11.656 1 96 324 LEU B O 1
ATOM 5923 N N . GLY B 1 325 ? 8.562 22.781 -11.672 1 96.25 325 GLY B N 1
ATOM 5924 C CA . GLY B 1 325 ? 9.867 23.234 -11.195 1 96.25 325 GLY B CA 1
ATOM 5925 C C . GLY B 1 325 ? 9.805 23.859 -9.82 1 96.25 325 GLY B C 1
ATOM 5926 O O . GLY B 1 325 ? 8.805 23.734 -9.117 1 96.25 325 GLY B O 1
ATOM 5927 N N . ARG B 1 326 ? 10.914 24.484 -9.453 1 95.81 326 ARG B N 1
ATOM 5928 C CA . ARG B 1 326 ? 10.992 25.094 -8.125 1 95.81 326 ARG B CA 1
ATOM 5929 C C . ARG B 1 326 ? 10.016 26.25 -8 1 95.81 326 ARG B C 1
ATOM 5931 O O . ARG B 1 326 ? 9.242 26.328 -7.047 1 95.81 326 ARG B O 1
ATOM 5938 N N . GLN B 1 327 ? 10.023 27.094 -8.93 1 95.88 327 GLN B N 1
ATOM 5939 C CA . GLN B 1 327 ? 9.211 28.312 -8.883 1 95.88 327 GLN B CA 1
ATOM 5940 C C . GLN B 1 327 ? 7.723 27.969 -8.883 1 95.88 327 GLN B C 1
ATOM 5942 O O . GLN B 1 327 ? 6.93 28.609 -8.188 1 95.88 327 GLN B O 1
ATOM 5947 N N . GLY B 1 328 ? 7.367 27 -9.719 1 96.31 328 GLY B N 1
ATOM 5948 C CA . GLY B 1 328 ? 5.973 26.578 -9.75 1 96.31 328 GLY B CA 1
ATOM 5949 C C . GLY B 1 328 ? 5.473 26.078 -8.414 1 96.31 328 GLY B C 1
ATOM 5950 O O . GLY B 1 328 ? 4.379 26.438 -7.973 1 96.31 328 GLY B O 1
ATOM 5951 N N . PHE B 1 329 ? 6.27 25.266 -7.754 1 96.62 329 PHE B N 1
ATOM 5952 C CA . PHE B 1 329 ? 5.902 24.781 -6.434 1 96.62 329 PHE B CA 1
ATOM 5953 C C . PHE B 1 329 ? 5.848 25.922 -5.422 1 96.62 329 PHE B C 1
ATOM 5955 O O . PHE B 1 329 ? 4.93 25.984 -4.602 1 96.62 329 PHE B O 1
ATOM 5962 N N . GLU B 1 330 ? 6.812 26.812 -5.477 1 96.19 330 GLU B N 1
ATOM 5963 C CA . GLU B 1 330 ? 6.832 27.953 -4.574 1 96.19 330 GLU B CA 1
ATOM 5964 C C . GLU B 1 330 ? 5.57 28.797 -4.73 1 96.19 330 GLU B C 1
ATOM 5966 O O . GLU B 1 330 ? 4.977 29.219 -3.74 1 96.19 330 GLU B O 1
ATOM 5971 N N . ASN B 1 331 ? 5.156 29.031 -5.961 1 96.25 331 ASN B N 1
ATOM 5972 C CA . ASN B 1 331 ? 3.945 29.812 -6.219 1 96.25 331 ASN B CA 1
ATOM 5973 C C . ASN B 1 331 ? 2.715 29.141 -5.605 1 96.25 331 ASN B C 1
ATOM 5975 O O . ASN B 1 331 ? 1.879 29.812 -4.996 1 96.25 331 ASN B O 1
ATOM 5979 N N . ILE B 1 332 ? 2.613 27.891 -5.773 1 95.62 332 ILE B N 1
ATOM 5980 C CA . ILE B 1 332 ? 1.461 27.141 -5.27 1 95.62 332 ILE B CA 1
ATOM 5981 C C . ILE B 1 332 ? 1.438 27.203 -3.742 1 95.62 332 ILE B C 1
ATOM 5983 O O . ILE B 1 332 ? 0.409 27.531 -3.143 1 95.62 332 ILE B O 1
ATOM 5987 N N . ILE B 1 333 ? 2.553 26.906 -3.105 1 95.5 333 ILE B N 1
ATOM 5988 C CA . ILE B 1 333 ? 2.613 26.828 -1.649 1 95.5 333 ILE B CA 1
ATOM 5989 C C . ILE B 1 333 ? 2.373 28.219 -1.051 1 95.5 333 ILE B C 1
ATOM 5991 O O . ILE B 1 333 ? 1.668 28.344 -0.048 1 95.5 333 ILE B O 1
ATOM 5995 N N . GLN B 1 334 ? 2.916 29.234 -1.667 1 94.88 334 GLN B N 1
ATOM 5996 C CA . GLN B 1 334 ? 2.682 30.594 -1.192 1 94.88 334 GLN B CA 1
ATOM 5997 C C . GLN B 1 334 ? 1.2 30.953 -1.263 1 94.88 334 GLN B C 1
ATOM 5999 O O . GLN B 1 334 ? 0.659 31.562 -0.338 1 94.88 334 GLN B O 1
ATOM 6004 N N . ASP B 1 335 ? 0.623 30.594 -2.357 1 94.94 335 ASP B N 1
ATOM 6005 C CA . ASP B 1 335 ? -0.806 30.859 -2.51 1 94.94 335 ASP B CA 1
ATOM 6006 C C . ASP B 1 335 ? -1.61 30.141 -1.422 1 94.94 335 ASP B C 1
ATOM 6008 O O . ASP B 1 335 ? -2.533 30.734 -0.847 1 94.94 335 ASP B O 1
ATOM 6012 N N . LEU B 1 336 ? -1.307 28.922 -1.163 1 95.38 336 LEU B N 1
ATOM 6013 C CA . LEU B 1 336 ? -2.018 28.156 -0.155 1 95.38 336 LEU B CA 1
ATOM 6014 C C . LEU B 1 336 ? -1.837 28.766 1.23 1 95.38 336 LEU B C 1
ATOM 6016 O O . LEU B 1 336 ? -2.789 28.828 2.01 1 95.38 336 LEU B O 1
ATOM 6020 N N . LEU B 1 337 ? -0.643 29.156 1.562 1 94.88 337 LEU B N 1
ATOM 6021 C CA . LEU B 1 337 ? -0.36 29.781 2.854 1 94.88 337 LEU B CA 1
ATOM 6022 C C . LEU B 1 337 ? -1.106 31.109 2.998 1 94.88 337 LEU B C 1
ATOM 6024 O O . LEU B 1 337 ? -1.613 31.422 4.078 1 94.88 337 LEU B O 1
ATOM 6028 N N . GLN B 1 338 ? -1.192 31.844 1.923 1 94.44 338 GLN B N 1
ATOM 6029 C CA . GLN B 1 338 ? -1.933 33.094 1.948 1 94.44 338 GLN B CA 1
ATOM 6030 C C . GLN B 1 338 ? -3.42 32.844 2.191 1 94.44 338 GLN B C 1
ATOM 6032 O O . GLN B 1 338 ? -4.055 33.594 2.963 1 94.44 338 GLN B O 1
ATOM 6037 N N . ARG B 1 339 ? -3.951 31.891 1.521 1 95.06 339 ARG B N 1
ATOM 6038 C CA . ARG B 1 339 ? -5.363 31.547 1.683 1 95.06 339 ARG B CA 1
ATOM 6039 C C . ARG B 1 339 ? -5.648 31.062 3.102 1 95.06 339 ARG B C 1
ATOM 6041 O O . ARG B 1 339 ? -6.68 31.422 3.684 1 95.06 339 ARG B O 1
ATOM 6048 N N . SER B 1 340 ? -4.789 30.25 3.604 1 95.94 340 SER B N 1
ATOM 6049 C CA . SER B 1 340 ? -4.949 29.797 4.977 1 95.94 340 SER B CA 1
ATOM 6050 C C . SER B 1 340 ? -4.879 30.953 5.965 1 95.94 340 SER B C 1
ATOM 6052 O O . SER B 1 340 ? -5.645 31 6.934 1 95.94 340 SER B O 1
ATOM 6054 N N . SER B 1 341 ? -3.939 31.844 5.715 1 95.38 341 SER B N 1
ATOM 6055 C CA . SER B 1 341 ? -3.809 33.031 6.539 1 95.38 341 SER B CA 1
ATOM 6056 C C . SER B 1 341 ? -5.086 33.875 6.504 1 95.38 341 SER B C 1
ATOM 6058 O O . SER B 1 341 ? -5.562 34.344 7.547 1 95.38 341 SER B O 1
ATOM 6060 N N . ALA B 1 342 ? -5.594 34.031 5.324 1 95.56 342 ALA B N 1
ATOM 6061 C CA . ALA B 1 342 ? -6.812 34.812 5.156 1 95.56 342 ALA B CA 1
ATOM 6062 C C . ALA B 1 342 ? -7.98 34.188 5.902 1 95.56 342 ALA B C 1
ATOM 6064 O O . ALA B 1 342 ? -8.773 34.875 6.535 1 95.56 342 ALA B O 1
ATOM 6065 N N . LEU B 1 343 ? -8.125 32.938 5.809 1 96.44 343 LEU B N 1
ATOM 6066 C CA . LEU B 1 343 ? -9.195 32.219 6.508 1 96.44 343 LEU B CA 1
ATOM 6067 C C . LEU B 1 343 ? -9.047 32.375 8.016 1 96.44 343 LEU B C 1
ATOM 6069 O O . LEU B 1 343 ? -10.023 32.594 8.727 1 96.44 343 LEU B O 1
ATOM 6073 N N . GLY B 1 344 ? -7.832 32.188 8.508 1 96.31 344 GLY B N 1
ATOM 6074 C CA . GLY B 1 344 ? -7.582 32.375 9.93 1 96.31 344 GLY B CA 1
ATOM 6075 C C . GLY B 1 344 ? -7.977 33.75 10.43 1 96.31 344 GLY B C 1
ATOM 6076 O O . GLY B 1 344 ? -8.617 33.875 11.477 1 96.31 344 GLY B O 1
ATOM 6077 N N . LYS B 1 345 ? -7.633 34.75 9.664 1 96.19 345 LYS B N 1
ATOM 6078 C CA . LYS B 1 345 ? -7.98 36.125 10.016 1 96.19 345 LYS B CA 1
ATOM 6079 C C . LYS B 1 345 ? -9.492 36.312 10.016 1 96.19 345 LYS B C 1
ATOM 6081 O O . LYS B 1 345 ? -10.039 37 10.898 1 96.19 345 LYS B O 1
ATOM 6086 N N . THR B 1 346 ? -10.094 35.75 9.031 1 95.12 346 THR B N 1
ATOM 6087 C CA . THR B 1 346 ? -11.547 35.875 8.93 1 95.12 346 THR B CA 1
ATOM 6088 C C . THR B 1 346 ? -12.219 35.219 10.141 1 95.12 346 THR B C 1
ATOM 6090 O O . THR B 1 346 ? -13.125 35.812 10.734 1 95.12 346 THR B O 1
ATOM 6093 N N . LEU B 1 347 ? -11.82 34.094 10.5 1 95.88 347 LEU B N 1
ATOM 6094 C CA . LEU B 1 347 ? -12.414 33.375 11.625 1 95.88 347 LEU B CA 1
ATOM 6095 C C . LEU B 1 347 ? -12.188 34.125 12.93 1 95.88 347 LEU B C 1
ATOM 6097 O O . LEU B 1 347 ? -13.117 34.312 13.711 1 95.88 347 LEU B O 1
ATOM 6101 N N . GLU B 1 348 ? -11.008 34.594 13.164 1 95.56 348 GLU B N 1
ATOM 6102 C CA . GLU B 1 348 ? -10.719 35.375 14.375 1 95.56 348 GLU B CA 1
ATOM 6103 C C . GLU B 1 348 ? -11.453 36.688 14.383 1 95.56 348 GLU B C 1
ATOM 6105 O O . GLU B 1 348 ? -11.836 37.188 15.438 1 95.56 348 GLU B O 1
ATOM 6110 N N . GLY B 1 349 ? -11.578 37.188 13.227 1 94.25 349 GLY B N 1
ATOM 6111 C CA . GLY B 1 349 ? -12.266 38.438 13.078 1 94.25 349 GLY B CA 1
ATOM 6112 C C . GLY B 1 349 ? -13.719 38.406 13.516 1 94.25 349 GLY B C 1
ATOM 6113 O O . GLY B 1 349 ? -14.305 39.406 13.875 1 94.25 349 GLY B O 1
ATOM 6114 N N . THR B 1 350 ? -14.312 37.25 13.523 1 93.38 350 THR B N 1
ATOM 6115 C CA . THR B 1 350 ? -15.695 37.094 13.961 1 93.38 350 THR B CA 1
ATOM 6116 C C . THR B 1 350 ? -15.82 37.312 15.461 1 93.38 350 THR B C 1
ATOM 6118 O O . THR B 1 350 ? -16.922 37.562 15.969 1 93.38 350 THR B O 1
ATOM 6121 N N . GLY B 1 351 ? -14.719 37.125 16.156 1 93.5 351 GLY B N 1
ATOM 6122 C CA . GLY B 1 351 ? -14.742 37.156 17.609 1 93.5 351 GLY B CA 1
ATOM 6123 C C . GLY B 1 351 ? -15.258 35.875 18.234 1 93.5 351 GLY B C 1
ATOM 6124 O O . GLY B 1 351 ? -15.172 35.688 19.453 1 93.5 351 GLY B O 1
ATOM 6125 N N . ILE B 1 352 ? -15.719 35 17.469 1 94.69 352 ILE B N 1
ATOM 6126 C CA . ILE B 1 352 ? -16.344 33.75 17.922 1 94.69 352 ILE B CA 1
ATOM 6127 C C . ILE B 1 352 ? -15.289 32.656 18.016 1 94.69 352 ILE B C 1
ATOM 6129 O O . ILE B 1 352 ? -15.367 31.781 18.875 1 94.69 352 ILE B O 1
ATOM 6133 N N . PHE B 1 353 ? -14.328 32.781 17.156 1 96.19 353 PHE B N 1
ATOM 6134 C CA . PHE B 1 353 ? -13.352 31.703 17.062 1 96.19 353 PHE B CA 1
ATOM 6135 C C . PHE B 1 353 ? -11.953 32.219 17.406 1 96.19 353 PHE B C 1
ATOM 6137 O O . PHE B 1 353 ? -11.664 33.406 17.266 1 96.19 353 PHE B O 1
ATOM 6144 N N . THR B 1 354 ? -11.156 31.297 17.906 1 95.62 354 THR B N 1
ATOM 6145 C CA . THR B 1 354 ? -9.719 31.5 18.062 1 95.62 354 THR B CA 1
ATOM 6146 C C . THR B 1 354 ? -8.938 30.422 17.328 1 95.62 354 THR B C 1
ATOM 6148 O O . THR B 1 354 ? -9.336 29.25 17.312 1 95.62 354 THR B O 1
ATOM 6151 N N . CYS B 1 355 ? -7.867 30.812 16.719 1 95.56 355 CYS B N 1
ATOM 6152 C CA . CYS B 1 355 ? -7.055 29.875 15.945 1 95.56 355 CYS B CA 1
ATOM 6153 C C . CYS B 1 355 ? -5.891 29.344 16.781 1 95.56 355 CYS B C 1
ATOM 6155 O O . CYS B 1 355 ? -5.285 30.094 17.547 1 95.56 355 CYS B O 1
ATOM 6157 N N . ILE B 1 356 ? -5.68 28.047 16.656 1 93.69 356 ILE B N 1
ATOM 6158 C CA . ILE B 1 356 ? -4.504 27.391 17.219 1 93.69 356 ILE B CA 1
ATOM 6159 C C . ILE B 1 356 ? -3.363 27.406 16.219 1 93.69 356 ILE B C 1
ATOM 6161 O O . ILE B 1 356 ? -2.199 27.594 16.578 1 93.69 356 ILE B O 1
ATOM 6165 N N . SER B 1 357 ? -3.736 27.125 14.945 1 91.5 357 SER B N 1
ATOM 6166 C CA . SER B 1 357 ? -2.75 27.203 13.867 1 91.5 357 SER B CA 1
ATOM 6167 C C . SER B 1 357 ? -2.164 28.609 13.75 1 91.5 357 SER B C 1
ATOM 6169 O O . SER B 1 357 ? -2.771 29.578 14.195 1 91.5 357 SER B O 1
ATOM 6171 N N . GLU B 1 358 ? -0.971 28.703 13.102 1 85.75 358 GLU B N 1
ATOM 6172 C CA . GLU B 1 358 ? -0.264 29.984 13.133 1 85.75 358 GLU B CA 1
ATOM 6173 C C . GLU B 1 358 ? -0.049 30.531 11.727 1 85.75 358 GLU B C 1
ATOM 6175 O O . GLU B 1 358 ? 0.713 31.484 11.539 1 85.75 358 GLU B O 1
ATOM 6180 N N . SER B 1 359 ? -0.681 29.938 10.82 1 80.69 359 SER B N 1
ATOM 6181 C CA . SER B 1 359 ? -0.438 30.359 9.445 1 80.69 359 SER B CA 1
ATOM 6182 C C . SER B 1 359 ? -0.711 31.844 9.273 1 80.69 359 SER B C 1
ATOM 6184 O O . SER B 1 359 ? -0.098 32.5 8.422 1 80.69 359 SER B O 1
ATOM 6186 N N . HIS B 1 360 ? -1.61 32.406 10.023 1 84.62 360 HIS B N 1
ATOM 6187 C CA . HIS B 1 360 ? -1.961 33.844 9.891 1 84.62 360 HIS B CA 1
ATOM 6188 C C . HIS B 1 360 ? -1.007 34.719 10.695 1 84.62 360 HIS B C 1
ATOM 6190 O O . HIS B 1 360 ? -0.999 35.938 10.523 1 84.62 360 HIS B O 1
ATOM 6196 N N . ARG B 1 361 ? -0.266 34.156 11.523 1 84 361 ARG B N 1
ATOM 6197 C CA . ARG B 1 361 ? 0.688 34.875 12.336 1 84 361 ARG B CA 1
ATOM 6198 C C . ARG B 1 361 ? 2.105 34.75 11.797 1 84 361 ARG B C 1
ATOM 6200 O O . ARG B 1 361 ? 2.84 35.719 11.672 1 84 361 ARG B O 1
ATOM 6207 N N . ALA B 1 362 ? 2.492 33.531 11.578 1 78.69 362 ALA B N 1
ATOM 6208 C CA . ALA B 1 362 ? 3.814 33.188 11.062 1 78.69 362 ALA B CA 1
ATOM 6209 C C . ALA B 1 362 ? 3.719 32.094 9.984 1 78.69 362 ALA B C 1
ATOM 6211 O O . ALA B 1 362 ? 3.207 31.016 10.234 1 78.69 362 ALA B O 1
ATOM 6212 N N . THR B 1 363 ? 4.289 32.469 8.922 1 77.56 363 THR B N 1
ATOM 6213 C CA . THR B 1 363 ? 4.078 31.562 7.785 1 77.56 363 THR B CA 1
ATOM 6214 C C . THR B 1 363 ? 5.273 30.641 7.602 1 77.56 363 THR B C 1
ATOM 6216 O O . THR B 1 363 ? 5.191 29.641 6.867 1 77.56 363 THR B O 1
ATOM 6219 N N . ALA B 1 364 ? 6.254 30.797 8.312 1 83.06 364 ALA B N 1
ATOM 6220 C CA . ALA B 1 364 ? 7.5 30.094 7.992 1 83.06 364 ALA B CA 1
ATOM 6221 C C . ALA B 1 364 ? 7.438 28.641 8.422 1 83.06 364 ALA B C 1
ATOM 6223 O O . ALA B 1 364 ? 7.91 27.75 7.699 1 83.06 364 ALA B O 1
ATOM 6224 N N . ASN B 1 365 ? 6.867 28.312 9.531 1 89.31 365 ASN B N 1
ATOM 6225 C CA . ASN B 1 365 ? 6.969 26.969 10.094 1 89.31 365 ASN B CA 1
ATOM 6226 C C . ASN B 1 365 ? 5.59 26.359 10.305 1 89.31 365 ASN B C 1
ATOM 6228 O O . ASN B 1 365 ? 5.285 25.859 11.398 1 89.31 365 ASN B O 1
ATOM 6232 N N . THR B 1 366 ? 4.824 26.422 9.25 1 91.5 366 THR B N 1
ATOM 6233 C CA . THR B 1 366 ? 3.477 25.875 9.375 1 91.5 366 THR B CA 1
ATOM 6234 C C . THR B 1 366 ? 2.992 25.312 8.047 1 91.5 366 THR B C 1
ATOM 6236 O O . THR B 1 366 ? 3.564 25.609 6.992 1 91.5 366 THR B O 1
ATOM 6239 N N . LEU B 1 367 ? 2.062 24.438 8.109 1 95.44 367 LEU B N 1
ATOM 6240 C CA . LEU B 1 367 ? 1.325 23.938 6.949 1 95.44 367 LEU B CA 1
ATOM 6241 C C . LEU B 1 367 ? 0.19 24.891 6.582 1 95.44 367 LEU B C 1
ATOM 6243 O O . LEU B 1 367 ? -0.219 25.719 7.398 1 95.44 367 LEU B O 1
ATOM 6247 N N . PRO B 1 368 ? -0.269 24.906 5.359 1 95.44 368 PRO B N 1
ATOM 6248 C CA . PRO B 1 368 ? -1.468 25.672 5.012 1 95.44 368 PRO B CA 1
ATOM 6249 C C . PRO B 1 368 ? -2.744 25.062 5.586 1 95.44 368 PRO B C 1
ATOM 6251 O O . PRO B 1 368 ? -3.617 24.625 4.832 1 95.44 368 PRO B O 1
ATOM 6254 N N . VAL B 1 369 ? -2.914 25.094 6.824 1 96.25 369 VAL B N 1
ATOM 6255 C CA . VAL B 1 369 ? -4.078 24.594 7.543 1 96.25 369 VAL B CA 1
ATOM 6256 C C . VAL B 1 369 ? -4.582 25.641 8.523 1 96.25 369 VAL B C 1
ATOM 6258 O O . VAL B 1 369 ? -3.83 26.531 8.938 1 96.25 369 VAL B O 1
ATOM 6261 N N . VAL B 1 370 ? -5.809 25.625 8.773 1 97.12 370 VAL B N 1
ATOM 6262 C CA . VAL B 1 370 ? -6.418 26.469 9.797 1 97.12 370 VAL B CA 1
ATOM 6263 C C . VAL B 1 370 ? -7.086 25.594 10.859 1 97.12 370 VAL B C 1
ATOM 6265 O O . VAL B 1 370 ? -8.016 24.844 10.555 1 97.12 370 VAL B O 1
ATOM 6268 N N . VAL B 1 371 ? -6.527 25.609 12.008 1 97 371 VAL B N 1
ATOM 6269 C CA . VAL B 1 371 ? -7.062 24.906 13.164 1 97 371 VAL B CA 1
ATOM 6270 C C . VAL B 1 371 ? -7.641 25.906 14.164 1 97 371 VAL B C 1
ATOM 6272 O O . VAL B 1 371 ? -6.934 26.797 14.641 1 97 371 VAL B O 1
ATOM 6275 N N . PHE B 1 372 ? -8.906 25.703 14.477 1 97.19 372 PHE B N 1
ATOM 6276 C CA . PHE B 1 372 ? -9.57 26.734 15.273 1 97.19 372 PHE B CA 1
ATOM 6277 C C . PHE B 1 372 ? -10.57 26.094 16.234 1 97.19 372 PHE B C 1
ATOM 6279 O O . PHE B 1 372 ? -10.883 24.906 16.125 1 97.19 372 PHE B O 1
ATOM 6286 N N . ARG B 1 373 ? -10.945 26.812 17.203 1 96.38 373 ARG B N 1
ATOM 6287 C CA . ARG B 1 373 ? -11.93 26.406 18.203 1 96.38 373 ARG B CA 1
ATOM 6288 C C . ARG B 1 373 ? -12.789 27.578 18.625 1 96.38 373 ARG B C 1
ATOM 6290 O O . ARG B 1 373 ? -12.5 28.734 18.281 1 96.38 373 ARG B O 1
ATOM 6297 N N . VAL B 1 374 ? -13.867 27.281 19.312 1 96 374 VAL B N 1
ATOM 6298 C CA . VAL B 1 374 ? -14.734 28.328 19.828 1 96 374 VAL B CA 1
ATOM 6299 C C . VAL B 1 374 ? -14.008 29.109 20.922 1 96 374 VAL B C 1
ATOM 6301 O O . VAL B 1 374 ? -13.383 28.516 21.812 1 96 374 VAL B O 1
ATOM 6304 N N . ASN B 1 375 ? -14.016 30.406 20.766 1 95.25 375 ASN B N 1
ATOM 6305 C CA . ASN B 1 375 ? -13.453 31.25 21.797 1 95.25 375 ASN B CA 1
ATOM 6306 C C . ASN B 1 375 ? -14.016 30.906 23.172 1 95.25 375 ASN B C 1
ATOM 6308 O O . ASN B 1 375 ? -15.234 30.812 23.359 1 95.25 375 ASN B O 1
ATOM 6312 N N . PRO B 1 376 ? -13.117 30.703 24.125 1 91.81 376 PRO B N 1
ATOM 6313 C CA . PRO B 1 376 ? -13.586 30.297 25.453 1 91.81 376 PRO B CA 1
ATOM 6314 C C . PRO B 1 376 ? -14.625 31.266 26.031 1 91.81 376 PRO B C 1
ATOM 6316 O O . PRO B 1 376 ? -15.57 30.828 26.688 1 91.81 376 PRO B O 1
ATOM 6319 N N . ALA B 1 377 ? -14.477 32.5 25.766 1 92.62 377 ALA B N 1
ATOM 6320 C CA . ALA B 1 377 ? -15.43 33.5 26.266 1 92.62 377 ALA B CA 1
ATOM 6321 C C . ALA B 1 377 ? -16.812 33.281 25.656 1 92.62 377 ALA B C 1
ATOM 6323 O O . ALA B 1 377 ? -17.828 33.469 26.328 1 92.62 377 ALA B O 1
ATOM 6324 N N . VAL B 1 378 ? -16.781 32.969 24.453 1 92.38 378 VAL B N 1
ATOM 6325 C CA . VAL B 1 378 ? -18.031 32.719 23.766 1 92.38 378 VAL B CA 1
ATOM 6326 C C . VAL B 1 378 ? -18.609 31.391 24.234 1 92.38 378 VAL B C 1
ATOM 6328 O O . VAL B 1 378 ? -19.828 31.266 24.422 1 92.38 378 VAL B O 1
ATOM 6331 N N . GLN B 1 379 ? -17.781 30.391 24.391 1 91.06 379 GLN B N 1
ATOM 6332 C CA . GLN B 1 379 ? -18.219 29.078 24.828 1 91.06 379 GLN B CA 1
ATOM 6333 C C . GLN B 1 379 ? -18.891 29.156 26.203 1 91.06 379 GLN B C 1
ATOM 6335 O O . GLN B 1 379 ? -19.828 28.406 26.484 1 91.06 379 GLN B O 1
ATOM 6340 N N . ASP B 1 380 ? -18.422 30.016 27.062 1 92.38 380 ASP B N 1
ATOM 6341 C CA . ASP B 1 380 ? -19 30.219 28.391 1 92.38 380 ASP B CA 1
ATOM 6342 C C . ASP B 1 380 ? -20.438 30.766 28.297 1 92.38 380 ASP B C 1
ATOM 6344 O O . ASP B 1 380 ? -21.297 30.422 29.094 1 92.38 380 ASP B O 1
ATOM 6348 N N . GLN B 1 381 ? -20.672 31.625 27.359 1 92.31 381 GLN B N 1
ATOM 6349 C CA . GLN B 1 381 ? -21.969 32.25 27.172 1 92.31 381 GLN B CA 1
ATOM 6350 C C . GLN B 1 381 ? -22.938 31.328 26.422 1 92.31 381 GLN B C 1
ATOM 6352 O O . GLN B 1 381 ? -24.141 31.375 26.641 1 92.31 381 GLN B O 1
ATOM 6357 N N . ARG B 1 382 ? -22.375 30.484 25.578 1 91.38 382 ARG B N 1
ATOM 6358 C CA . ARG B 1 382 ? -23.141 29.578 24.75 1 91.38 382 ARG B CA 1
ATOM 6359 C C . ARG B 1 382 ? -22.562 28.172 24.797 1 91.38 382 ARG B C 1
ATOM 6361 O O . ARG B 1 382 ? -22 27.688 23.797 1 91.38 382 ARG B O 1
ATOM 6368 N N . PRO B 1 383 ? -22.797 27.438 25.812 1 91.19 383 PRO B N 1
ATOM 6369 C CA . PRO B 1 383 ? -22.172 26.125 26.016 1 91.19 383 PRO B CA 1
ATOM 6370 C C . PRO B 1 383 ? -22.609 25.094 25 1 91.19 383 PRO B C 1
ATOM 6372 O O . PRO B 1 383 ? -21.938 24.062 24.828 1 91.19 383 PRO B O 1
ATOM 6375 N N . GLU B 1 384 ? -23.688 25.344 24.266 1 89.25 384 GLU B N 1
ATOM 6376 C CA . GLU B 1 384 ? -24.172 24.406 23.266 1 89.25 384 GLU B CA 1
ATOM 6377 C C . GLU B 1 384 ? -23.312 24.438 22.016 1 89.25 384 GLU B C 1
ATOM 6379 O O . GLU B 1 384 ? -23.312 23.484 21.234 1 89.25 384 GLU B O 1
ATOM 6384 N N . PHE B 1 385 ? -22.578 25.531 21.828 1 91.19 385 PHE B N 1
ATOM 6385 C CA . PHE B 1 385 ? -21.734 25.703 20.641 1 91.19 385 PHE B CA 1
ATOM 6386 C C . PHE B 1 385 ? -20.391 25.031 20.859 1 91.19 385 PHE B C 1
ATOM 6388 O O . PHE B 1 385 ? -19.359 25.719 20.938 1 91.19 385 PHE B O 1
ATOM 6395 N N . THR B 1 386 ? -20.422 23.688 20.844 1 93.94 386 THR B N 1
ATOM 6396 C CA . THR B 1 386 ? -19.172 22.953 20.969 1 93.94 386 THR B CA 1
ATOM 6397 C C . THR B 1 386 ? -18.578 22.672 19.594 1 93.94 386 THR B C 1
ATOM 6399 O O . THR B 1 386 ? -19.266 22.75 18.578 1 93.94 386 THR B O 1
ATOM 6402 N N . GLU B 1 387 ? -17.281 22.391 19.562 1 96.06 387 GLU B N 1
ATOM 6403 C CA . GLU B 1 387 ? -16.609 22.031 18.328 1 96.06 387 GLU B CA 1
ATOM 6404 C C . GLU B 1 387 ? -17.297 20.828 17.656 1 96.06 387 GLU B C 1
ATOM 6406 O O . GLU B 1 387 ? -17.5 20.812 16.453 1 96.06 387 GLU B O 1
ATOM 6411 N N . GLN B 1 388 ? -17.641 19.828 18.484 1 94.56 388 GLN B N 1
ATOM 6412 C CA . GLN B 1 388 ? -18.312 18.641 17.953 1 94.56 388 GLN B CA 1
ATOM 6413 C C . GLN B 1 388 ? -19.672 19 17.359 1 94.56 388 GLN B C 1
ATOM 6415 O O . GLN B 1 388 ? -20.031 18.469 16.297 1 94.56 388 GLN B O 1
ATOM 6420 N N . TRP B 1 389 ? -20.391 19.781 18.062 1 94.94 389 TRP B N 1
ATOM 6421 C CA . TRP B 1 389 ? -21.688 20.203 17.547 1 94.94 389 TRP B CA 1
ATOM 6422 C C . TRP B 1 389 ? -21.531 20.891 16.203 1 94.94 389 TRP B C 1
ATOM 6424 O O . TRP B 1 389 ? -22.297 20.625 15.266 1 94.94 389 TRP B O 1
ATOM 6434 N N . ILE B 1 390 ? -20.609 21.828 16.109 1 96.25 390 ILE B N 1
ATOM 6435 C CA . ILE B 1 390 ? -20.359 22.547 14.867 1 96.25 390 ILE B CA 1
ATOM 6436 C C . ILE B 1 390 ? -20 21.578 13.75 1 96.25 390 ILE B C 1
ATOM 6438 O O . ILE B 1 390 ? -20.516 21.672 12.641 1 96.25 390 ILE B O 1
ATOM 6442 N N . SER B 1 391 ? -19.062 20.656 14.047 1 96.25 391 SER B N 1
ATOM 6443 C CA . SER B 1 391 ? -18.656 19.641 13.086 1 96.25 391 SER B CA 1
ATOM 6444 C C . SER B 1 391 ? -19.859 18.859 12.57 1 96.25 391 SER B C 1
ATOM 6446 O O . SER B 1 391 ? -20 18.641 11.367 1 96.25 391 SER B O 1
ATOM 6448 N N . ASP B 1 392 ? -20.734 18.453 13.469 1 95 392 ASP B N 1
ATOM 6449 C CA . ASP B 1 392 ? -21.922 17.672 13.117 1 95 392 ASP B CA 1
ATOM 6450 C C . ASP B 1 392 ? -22.859 18.484 12.219 1 95 392 ASP B C 1
ATOM 6452 O O . ASP B 1 392 ? -23.391 17.953 11.234 1 95 392 ASP B O 1
ATOM 6456 N N . GLN B 1 393 ? -23.062 19.703 12.562 1 95.81 393 GLN B N 1
ATOM 6457 C CA . GLN B 1 393 ? -23.969 20.562 11.781 1 95.81 393 GLN B CA 1
ATOM 6458 C C . GLN B 1 393 ? -23.422 20.781 10.375 1 95.81 393 GLN B C 1
ATOM 6460 O O . GLN B 1 393 ? -24.172 20.766 9.406 1 95.81 393 GLN B O 1
ATOM 6465 N N . LEU B 1 394 ? -22.172 21.031 10.297 1 96.25 394 LEU B N 1
ATOM 6466 C CA . LEU B 1 394 ? -21.547 21.219 8.992 1 96.25 394 LEU B CA 1
ATOM 6467 C C . LEU B 1 394 ? -21.641 19.953 8.156 1 96.25 394 LEU B C 1
ATOM 6469 O O . LEU B 1 394 ? -21.828 20.016 6.941 1 96.25 394 LEU B O 1
ATOM 6473 N N . PHE B 1 395 ? -21.453 18.812 8.812 1 94.88 395 PHE B N 1
ATOM 6474 C CA . PHE B 1 395 ? -21.547 17.516 8.133 1 94.88 395 PHE B CA 1
ATOM 6475 C C . PHE B 1 395 ? -22.922 17.344 7.516 1 94.88 395 PHE B C 1
ATOM 6477 O O . PHE B 1 395 ? -23.047 16.875 6.383 1 94.88 395 PHE B O 1
ATOM 6484 N N . ASP B 1 396 ? -23.922 17.703 8.219 1 93.88 396 ASP B N 1
ATOM 6485 C CA . ASP B 1 396 ? -25.297 17.609 7.73 1 93.88 396 ASP B CA 1
ATOM 6486 C C . ASP B 1 396 ? -25.516 18.516 6.512 1 93.88 396 ASP B C 1
ATOM 6488 O O . ASP B 1 396 ? -26.375 18.25 5.68 1 93.88 396 ASP B O 1
ATOM 6492 N N . LYS B 1 397 ? -24.688 19.531 6.461 1 94.69 397 LYS B N 1
ATOM 6493 C CA . LYS B 1 397 ? -24.781 20.469 5.344 1 94.69 397 LYS B CA 1
ATOM 6494 C C . LYS B 1 397 ? -23.859 20.047 4.199 1 94.69 397 LYS B C 1
ATOM 6496 O O . LYS B 1 397 ? -23.703 20.797 3.227 1 94.69 397 LYS B O 1
ATOM 6501 N N . GLY B 1 398 ? -23.141 18.984 4.352 1 94.06 398 GLY B N 1
ATOM 6502 C CA . GLY B 1 398 ? -22.359 18.422 3.258 1 94.06 398 GLY B CA 1
ATOM 6503 C C . GLY B 1 398 ? -20.891 18.766 3.346 1 94.06 398 GLY B C 1
ATOM 6504 O O . GLY B 1 398 ? -20.141 18.547 2.393 1 94.06 398 GLY B O 1
ATOM 6505 N N . TYR B 1 399 ? -20.453 19.375 4.484 1 95.81 399 TYR B N 1
ATOM 6506 C CA . TYR B 1 399 ? -19.047 19.688 4.695 1 95.81 399 TYR B CA 1
ATOM 6507 C C . TYR B 1 399 ? -18.453 18.828 5.801 1 95.81 399 TYR B C 1
ATOM 6509 O O . TYR B 1 399 ? -19.031 18.719 6.883 1 95.81 399 TYR B O 1
ATOM 6517 N N . SER B 1 400 ? -17.375 18.188 5.473 1 95.5 400 SER B N 1
ATOM 6518 C CA . SER B 1 400 ? -16.672 17.469 6.531 1 95.5 400 SER B CA 1
ATOM 6519 C C . SER B 1 400 ? -15.539 18.312 7.113 1 95.5 400 SER B C 1
ATOM 6521 O O . SER B 1 400 ? -14.539 18.562 6.438 1 95.5 400 SER B O 1
ATOM 6523 N N . VAL B 1 401 ? -15.719 18.797 8.281 1 96.12 401 VAL B N 1
ATOM 6524 C CA . VAL B 1 401 ? -14.719 19.5 9.086 1 96.12 401 VAL B CA 1
ATOM 6525 C C . VAL B 1 401 ? -14.492 18.734 10.391 1 96.12 401 VAL B C 1
ATOM 6527 O O . VAL B 1 401 ? -15.219 18.922 11.367 1 96.12 401 VAL B O 1
ATOM 6530 N N . PRO B 1 402 ? -13.461 17.984 10.43 1 93.75 402 PRO B N 1
ATOM 6531 C CA . PRO B 1 402 ? -13.281 17.078 11.562 1 93.75 402 PRO B CA 1
ATOM 6532 C C . PRO B 1 402 ? -13.055 17.828 12.883 1 93.75 402 PRO B C 1
ATOM 6534 O O . PRO B 1 402 ? -12.367 18.844 12.906 1 93.75 402 PRO B O 1
ATOM 6537 N N . CYS B 1 403 ? -13.719 17.328 13.914 1 94.06 403 CYS B N 1
ATOM 6538 C CA . CYS B 1 403 ? -13.453 17.703 15.297 1 94.06 403 CYS B CA 1
ATOM 6539 C C . CYS B 1 403 ? -12.523 16.703 15.969 1 94.06 403 CYS B C 1
ATOM 6541 O O . CYS B 1 403 ? -12.781 15.5 15.945 1 94.06 403 CYS B O 1
ATOM 6543 N N . SER B 1 404 ? -11.445 17.203 16.453 1 90.44 404 SER B N 1
ATOM 6544 C CA . SER B 1 404 ? -10.5 16.297 17.094 1 90.44 404 SER B CA 1
ATOM 6545 C C . SER B 1 404 ? -9.969 16.875 18.391 1 90.44 404 SER B C 1
ATOM 6547 O O . SER B 1 404 ? -9.938 18.094 18.578 1 90.44 404 SER B O 1
ATOM 6549 N N . LYS B 1 405 ? -9.641 15.922 19.25 1 90.88 405 LYS B N 1
ATOM 6550 C CA . LYS B 1 405 ? -8.977 16.312 20.484 1 90.88 405 LYS B CA 1
ATOM 6551 C C . LYS B 1 405 ? -7.465 16.438 20.297 1 90.88 405 LYS B C 1
ATOM 6553 O O . LYS B 1 405 ? -6.84 15.547 19.719 1 90.88 405 LYS B O 1
ATOM 6558 N N . LEU B 1 406 ? -6.91 17.547 20.656 1 91.75 406 LEU B N 1
ATOM 6559 C CA . LEU B 1 406 ? -5.461 17.703 20.562 1 91.75 406 LEU B CA 1
ATOM 6560 C C . LEU B 1 406 ? -4.75 16.734 21.5 1 91.75 406 LEU B C 1
ATOM 6562 O O . LEU B 1 406 ? -5.262 16.391 22.562 1 91.75 406 LEU B O 1
ATOM 6566 N N . PRO B 1 407 ? -3.621 16.188 21.031 1 88.31 407 PRO B N 1
ATOM 6567 C CA . PRO B 1 407 ? -2.885 15.188 21.812 1 88.31 407 PRO B CA 1
ATOM 6568 C C . PRO B 1 407 ? -2.08 15.805 22.953 1 88.31 407 PRO B C 1
ATOM 6570 O O . PRO B 1 407 ? -0.861 15.625 23.031 1 88.31 407 PRO B O 1
ATOM 6573 N N . THR B 1 408 ? -2.705 16.453 23.859 1 84.88 408 THR B N 1
ATOM 6574 C CA . THR B 1 408 ? -2.094 17.125 25 1 84.88 408 THR B CA 1
ATOM 6575 C C . THR B 1 408 ? -2.373 16.344 26.297 1 84.88 408 THR B C 1
ATOM 6577 O O . THR B 1 408 ? -3.281 15.516 26.344 1 84.88 408 THR B O 1
ATOM 6580 N N . HIS B 1 409 ? -1.382 16.438 27.172 1 78.19 409 HIS B N 1
ATOM 6581 C CA . HIS B 1 409 ? -1.606 15.82 28.469 1 78.19 409 HIS B CA 1
ATOM 6582 C C . HIS B 1 409 ? -2.371 16.766 29.391 1 78.19 409 HIS B C 1
ATOM 6584 O O . HIS B 1 409 ? -2.076 17.953 29.453 1 78.19 409 HIS B O 1
ATOM 6590 N N . GLY B 1 410 ? -3.49 16.359 30.047 1 68 410 GLY B N 1
ATOM 6591 C CA . GLY B 1 410 ? -4.199 17.078 31.094 1 68 410 GLY B CA 1
ATOM 6592 C C . GLY B 1 410 ? -5.48 17.734 30.609 1 68 410 GLY B C 1
ATOM 6593 O O . GLY B 1 410 ? -6.527 17.594 31.25 1 68 410 GLY B O 1
ATOM 6594 N N . GLU B 1 411 ? -5.328 18.547 29.531 1 72.69 411 GLU B N 1
ATOM 6595 C CA . GLU B 1 411 ? -6.504 19.297 29.094 1 72.69 411 GLU B CA 1
ATOM 6596 C C . GLU B 1 411 ? -7.055 18.719 27.781 1 72.69 411 GLU B C 1
ATOM 6598 O O . GLU B 1 411 ? -6.293 18.406 26.875 1 72.69 411 GLU B O 1
ATOM 6603 N N . ASP B 1 412 ? -8.336 18.531 27.859 1 84.94 412 ASP B N 1
ATOM 6604 C CA . ASP B 1 412 ? -9.023 18.141 26.641 1 84.94 412 ASP B CA 1
ATOM 6605 C C . ASP B 1 412 ? -9.352 19.359 25.781 1 84.94 412 ASP B C 1
ATOM 6607 O O . ASP B 1 412 ? -10.203 20.172 26.141 1 84.94 412 ASP B O 1
ATOM 6611 N N . ILE B 1 413 ? -8.602 19.578 24.766 1 89.75 413 ILE B N 1
ATOM 6612 C CA . ILE B 1 413 ? -8.836 20.688 23.844 1 89.75 413 ILE B CA 1
ATOM 6613 C C . ILE B 1 413 ? -9.352 20.141 22.516 1 89.75 413 ILE B C 1
ATOM 6615 O O . ILE B 1 413 ? -8.648 19.391 21.812 1 89.75 413 ILE B O 1
ATOM 6619 N N . GLU B 1 414 ? -10.602 20.453 22.203 1 93.31 414 GLU B N 1
ATOM 6620 C CA . GLU B 1 414 ? -11.18 20.062 20.922 1 93.31 414 GLU B CA 1
ATOM 6621 C C . GLU B 1 414 ? -11.023 21.172 19.891 1 93.31 414 GLU B C 1
ATOM 6623 O O . GLU B 1 414 ? -11.148 22.359 20.219 1 93.31 414 GLU B O 1
ATOM 6628 N N . VAL B 1 415 ? -10.719 20.766 18.75 1 95.5 415 VAL B N 1
ATOM 6629 C CA . VAL B 1 415 ? -10.492 21.75 17.688 1 95.5 415 VAL B CA 1
ATOM 6630 C C . VAL B 1 415 ? -11.164 21.281 16.391 1 95.5 415 VAL B C 1
ATOM 6632 O O . VAL B 1 415 ? -11.555 20.125 16.281 1 95.5 415 VAL B O 1
ATOM 6635 N N . LEU B 1 416 ? -11.398 22.234 15.531 1 96.56 416 LEU B N 1
ATOM 6636 C CA . LEU B 1 416 ? -11.797 22.016 14.148 1 96.56 416 LEU B CA 1
ATOM 6637 C C . LEU B 1 416 ? -10.648 22.312 13.195 1 96.56 416 LEU B C 1
ATOM 6639 O O . LEU B 1 416 ? -9.828 23.188 13.453 1 96.56 416 LEU B O 1
ATOM 6643 N N . ARG B 1 417 ? -10.594 21.562 12.117 1 96.5 417 ARG B N 1
ATOM 6644 C CA . ARG B 1 417 ? -9.469 21.75 11.203 1 96.5 417 ARG B CA 1
ATOM 6645 C C . ARG B 1 417 ? -9.945 21.844 9.758 1 96.5 417 ARG B C 1
ATOM 6647 O O . ARG B 1 417 ? -10.789 21.047 9.328 1 96.5 417 ARG B O 1
ATOM 6654 N N . VAL B 1 418 ? -9.398 22.797 9.039 1 96.81 418 VAL B N 1
ATOM 6655 C CA . VAL B 1 418 ? -9.578 22.953 7.602 1 96.81 418 VAL B CA 1
ATOM 6656 C C . VAL B 1 418 ? -8.219 22.969 6.91 1 96.81 418 VAL B C 1
ATOM 6658 O O . VAL B 1 418 ? -7.336 23.75 7.273 1 96.81 418 VAL B O 1
ATOM 6661 N N . VAL B 1 419 ? -8.031 22.078 5.98 1 96.25 419 VAL B N 1
ATOM 6662 C CA . VAL B 1 419 ? -6.793 22.016 5.207 1 96.25 419 VAL B CA 1
ATOM 6663 C C . VAL B 1 419 ? -6.98 22.734 3.873 1 96.25 419 VAL B C 1
ATOM 6665 O O . VAL B 1 419 ? -7.898 22.422 3.113 1 96.25 419 VAL B O 1
ATOM 6668 N N . ILE B 1 420 ? -6.113 23.703 3.594 1 95.75 420 ILE B N 1
ATOM 6669 C CA . ILE B 1 420 ? -6.168 24.406 2.322 1 95.75 420 ILE B CA 1
ATOM 6670 C C . ILE B 1 420 ? -5.316 23.672 1.286 1 95.75 420 ILE B C 1
ATOM 6672 O O . ILE B 1 420 ? -4.105 23.891 1.208 1 95.75 420 ILE B O 1
ATOM 6676 N N . ARG B 1 421 ? -5.934 22.875 0.473 1 92.94 421 ARG B N 1
ATOM 6677 C CA . ARG B 1 421 ? -5.262 22.094 -0.56 1 92.94 421 ARG B CA 1
ATOM 6678 C C . ARG B 1 421 ? -5.332 22.797 -1.912 1 92.94 421 ARG B C 1
ATOM 6680 O O . ARG B 1 421 ? -6.203 23.641 -2.133 1 92.94 421 ARG B O 1
ATOM 6687 N N . PRO B 1 422 ? -4.457 22.406 -2.814 1 87.31 422 PRO B N 1
ATOM 6688 C CA . PRO B 1 422 ? -4.496 23.031 -4.145 1 87.31 422 PRO B CA 1
ATOM 6689 C C . PRO B 1 422 ? -5.816 22.781 -4.867 1 87.31 422 PRO B C 1
ATOM 6691 O O . PRO B 1 422 ? -6.273 23.641 -5.629 1 87.31 422 PRO B O 1
ATOM 6694 N N . SER B 1 423 ? -6.426 21.719 -4.605 1 85.81 423 SER B N 1
ATOM 6695 C CA . SER B 1 423 ? -7.637 21.344 -5.328 1 85.81 423 SER B CA 1
ATOM 6696 C C . SER B 1 423 ? -8.867 22 -4.719 1 85.81 423 SER B C 1
ATOM 6698 O O . SER B 1 423 ? -9.961 21.938 -5.281 1 85.81 423 SER B O 1
ATOM 6700 N N . LEU B 1 424 ? -8.766 22.656 -3.535 1 91.25 424 LEU B N 1
ATOM 6701 C CA . LEU B 1 424 ? -9.898 23.297 -2.879 1 91.25 424 LEU B CA 1
ATOM 6702 C C . LEU B 1 424 ? -10.273 24.594 -3.592 1 91.25 424 LEU B C 1
ATOM 6704 O O . LEU B 1 424 ? -9.516 25.562 -3.561 1 91.25 424 LEU B O 1
ATOM 6708 N N . LYS B 1 425 ? -11.383 24.641 -4.203 1 89.56 425 LYS B N 1
ATOM 6709 C CA . LYS B 1 425 ? -11.852 25.812 -4.938 1 89.56 425 LYS B CA 1
ATOM 6710 C C . LYS B 1 425 ? -12.242 26.938 -3.982 1 89.56 425 LYS B C 1
ATOM 6712 O O . LYS B 1 425 ? -12.805 26.688 -2.916 1 89.56 425 LYS B O 1
ATOM 6717 N N . PRO B 1 426 ? -11.914 28.125 -4.383 1 91.81 426 PRO B N 1
ATOM 6718 C CA . PRO B 1 426 ? -12.289 29.266 -3.553 1 91.81 426 PRO B CA 1
ATOM 6719 C C . PRO B 1 426 ? -13.789 29.344 -3.283 1 91.81 426 PRO B C 1
ATOM 6721 O O . PRO B 1 426 ? -14.211 29.734 -2.191 1 91.81 426 PRO B O 1
ATOM 6724 N N . THR B 1 427 ? -14.586 28.875 -4.23 1 94.62 427 THR B N 1
ATOM 6725 C CA . THR B 1 427 ? -16.031 28.938 -4.086 1 94.62 427 THR B CA 1
ATOM 6726 C C . THR B 1 427 ? -16.5 28 -2.977 1 94.62 427 THR B C 1
ATOM 6728 O O . THR B 1 427 ? -17.453 28.312 -2.256 1 94.62 427 THR B O 1
ATOM 6731 N N . VAL B 1 428 ? -15.852 26.906 -2.883 1 94.12 428 VAL B N 1
ATOM 6732 C CA . VAL B 1 428 ? -16.188 25.938 -1.836 1 94.12 428 VAL B CA 1
ATOM 6733 C C . VAL B 1 428 ? -15.82 26.516 -0.47 1 94.12 428 VAL B C 1
ATOM 6735 O O . VAL B 1 428 ? -16.578 26.391 0.492 1 94.12 428 VAL B O 1
ATOM 6738 N N . LEU B 1 429 ? -14.672 27.141 -0.391 1 94.5 429 LEU B N 1
ATOM 6739 C CA . LEU B 1 429 ? -14.227 27.75 0.854 1 94.5 429 LEU B CA 1
ATOM 6740 C C . LEU B 1 429 ? -15.188 28.859 1.285 1 94.5 429 LEU B C 1
ATOM 6742 O O . LEU B 1 429 ? -15.523 28.969 2.465 1 94.5 429 LEU B O 1
ATOM 6746 N N . ASP B 1 430 ? -15.633 29.656 0.343 1 95.12 430 ASP B N 1
ATOM 6747 C CA . ASP B 1 430 ? -16.578 30.734 0.627 1 95.12 430 ASP B CA 1
ATOM 6748 C C . ASP B 1 430 ? -17.906 30.172 1.128 1 95.12 430 ASP B C 1
ATOM 6750 O O . ASP B 1 430 ? -18.484 30.703 2.078 1 95.12 430 ASP B O 1
ATOM 6754 N N . SER B 1 431 ? -18.359 29.172 0.398 1 96.06 431 SER B N 1
ATOM 6755 C CA . SER B 1 431 ? -19.609 28.547 0.796 1 96.06 431 SER B CA 1
ATOM 6756 C C . SER B 1 431 ? -19.5 27.953 2.197 1 96.06 431 SER B C 1
ATOM 6758 O O . SER B 1 431 ? -20.453 28.031 2.984 1 96.06 431 SER B O 1
ATOM 6760 N N . PHE B 1 432 ? -18.422 27.359 2.482 1 95.94 432 PHE B N 1
ATOM 6761 C CA . PHE B 1 432 ? -18.172 26.812 3.809 1 95.94 432 PHE B CA 1
ATOM 6762 C C . PHE B 1 432 ? -18.266 27.891 4.875 1 95.94 432 PHE B C 1
ATOM 6764 O O . PHE B 1 432 ? -18.938 27.719 5.891 1 95.94 432 PHE B O 1
ATOM 6771 N N . ILE B 1 433 ? -17.594 29 4.641 1 95.44 433 ILE B N 1
ATOM 6772 C CA . ILE B 1 433 ? -17.578 30.109 5.594 1 95.44 433 ILE B CA 1
ATOM 6773 C C . ILE B 1 433 ? -19 30.625 5.828 1 95.44 433 ILE B C 1
ATOM 6775 O O . ILE B 1 433 ? -19.391 30.875 6.969 1 95.44 433 ILE B O 1
ATOM 6779 N N . THR B 1 434 ? -19.719 30.734 4.766 1 95.44 434 THR B N 1
ATOM 6780 C CA . THR B 1 434 ? -21.094 31.188 4.855 1 95.44 434 THR B CA 1
ATOM 6781 C C . THR B 1 434 ? -21.922 30.25 5.719 1 95.44 434 THR B C 1
ATOM 6783 O O . THR B 1 434 ? -22.672 30.688 6.586 1 95.44 434 THR B O 1
ATOM 6786 N N . GLU B 1 435 ? -21.781 28.984 5.465 1 95.75 435 GLU B N 1
ATOM 6787 C CA . GLU B 1 435 ? -22.516 27.984 6.234 1 95.75 435 GLU B CA 1
ATOM 6788 C C . GLU B 1 435 ? -22.094 28 7.699 1 95.75 435 GLU B C 1
ATOM 6790 O O . GLU B 1 435 ? -22.938 27.859 8.594 1 95.75 435 GLU B O 1
ATOM 6795 N N . LEU B 1 436 ? -20.812 28.109 7.938 1 96 436 LEU B N 1
ATOM 6796 C CA . LEU B 1 436 ? -20.281 28.141 9.297 1 96 436 LEU B CA 1
ATOM 6797 C C . LEU B 1 436 ? -20.859 29.328 10.07 1 96 436 LEU B C 1
ATOM 6799 O O . LEU B 1 436 ? -21.328 29.172 11.203 1 96 436 LEU B O 1
ATOM 6803 N N . LEU B 1 437 ? -20.875 30.438 9.438 1 92.75 437 LEU B N 1
ATOM 6804 C CA . LEU B 1 437 ? -21.359 31.641 10.094 1 92.75 437 LEU B CA 1
ATOM 6805 C C . LEU B 1 437 ? -22.875 31.594 10.281 1 92.75 437 LEU B C 1
ATOM 6807 O O . LEU B 1 437 ? -23.406 32.125 11.258 1 92.75 437 LEU B O 1
ATOM 6811 N N . SER B 1 438 ? -23.547 30.953 9.391 1 93 438 SER B N 1
ATOM 6812 C CA . SER B 1 438 ? -25 30.812 9.508 1 93 438 SER B CA 1
ATOM 6813 C C . SER B 1 438 ? -25.375 29.984 10.719 1 93 438 SER B C 1
ATOM 6815 O O . SER B 1 438 ? -26.453 30.156 11.289 1 93 438 SER B O 1
ATOM 6817 N N . LEU B 1 439 ? -24.594 28.969 11.031 1 90.81 439 LEU B N 1
ATOM 6818 C CA . LEU B 1 439 ? -24.844 28.125 12.203 1 90.81 439 LEU B CA 1
ATOM 6819 C C . LEU B 1 439 ? -24.844 28.953 13.477 1 90.81 439 LEU B C 1
ATOM 6821 O O . LEU B 1 439 ? -25.516 28.609 14.453 1 90.81 439 LEU B O 1
ATOM 6825 N N . LEU B 1 440 ? -24.094 29.984 13.484 1 82.88 440 LEU B N 1
ATOM 6826 C CA . LEU B 1 440 ? -23.891 30.75 14.703 1 82.88 440 LEU B CA 1
ATOM 6827 C C . LEU B 1 440 ? -24.719 32.031 14.688 1 82.88 440 LEU B C 1
ATOM 6829 O O . LEU B 1 440 ? -24.641 32.844 15.609 1 82.88 440 LEU B O 1
ATOM 6833 N N . ASN B 1 441 ? -25.719 32.031 13.922 1 76.81 441 ASN B N 1
ATOM 6834 C CA . ASN B 1 441 ? -26.625 33.156 13.75 1 76.81 441 ASN B CA 1
ATOM 6835 C C . ASN B 1 441 ? -25.875 34.438 13.406 1 76.81 441 ASN B C 1
ATOM 6837 O O . ASN B 1 441 ? -26.125 35.5 14.016 1 76.81 441 ASN B O 1
ATOM 6841 N N . LEU B 1 442 ? -24.828 34.125 12.766 1 61.97 442 LEU B N 1
ATOM 6842 C CA . LEU B 1 442 ? -24.109 35.281 12.242 1 61.97 442 LEU B CA 1
ATOM 6843 C C . LEU B 1 442 ? -24.438 35.5 10.773 1 61.97 442 LEU B C 1
ATOM 6845 O O . LEU B 1 442 ? -24.703 34.531 10.039 1 61.97 442 LEU B O 1
#

Organism: Fusarium proliferatum (strain ET1) (NCBI:txid1227346)

Radius of gyration: 27.58 Å; Cα contacts (8 Å, |Δi|>4): 1888; chains: 2; bounding box: 68×74×69 Å

Foldseek 3Di:
DPVVPPDPLVNLLVPDDDPDPPDDDDPVSVVSNVCVVCVLPFDPLQAQLDLFADDDPPVLVVLCVVFQPPWLLQCVVCVVLVVLQLVVQQVLLVLQPQDPPADKDKGKDQAVLQLLLLLVVLLQVVLQVVVPHDQDPPHDAQEEEEALLDDVSNVVSCVVVRYHYDHDFADVVNLLADDLVPCLVVDDSRYSAYEFEQQGSAFFFGHQQVVNLVSQVVVCVVPVDQHAYEYEDQPPSLQQSLAPLAAHRHGVVRVRHFKYKYACRGLLRFHGHIMMIMGSHCVSGDPVLFDFDPVHPDGGTDSGPDRGDTSSRSVSSSVCCVVQPSPNSNVLSVVLLVVLLVVQCVQVVVVQKHWSHCSVPGPNGGASKTKMFGDPVNCVVPVVPGPVNLQVQLVVVSHHWDWDFRSGPPDTDIITMGHRGSNNDPVSVVVSVVSSVVVVVD/DDVVPDDDLVNLLVPDDDPDPPDDDDPVSVVSNVCVVCVLPFDPLQAFLDLFADDDPPVLVVLCVVFQPPWLLQCVVCVVLVVLQLVVQQVLLVLQPQDPPADKDKGKDQAVLQLLLLLVVLLQVVLQVVVPHDQDPPHDAAEEEEALLDDVSNVVSCVVVRYHYDHDFADVVNLRADDLVPCLVVDDSRYSAYEFEQQGSAFFFGHQQVVNLVSQVVVCVVPVDQHAYEYEDQPPSLQQSLAPLAAHRHGVVRVRHFKYKYACRGLLRFHGTIMMIMGSHCVSGDQVLFDFDPVRDDGGTDSGPDRGDTSSRSVSSSVCCVVQPSPNSNVLSVVLLVVLLVVQCVQVVVVQKHWSHCSVPGPNGGASKTKMFGDPVNCVVPVVPGPVNLQVQVVVVSHHWDWDFRSGPPDTDIITMGHRGSVNDPVSVVVSVVSSVVVVVD

Solvent-accessible surface area (backbone atoms only — not comparable to full-atom values): 44416 Å² total; per-residue (Å²): 130,74,74,89,72,70,68,50,73,63,58,51,49,70,66,56,56,53,52,44,46,60,81,38,40,59,64,69,57,44,54,52,37,51,52,58,50,40,62,77,27,48,51,56,77,32,39,29,49,48,67,60,31,53,57,66,55,73,67,44,50,48,43,39,70,72,27,39,42,39,49,56,61,43,42,66,52,25,47,23,58,43,49,50,49,52,25,46,40,33,20,51,30,40,65,42,39,42,50,91,90,40,57,50,37,58,48,84,29,62,12,33,31,50,21,49,32,52,52,51,50,27,34,48,52,49,45,21,66,75,68,78,37,76,72,48,44,88,38,67,67,38,25,36,38,33,34,45,54,56,56,64,40,57,57,50,33,28,54,64,59,67,30,43,80,46,64,39,73,19,33,81,91,44,66,59,19,53,51,60,87,66,44,67,88,74,61,58,94,41,44,41,30,35,48,42,39,32,27,30,87,78,52,18,35,41,35,57,47,52,59,38,50,52,54,47,50,53,47,20,73,75,70,69,48,89,60,41,29,37,35,46,12,38,55,22,57,56,36,52,78,32,39,87,60,62,40,76,68,70,41,41,73,41,82,48,35,44,35,42,26,21,20,33,11,25,65,43,62,13,48,45,43,24,8,30,27,37,25,42,31,58,90,63,51,49,68,87,50,38,38,72,44,66,68,47,56,58,88,49,67,39,74,56,76,58,55,59,33,41,32,20,40,56,55,36,33,42,46,48,42,34,30,28,12,50,61,42,46,24,53,52,45,48,50,29,33,49,52,20,16,50,50,43,49,53,44,41,68,66,64,48,32,41,66,76,26,45,28,60,78,45,62,34,57,42,39,36,28,36,18,29,30,61,21,66,74,48,32,71,78,39,70,79,63,35,47,59,49,52,26,52,54,37,40,77,72,50,30,41,38,33,41,28,64,52,56,38,76,93,54,89,45,59,28,31,33,40,40,48,49,92,66,53,49,69,67,57,54,50,51,47,52,52,52,56,36,47,74,69,77,87,131,72,75,90,71,69,69,49,74,63,57,50,50,71,64,55,55,52,52,46,44,61,80,37,40,59,64,68,55,44,54,51,37,52,52,57,49,40,63,78,28,49,51,56,77,33,39,29,47,48,67,60,30,53,58,65,55,72,67,44,51,49,43,37,69,73,26,38,44,40,48,54,60,45,40,64,52,25,47,24,56,44,50,51,50,50,25,44,39,33,21,50,30,40,66,41,38,42,51,91,90,39,57,50,35,58,47,83,30,62,11,33,31,48,20,47,32,52,52,51,50,28,34,48,52,49,45,21,66,76,67,77,36,77,72,48,47,88,39,68,67,38,24,35,39,33,34,46,54,55,55,64,42,55,56,50,33,30,55,65,60,66,29,43,80,45,63,39,73,19,32,82,91,45,66,59,20,51,50,60,87,66,44,66,87,74,60,58,93,41,43,43,31,36,49,42,40,30,27,30,86,78,51,17,33,41,36,57,47,52,59,38,49,52,54,47,50,53,47,19,72,75,69,69,49,89,60,40,30,36,35,46,12,37,54,23,58,57,37,51,77,32,39,86,60,63,40,77,67,69,41,40,73,41,82,49,35,44,34,40,25,22,21,33,11,25,65,44,62,15,46,45,43,25,7,32,27,36,25,42,31,60,91,63,51,50,66,85,48,39,38,72,42,68,68,47,57,57,86,50,66,38,74,56,75,57,55,58,34,41,32,20,40,56,53,37,34,42,46,48,43,34,30,29,12,50,60,42,46,24,53,53,44,48,51,28,34,50,52,19,16,52,50,44,48,54,45,40,67,68,64,47,31,40,64,74,27,44,28,60,77,45,61,32,56,41,40,35,29,36,20,31,30,60,22,67,74,49,32,72,76,38,71,77,61,36,47,58,52,52,25,51,54,38,40,77,73,51,31,41,37,33,42,28,65,53,56,38,76,93,54,88,44,61,28,33,34,38,40,49,49,92,68,51,50,68,67,57,53,52,51,48,51,52,53,57,35,48,74,70,78,88

Secondary structure (DSSP, 8-state):
--GGG---HHHHHHHS-SSS-TT---HHHHHHHHHHHTTTSPPGGGBTT--S-----HHHHHHHHHHTTSBTT-TTT-HHHHHHHHHHHHHHHHHTT--TT---EEEEESSHHHHHHHHHHHHHHHHHHHTTSS--TTSPPPEEEEETTS-HHHHHHHHHTT-EEEEEPB-GGGTTS--GGGSGGG--TTEEEEEEEBS-TTT-BBP-HHHHHHHHHHHHHHH-----EEEE-TTGGGTGGG-TT-PPP-STTSTTEEEEEEETTTTT---SS-EEEEESSGGGS-GGG-EE-SSSSS--EE--S----BSHHHHHHHHHHHHHHHHHHHHHHHHHHHHHHHHHHHHHHTSSEEE-S-TTT--TTB-SEEEEEE-HHHHHH-TT--HHHHHHHHHHTT-B--EEE--BSS---EEEEEE--TT--HHHHHHHHHHHHHHTT-/--GGG---HHHHHHHS-SSS-TT---HHHHHHHHHHHTTTSPPGGGBTT--S-----HHHHHHHHHHTTSBTT-TTT-HHHHHHHHHHHHHHHHHTT--TT---EEEEESSHHHHHHHHHHHHHHHHHHHTTSS--TTSPPPEEEEETTS-HHHHHHHHHTT-EEEEEPB-GGGTTS--GGGSGGG--TTEEEEEEEBS-TTT-BBP-HHHHHHHHHHHHHHH-----EEEE-TTGGGTGGG-TT-PPP-STTSTTEEEEEEETTTTT---SS-EEEEESSGGGS-GGG-EE-SSSSS--EE--S----BSHHHHHHHHHHHHHHHHHHHHHHHHHHHHHHHHHHHHHHTSSEEE-S-TTT--TTB-SEEEEEE-HHHHHH-TT--HHHHHHHHHHTT-B--EEE--BSS---EEEEEE--TT--HHHHHHHHHHHHHHTT-

Sequence (884 aa):
MDPDSYQSSEEIFAGLPTDNLGNGLPASIVKSGIDHLLEHDIEPEHNLGSFVSTGLNDIGERLLIESYKKNLACQNEYPGVREIHDRCVEILGTVWGASCNEKPTGWATSGSSEAIFLAILAMKRKWQTENGGVASFNGPTLNIITGSHAHVAVTNAAKANDIEIRSVDVGPESNYSFDPSKMQGLLDNSTIGVVLVLGNTYTGHFDPIENVNTVLDNYEQLYGRNIPIHVDAASGGFVAPFNCGNPSRWDFTIPRVISINASGHKFGLTAAALGWIIWRDQRFLPSDMLHQSSYLSGHHELPTLRYSQSSSSVLIQYYHLARLGRQGFENIIQDLLQRSSALGKTLEGTGIFTCISESHRATANTLPVVVFRVNPAVQDQRPEFTEQWISDQLFDKGYSVPCSKLPTHGEDIEVLRVVIRPSLKPTVLDSFITELLSLLNLMDPDSYQSSEEIFAGLPTDNLGNGLPASIVKSGIDHLLEHDIEPEHNLGSFVSTGLNDIGERLLIESYKKNLACQNEYPGVREIHDRCVEILGTVWGASCNEKPTGWATSGSSEAIFLAILAMKRKWQTENGGVASFNGPTLNIITGSHAHVAVTNAAKANDIEIRSVDVGPESNYSFDPSKMQGLLDNSTIGVVLVLGNTYTGHFDPIENVNTVLDNYEQLYGRNIPIHVDAASGGFVAPFNCGNPSRWDFTIPRVISINASGHKFGLTAAALGWIIWRDQRFLPSDMLHQSSYLSGHHELPTLRYSQSSSSVLIQYYHLARLGRQGFENIIQDLLQRSSALGKTLEGTGIFTCISESHRATANTLPVVVFRVNPAVQDQRPEFTEQWISDQLFDKGYSVPCSKLPTHGEDIEVLRVVIRPSLKPTVLDSFITELLSLLNL